Protein AF-A0A815CQS0-F1 (afdb_monomer)

Foldseek 3Di:
DDPVVVVVVVVVVVVVVVVVVVVVVVVVVVVPDDPPDPPDDDDDDDDDDDDDDDDDDDDPVPPVVVVVVQLVVVCVLQVQDDDPCSVVLSVCCVVPNPVSLVVCVVRGDVVSSVCCVPPCPVVVCVVVVVVCVVVCCVPPPDDDPPVVVLVVVVVPDPDPLVSLLVVLLVCVQPPPDDCVVVVVVVVVVPDDPDPPVPPDCSVVSSVVSNVVSVLVNVVPDPDPVVNVVVVVVVCVVCVPVVVVVVVVPPDDDDVVVVVVVVVVAVVSDDPPPCVVVCVPVVVVVVVVVVVPDDDDDDDDDDFWWKDWDPFDPQAALEDEAQAKHKGKTAIDGPADKDKAKDFVNHGDDDDPQWHWDADPRRMIMTIGGRDDQVSFGKMKIKIGDPPGIDIDIGGYYYDKFWKDWPAFWDQEDEDEAQAKDKTKTFMDIVVQWDKWKDFPNDTDDDDPQWDWDCDDDPGRMIMIMGGRDDPVNFGKMKMWIDDPPDIDIGDIYGYDYWHWKDWPAAWEADEEEAQAKDKTKTAMDIPPLWDKWKDAPNHTDDDDPQWDWDQDSVRSMTMIMGGRDDCVPHWDKMKIWIGDPVYIDIDIYTYFYWFWKDWPAFWDQEDEAEAQAKDKTKTAMDTGVLWDKWKDFVNHTDDCVQWDADPVRSMIMGIDGRDDQVPHFGWMKMWTDDPVGIDIGNIYGYHYWYFKDKDWPPPPDLEAEEEFFAKHKTKIFIDIPPQWDKFKAWQNHTDDWDDDPRTMIMDMDRGDDQVNFTKIKIWTDDPPDIDIGIHGYHYDYDDPDDDDDDDDD

Structure (mmCIF, N/CA/C/O backbone):
data_AF-A0A815CQS0-F1
#
_entry.id   AF-A0A815CQS0-F1
#
loop_
_atom_site.group_PDB
_atom_site.id
_atom_site.type_symbol
_atom_site.label_atom_id
_atom_site.label_alt_id
_atom_site.label_comp_id
_atom_site.label_asym_id
_atom_site.label_entity_id
_atom_site.label_seq_id
_atom_site.pdbx_PDB_ins_code
_atom_site.Cartn_x
_atom_site.Cartn_y
_atom_site.Cartn_z
_atom_site.occupancy
_atom_site.B_iso_or_equiv
_atom_site.auth_seq_id
_atom_site.auth_comp_id
_atom_site.auth_asym_id
_atom_site.auth_atom_id
_atom_site.pdbx_PDB_model_num
ATOM 1 N N . MET A 1 1 ? -36.519 -33.129 -28.921 1.00 37.56 1 MET A N 1
ATOM 2 C CA . MET A 1 1 ? -35.243 -32.382 -28.973 1.00 37.56 1 MET A CA 1
ATOM 3 C C . MET A 1 1 ? -35.007 -31.900 -30.396 1.00 37.56 1 MET A C 1
ATOM 5 O O . MET A 1 1 ? -35.150 -32.685 -31.317 1.00 37.56 1 MET A O 1
ATOM 9 N N . ASN A 1 2 ? -34.776 -30.619 -30.637 1.00 33.16 2 ASN A N 1
ATOM 10 C CA . ASN A 1 2 ? -35.865 -29.649 -30.654 1.00 33.16 2 ASN A CA 1
ATOM 11 C C . ASN A 1 2 ? -35.901 -28.991 -32.051 1.00 33.16 2 ASN A C 1
ATOM 13 O O . ASN A 1 2 ? -35.085 -28.128 -32.348 1.00 33.16 2 ASN A O 1
ATOM 17 N N . LYS A 1 3 ? -36.875 -29.377 -32.891 1.00 31.81 3 LYS A N 1
ATOM 18 C CA . LYS A 1 3 ? -37.221 -28.727 -34.177 1.00 31.81 3 LYS A CA 1
ATOM 19 C C . LYS A 1 3 ? -37.551 -27.223 -34.033 1.00 31.81 3 LYS A C 1
ATOM 21 O O . LYS A 1 3 ? -37.641 -26.526 -35.035 1.00 31.81 3 LYS A O 1
ATOM 26 N N . LYS A 1 4 ? -37.666 -26.710 -32.797 1.00 33.25 4 LYS A N 1
ATOM 27 C CA . LYS A 1 4 ? -37.896 -25.294 -32.470 1.00 33.25 4 LYS A CA 1
ATOM 28 C C . LYS A 1 4 ? -36.718 -24.342 -32.747 1.00 33.25 4 LYS A C 1
ATOM 30 O O . LYS A 1 4 ? -36.979 -23.146 -32.820 1.00 33.25 4 LYS A O 1
ATOM 35 N N . SER A 1 5 ? -35.467 -24.794 -32.931 1.00 40.66 5 SER A N 1
ATOM 36 C CA . SER A 1 5 ? -34.362 -23.846 -33.213 1.00 40.66 5 SER A CA 1
ATOM 37 C C . SER A 1 5 ? -34.254 -23.451 -34.694 1.00 40.66 5 SER A C 1
ATOM 39 O O . SER A 1 5 ? -33.915 -22.308 -34.992 1.00 40.66 5 SER A O 1
ATOM 41 N N . ASN A 1 6 ? -34.629 -24.335 -35.627 1.00 38.00 6 ASN A N 1
ATOM 42 C CA . ASN A 1 6 ? -34.535 -24.043 -37.065 1.00 38.00 6 ASN A CA 1
ATOM 43 C C . ASN A 1 6 ? -35.694 -23.180 -37.594 1.00 38.00 6 ASN A C 1
ATOM 45 O O . ASN A 1 6 ? -35.494 -22.385 -38.510 1.00 38.00 6 ASN A O 1
ATOM 49 N N . GLU A 1 7 ? -36.880 -23.241 -36.982 1.00 36.81 7 GLU A N 1
ATOM 50 C CA . GLU A 1 7 ? -37.988 -22.329 -37.321 1.00 36.81 7 GLU A CA 1
ATOM 51 C C . GLU A 1 7 ? -37.794 -20.919 -36.724 1.00 36.81 7 GLU A C 1
ATOM 53 O O . GLU A 1 7 ? -38.190 -19.926 -37.340 1.00 36.81 7 GLU A O 1
ATOM 58 N N . GLN A 1 8 ? -37.091 -20.790 -35.589 1.00 34.41 8 GLN A N 1
ATOM 59 C CA . GLN A 1 8 ? -36.714 -19.484 -35.025 1.00 34.41 8 GLN A CA 1
ATOM 60 C C . GLN A 1 8 ? -35.602 -18.782 -35.826 1.00 34.41 8 GLN A C 1
ATOM 62 O O . GLN A 1 8 ? -35.628 -17.5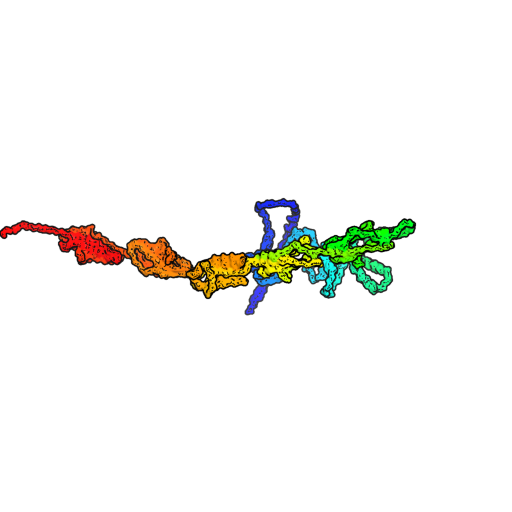54 -35.949 1.00 34.41 8 GLN A O 1
ATOM 67 N N . TRP A 1 9 ? -34.678 -19.534 -36.433 1.00 34.84 9 TRP A N 1
ATOM 68 C CA . TRP A 1 9 ? -33.640 -18.983 -37.316 1.00 34.84 9 TRP A CA 1
ATOM 69 C C . TRP A 1 9 ? -34.203 -18.496 -38.660 1.00 34.84 9 TRP A C 1
ATOM 71 O O . TRP A 1 9 ? -33.898 -17.381 -39.092 1.00 34.84 9 TRP A O 1
ATOM 81 N N . ALA A 1 10 ? -35.122 -19.249 -39.273 1.00 35.38 10 ALA A N 1
ATOM 82 C CA . ALA A 1 10 ? -35.781 -18.839 -40.518 1.00 35.38 10 ALA A CA 1
ATOM 83 C C . ALA A 1 10 ? -36.679 -17.593 -40.344 1.00 35.38 10 ALA A C 1
ATOM 85 O O . ALA A 1 10 ? -36.796 -16.770 -41.258 1.00 35.38 10 ALA A O 1
ATOM 86 N N . CYS A 1 11 ? -37.280 -17.413 -39.161 1.00 33.78 11 CYS A N 1
ATOM 87 C CA . CYS A 1 11 ? -38.107 -16.245 -38.853 1.00 33.78 11 CYS A CA 1
ATOM 88 C C . CYS A 1 11 ? -37.282 -14.971 -38.564 1.00 33.78 11 CYS A C 1
ATOM 90 O O . CYS A 1 11 ? -37.744 -13.872 -38.882 1.00 33.78 11 CYS A O 1
ATOM 92 N N . LYS A 1 12 ? -36.064 -15.090 -38.007 1.00 33.44 12 LYS A N 1
ATOM 93 C CA . LYS A 1 12 ? -35.141 -13.953 -37.801 1.00 33.44 12 LYS A CA 1
ATOM 94 C C . LYS A 1 12 ? -34.484 -13.498 -39.109 1.00 33.44 12 LYS A C 1
ATOM 96 O O . LYS A 1 12 ? -34.441 -12.299 -39.373 1.00 33.44 12 LYS A O 1
ATOM 101 N N . TYR A 1 13 ? -34.095 -14.431 -39.979 1.00 34.91 13 TYR A N 1
ATOM 102 C CA . TYR A 1 13 ? -33.489 -14.118 -41.280 1.00 34.91 13 TYR A CA 1
ATOM 103 C C . TYR A 1 13 ? -34.449 -13.364 -42.226 1.00 34.91 13 TYR A C 1
ATOM 105 O O . TYR A 1 13 ? -34.054 -12.413 -42.902 1.00 34.91 13 TYR A O 1
ATOM 113 N N . LYS A 1 14 ? -35.750 -13.705 -42.218 1.00 35.97 14 LYS A N 1
ATOM 114 C CA . LYS A 1 14 ? -36.777 -12.980 -42.996 1.00 35.97 14 LYS A CA 1
ATOM 115 C C . LYS A 1 14 ? -37.047 -11.555 -42.495 1.00 35.97 14 LYS A C 1
ATOM 117 O O . LYS A 1 14 ? -37.362 -10.696 -43.313 1.00 35.97 14 LYS A O 1
ATOM 122 N N . LYS A 1 15 ? -36.905 -11.284 -41.190 1.00 34.25 15 LYS A N 1
ATOM 123 C CA . LYS A 1 15 ? -37.084 -9.933 -40.624 1.00 34.25 15 LYS A CA 1
ATOM 124 C C . LYS A 1 15 ? -35.914 -9.003 -40.957 1.00 34.25 15 LYS A C 1
ATOM 126 O O . LYS A 1 15 ? -36.149 -7.850 -41.289 1.00 34.25 15 LYS A O 1
ATOM 131 N N . VAL A 1 16 ? -34.682 -9.514 -40.959 1.00 34.69 16 VAL A N 1
ATOM 132 C CA . VAL A 1 16 ? -33.483 -8.733 -41.321 1.00 34.69 16 VAL A CA 1
ATOM 133 C C . VAL A 1 16 ? -33.479 -8.370 -42.810 1.00 34.69 16 VAL A C 1
ATOM 135 O O . VAL A 1 16 ? -33.191 -7.231 -43.165 1.00 34.69 16 VAL A O 1
ATOM 138 N N . LYS A 1 17 ? -33.908 -9.284 -43.691 1.00 36.06 17 LYS A N 1
ATOM 139 C CA . LYS A 1 17 ? -33.993 -9.015 -45.137 1.00 36.06 17 LYS A CA 1
ATOM 140 C C . LYS A 1 17 ? -35.049 -7.955 -45.503 1.00 36.06 17 LYS A C 1
ATOM 142 O O . LYS A 1 17 ? -34.863 -7.238 -46.477 1.00 36.06 17 LYS A O 1
ATOM 147 N N . ALA A 1 18 ? -36.127 -7.830 -44.723 1.00 34.56 18 ALA A N 1
ATOM 148 C CA . ALA A 1 18 ? -37.173 -6.825 -44.945 1.00 34.56 18 ALA A CA 1
ATOM 149 C C . ALA A 1 18 ? -36.749 -5.404 -44.520 1.00 34.56 18 ALA A C 1
ATOM 151 O O . ALA A 1 18 ? -37.122 -4.437 -45.176 1.00 34.56 18 ALA A O 1
ATOM 152 N N . VAL A 1 19 ? -35.929 -5.282 -43.470 1.00 36.03 19 VAL A N 1
ATOM 153 C CA . VAL A 1 19 ? -35.406 -3.992 -42.978 1.00 36.03 19 VAL A CA 1
ATOM 154 C C . VAL A 1 19 ? -34.343 -3.419 -43.923 1.00 36.03 19 VAL A C 1
ATOM 156 O O . VAL A 1 19 ? -34.290 -2.213 -44.134 1.00 36.03 19 VAL A O 1
ATOM 159 N N . VAL A 1 20 ? -33.541 -4.283 -44.553 1.00 36.59 20 VAL A N 1
ATOM 160 C CA . VAL A 1 20 ? -32.508 -3.872 -45.521 1.00 36.59 20 VAL A CA 1
ATOM 161 C C . VAL A 1 20 ? -33.121 -3.305 -46.809 1.00 36.59 20 VAL A C 1
ATOM 163 O O . VAL A 1 20 ? -32.648 -2.292 -47.305 1.00 36.59 20 VAL A O 1
ATOM 166 N N . VAL A 1 21 ? -34.226 -3.880 -47.299 1.00 38.78 21 VAL A N 1
ATOM 167 C CA . VAL A 1 21 ? -34.936 -3.361 -48.487 1.00 38.78 21 VAL A CA 1
ATOM 168 C C . VAL A 1 21 ? -35.592 -1.999 -48.211 1.00 38.78 21 VAL A C 1
ATOM 170 O O . VAL A 1 21 ? -35.575 -1.130 -49.076 1.00 38.78 21 VAL A O 1
ATOM 173 N N . GLN A 1 22 ? -36.100 -1.773 -46.993 1.00 34.06 22 GLN A N 1
ATOM 174 C CA . GLN A 1 22 ? -36.684 -0.482 -46.595 1.00 34.06 22 GLN A CA 1
ATOM 175 C C . GLN A 1 22 ? -35.635 0.633 -46.411 1.00 34.06 22 GLN A C 1
ATOM 177 O O . GLN A 1 22 ? -35.949 1.805 -46.602 1.00 34.06 22 GLN A O 1
ATOM 182 N N . LEU A 1 23 ? -34.391 0.285 -46.060 1.00 35.97 23 LEU A N 1
ATOM 183 C CA . LEU A 1 23 ? -33.280 1.236 -45.924 1.00 35.97 23 LEU A CA 1
ATOM 184 C C . LEU A 1 23 ? -32.717 1.685 -47.281 1.00 35.97 23 LEU A C 1
ATOM 186 O O . LEU A 1 23 ? -32.390 2.861 -47.438 1.00 35.97 23 LEU A O 1
ATOM 190 N N . ASP A 1 24 ? -32.667 0.790 -48.271 1.00 38.06 24 ASP A N 1
ATOM 191 C CA . ASP A 1 24 ? -32.227 1.131 -49.631 1.00 38.06 24 ASP A CA 1
ATOM 192 C C . ASP A 1 24 ? -33.228 2.062 -50.354 1.00 38.06 24 ASP A C 1
ATOM 194 O O . ASP A 1 24 ? -32.812 2.981 -51.065 1.00 38.06 24 ASP A O 1
ATOM 198 N N . GLU A 1 25 ? -34.541 1.914 -50.112 1.00 37.16 25 GLU A N 1
ATOM 199 C CA . GLU A 1 25 ? -35.571 2.838 -50.628 1.00 37.16 25 GLU A CA 1
ATOM 200 C C . GLU A 1 25 ? -35.480 4.244 -50.002 1.00 37.16 25 GLU A C 1
ATOM 202 O O . GLU A 1 25 ? -35.700 5.243 -50.692 1.00 37.16 25 GLU A O 1
ATOM 207 N N . LEU A 1 26 ? -35.093 4.347 -48.724 1.00 34.38 26 LEU A N 1
ATOM 208 C CA . LEU A 1 26 ? -34.949 5.625 -48.013 1.00 34.38 26 LEU A CA 1
ATOM 209 C C . LEU A 1 26 ? -33.711 6.410 -48.483 1.00 34.38 26 LEU A C 1
ATOM 211 O O . LEU A 1 26 ? -33.751 7.629 -48.649 1.00 34.38 26 LEU A O 1
ATOM 215 N N . ILE A 1 27 ? -32.607 5.704 -48.746 1.00 37.62 27 ILE A N 1
ATOM 216 C CA . ILE A 1 27 ? -31.347 6.296 -49.221 1.00 37.62 27 ILE A CA 1
ATOM 217 C C . ILE A 1 27 ? -31.489 6.812 -50.659 1.00 37.62 27 ILE A C 1
ATOM 219 O O . ILE A 1 27 ? -30.944 7.871 -50.983 1.00 37.62 27 ILE A O 1
ATOM 223 N N . SER A 1 28 ? -32.278 6.126 -51.494 1.00 37.00 28 SER A N 1
ATOM 224 C CA . SER A 1 28 ? -32.592 6.578 -52.855 1.00 37.00 28 SER A CA 1
ATOM 225 C C . SER A 1 28 ? -33.450 7.849 -52.893 1.00 37.00 28 SER A C 1
ATOM 227 O O . SER A 1 28 ? -33.405 8.558 -53.893 1.00 37.00 28 SER A O 1
ATOM 229 N N . GLN A 1 29 ? -34.218 8.157 -51.839 1.00 34.09 29 GLN A N 1
ATOM 230 C CA . GLN A 1 29 ? -34.999 9.400 -51.747 1.00 34.09 29 GLN A CA 1
ATOM 231 C C . GLN A 1 29 ? -34.138 10.602 -51.326 1.00 34.09 29 GLN A C 1
ATOM 233 O O . GLN A 1 29 ? -34.359 11.716 -51.798 1.00 34.09 29 GLN A O 1
ATOM 238 N N . ILE A 1 30 ? -33.120 10.374 -50.488 1.00 34.59 30 ILE A N 1
ATOM 239 C CA . ILE A 1 30 ? -32.235 11.422 -49.944 1.00 34.59 30 ILE A CA 1
ATOM 240 C C . ILE A 1 30 ? -31.214 11.915 -50.984 1.00 34.59 30 ILE A C 1
ATOM 242 O O . ILE A 1 30 ? -30.796 13.069 -50.949 1.00 34.59 30 ILE A O 1
ATOM 246 N N . THR A 1 31 ? -30.820 11.074 -51.945 1.00 37.44 31 THR A N 1
ATOM 247 C CA . THR A 1 31 ? -29.790 11.427 -52.943 1.00 37.44 31 THR A CA 1
ATOM 248 C C . THR A 1 31 ? -30.282 12.322 -54.088 1.00 37.44 31 THR A C 1
ATOM 250 O O . THR A 1 31 ? -29.477 12.736 -54.920 1.00 37.44 31 THR A O 1
ATOM 253 N N . THR A 1 32 ? -31.572 12.662 -54.133 1.00 34.25 32 THR A N 1
ATOM 254 C CA . THR A 1 32 ? -32.178 13.474 -55.207 1.00 34.25 32 THR A CA 1
ATOM 255 C C . THR A 1 32 ? -32.376 14.960 -54.888 1.00 34.25 32 THR A C 1
ATOM 257 O O . THR A 1 32 ? -32.895 15.673 -55.745 1.00 34.25 32 THR A O 1
ATOM 260 N N . ASP A 1 33 ? -31.951 15.469 -53.724 1.00 31.02 33 ASP A N 1
ATOM 261 C CA . ASP A 1 33 ? -32.177 16.881 -53.366 1.00 31.02 33 ASP A CA 1
ATOM 262 C C . ASP A 1 33 ? -30.969 17.791 -53.694 1.00 31.02 33 ASP A C 1
ATOM 264 O O . ASP A 1 33 ? -29.853 17.616 -53.207 1.00 31.02 33 ASP A O 1
ATOM 268 N N . HIS A 1 34 ? -31.183 18.763 -54.583 1.00 35.06 34 HIS A N 1
ATOM 269 C CA . HIS A 1 34 ? -30.169 19.386 -55.450 1.00 35.06 34 HIS A CA 1
ATOM 270 C C . HIS A 1 34 ? -29.614 20.735 -54.933 1.00 35.06 34 HIS A C 1
ATOM 272 O O . HIS A 1 34 ? -29.259 21.602 -55.729 1.00 35.06 34 HIS A O 1
ATOM 278 N N . ASN A 1 35 ? -29.559 20.963 -53.614 1.00 36.25 35 ASN A N 1
ATOM 279 C CA . ASN A 1 35 ? -29.392 22.323 -53.060 1.00 36.25 35 ASN A CA 1
ATOM 280 C C . ASN A 1 35 ? -28.076 22.644 -52.323 1.00 36.25 35 ASN A C 1
ATOM 282 O O . ASN A 1 35 ? -27.936 23.752 -51.809 1.00 36.25 35 ASN A O 1
ATOM 286 N N . ILE A 1 36 ? -27.072 21.763 -52.300 1.00 36.81 36 ILE A N 1
ATOM 287 C CA . ILE A 1 36 ? -25.848 21.980 -51.496 1.00 36.81 36 ILE A CA 1
ATOM 288 C C . ILE A 1 36 ? -24.597 22.044 -52.385 1.00 36.81 36 ILE A C 1
ATOM 290 O O . ILE A 1 36 ? -23.709 21.205 -52.294 1.00 36.81 36 ILE A O 1
ATOM 294 N N . GLN A 1 37 ? -24.519 23.024 -53.292 1.00 29.28 37 GLN A N 1
ATOM 295 C CA . GLN A 1 37 ? -23.322 23.202 -54.135 1.00 29.28 37 GLN A CA 1
ATOM 296 C C . GLN A 1 37 ? -22.882 24.660 -54.365 1.00 29.28 37 GLN A C 1
ATOM 298 O O . GLN A 1 37 ? -22.112 24.921 -55.283 1.00 29.28 37 GLN A O 1
ATOM 303 N N . LYS A 1 38 ? -23.336 25.638 -53.562 1.00 33.56 38 LYS A N 1
ATOM 304 C CA . LYS A 1 38 ? -23.179 27.066 -53.922 1.00 33.56 38 LYS A CA 1
ATOM 305 C C . LYS A 1 38 ? -22.407 27.998 -52.978 1.00 33.56 38 LYS A C 1
ATOM 307 O O . LYS A 1 38 ? -22.441 29.199 -53.224 1.00 33.56 38 LYS A O 1
ATOM 312 N N . THR A 1 39 ? -21.683 27.524 -51.960 1.00 30.33 39 THR A N 1
ATOM 313 C CA . THR A 1 39 ? -21.227 28.441 -50.883 1.00 30.33 39 THR A CA 1
ATOM 314 C C . THR A 1 39 ? -19.737 28.441 -50.525 1.00 30.33 39 THR A C 1
ATOM 316 O O . THR A 1 39 ? -19.396 28.925 -49.451 1.00 30.33 39 THR A O 1
ATOM 319 N N . MET A 1 40 ? -18.819 27.974 -51.379 1.00 26.39 40 MET A N 1
ATOM 320 C CA . MET A 1 40 ? -17.378 28.046 -51.069 1.00 26.39 40 MET A CA 1
ATOM 321 C C . MET A 1 40 ? -16.512 28.479 -52.260 1.00 26.39 40 MET A C 1
ATOM 323 O O . MET A 1 40 ? -15.806 27.681 -52.859 1.00 26.39 40 MET A O 1
ATOM 327 N N . GLU A 1 41 ? -16.520 29.779 -52.564 1.00 27.72 41 GLU A N 1
ATOM 328 C CA . GLU A 1 41 ? -15.438 30.450 -53.300 1.00 27.72 41 GLU A CA 1
ATOM 329 C C . GLU A 1 41 ? -15.096 31.781 -52.604 1.00 27.72 41 GLU A C 1
ATOM 331 O O . GLU A 1 41 ? -15.866 32.738 -52.705 1.00 27.72 41 GLU A O 1
ATOM 336 N N . LYS A 1 42 ? -13.959 31.841 -51.883 1.00 27.08 42 LYS A N 1
ATOM 337 C CA . LYS A 1 42 ? -13.025 32.996 -51.785 1.00 27.08 42 LYS A CA 1
ATOM 338 C C . LYS A 1 42 ? -11.826 32.703 -50.843 1.00 27.08 42 LYS A C 1
ATOM 340 O O . LYS A 1 42 ? -12.041 32.112 -49.789 1.00 27.08 42 LYS A O 1
ATOM 345 N N . PRO A 1 43 ? -10.585 33.129 -51.175 1.00 28.38 43 PRO A N 1
ATOM 346 C CA . PRO A 1 43 ? -9.364 32.777 -50.433 1.00 28.38 43 PRO A CA 1
ATOM 347 C C . PRO A 1 43 ? -8.957 33.822 -49.371 1.00 28.38 43 PRO A C 1
ATOM 349 O O . PRO A 1 43 ? -9.232 35.011 -49.529 1.00 28.38 43 PRO A O 1
ATOM 352 N N . TRP A 1 44 ? -8.267 33.388 -48.306 1.00 27.02 44 TRP A N 1
ATOM 353 C CA . TRP A 1 44 ? -7.733 34.238 -47.223 1.00 27.02 44 TRP A CA 1
ATOM 354 C C . TRP A 1 44 ? -6.221 34.495 -47.362 1.00 27.02 44 TRP A C 1
ATOM 356 O O . TRP A 1 44 ? -5.460 33.606 -47.737 1.00 27.02 44 TRP A O 1
ATOM 366 N N . SER A 1 45 ? -5.794 35.715 -47.018 1.00 25.53 45 SER A N 1
ATOM 367 C CA . SER A 1 45 ? -4.402 36.187 -46.958 1.00 25.53 45 SER A CA 1
ATOM 368 C C . SER A 1 45 ? -3.830 36.182 -45.529 1.00 25.53 45 SER A C 1
ATOM 370 O O . SER A 1 45 ? -4.549 36.415 -44.562 1.00 25.53 45 SER A O 1
ATOM 372 N N . THR A 1 46 ? -2.514 35.986 -45.430 1.00 28.64 46 THR A N 1
ATOM 373 C CA . THR A 1 46 ? -1.618 35.997 -44.249 1.00 28.64 46 THR A CA 1
ATOM 374 C C . THR A 1 46 ? -1.661 37.262 -43.372 1.00 28.64 46 THR A C 1
ATOM 376 O O . THR A 1 46 ? -1.706 38.353 -43.935 1.00 28.64 46 THR A O 1
ATOM 379 N N . THR A 1 47 ? -1.528 37.134 -42.031 1.00 24.83 47 THR A N 1
ATOM 380 C CA . THR A 1 47 ? -0.504 37.748 -41.116 1.00 24.83 47 THR A CA 1
ATOM 381 C C . THR A 1 47 ? -0.840 37.491 -39.615 1.00 24.83 47 THR A C 1
ATOM 383 O O . THR A 1 47 ? -1.989 37.292 -39.245 1.00 24.83 47 THR A O 1
ATOM 386 N N . SER A 1 48 ? 0.209 37.463 -38.784 1.00 26.17 48 SER A N 1
ATOM 387 C CA . SER A 1 48 ? 0.407 37.142 -37.349 1.00 26.17 48 SER A CA 1
ATOM 388 C C . SER A 1 48 ? -0.351 37.923 -36.245 1.00 26.17 48 SER A C 1
ATOM 390 O O . SER A 1 48 ? -0.651 39.094 -36.447 1.00 26.17 48 SER A O 1
ATOM 392 N N . VAL A 1 49 ? -0.442 37.333 -35.028 1.00 24.00 49 VAL A N 1
ATOM 393 C CA . VAL A 1 49 ? -0.040 37.848 -33.673 1.00 24.00 49 VAL A CA 1
ATOM 394 C C . VAL A 1 49 ? -0.919 37.290 -32.518 1.00 24.00 49 VAL A C 1
ATOM 396 O O . VAL A 1 49 ? -2.079 36.939 -32.682 1.00 24.00 49 VAL A O 1
ATOM 399 N N . THR A 1 50 ? -0.271 37.182 -31.357 1.00 24.62 50 THR A N 1
ATOM 400 C CA . THR A 1 50 ? -0.569 36.661 -30.008 1.00 24.62 50 THR A CA 1
ATOM 401 C C . THR A 1 50 ? -1.868 37.048 -29.265 1.00 24.62 50 THR A C 1
ATOM 403 O O . THR A 1 50 ? -2.249 38.210 -29.238 1.00 24.62 50 THR A O 1
ATOM 406 N N . ALA A 1 51 ? -2.325 36.078 -28.454 1.00 26.59 51 ALA A N 1
ATOM 407 C CA . ALA A 1 51 ? -2.840 36.136 -27.070 1.00 26.59 51 ALA A CA 1
ATOM 408 C C . ALA A 1 51 ? -4.191 36.800 -26.690 1.00 26.59 51 ALA A C 1
ATOM 410 O O . ALA A 1 51 ? -4.448 37.970 -26.938 1.00 26.59 51 ALA A O 1
ATOM 411 N N . ARG A 1 52 ? -4.878 36.034 -25.819 1.00 22.98 52 ARG A N 1
ATOM 412 C CA . ARG A 1 52 ? -5.907 36.330 -24.797 1.00 22.98 52 ARG A CA 1
ATOM 413 C C . ARG A 1 52 ? -7.382 36.085 -25.139 1.00 22.98 52 ARG A C 1
ATOM 415 O O . ARG A 1 52 ? -7.895 36.461 -26.181 1.00 22.98 52 ARG A O 1
ATOM 422 N N . ALA A 1 53 ? -7.998 35.399 -24.178 1.00 34.81 53 ALA A N 1
ATOM 423 C CA . ALA A 1 53 ? -9.356 34.896 -24.125 1.00 34.81 53 ALA A CA 1
ATOM 424 C C . ALA A 1 53 ? -10.411 36.008 -24.119 1.00 34.81 53 ALA A C 1
ATOM 426 O O . ALA A 1 53 ? -10.242 36.989 -23.404 1.00 34.81 53 ALA A O 1
ATOM 427 N N . ASP A 1 54 ? -11.500 35.796 -24.858 1.00 24.05 54 ASP A N 1
ATOM 428 C CA . ASP A 1 54 ? -12.864 35.868 -24.330 1.00 24.05 54 ASP A CA 1
ATOM 429 C C . ASP A 1 54 ? -13.846 35.215 -25.314 1.00 24.05 54 ASP A C 1
ATOM 431 O O . ASP A 1 54 ? -13.667 35.234 -26.532 1.00 24.05 54 ASP A O 1
ATOM 435 N N . ALA A 1 55 ? -14.843 34.546 -24.745 1.00 34.75 55 ALA A N 1
ATOM 436 C CA . ALA A 1 55 ? -15.764 33.638 -25.409 1.00 34.75 55 ALA A CA 1
ATOM 437 C C . ALA A 1 55 ? -16.690 34.323 -26.432 1.00 34.75 55 ALA A C 1
ATOM 439 O O . ALA A 1 55 ? -17.306 35.349 -26.153 1.00 34.75 55 ALA A O 1
ATOM 440 N N . GLY A 1 56 ? -16.888 33.668 -27.579 1.00 24.14 56 GLY A N 1
ATOM 441 C CA . GLY A 1 56 ? -17.919 34.012 -28.554 1.00 24.14 56 GLY A CA 1
ATOM 442 C C . GLY A 1 56 ? -18.229 32.821 -29.456 1.00 24.14 56 GLY A C 1
ATOM 443 O O . GLY A 1 56 ? -17.433 32.484 -30.324 1.00 24.14 56 GLY A O 1
ATOM 444 N N . LYS A 1 57 ? -19.374 32.176 -29.202 1.00 34.47 57 LYS A N 1
ATOM 445 C CA . LYS A 1 57 ? -19.969 31.068 -29.965 1.00 34.47 57 LYS A CA 1
ATOM 446 C C . LYS A 1 57 ? -19.769 31.190 -31.482 1.00 34.47 57 LYS A C 1
ATOM 448 O O . LYS A 1 57 ? -20.278 32.123 -32.099 1.00 34.47 57 LYS A O 1
ATOM 453 N N . LEU A 1 58 ? -19.154 30.167 -32.062 1.00 25.42 58 LEU A N 1
ATOM 454 C CA . LEU A 1 58 ? -19.423 29.701 -33.417 1.00 25.42 58 LEU A CA 1
ATOM 455 C C . LEU A 1 58 ? -19.578 28.183 -33.323 1.00 25.42 58 LEU A C 1
ATOM 457 O O . LEU A 1 58 ? -18.663 27.473 -32.911 1.00 25.42 58 LEU A O 1
ATOM 461 N N . ASP A 1 59 ? -20.798 27.736 -33.596 1.00 31.09 59 ASP A N 1
ATOM 462 C CA . ASP A 1 59 ? -21.260 26.359 -33.493 1.00 31.09 59 ASP A CA 1
ATOM 463 C C . ASP A 1 59 ? -20.522 25.458 -34.502 1.00 31.09 59 ASP A C 1
ATOM 465 O O . ASP A 1 59 ? -20.882 25.395 -35.677 1.00 31.09 59 ASP A O 1
ATOM 469 N N . ASN A 1 60 ? -19.511 24.719 -34.034 1.00 33.09 60 ASN A N 1
ATOM 470 C CA . ASN A 1 60 ? -18.912 23.574 -34.735 1.00 33.09 60 ASN A CA 1
ATOM 471 C C . ASN A 1 60 ? -19.794 22.321 -34.556 1.00 33.09 60 ASN A C 1
ATOM 473 O O . ASN A 1 60 ? -19.362 21.288 -34.058 1.00 33.09 60 ASN A O 1
ATOM 477 N N . VAL A 1 61 ? -21.069 22.410 -34.938 1.00 33.19 61 VAL A N 1
ATOM 478 C CA . VAL A 1 61 ? -22.045 21.313 -34.768 1.00 33.19 61 VAL A CA 1
ATOM 479 C C . VAL A 1 61 ? -21.936 20.255 -35.888 1.00 33.19 61 VAL A C 1
ATOM 481 O O . VAL A 1 61 ? -22.576 19.215 -35.821 1.00 33.19 61 VAL A O 1
ATOM 484 N N . GLY A 1 62 ? -21.077 20.458 -36.895 1.00 34.94 62 GLY A N 1
ATOM 485 C CA . GLY A 1 62 ? -20.897 19.509 -38.006 1.00 34.94 62 GLY A CA 1
ATOM 486 C C . GLY A 1 62 ? -19.934 18.343 -37.740 1.00 34.94 62 GLY A C 1
ATOM 487 O O . GLY A 1 62 ? -20.239 17.214 -38.113 1.00 34.94 62 GLY A O 1
ATOM 488 N N . ASP A 1 63 ? -18.792 18.588 -37.089 1.00 33.38 63 ASP A N 1
ATOM 489 C CA . ASP A 1 63 ? -17.744 17.565 -36.914 1.00 33.38 63 ASP A CA 1
ATOM 490 C C . ASP A 1 63 ? -17.953 16.709 -35.653 1.00 33.38 63 ASP A C 1
ATOM 492 O O . ASP A 1 63 ? -17.690 15.503 -35.666 1.00 33.38 63 ASP A O 1
ATOM 496 N N . ASP A 1 64 ? -18.506 17.295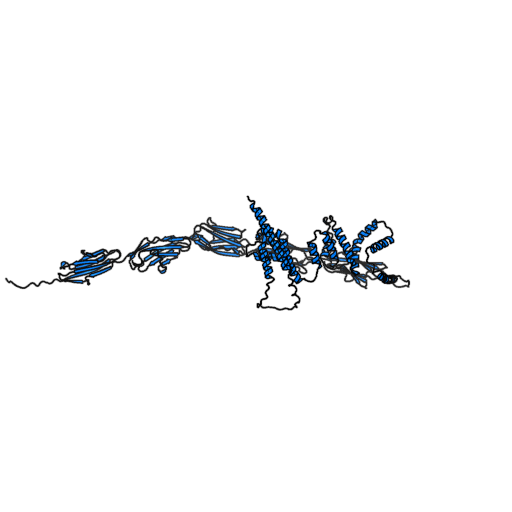 -34.585 1.00 35.97 64 ASP A N 1
ATOM 497 C CA . ASP A 1 64 ? -18.731 16.590 -33.318 1.00 35.97 64 ASP A CA 1
ATOM 498 C C . ASP A 1 64 ? -19.871 15.564 -33.403 1.00 35.97 64 ASP A C 1
ATOM 500 O O . ASP A 1 64 ? -19.775 14.501 -32.792 1.00 35.97 64 ASP A O 1
ATOM 504 N N . GLU A 1 65 ? -20.931 15.811 -34.184 1.00 40.03 65 GLU A N 1
ATOM 505 C CA . GLU A 1 65 ? -22.016 14.828 -34.356 1.00 40.03 65 GLU A CA 1
ATOM 506 C C . GLU A 1 65 ? -21.576 13.612 -35.179 1.00 40.03 65 GLU A C 1
ATOM 508 O O . GLU A 1 65 ? -21.957 12.483 -34.865 1.00 40.03 65 GLU A O 1
ATOM 513 N N . VAL A 1 66 ? -20.728 13.811 -36.191 1.00 37.56 66 VAL A N 1
ATOM 514 C CA . VAL A 1 66 ? -20.195 12.722 -37.023 1.00 37.56 66 VAL A CA 1
ATOM 515 C C . VAL A 1 66 ? -19.181 11.891 -36.238 1.00 37.56 66 VAL A C 1
ATOM 517 O O . VAL A 1 66 ? -19.239 10.660 -36.273 1.00 37.56 66 VAL A O 1
ATOM 520 N N . LEU A 1 67 ? -18.296 12.543 -35.476 1.00 38.59 67 LEU A N 1
ATOM 521 C CA . LEU A 1 67 ? -17.325 11.862 -34.622 1.00 38.59 67 LEU A CA 1
ATOM 522 C C . LEU A 1 67 ? -18.021 11.097 -33.489 1.00 38.59 67 LEU A C 1
ATOM 524 O O . LEU A 1 67 ? -17.683 9.944 -33.226 1.00 38.59 67 LEU A O 1
ATOM 528 N N . LYS A 1 68 ? -19.040 11.693 -32.864 1.00 43.28 68 LYS A N 1
ATOM 529 C CA . LYS A 1 68 ? -19.855 11.035 -31.836 1.00 43.28 68 LYS A CA 1
ATOM 530 C C . LYS A 1 68 ? -20.639 9.850 -32.403 1.00 43.28 68 LYS A C 1
ATOM 532 O O . LYS A 1 68 ? -20.618 8.779 -31.807 1.00 43.28 68 LYS A O 1
ATOM 537 N N . SER A 1 69 ? -21.225 9.989 -33.596 1.00 45.44 69 SER A N 1
ATOM 538 C CA . SER A 1 69 ? -21.907 8.887 -34.287 1.00 45.44 69 SER A CA 1
ATOM 539 C C . SER A 1 69 ? -20.959 7.733 -34.629 1.00 45.44 69 SER A C 1
ATOM 541 O O . SER A 1 69 ? -21.351 6.576 -34.501 1.00 45.44 69 SER A O 1
ATOM 543 N N . ALA A 1 70 ? -19.721 8.019 -35.044 1.00 41.09 70 ALA A N 1
ATOM 544 C CA . ALA A 1 70 ? -18.724 6.992 -35.347 1.00 41.09 70 ALA A CA 1
ATOM 545 C C . ALA A 1 70 ? -18.243 6.261 -34.080 1.00 41.09 70 ALA A C 1
ATOM 547 O O . ALA A 1 70 ? -18.115 5.036 -34.089 1.00 41.09 70 ALA A O 1
ATOM 548 N N . LYS A 1 71 ? -18.037 6.986 -32.973 1.00 47.25 71 LYS A N 1
ATOM 549 C CA . LYS A 1 71 ? -17.687 6.392 -31.672 1.00 47.25 71 LYS A CA 1
ATOM 550 C C . LYS A 1 71 ? -18.810 5.501 -31.136 1.00 47.25 71 LYS A C 1
ATOM 552 O O . LYS A 1 71 ? -18.545 4.366 -30.744 1.00 47.25 71 LYS A O 1
ATOM 557 N N . ASP A 1 72 ? -20.059 5.959 -31.207 1.00 52.59 72 ASP A N 1
ATOM 558 C CA . ASP A 1 72 ? -21.233 5.196 -30.762 1.00 52.59 72 ASP A CA 1
ATOM 559 C C . ASP A 1 72 ? -21.453 3.912 -31.585 1.00 52.59 72 ASP A C 1
ATOM 561 O O . ASP A 1 72 ? -21.921 2.900 -31.057 1.00 52.59 72 ASP A O 1
ATOM 565 N N . GLU A 1 73 ? -21.108 3.929 -32.875 1.00 46.47 73 GLU A N 1
ATOM 566 C CA . GLU A 1 73 ? -21.214 2.771 -33.769 1.00 46.47 73 GLU A CA 1
ATOM 567 C C . GLU A 1 73 ? -20.090 1.745 -33.526 1.00 46.47 73 GLU A C 1
ATOM 569 O O . GLU A 1 73 ? -20.352 0.541 -33.551 1.00 46.47 73 GLU A O 1
ATOM 574 N N . ILE A 1 74 ? -18.874 2.197 -33.185 1.00 45.56 74 ILE A N 1
ATOM 575 C CA . ILE A 1 74 ? -17.752 1.334 -32.765 1.00 45.56 74 ILE A CA 1
ATOM 576 C C . ILE A 1 74 ? -18.048 0.672 -31.411 1.00 45.56 74 ILE A C 1
ATOM 578 O O . ILE A 1 74 ? -17.844 -0.534 -31.271 1.00 45.56 74 ILE A O 1
ATOM 582 N N . ILE A 1 75 ? -18.595 1.418 -30.441 1.00 51.12 75 ILE A N 1
ATOM 583 C CA . ILE A 1 75 ? -19.017 0.879 -29.133 1.00 51.12 75 ILE A CA 1
ATOM 584 C C . ILE A 1 75 ? -20.055 -0.228 -29.317 1.00 51.12 75 ILE A C 1
ATOM 586 O O . ILE A 1 75 ? -19.937 -1.291 -28.713 1.00 51.12 75 ILE A O 1
ATOM 590 N N . ARG A 1 76 ? -21.051 0.002 -30.183 1.00 53.03 76 ARG A N 1
ATOM 591 C CA . ARG A 1 76 ? -22.094 -0.987 -30.491 1.00 53.03 76 ARG A CA 1
ATOM 592 C C . ARG A 1 76 ? -21.565 -2.217 -31.225 1.00 53.03 76 ARG A C 1
ATOM 594 O O . ARG A 1 76 ? -22.118 -3.295 -31.047 1.00 53.03 76 ARG A O 1
ATOM 601 N N . ALA A 1 77 ? -20.554 -2.062 -32.075 1.00 45.19 77 ALA A N 1
ATOM 602 C CA . ALA A 1 77 ? -19.994 -3.164 -32.854 1.00 45.19 77 ALA A CA 1
ATOM 603 C C . ALA A 1 77 ? -19.042 -4.058 -32.043 1.00 45.19 77 ALA A C 1
ATOM 605 O O . ALA A 1 77 ? -18.889 -5.228 -32.386 1.00 45.19 77 ALA A O 1
ATOM 606 N N . LEU A 1 78 ? -18.404 -3.511 -31.003 1.00 48.94 78 LEU A N 1
ATOM 607 C CA . LEU A 1 78 ? -17.420 -4.213 -30.172 1.00 48.94 78 LEU A CA 1
ATOM 608 C C . LEU A 1 78 ? -17.963 -4.661 -28.802 1.00 48.94 78 LEU A C 1
ATOM 610 O O . LEU A 1 78 ? -17.217 -5.250 -28.029 1.00 48.94 78 LEU A O 1
ATOM 614 N N . ASP A 1 79 ? -19.232 -4.367 -28.505 1.00 50.69 79 ASP A N 1
ATOM 615 C CA . ASP A 1 79 ? -19.953 -4.755 -27.280 1.00 50.69 79 ASP A CA 1
ATOM 616 C C . ASP A 1 79 ? -19.155 -4.515 -25.982 1.00 50.69 79 ASP A C 1
ATOM 618 O O . ASP A 1 79 ? -19.085 -5.341 -25.076 1.00 50.69 79 ASP A O 1
ATOM 622 N N . LEU A 1 80 ? -18.477 -3.366 -25.915 1.00 52.78 80 LEU A N 1
ATOM 623 C CA . LEU A 1 80 ? -17.624 -3.005 -24.785 1.00 52.78 80 LEU A CA 1
ATOM 624 C C . LEU A 1 80 ? -18.508 -2.662 -23.574 1.00 52.78 80 LEU A C 1
ATOM 626 O O . LEU A 1 80 ? -19.419 -1.838 -23.703 1.00 52.78 80 LEU A O 1
ATOM 630 N N . GLU A 1 81 ? -18.213 -3.191 -22.380 1.00 46.12 81 GLU A N 1
ATOM 631 C CA . GLU A 1 81 ? -19.036 -2.979 -21.170 1.00 46.12 81 GLU A CA 1
ATOM 632 C C . GLU A 1 81 ? -18.473 -1.907 -20.204 1.00 46.12 81 GLU A C 1
ATOM 634 O O . GLU A 1 81 ? -19.238 -1.060 -19.737 1.00 46.12 81 GLU A O 1
ATOM 639 N N . GLU A 1 82 ? -17.151 -1.793 -20.012 1.00 51.62 82 GLU A N 1
ATOM 640 C CA . GLU A 1 82 ? -16.539 -0.886 -19.010 1.00 51.62 82 GLU A CA 1
ATOM 641 C C . GLU A 1 82 ? -16.278 0.554 -19.499 1.00 51.62 82 GLU A C 1
ATOM 643 O O . GLU A 1 82 ? -15.612 0.776 -20.506 1.00 51.62 82 GLU A O 1
ATOM 648 N N . TYR A 1 83 ? -16.785 1.561 -18.778 1.00 48.12 83 TYR A N 1
ATOM 649 C CA . TYR A 1 83 ? -16.785 2.967 -19.223 1.00 48.12 83 TYR A CA 1
ATOM 650 C C . TYR A 1 83 ? -15.403 3.655 -19.210 1.00 48.12 83 TYR A C 1
ATOM 652 O O . TYR A 1 83 ? -15.163 4.518 -20.048 1.00 48.12 83 TYR A O 1
ATOM 660 N N . GLU A 1 84 ? -14.483 3.281 -18.312 1.00 45.44 84 GLU A N 1
ATOM 661 C CA . GLU A 1 84 ? -13.213 4.013 -18.111 1.00 45.44 84 GLU A CA 1
ATOM 662 C C . GLU A 1 84 ? -12.122 3.710 -19.155 1.00 45.44 84 GLU A C 1
ATOM 664 O O . GLU A 1 84 ? -11.230 4.529 -19.360 1.00 45.44 84 GLU A O 1
ATOM 669 N N . ILE A 1 85 ? -12.197 2.574 -19.861 1.00 50.72 85 ILE A N 1
ATOM 670 C CA . ILE A 1 85 ? -11.180 2.164 -20.855 1.00 50.72 85 ILE A CA 1
ATOM 671 C C . ILE A 1 85 ? -11.704 2.310 -22.302 1.00 50.72 85 ILE A C 1
ATOM 673 O O . ILE A 1 85 ? -10.918 2.370 -23.251 1.00 50.72 85 ILE A O 1
ATOM 677 N N . LYS A 1 86 ? -13.028 2.453 -22.485 1.00 54.00 86 LYS A N 1
ATOM 678 C CA . LYS A 1 86 ? -13.705 2.572 -23.793 1.00 54.00 86 LYS A CA 1
ATOM 679 C C . LYS A 1 86 ? -13.153 3.689 -24.666 1.00 54.00 86 LYS A C 1
ATOM 681 O O . LYS A 1 86 ? -12.747 3.424 -25.794 1.00 54.00 86 LYS A O 1
ATOM 686 N N . ASP A 1 87 ? -13.122 4.918 -24.159 1.00 53.16 87 ASP A N 1
ATOM 687 C CA . ASP A 1 87 ? -12.714 6.072 -24.966 1.00 53.16 87 ASP A CA 1
ATOM 688 C C . ASP A 1 87 ? -11.248 5.975 -25.398 1.00 53.16 87 ASP A C 1
ATOM 690 O O . ASP A 1 87 ? -10.907 6.358 -26.516 1.00 53.16 87 ASP A O 1
ATOM 694 N N . THR A 1 88 ? -10.392 5.389 -24.561 1.00 55.94 88 THR A N 1
ATOM 695 C CA . THR A 1 88 ? -8.977 5.158 -24.871 1.00 55.94 88 THR A CA 1
ATOM 696 C C . THR A 1 88 ? -8.813 4.141 -25.998 1.00 55.94 88 THR A C 1
ATOM 698 O O . THR A 1 88 ? -8.085 4.409 -26.948 1.00 55.94 88 THR A O 1
ATOM 701 N N . ILE A 1 89 ? -9.533 3.012 -25.947 1.00 53.03 89 ILE A N 1
ATOM 702 C CA . ILE A 1 89 ? -9.493 1.985 -27.003 1.00 53.03 89 ILE A CA 1
ATOM 703 C C . ILE A 1 89 ? -10.058 2.538 -28.315 1.00 53.03 89 ILE A C 1
ATOM 705 O O . ILE A 1 89 ? -9.491 2.305 -29.378 1.00 53.03 89 ILE A O 1
ATOM 709 N N . ILE A 1 90 ? -11.157 3.293 -28.259 1.00 50.62 90 ILE A N 1
ATOM 710 C CA . ILE A 1 90 ? -11.808 3.857 -29.448 1.00 50.62 90 ILE A CA 1
ATOM 711 C C . ILE A 1 90 ? -10.932 4.920 -30.102 1.00 50.62 90 ILE A C 1
ATOM 713 O O . ILE A 1 90 ? -10.782 4.910 -31.321 1.00 50.62 90 ILE A O 1
ATOM 717 N N . ASN A 1 91 ? -10.338 5.820 -29.318 1.00 50.91 91 ASN A N 1
ATOM 718 C CA . ASN A 1 91 ? -9.440 6.836 -29.856 1.00 50.91 91 ASN A CA 1
ATOM 719 C C . ASN A 1 91 ? -8.178 6.189 -30.450 1.00 50.91 91 ASN A C 1
ATOM 721 O O . ASN A 1 91 ? -7.809 6.537 -31.565 1.00 50.91 91 ASN A O 1
ATOM 725 N N . ASP A 1 92 ? -7.589 5.188 -29.786 1.00 49.50 92 ASP A N 1
ATOM 726 C CA . ASP A 1 92 ? -6.410 4.470 -30.298 1.00 49.50 92 ASP A CA 1
ATOM 727 C C . ASP A 1 92 ? -6.747 3.661 -31.575 1.00 49.50 92 ASP A C 1
ATOM 729 O O . ASP A 1 92 ? -5.985 3.657 -32.538 1.00 49.50 92 ASP A O 1
ATOM 733 N N . LEU A 1 93 ? -7.938 3.053 -31.669 1.00 48.25 93 LEU A N 1
ATOM 734 C CA . LEU A 1 93 ? -8.413 2.392 -32.897 1.00 48.25 93 LEU A CA 1
ATOM 735 C C . LEU A 1 93 ? -8.684 3.374 -34.046 1.00 48.25 93 LEU A C 1
ATOM 737 O O . LEU A 1 93 ? -8.421 3.042 -35.204 1.00 48.25 93 LEU A O 1
ATOM 741 N N . LEU A 1 94 ? -9.221 4.559 -33.749 1.00 44.56 94 LEU A N 1
ATOM 742 C CA . LEU A 1 94 ? -9.451 5.613 -34.742 1.00 44.56 94 LEU A CA 1
ATOM 743 C C . LEU A 1 94 ? -8.134 6.207 -35.257 1.00 44.56 94 LEU A C 1
ATOM 745 O O . LEU A 1 94 ? -8.061 6.597 -36.422 1.00 44.56 94 LEU A O 1
ATOM 749 N N . GLU A 1 95 ? -7.110 6.261 -34.407 1.00 43.03 95 GLU A N 1
ATOM 750 C CA . GLU A 1 95 ? -5.819 6.884 -34.700 1.00 43.03 95 GLU A CA 1
ATOM 751 C C . GLU A 1 95 ? -4.832 5.900 -35.357 1.00 43.03 95 GLU A C 1
ATOM 753 O O . GLU A 1 95 ? -4.165 6.254 -36.328 1.00 43.03 95 GLU A O 1
ATOM 758 N N . ASN A 1 96 ? -4.804 4.640 -34.903 1.00 42.72 96 ASN A N 1
ATOM 759 C CA . ASN A 1 96 ? -3.780 3.649 -35.270 1.00 42.72 96 ASN A CA 1
ATOM 760 C C . ASN A 1 96 ? -4.341 2.360 -35.921 1.00 42.72 96 ASN A C 1
ATOM 762 O O . ASN A 1 96 ? -3.587 1.494 -36.381 1.00 42.72 96 ASN A O 1
ATOM 766 N N . GLY A 1 97 ? -5.666 2.217 -36.037 1.00 42.56 97 GLY A N 1
ATOM 767 C CA . GLY A 1 97 ? -6.312 1.156 -36.817 1.00 42.56 97 GLY A CA 1
ATOM 768 C C . GLY A 1 97 ? -6.029 -0.270 -36.318 1.00 42.56 97 GLY A C 1
ATOM 769 O O . GLY A 1 97 ? -6.110 -0.567 -35.129 1.00 42.56 97 GLY A O 1
ATOM 770 N N . ARG A 1 98 ? -5.729 -1.205 -37.238 1.00 37.06 98 ARG A N 1
ATOM 771 C CA . ARG A 1 98 ? -5.573 -2.644 -36.918 1.00 37.06 98 ARG A CA 1
ATOM 772 C C . ARG A 1 98 ? -4.427 -2.952 -35.941 1.00 37.06 98 ARG A C 1
ATOM 774 O O . ARG A 1 98 ? -4.491 -3.988 -35.288 1.00 37.06 98 ARG A O 1
ATOM 781 N N . GLN A 1 99 ? -3.405 -2.096 -35.844 1.00 44.19 99 GLN A N 1
ATOM 782 C CA . GLN A 1 99 ? -2.245 -2.320 -34.966 1.00 44.19 99 GLN A CA 1
ATOM 783 C C . GLN A 1 99 ? -2.613 -2.235 -33.476 1.00 44.19 99 GLN A C 1
ATOM 785 O O . GLN A 1 99 ? -1.966 -2.874 -32.652 1.00 44.19 99 GLN A O 1
ATOM 790 N N . SER A 1 100 ? -3.701 -1.538 -33.136 1.00 47.25 100 SER A N 1
ATOM 791 C CA . SER A 1 100 ? -4.177 -1.416 -31.754 1.00 47.25 100 SER A CA 1
ATOM 792 C C . SER A 1 100 ? -5.082 -2.579 -31.318 1.00 47.25 100 SER A C 1
ATOM 794 O O . SER A 1 100 ? -5.306 -2.752 -30.125 1.00 47.25 100 SER A O 1
ATOM 796 N N . LEU A 1 101 ? -5.562 -3.436 -32.235 1.00 44.22 101 LEU A N 1
ATOM 797 C CA . LEU A 1 101 ? -6.424 -4.580 -31.884 1.00 44.22 101 LEU A CA 1
ATOM 798 C C . LEU A 1 101 ? -5.681 -5.675 -31.101 1.00 44.22 101 LEU A C 1
ATOM 800 O O . LEU A 1 101 ? -6.255 -6.235 -30.173 1.00 44.22 101 LEU A O 1
ATOM 804 N N . SER A 1 102 ? -4.413 -5.963 -31.420 1.00 49.97 102 SER A N 1
ATOM 805 C CA . SER A 1 102 ? -3.594 -6.930 -30.662 1.00 49.97 102 SER A CA 1
ATOM 806 C C . SER A 1 102 ? -3.221 -6.414 -29.266 1.00 49.97 102 SER A C 1
ATOM 808 O O . SER A 1 102 ? -3.154 -7.179 -28.312 1.00 49.97 102 SER A O 1
ATOM 810 N N . LYS A 1 103 ? -3.048 -5.094 -29.118 1.00 49.91 103 LYS A N 1
ATOM 811 C CA . LYS A 1 103 ? -2.730 -4.422 -27.846 1.00 49.91 103 LYS A CA 1
ATOM 812 C C . LYS A 1 103 ? -3.854 -4.539 -26.806 1.00 49.91 103 LYS A C 1
ATOM 814 O O . LYS A 1 103 ? -3.578 -4.541 -25.607 1.00 49.91 103 LYS A O 1
ATOM 819 N N . TYR A 1 104 ? -5.107 -4.655 -27.251 1.00 52.50 104 TYR A N 1
ATOM 820 C CA . TYR A 1 104 ? -6.293 -4.719 -26.385 1.00 52.50 104 TYR A CA 1
ATOM 821 C C . TYR A 1 104 ? -7.014 -6.076 -26.412 1.00 52.50 104 TYR A C 1
ATOM 823 O O . TYR A 1 104 ? -8.111 -6.187 -25.872 1.00 52.50 104 TYR A O 1
ATOM 831 N N . GLU A 1 105 ? -6.384 -7.117 -26.967 1.00 49.97 105 GLU A N 1
ATOM 832 C CA . GLU A 1 105 ? -6.927 -8.482 -27.104 1.00 49.97 105 GLU A CA 1
ATOM 833 C C . GLU A 1 105 ? -7.473 -9.051 -25.781 1.00 49.97 105 GLU A C 1
ATOM 835 O O . GLU A 1 105 ? -8.533 -9.661 -25.748 1.00 49.97 105 GLU A O 1
ATOM 840 N N . LYS A 1 106 ? -6.806 -8.755 -24.660 1.00 48.22 106 LYS A N 1
ATOM 841 C CA . LYS A 1 106 ? -7.212 -9.129 -23.291 1.00 48.22 106 LYS A CA 1
ATOM 842 C C . LYS A 1 106 ? -8.548 -8.520 -22.829 1.00 48.22 106 LYS A C 1
ATOM 844 O O . LYS A 1 106 ? -9.183 -9.067 -21.930 1.00 48.22 106 LYS A O 1
ATOM 849 N N . TYR A 1 107 ? -8.913 -7.354 -23.358 1.00 45.50 107 TYR A N 1
ATOM 850 C CA . TYR A 1 107 ? -10.069 -6.556 -22.928 1.00 45.50 107 TYR A CA 1
ATOM 851 C C . TYR A 1 107 ? -11.250 -6.665 -23.904 1.00 45.50 107 TYR A C 1
ATOM 853 O O . TYR A 1 107 ? -12.350 -6.209 -23.598 1.00 45.50 107 TYR A O 1
ATOM 861 N N . LEU A 1 108 ? -11.020 -7.259 -25.076 1.00 46.66 108 LEU A N 1
ATOM 862 C CA . LEU A 1 108 ? -12.025 -7.542 -26.090 1.00 46.66 108 LEU A CA 1
ATOM 863 C C . LEU A 1 108 ? -12.482 -8.990 -25.901 1.00 46.66 108 LEU A C 1
ATOM 865 O O . LEU A 1 108 ? -11.657 -9.899 -25.853 1.00 46.66 108 LEU A O 1
ATOM 869 N N . LEU A 1 109 ? -13.791 -9.221 -25.774 1.00 42.97 109 LEU A N 1
ATOM 870 C CA . LEU A 1 109 ? -14.329 -10.582 -25.703 1.00 42.97 109 LEU A CA 1
ATOM 871 C C . LEU A 1 109 ? -13.811 -11.391 -26.917 1.00 42.97 109 LEU A C 1
ATOM 873 O O . LEU A 1 109 ? -13.923 -10.898 -28.043 1.00 42.97 109 LEU A O 1
ATOM 877 N N . PRO A 1 110 ? -13.250 -12.602 -26.734 1.00 38.31 110 PRO A N 1
ATOM 878 C CA . PRO A 1 110 ? -12.591 -13.357 -27.809 1.00 38.31 110 PRO A CA 1
ATOM 879 C C . PRO A 1 110 ? -13.453 -13.551 -29.071 1.00 38.31 110 PRO A C 1
ATOM 881 O O . PRO A 1 110 ? -12.954 -13.452 -30.191 1.00 38.31 110 PRO A O 1
ATOM 884 N N . ASP A 1 111 ? -14.767 -13.708 -28.896 1.00 37.75 111 ASP A N 1
ATOM 885 C CA . ASP A 1 111 ? -15.735 -13.861 -29.990 1.00 37.75 111 ASP A CA 1
ATOM 886 C C . ASP A 1 111 ? -15.959 -12.553 -30.784 1.00 37.75 111 ASP A C 1
ATOM 888 O O . ASP A 1 111 ? -16.262 -12.581 -31.978 1.00 37.75 111 ASP A O 1
ATOM 892 N N . VAL A 1 112 ? -15.768 -11.390 -30.146 1.00 37.38 112 VAL A N 1
ATOM 893 C CA . VAL A 1 112 ? -15.816 -10.058 -30.778 1.00 37.38 112 VAL A CA 1
ATOM 894 C C . VAL A 1 112 ? -14.539 -9.796 -31.574 1.00 37.38 112 VAL A C 1
ATOM 896 O O . VAL A 1 112 ? -14.606 -9.226 -32.662 1.00 37.38 112 VAL A O 1
ATOM 899 N N . TYR A 1 113 ? -13.383 -10.244 -31.076 1.00 40.81 113 TYR A N 1
ATOM 900 C CA . TYR A 1 113 ? -12.102 -10.141 -31.777 1.00 40.81 113 TYR A CA 1
ATOM 901 C C . TYR A 1 113 ? -12.107 -10.964 -33.079 1.00 40.81 113 TYR A C 1
ATOM 903 O O . TYR A 1 113 ? -11.783 -10.430 -34.144 1.00 40.81 113 TYR A O 1
ATOM 911 N N . GLU A 1 114 ? -12.582 -12.215 -33.041 1.00 36.56 114 GLU A N 1
ATOM 912 C CA . GLU A 1 114 ? -12.720 -13.041 -34.251 1.00 36.56 114 GLU A CA 1
ATOM 913 C C . GLU A 1 114 ? -13.796 -12.518 -35.224 1.00 36.56 114 GLU A C 1
ATOM 915 O O . GLU A 1 114 ? -13.572 -12.503 -36.441 1.00 36.56 114 GLU A O 1
ATOM 920 N N . ALA A 1 115 ? -14.942 -12.032 -34.729 1.00 37.03 115 ALA A N 1
ATOM 921 C CA . ALA A 1 115 ? -16.005 -11.480 -35.577 1.00 37.03 115 ALA A CA 1
ATOM 922 C C . ALA A 1 115 ? -15.626 -10.128 -36.221 1.00 37.03 115 ALA A C 1
ATOM 924 O O . ALA A 1 115 ? -15.949 -9.877 -37.389 1.00 37.03 115 ALA A O 1
ATOM 925 N N . ALA A 1 116 ? -14.897 -9.265 -35.502 1.00 40.12 116 ALA A N 1
ATOM 926 C CA . ALA A 1 116 ? -14.418 -7.974 -36.003 1.00 40.12 116 ALA A CA 1
ATOM 927 C C . ALA A 1 116 ? -13.348 -8.130 -37.096 1.00 40.12 116 ALA A C 1
ATOM 929 O O . ALA A 1 116 ? -13.324 -7.351 -38.056 1.00 40.12 116 ALA A O 1
ATOM 930 N N . ILE A 1 117 ? -12.497 -9.156 -36.984 1.00 39.22 117 ILE A N 1
ATOM 931 C CA . ILE A 1 117 ? -11.477 -9.485 -37.986 1.00 39.22 117 ILE A CA 1
ATOM 932 C C . ILE A 1 117 ? -12.113 -9.999 -39.283 1.00 39.22 117 ILE A C 1
ATOM 934 O O . ILE A 1 117 ? -11.654 -9.612 -40.364 1.00 39.22 117 ILE A O 1
ATOM 938 N N . ASN A 1 118 ? -13.173 -10.810 -39.192 1.00 39.69 118 ASN A N 1
ATOM 939 C CA . ASN A 1 118 ? -13.689 -11.551 -40.343 1.00 39.69 118 ASN A CA 1
ATOM 940 C C . ASN A 1 118 ? -14.851 -10.889 -41.104 1.00 39.69 118 ASN A C 1
ATOM 942 O O . ASN A 1 118 ? -14.892 -11.025 -42.325 1.00 39.69 118 ASN A O 1
ATOM 946 N N . GLU A 1 119 ? -15.764 -10.135 -40.474 1.00 42.38 119 GLU A N 1
ATOM 947 C CA . GLU A 1 119 ? -16.981 -9.674 -41.186 1.00 42.38 119 GLU A CA 1
ATOM 948 C C . GLU A 1 119 ? -17.148 -8.154 -41.356 1.00 42.38 119 GLU A C 1
ATOM 950 O O . GLU A 1 119 ? -17.980 -7.724 -42.157 1.00 42.38 119 GLU A O 1
ATOM 955 N N . ASN A 1 120 ? -16.340 -7.307 -40.703 1.00 40.72 120 ASN A N 1
ATOM 956 C CA . ASN A 1 120 ? -16.550 -5.846 -40.743 1.00 40.72 120 ASN A CA 1
ATOM 957 C C . ASN A 1 120 ? -15.393 -5.008 -41.296 1.00 40.72 120 ASN A C 1
ATOM 959 O O . ASN A 1 120 ? -15.517 -3.784 -41.420 1.00 40.72 120 ASN A O 1
ATOM 963 N N . HIS A 1 121 ? -14.305 -5.642 -41.737 1.00 39.41 121 HIS A N 1
ATOM 964 C CA . HIS A 1 121 ? -13.193 -4.914 -42.343 1.00 39.41 121 HIS A CA 1
ATOM 965 C C . HIS A 1 121 ? -13.609 -4.127 -43.598 1.00 39.41 121 HIS A C 1
ATOM 967 O O . HIS A 1 121 ? -13.187 -2.989 -43.792 1.00 39.41 121 HIS A O 1
ATOM 973 N N . GLY A 1 122 ? -14.510 -4.680 -44.416 1.00 38.41 122 GLY A N 1
ATOM 974 C CA . GLY A 1 122 ? -15.008 -4.011 -45.620 1.00 38.41 122 GLY A CA 1
ATOM 975 C C . GLY A 1 122 ? -15.840 -2.752 -45.340 1.00 38.41 122 GLY A C 1
ATOM 976 O O . GLY A 1 122 ? -15.813 -1.818 -46.140 1.00 38.41 122 GLY A O 1
ATOM 977 N N . LYS A 1 123 ? -16.554 -2.686 -44.206 1.00 39.94 123 LYS A N 1
ATOM 978 C CA . LYS A 1 123 ? -17.359 -1.515 -43.818 1.00 39.94 123 LYS A CA 1
ATOM 979 C C . LYS A 1 123 ? -16.511 -0.435 -43.158 1.00 39.94 123 LYS A C 1
ATOM 981 O O . LYS A 1 123 ? -16.638 0.723 -43.546 1.00 39.94 123 LYS A O 1
ATOM 986 N N . LEU A 1 124 ? -15.598 -0.806 -42.259 1.00 37.94 124 LEU A N 1
ATOM 987 C CA . LEU A 1 124 ? -14.652 0.133 -41.647 1.00 37.94 124 LEU A CA 1
ATOM 988 C C . LEU A 1 124 ? -13.770 0.800 -42.715 1.00 37.94 124 LEU A C 1
ATOM 990 O O . LEU A 1 124 ? -13.640 2.021 -42.738 1.00 37.94 124 LEU A O 1
ATOM 994 N N . MET A 1 125 ? -13.274 0.021 -43.685 1.00 40.91 125 MET A N 1
ATOM 995 C CA . MET A 1 125 ? -12.535 0.560 -44.830 1.00 40.91 125 MET A CA 1
ATOM 996 C C . MET A 1 125 ? -13.402 1.456 -45.721 1.00 40.91 125 MET A C 1
ATOM 998 O O . MET A 1 125 ? -12.884 2.399 -46.305 1.00 40.91 125 MET A O 1
ATOM 1002 N N . LYS A 1 126 ? -14.719 1.228 -45.811 1.00 41.91 126 LYS A N 1
ATOM 1003 C CA . LYS A 1 126 ? -15.643 2.091 -46.567 1.00 41.91 126 LYS A CA 1
ATOM 1004 C C . LYS A 1 126 ? -15.879 3.441 -45.872 1.00 41.91 126 LYS A C 1
ATOM 1006 O O . LYS A 1 126 ? -15.976 4.451 -46.563 1.00 41.91 126 LYS A O 1
ATOM 1011 N N . TYR A 1 127 ? -15.924 3.473 -44.539 1.00 38.38 127 TYR A N 1
ATOM 1012 C CA . TYR A 1 127 ? -16.057 4.704 -43.747 1.00 38.38 127 TYR A CA 1
ATOM 1013 C C . TYR A 1 127 ? -14.754 5.501 -43.664 1.00 38.38 127 TYR A C 1
ATOM 1015 O O . TYR A 1 127 ? -14.775 6.704 -43.905 1.00 38.38 127 TYR A O 1
ATOM 1023 N N . LEU A 1 128 ? -13.617 4.838 -43.432 1.00 36.97 128 LEU A N 1
ATOM 1024 C CA . LEU A 1 128 ? -12.296 5.473 -43.484 1.00 36.97 128 LEU A CA 1
ATOM 1025 C C . LEU A 1 128 ? -11.990 6.013 -44.884 1.00 36.97 128 LEU A C 1
ATOM 1027 O O . LEU A 1 128 ? -11.448 7.105 -45.016 1.00 36.97 128 LEU A O 1
ATOM 1031 N N . LYS A 1 129 ? -12.415 5.303 -45.938 1.00 38.41 129 LYS A N 1
ATOM 1032 C CA . LYS A 1 129 ? -12.318 5.783 -47.320 1.00 38.41 129 LYS A CA 1
ATOM 1033 C C . LYS A 1 129 ? -13.181 7.025 -47.552 1.00 38.41 129 LYS A C 1
ATOM 1035 O O . LYS A 1 129 ? -12.659 7.993 -48.088 1.00 38.41 129 LYS A O 1
ATOM 1040 N N . LYS A 1 130 ? -14.423 7.052 -47.054 1.00 38.12 130 LYS A N 1
ATOM 1041 C CA . LYS A 1 130 ? -15.325 8.217 -47.131 1.00 38.12 130 LYS A CA 1
ATOM 1042 C C . LYS A 1 130 ? -14.808 9.427 -46.332 1.00 38.12 130 LYS A C 1
ATOM 1044 O O . LYS A 1 130 ? -14.900 10.551 -46.811 1.00 38.12 130 LYS A O 1
ATOM 1049 N N . TYR A 1 131 ? -14.214 9.200 -45.160 1.00 36.66 131 TYR A N 1
ATOM 1050 C CA . TYR A 1 131 ? -13.568 10.236 -44.344 1.00 36.66 131 TYR A CA 1
ATOM 1051 C C . TYR A 1 131 ? -12.283 10.762 -45.003 1.00 36.66 131 TYR A C 1
ATOM 1053 O O . TYR A 1 131 ? -12.070 11.970 -45.069 1.00 36.66 131 TYR A O 1
ATOM 1061 N N . SER A 1 132 ? -11.466 9.873 -45.582 1.00 35.25 132 SER A N 1
ATOM 1062 C CA . SER A 1 132 ? -10.283 10.273 -46.351 1.00 35.25 132 SER A CA 1
ATOM 1063 C C . SER A 1 132 ? -10.661 11.033 -47.623 1.00 35.25 132 SER A C 1
ATOM 1065 O O . SER A 1 132 ? -10.014 12.020 -47.928 1.00 35.25 132 SER A O 1
ATOM 1067 N N . GLU A 1 133 ? -11.738 10.646 -48.319 1.00 36.50 133 GLU A N 1
ATOM 1068 C CA . GLU A 1 133 ? -12.261 11.334 -49.509 1.00 36.50 133 GLU A CA 1
ATOM 1069 C C . GLU A 1 133 ? -12.743 12.755 -49.157 1.00 36.50 133 GLU A C 1
ATOM 1071 O O . GLU A 1 133 ? -12.401 13.701 -49.863 1.00 36.50 133 GLU A O 1
ATOM 1076 N N . GLN A 1 134 ? -13.426 12.936 -48.017 1.00 35.78 134 GLN A N 1
ATOM 1077 C CA . GLN A 1 134 ? -13.890 14.248 -47.536 1.00 35.78 134 GLN A CA 1
ATOM 1078 C C . GLN A 1 134 ? -12.750 15.163 -47.053 1.00 35.78 134 GLN A C 1
ATOM 1080 O O . GLN A 1 134 ? -12.759 16.359 -47.340 1.00 35.78 134 GLN A O 1
ATOM 1085 N N . GLN A 1 135 ? -11.734 14.620 -46.374 1.00 34.09 135 GLN A N 1
ATOM 1086 C CA . GLN A 1 135 ? -10.536 15.377 -45.976 1.00 34.09 135 GLN A CA 1
ATOM 1087 C C . GLN A 1 135 ? -9.611 15.683 -47.175 1.00 34.09 135 GLN A C 1
ATOM 1089 O O . GLN A 1 135 ? -8.890 16.684 -47.177 1.00 34.09 135 GLN A O 1
ATOM 1094 N N . TRP A 1 136 ? -9.643 14.851 -48.223 1.00 35.16 136 TRP A N 1
ATOM 1095 C CA . TRP A 1 136 ? -8.837 15.014 -49.437 1.00 35.16 136 TRP A CA 1
ATOM 1096 C C . TRP A 1 136 ? -9.429 16.056 -50.396 1.00 35.16 136 TRP A C 1
ATOM 1098 O O . TRP A 1 136 ? -8.673 16.861 -50.946 1.00 35.16 136 TRP A O 1
ATOM 1108 N N . GLU A 1 137 ? -10.757 16.104 -50.568 1.00 34.88 137 GLU A N 1
ATOM 1109 C CA . GLU A 1 137 ? -11.437 17.115 -51.403 1.00 34.88 137 GLU A CA 1
ATOM 1110 C C . GLU A 1 137 ? -11.183 18.550 -50.916 1.00 34.88 137 GLU A C 1
ATOM 1112 O O . GLU A 1 137 ? -10.999 19.449 -51.736 1.00 34.88 137 GLU A O 1
ATOM 1117 N N . VAL A 1 138 ? -11.065 18.756 -49.601 1.00 37.50 138 VAL A N 1
ATOM 1118 C CA . VAL A 1 138 ? -10.793 20.075 -49.001 1.00 37.50 138 VAL A CA 1
ATOM 1119 C C . VAL A 1 138 ? -9.320 20.498 -49.140 1.00 37.50 138 VAL A C 1
ATOM 1121 O O . VAL A 1 138 ? -9.028 21.694 -49.152 1.00 37.50 138 VAL A O 1
ATOM 1124 N N . LYS A 1 139 ? -8.377 19.552 -49.287 1.00 32.31 139 LYS A N 1
ATOM 1125 C CA . LYS A 1 139 ? -6.929 19.848 -49.253 1.00 32.31 139 LYS A CA 1
ATOM 1126 C C . LYS A 1 139 ? -6.194 19.698 -50.593 1.00 32.31 139 LYS A C 1
ATOM 1128 O O . LYS A 1 139 ? -5.154 20.328 -50.767 1.00 32.31 139 LYS A O 1
ATOM 1133 N N . TYR A 1 140 ? -6.715 18.923 -51.551 1.00 39.38 140 TYR A N 1
ATOM 1134 C CA . TYR A 1 140 ? -6.023 18.624 -52.822 1.00 39.38 140 TYR A CA 1
ATOM 1135 C C . TYR A 1 140 ? -6.926 18.627 -54.069 1.00 39.38 140 TYR A C 1
ATOM 1137 O O . TYR A 1 140 ? -6.551 18.102 -55.122 1.00 39.38 140 TYR A O 1
ATOM 1145 N N . GLY A 1 141 ? -8.112 19.233 -53.991 1.00 35.22 141 GLY A N 1
ATOM 1146 C CA . GLY A 1 141 ? -8.991 19.415 -55.144 1.00 35.22 141 GLY A CA 1
ATOM 1147 C C . GLY A 1 141 ? -8.385 20.350 -56.196 1.00 35.22 141 GLY A C 1
ATOM 1148 O O . GLY A 1 141 ? -8.523 21.564 -56.084 1.00 35.22 141 GLY A O 1
ATOM 1149 N N . SER A 1 142 ? -7.703 19.799 -57.211 1.00 41.59 142 SER A N 1
ATOM 1150 C CA . SER A 1 142 ? -7.649 20.355 -58.588 1.00 41.59 142 SER A CA 1
ATOM 1151 C C . SER A 1 142 ? -6.750 19.618 -59.599 1.00 41.59 142 SER A C 1
ATOM 1153 O O . SER A 1 142 ? -6.650 20.081 -60.735 1.00 41.59 142 SER A O 1
ATOM 1155 N N . SER A 1 143 ? -6.122 18.471 -59.303 1.00 39.31 143 SER A N 1
ATOM 1156 C CA . SER A 1 143 ? -5.225 17.869 -60.314 1.00 39.31 143 SER A CA 1
ATOM 1157 C C . SER A 1 143 ? -4.933 16.374 -60.145 1.00 39.31 143 SER A C 1
ATOM 1159 O O . SER A 1 143 ? -3.846 15.998 -59.728 1.00 39.31 143 SER A O 1
ATOM 1161 N N . ASN A 1 144 ? -5.872 15.501 -60.541 1.00 40.72 144 ASN A N 1
ATOM 1162 C CA . ASN A 1 144 ? -5.584 14.360 -61.439 1.00 40.72 144 ASN A CA 1
ATOM 1163 C C . ASN A 1 144 ? -6.797 13.431 -61.621 1.00 40.72 144 ASN A C 1
ATOM 1165 O O . ASN A 1 144 ? -7.015 12.476 -60.880 1.00 40.72 144 ASN A O 1
ATOM 1169 N N . GLN A 1 145 ? -7.554 13.670 -62.691 1.00 40.91 145 GLN A N 1
ATOM 1170 C CA . GLN A 1 145 ? -8.763 12.926 -63.064 1.00 40.91 145 GLN A CA 1
ATOM 1171 C C . GLN A 1 145 ? -8.487 11.479 -63.540 1.00 40.91 145 GLN A C 1
ATOM 1173 O O . GLN A 1 145 ? -9.411 10.678 -63.659 1.00 40.91 145 GLN A O 1
ATOM 1178 N N . TRP A 1 146 ? -7.223 11.118 -63.800 1.00 41.41 146 TRP A N 1
ATOM 1179 C CA . TRP A 1 146 ? -6.851 9.820 -64.379 1.00 41.41 146 TRP A CA 1
ATOM 1180 C C . TRP A 1 146 ? -6.747 8.689 -63.341 1.00 41.41 146 TRP A C 1
ATOM 1182 O O . TRP A 1 146 ? -7.140 7.559 -63.626 1.00 41.41 146 TRP A O 1
ATOM 1192 N N . PHE A 1 147 ? -6.299 8.987 -62.117 1.00 39.25 147 PHE A N 1
ATOM 1193 C CA . PHE A 1 147 ? -6.142 7.978 -61.061 1.00 39.25 147 PHE A CA 1
ATOM 1194 C C . PHE A 1 147 ? -7.499 7.496 -60.517 1.00 39.25 147 PHE A C 1
ATOM 1196 O O . PHE A 1 147 ? -7.667 6.334 -60.154 1.00 39.25 147 PHE A O 1
ATOM 1203 N N . ILE A 1 148 ? -8.512 8.366 -60.563 1.00 39.03 148 ILE A N 1
ATOM 1204 C CA . ILE A 1 148 ? -9.894 8.045 -60.182 1.00 39.03 148 ILE A CA 1
ATOM 1205 C C . ILE A 1 148 ? -10.571 7.110 -61.204 1.00 39.03 148 ILE A C 1
ATOM 1207 O O . ILE A 1 148 ? -11.359 6.252 -60.807 1.00 39.03 148 ILE A O 1
ATOM 1211 N N . LEU A 1 149 ? -10.263 7.223 -62.503 1.00 42.69 149 LEU A N 1
ATOM 1212 C CA . LEU A 1 149 ? -10.762 6.287 -63.526 1.00 42.69 149 LEU A CA 1
ATOM 1213 C C . LEU A 1 149 ? -10.056 4.923 -63.441 1.00 42.69 149 LEU A C 1
ATOM 1215 O O . LEU A 1 149 ? -10.723 3.894 -63.514 1.00 42.69 149 LEU A O 1
ATOM 1219 N N . PHE A 1 150 ? -8.745 4.915 -63.178 1.00 41.94 150 PHE A N 1
ATOM 1220 C CA . PHE A 1 150 ? -7.950 3.700 -62.962 1.00 41.94 150 PHE A CA 1
ATOM 1221 C C . PHE A 1 150 ? -8.450 2.874 -61.763 1.00 41.94 150 PHE A C 1
ATOM 1223 O O . PHE A 1 150 ? -8.679 1.673 -61.887 1.00 41.94 150 PHE A O 1
ATOM 1230 N N . LEU A 1 151 ? -8.711 3.518 -60.620 1.00 38.53 151 LEU A N 1
ATOM 1231 C CA . LEU A 1 151 ? -9.253 2.847 -59.432 1.00 38.53 151 LEU A CA 1
ATOM 1232 C C . LEU A 1 151 ? -10.716 2.399 -59.591 1.00 38.53 151 LEU A C 1
ATOM 1234 O O . LEU A 1 151 ? -11.145 1.474 -58.901 1.00 38.53 151 LEU A O 1
ATOM 1238 N N . LYS A 1 152 ? -11.489 3.039 -60.480 1.00 40.50 152 LYS A N 1
ATOM 1239 C CA . LYS A 1 152 ? -12.859 2.614 -60.806 1.00 40.50 152 LYS A CA 1
ATOM 1240 C C . LYS A 1 152 ? -12.889 1.354 -61.675 1.00 40.50 152 LYS A C 1
ATOM 1242 O O . LYS A 1 152 ? -13.711 0.496 -61.392 1.00 40.50 152 LYS A O 1
ATOM 1247 N N . GLU A 1 153 ? -11.994 1.195 -62.652 1.00 41.41 153 GLU A N 1
ATOM 1248 C CA . GLU A 1 153 ? -11.915 -0.041 -63.459 1.00 41.41 153 GLU A CA 1
ATOM 1249 C C . GLU A 1 153 ? -11.205 -1.191 -62.723 1.00 41.41 153 GLU A C 1
ATOM 1251 O O . GLU A 1 153 ? -11.603 -2.345 -62.869 1.00 41.41 153 GLU A O 1
ATOM 1256 N N . TYR A 1 154 ? -10.225 -0.894 -61.859 1.00 39.16 154 TYR A N 1
ATOM 1257 C CA . TYR A 1 154 ? -9.585 -1.887 -60.978 1.00 39.16 154 TYR A CA 1
ATOM 1258 C C . TYR A 1 154 ? -10.594 -2.598 -60.060 1.00 39.16 154 TYR A C 1
ATOM 1260 O O . TYR A 1 154 ? -10.413 -3.755 -59.693 1.00 39.16 154 TYR A O 1
ATOM 1268 N N . LYS A 1 155 ? -11.678 -1.900 -59.702 1.00 38.03 155 LYS A N 1
ATOM 1269 C CA . LYS A 1 155 ? -12.758 -2.404 -58.851 1.00 38.03 155 LYS A CA 1
ATOM 1270 C C . LYS A 1 155 ? -13.639 -3.463 -59.540 1.00 38.03 155 LYS A C 1
ATOM 1272 O O . LYS A 1 155 ? -14.244 -4.254 -58.824 1.00 38.03 155 LYS A O 1
ATOM 1277 N N . ASP A 1 156 ? -13.678 -3.504 -60.878 1.00 42.38 156 ASP A N 1
ATOM 1278 C CA . ASP A 1 156 ? -14.604 -4.350 -61.657 1.00 42.38 156 ASP A CA 1
ATOM 1279 C C . ASP A 1 156 ? -13.904 -5.387 -62.579 1.00 42.38 156 ASP A C 1
ATOM 1281 O O . ASP A 1 156 ? -14.576 -6.168 -63.256 1.00 42.38 156 ASP A O 1
ATOM 1285 N N . ALA A 1 157 ? -12.566 -5.449 -62.626 1.00 38.69 157 ALA A N 1
ATOM 1286 C CA . ALA A 1 157 ? -11.833 -6.344 -63.531 1.00 38.69 157 ALA A CA 1
ATOM 1287 C C . ALA A 1 157 ? -11.536 -7.729 -62.913 1.00 38.69 157 ALA A C 1
ATOM 1289 O O . ALA A 1 157 ? -10.746 -7.860 -61.984 1.00 38.69 157 ALA A O 1
ATOM 1290 N N . VAL A 1 158 ? -12.113 -8.788 -63.494 1.00 37.62 158 VAL A N 1
ATOM 1291 C CA . VAL A 1 158 ? -11.886 -10.200 -63.103 1.00 37.62 158 VAL A CA 1
ATOM 1292 C C . VAL A 1 158 ? -10.567 -10.768 -63.670 1.00 37.62 158 VAL A C 1
ATOM 1294 O O . VAL A 1 158 ? -10.157 -11.862 -63.296 1.00 37.62 158 VAL A O 1
ATOM 1297 N N . ASN A 1 159 ? -9.872 -10.047 -64.563 1.00 42.47 159 ASN A N 1
ATOM 1298 C CA . ASN A 1 159 ? -8.676 -10.556 -65.243 1.00 42.47 159 ASN A CA 1
ATOM 1299 C C . ASN A 1 159 ? -7.512 -9.543 -65.248 1.00 42.47 159 ASN A C 1
ATOM 1301 O O . ASN A 1 159 ? -7.566 -8.503 -65.916 1.00 42.47 159 ASN A O 1
ATOM 1305 N N . TYR A 1 160 ? -6.461 -9.888 -64.499 1.00 41.50 160 TYR A N 1
ATOM 1306 C CA . TYR A 1 160 ? -5.282 -9.068 -64.200 1.00 41.50 160 TYR A CA 1
ATOM 1307 C C . TYR A 1 160 ? -4.467 -8.652 -65.444 1.00 41.50 160 TYR A C 1
ATOM 1309 O O . TYR A 1 160 ? -3.891 -7.562 -65.450 1.00 41.50 160 TYR A O 1
ATOM 1317 N N . ASP A 1 161 ? -4.494 -9.428 -66.534 1.00 39.06 161 ASP A N 1
ATOM 1318 C CA . ASP A 1 161 ? -3.764 -9.108 -67.776 1.00 39.06 161 ASP A CA 1
ATOM 1319 C C . ASP A 1 161 ? -4.279 -7.846 -68.484 1.00 39.06 161 ASP A C 1
ATOM 1321 O O . ASP A 1 161 ? -3.514 -7.106 -69.102 1.00 39.06 161 ASP A O 1
ATOM 1325 N N . SER A 1 162 ? -5.575 -7.544 -68.366 1.00 42.84 162 SER A N 1
ATOM 1326 C CA . SER A 1 162 ? -6.185 -6.360 -68.997 1.00 42.84 162 SER A CA 1
ATOM 1327 C C . SER A 1 162 ? -5.800 -5.043 -68.306 1.00 42.84 162 SER A C 1
ATOM 1329 O O . SER A 1 162 ? -5.686 -3.999 -68.955 1.00 42.84 162 SER A O 1
ATOM 1331 N N . VAL A 1 163 ? -5.534 -5.112 -66.998 1.00 41.66 163 VAL A N 1
ATOM 1332 C CA . VAL A 1 163 ? -5.138 -3.987 -66.139 1.00 41.66 163 VAL A CA 1
ATOM 1333 C C . VAL A 1 163 ? -3.661 -3.652 -66.343 1.00 41.66 163 VAL A C 1
ATOM 1335 O O . VAL A 1 163 ? -3.312 -2.481 -66.496 1.00 41.66 163 VAL A O 1
ATOM 1338 N N . LEU A 1 164 ? -2.805 -4.674 -66.443 1.00 40.53 164 LEU A N 1
ATOM 1339 C CA . LEU A 1 164 ? -1.395 -4.520 -66.815 1.00 40.53 164 LEU A CA 1
ATOM 1340 C C . LEU A 1 164 ? -1.251 -3.975 -68.245 1.00 40.53 164 LEU A C 1
ATOM 1342 O O . LEU A 1 164 ? -0.419 -3.092 -68.480 1.00 40.53 164 LEU A O 1
ATOM 1346 N N . LYS A 1 165 ? -2.139 -4.393 -69.167 1.00 41.34 165 LYS A N 1
ATOM 1347 C CA . LYS A 1 165 ? -2.194 -3.878 -70.545 1.00 41.34 165 LYS A CA 1
ATOM 1348 C C . LYS A 1 165 ? -2.412 -2.362 -70.624 1.00 41.34 165 LYS A C 1
ATOM 1350 O O . LYS A 1 165 ? -1.740 -1.660 -71.383 1.00 41.34 165 LYS A O 1
ATOM 1355 N N . ARG A 1 166 ? -3.330 -1.843 -69.802 1.00 43.81 166 ARG A N 1
ATOM 1356 C CA . ARG A 1 166 ? -3.705 -0.419 -69.795 1.00 43.81 166 ARG A CA 1
ATOM 1357 C C . ARG A 1 166 ? -2.836 0.462 -68.901 1.00 43.81 166 ARG A C 1
ATOM 1359 O O . ARG A 1 166 ? -2.610 1.626 -69.226 1.00 43.81 166 ARG A O 1
ATOM 1366 N N . ALA A 1 167 ? -2.285 -0.074 -67.815 1.00 38.91 167 ALA A N 1
ATOM 1367 C CA . ALA A 1 167 ? -1.315 0.648 -66.989 1.00 38.91 167 ALA A CA 1
ATOM 1368 C C . ALA A 1 167 ? -0.059 1.032 -67.799 1.00 38.91 167 ALA A C 1
ATOM 1370 O O . ALA A 1 167 ? 0.422 2.164 -67.707 1.00 38.91 167 ALA A O 1
ATOM 1371 N N . ALA A 1 168 ? 0.399 0.131 -68.674 1.00 37.09 168 ALA A N 1
ATOM 1372 C CA . ALA A 1 168 ? 1.468 0.382 -69.639 1.00 37.09 168 ALA A CA 1
ATOM 1373 C C . ALA A 1 168 ? 1.095 1.422 -70.724 1.00 37.09 168 ALA A C 1
ATOM 1375 O O . ALA A 1 168 ? 1.938 2.225 -71.130 1.00 37.09 168 ALA A O 1
ATOM 1376 N N . GLU A 1 169 ? -0.172 1.463 -71.160 1.00 37.00 169 GLU A N 1
ATOM 1377 C CA . GLU A 1 169 ? -0.718 2.468 -72.094 1.00 37.00 169 GLU A CA 1
ATOM 1378 C C . GLU A 1 169 ? -0.691 3.892 -71.539 1.00 37.00 169 GLU A C 1
ATOM 1380 O O . GLU A 1 169 ? -0.317 4.839 -72.236 1.00 37.00 169 GLU A O 1
ATOM 1385 N N . TYR A 1 170 ? -1.101 4.057 -70.283 1.00 38.81 170 TYR A N 1
ATOM 1386 C CA . TYR A 1 170 ? -1.280 5.374 -69.676 1.00 38.81 170 TYR A CA 1
ATOM 1387 C C . TYR A 1 170 ? -0.010 5.903 -68.998 1.00 38.81 170 TYR A C 1
ATOM 1389 O O . TYR A 1 170 ? 0.207 7.120 -69.007 1.00 38.81 170 TYR A O 1
ATOM 1397 N N . GLY A 1 171 ? 0.875 5.014 -68.527 1.00 37.44 171 GLY A N 1
ATOM 1398 C CA . GLY A 1 171 ? 2.216 5.367 -68.047 1.00 37.44 171 GLY A CA 1
ATOM 1399 C C . GLY A 1 171 ? 3.053 6.103 -69.099 1.00 37.44 171 GLY A C 1
ATOM 1400 O O . GLY A 1 171 ? 3.712 7.090 -68.784 1.00 37.44 171 GLY A O 1
ATOM 1401 N N . ASN A 1 172 ? 2.930 5.723 -70.375 1.00 35.25 172 ASN A N 1
ATOM 1402 C CA . ASN A 1 172 ? 3.652 6.366 -71.479 1.00 35.25 172 ASN A CA 1
ATOM 1403 C C . ASN A 1 172 ? 3.064 7.716 -71.940 1.00 35.25 172 ASN A C 1
ATOM 1405 O O . ASN A 1 172 ? 3.746 8.466 -72.641 1.00 35.25 172 ASN A O 1
ATOM 1409 N N . LYS A 1 173 ? 1.816 8.056 -71.581 1.00 35.72 173 LYS A N 1
ATOM 1410 C CA . LYS A 1 173 ? 1.127 9.238 -72.135 1.00 35.72 173 LYS A CA 1
ATOM 1411 C C . LYS A 1 173 ? 1.176 10.481 -71.237 1.00 35.72 173 LYS A C 1
ATOM 1413 O O . LYS A 1 173 ? 1.136 11.588 -71.775 1.00 35.72 173 LYS A O 1
ATOM 1418 N N . TYR A 1 174 ? 1.288 10.339 -69.910 1.00 36.06 174 TYR A N 1
ATOM 1419 C CA . TYR A 1 174 ? 1.112 11.482 -68.990 1.00 36.06 174 TYR A CA 1
ATOM 1420 C C . TYR A 1 174 ? 2.035 11.542 -67.752 1.00 36.06 174 TYR A C 1
ATOM 1422 O O . TYR A 1 174 ? 1.908 12.485 -66.975 1.00 36.06 174 TYR A O 1
ATOM 1430 N N . LEU A 1 175 ? 2.992 10.622 -67.566 1.00 37.12 175 LEU A N 1
ATOM 1431 C CA . LEU A 1 175 ? 3.867 10.582 -66.378 1.00 37.12 175 LEU A CA 1
ATOM 1432 C C . LEU A 1 175 ? 5.347 10.689 -66.757 1.00 37.12 175 LEU A C 1
ATOM 1434 O O . LEU A 1 175 ? 6.060 9.694 -66.817 1.00 37.12 175 LEU A O 1
ATOM 1438 N N . LYS A 1 176 ? 5.824 11.913 -67.004 1.00 35.66 176 LYS A N 1
ATOM 1439 C CA . LYS A 1 176 ? 7.249 12.136 -67.277 1.00 35.66 176 LYS A CA 1
ATOM 1440 C C . LYS A 1 176 ? 8.138 12.040 -66.026 1.00 35.66 176 LYS A C 1
ATOM 1442 O O . LYS A 1 176 ? 9.332 11.867 -66.198 1.00 35.66 176 LYS A O 1
ATOM 1447 N N . ASP A 1 177 ? 7.578 12.072 -64.810 1.00 42.75 177 ASP A N 1
ATOM 1448 C CA . ASP A 1 177 ? 8.358 12.130 -63.562 1.00 42.75 177 ASP A CA 1
ATOM 1449 C C . ASP A 1 177 ? 7.641 11.415 -62.388 1.00 42.75 177 ASP A C 1
ATOM 1451 O O . ASP A 1 177 ? 7.148 12.063 -61.466 1.00 42.75 177 ASP A O 1
ATOM 1455 N N . CYS A 1 178 ? 7.529 10.076 -62.408 1.00 36.97 178 CYS A N 1
ATOM 1456 C CA . CYS A 1 178 ? 6.985 9.310 -61.271 1.00 36.97 178 CYS A CA 1
ATOM 1457 C C . CYS A 1 178 ? 7.991 8.267 -60.723 1.00 36.97 178 CYS A C 1
ATOM 1459 O O . CYS A 1 178 ? 8.445 7.414 -61.492 1.00 36.97 178 CYS A O 1
ATOM 1461 N N . PRO A 1 179 ? 8.298 8.273 -59.407 1.00 34.56 179 PRO A N 1
ATOM 1462 C CA . PRO A 1 179 ? 9.331 7.433 -58.774 1.00 34.56 179 PRO A CA 1
ATOM 1463 C C . PRO A 1 179 ? 9.125 5.915 -58.870 1.00 34.56 179 PRO A C 1
ATOM 1465 O O . PRO A 1 179 ? 10.081 5.161 -58.729 1.00 34.56 179 PRO A O 1
ATOM 1468 N N . ILE A 1 180 ? 7.907 5.440 -59.140 1.00 37.28 180 ILE A N 1
ATOM 1469 C CA . ILE A 1 180 ? 7.613 3.998 -59.206 1.00 37.28 180 ILE A CA 1
ATOM 1470 C C . ILE A 1 180 ? 8.220 3.354 -60.466 1.00 37.28 180 ILE A C 1
ATOM 1472 O O . ILE A 1 180 ? 8.694 2.223 -60.403 1.00 37.28 180 ILE A O 1
ATOM 1476 N N . LEU A 1 181 ? 8.309 4.086 -61.586 1.00 38.25 181 LEU A N 1
ATOM 1477 C CA . LEU A 1 181 ? 9.002 3.602 -62.788 1.00 38.25 181 LEU A CA 1
ATOM 1478 C C . LEU A 1 181 ? 10.524 3.522 -62.562 1.00 38.25 181 LEU A C 1
ATOM 1480 O O . LEU A 1 181 ? 11.171 2.625 -63.088 1.00 38.25 181 LEU A O 1
ATOM 1484 N N . SER A 1 182 ? 11.084 4.407 -61.727 1.00 35.94 182 SER A N 1
ATOM 1485 C CA . SER A 1 182 ? 12.501 4.380 -61.335 1.00 35.94 182 SER A CA 1
ATOM 1486 C C . SER A 1 182 ? 12.834 3.169 -60.462 1.00 35.94 182 SER A C 1
ATOM 1488 O O . SER A 1 182 ? 13.885 2.572 -60.650 1.00 35.94 182 SER A O 1
ATOM 1490 N N . ILE A 1 183 ? 11.929 2.769 -59.564 1.00 38.25 183 ILE A N 1
ATOM 1491 C CA . ILE A 1 183 ? 12.104 1.602 -58.684 1.00 38.25 183 ILE A CA 1
ATOM 1492 C C . ILE A 1 183 ? 12.028 0.295 -59.488 1.00 38.25 183 ILE A C 1
ATOM 1494 O O . ILE A 1 183 ? 12.857 -0.591 -59.310 1.00 38.25 183 ILE A O 1
ATOM 1498 N N . VAL A 1 184 ? 11.089 0.190 -60.435 1.00 38.94 184 VAL A N 1
ATOM 1499 C CA . VAL A 1 184 ? 10.969 -0.989 -61.315 1.00 38.94 184 VAL A CA 1
ATOM 1500 C C . VAL A 1 184 ? 12.141 -1.083 -62.305 1.00 38.94 184 VAL A C 1
ATOM 1502 O O . VAL A 1 184 ? 12.647 -2.174 -62.549 1.00 38.94 184 VAL A O 1
ATOM 1505 N N . LEU A 1 185 ? 12.628 0.046 -62.835 1.00 37.81 185 LEU A N 1
ATOM 1506 C CA . LEU A 1 185 ? 13.816 0.085 -63.698 1.00 37.81 185 LEU A CA 1
ATOM 1507 C C . LEU A 1 185 ? 15.125 -0.163 -62.931 1.00 37.81 185 LEU A C 1
ATOM 1509 O O . LEU A 1 185 ? 16.037 -0.742 -63.510 1.00 37.81 185 LEU A O 1
ATOM 1513 N N . GLN A 1 186 ? 15.219 0.222 -61.652 1.00 39.16 186 GLN A N 1
ATOM 1514 C CA . GLN A 1 186 ? 16.363 -0.089 -60.781 1.00 39.16 186 GLN A CA 1
ATOM 1515 C C . GLN A 1 186 ? 16.422 -1.578 -60.421 1.00 39.16 186 GLN A C 1
ATOM 1517 O O . GLN A 1 186 ? 17.491 -2.172 -60.503 1.00 39.16 186 GLN A O 1
ATOM 1522 N N . LEU A 1 187 ? 15.278 -2.210 -60.142 1.00 38.09 187 LEU A N 1
ATOM 1523 C CA . LEU A 1 187 ? 15.201 -3.659 -59.911 1.00 38.09 187 LEU A CA 1
ATOM 1524 C C . LEU A 1 187 ? 15.536 -4.481 -61.173 1.00 38.09 187 LEU A C 1
ATOM 1526 O O . LEU A 1 187 ? 16.105 -5.563 -61.068 1.00 38.09 187 LEU A O 1
ATOM 1530 N N . LEU A 1 188 ? 15.249 -3.952 -62.370 1.00 37.12 188 LEU A N 1
ATOM 1531 C CA . LEU A 1 188 ? 15.667 -4.532 -63.657 1.00 37.12 188 LEU A CA 1
ATOM 1532 C C . LEU A 1 188 ? 17.154 -4.289 -63.991 1.00 37.12 188 LEU A C 1
ATOM 1534 O O . LEU A 1 188 ? 17.719 -5.027 -64.796 1.00 37.12 188 LEU A O 1
ATOM 1538 N N . PHE A 1 189 ? 17.788 -3.270 -63.403 1.00 36.94 189 PHE A N 1
ATOM 1539 C CA . PHE A 1 189 ? 19.201 -2.933 -63.628 1.00 36.94 189 PHE A CA 1
ATOM 1540 C C . PHE A 1 189 ? 20.164 -3.757 -62.755 1.00 36.94 189 PHE A C 1
ATOM 1542 O O . PHE A 1 189 ? 21.325 -3.911 -63.128 1.00 36.94 189 PHE A O 1
ATOM 1549 N N . GLU A 1 190 ? 19.699 -4.286 -61.617 1.00 36.03 190 GLU A N 1
ATOM 1550 C CA . GLU A 1 190 ? 20.539 -4.992 -60.632 1.00 36.03 190 GLU A CA 1
ATOM 1551 C C . GLU A 1 190 ? 20.606 -6.521 -60.795 1.00 36.03 190 GLU A C 1
ATOM 1553 O O . GLU A 1 190 ? 21.313 -7.177 -60.038 1.00 36.03 190 GLU A O 1
ATOM 1558 N N . GLY A 1 191 ? 19.957 -7.102 -61.812 1.00 34.91 191 GLY A N 1
ATOM 1559 C CA . GLY A 1 191 ? 20.219 -8.487 -62.226 1.00 34.91 191 GLY A CA 1
ATOM 1560 C C . GLY A 1 191 ? 20.004 -9.538 -61.130 1.00 34.91 191 GLY A C 1
ATOM 1561 O O . GLY A 1 191 ? 20.898 -10.338 -60.859 1.00 34.91 191 GLY A O 1
ATOM 1562 N N . ILE A 1 192 ? 18.824 -9.551 -60.507 1.00 34.94 192 ILE A N 1
ATOM 1563 C CA . ILE A 1 192 ? 18.424 -10.643 -59.612 1.00 34.94 192 ILE A CA 1
ATOM 1564 C C . ILE A 1 192 ? 18.067 -11.865 -60.473 1.00 34.94 192 ILE A C 1
ATOM 1566 O O . ILE A 1 192 ? 17.030 -11.898 -61.133 1.00 34.94 192 ILE A O 1
ATOM 1570 N N . ASP A 1 193 ? 18.965 -12.847 -60.473 1.00 36.91 193 ASP A N 1
ATOM 1571 C CA . ASP A 1 193 ? 18.810 -14.166 -61.087 1.00 36.91 193 ASP A CA 1
ATOM 1572 C C . ASP A 1 193 ? 18.004 -15.063 -60.130 1.00 36.91 193 ASP A C 1
ATOM 1574 O O . ASP A 1 193 ? 18.564 -15.796 -59.314 1.00 36.91 193 ASP A O 1
ATOM 1578 N N . ASP A 1 194 ? 16.675 -14.921 -60.147 1.00 35.56 194 ASP A N 1
ATOM 1579 C CA . ASP A 1 194 ? 15.768 -15.781 -59.383 1.00 35.56 194 ASP A CA 1
ATOM 1580 C C . ASP A 1 194 ? 14.946 -16.655 -60.337 1.00 35.56 194 ASP A C 1
ATOM 1582 O O . ASP A 1 194 ? 14.130 -16.181 -61.134 1.00 35.56 194 ASP A O 1
ATOM 1586 N N . THR A 1 195 ? 15.158 -17.963 -60.225 1.00 35.47 195 THR A N 1
ATOM 1587 C CA . THR A 1 195 ? 14.523 -19.045 -60.994 1.00 35.47 195 THR A CA 1
ATOM 1588 C C . THR A 1 195 ? 12.985 -19.075 -60.951 1.00 35.47 195 THR A C 1
ATOM 1590 O O . THR A 1 195 ? 12.367 -19.847 -61.677 1.00 35.47 195 THR A O 1
ATOM 1593 N N . CYS A 1 196 ? 12.339 -18.217 -60.157 1.00 37.56 196 CYS A N 1
ATOM 1594 C CA . CYS A 1 196 ? 10.880 -18.095 -60.084 1.00 37.56 196 CYS A CA 1
ATOM 1595 C C . CYS A 1 196 ? 10.243 -17.282 -61.238 1.00 37.56 196 CYS A C 1
ATOM 1597 O O . CYS A 1 196 ? 9.019 -17.249 -61.352 1.00 37.56 196 CYS A O 1
ATOM 1599 N N . MET A 1 197 ? 11.036 -16.611 -62.084 1.00 38.88 197 MET A N 1
ATOM 1600 C CA . MET A 1 197 ? 10.547 -15.774 -63.201 1.00 38.88 197 MET A CA 1
ATOM 1601 C C . MET A 1 197 ? 10.401 -16.520 -64.542 1.00 38.88 197 MET A C 1
ATOM 1603 O O . MET A 1 197 ? 9.912 -15.936 -65.509 1.00 38.88 197 MET A O 1
ATOM 1607 N N . ASP A 1 198 ? 10.794 -17.794 -64.618 1.00 39.34 198 ASP A N 1
ATOM 1608 C CA . ASP A 1 198 ? 10.943 -18.516 -65.893 1.00 39.34 198 ASP A CA 1
ATOM 1609 C C . ASP A 1 198 ? 9.682 -19.287 -66.348 1.00 39.34 198 ASP A C 1
ATOM 1611 O O . ASP A 1 198 ? 9.644 -19.821 -67.454 1.00 39.34 198 ASP A O 1
ATOM 1615 N N . GLU A 1 199 ? 8.612 -19.344 -65.540 1.00 38.41 199 GLU A N 1
ATOM 1616 C CA . GLU A 1 199 ? 7.480 -20.248 -65.829 1.00 38.41 199 GLU A CA 1
ATOM 1617 C C . GLU A 1 199 ? 6.175 -19.611 -66.324 1.00 38.41 199 GLU A C 1
ATOM 1619 O O . GLU A 1 199 ? 5.241 -20.342 -66.652 1.00 38.41 199 GLU A O 1
ATOM 1624 N N . THR A 1 200 ? 6.061 -18.291 -66.497 1.00 41.62 200 THR A N 1
ATOM 1625 C CA . THR A 1 200 ? 4.858 -17.738 -67.153 1.00 41.62 200 THR A CA 1
ATOM 1626 C C . THR A 1 200 ? 5.153 -16.548 -68.059 1.00 41.62 200 THR A C 1
ATOM 1628 O O . THR A 1 200 ? 5.890 -15.633 -67.714 1.00 41.62 200 THR A O 1
ATOM 1631 N N . ASN A 1 201 ? 4.521 -16.568 -69.237 1.00 48.50 201 ASN A N 1
ATOM 1632 C CA . ASN A 1 201 ? 4.635 -15.651 -70.385 1.00 48.50 201 ASN A CA 1
ATOM 1633 C C . ASN A 1 201 ? 4.300 -14.160 -70.111 1.00 48.50 201 ASN A C 1
ATOM 1635 O O . ASN A 1 201 ? 4.079 -13.390 -71.043 1.00 48.50 201 ASN A O 1
ATOM 1639 N N . VAL A 1 202 ? 4.316 -13.725 -68.852 1.00 38.59 202 VAL A N 1
ATOM 1640 C CA . VAL A 1 202 ? 4.029 -12.362 -68.387 1.00 38.59 202 VAL A CA 1
ATOM 1641 C C . VAL A 1 202 ? 4.974 -11.341 -69.025 1.00 38.59 202 VAL A C 1
ATOM 1643 O O . VAL A 1 202 ? 4.552 -10.244 -69.386 1.00 38.59 202 VAL A O 1
ATOM 1646 N N . PHE A 1 203 ? 6.243 -11.706 -69.241 1.00 37.53 203 PHE A N 1
ATOM 1647 C CA . PHE A 1 203 ? 7.226 -10.807 -69.850 1.00 37.53 203 PHE A CA 1
ATOM 1648 C C . PHE A 1 203 ? 6.931 -10.537 -71.334 1.00 37.53 203 PHE A C 1
ATOM 1650 O O . PHE A 1 203 ? 7.052 -9.402 -71.790 1.00 37.53 203 PHE A O 1
ATOM 1657 N N . ASN A 1 204 ? 6.480 -11.548 -72.084 1.00 40.56 204 ASN A N 1
ATOM 1658 C CA . ASN A 1 204 ? 6.118 -11.395 -73.496 1.00 40.56 204 ASN A CA 1
ATOM 1659 C C . ASN A 1 204 ? 4.819 -10.595 -73.667 1.00 40.56 204 ASN A C 1
ATOM 1661 O O . ASN A 1 204 ? 4.752 -9.728 -74.542 1.00 40.56 204 ASN A O 1
ATOM 1665 N N . ASP A 1 205 ? 3.821 -10.817 -72.810 1.00 39.78 205 ASP A N 1
ATOM 1666 C CA . ASP A 1 205 ? 2.534 -10.117 -72.884 1.00 39.78 205 ASP A CA 1
ATOM 1667 C C . ASP A 1 205 ? 2.622 -8.657 -72.415 1.00 39.78 205 ASP A C 1
ATOM 1669 O O . ASP A 1 205 ? 2.027 -7.770 -73.040 1.00 39.78 205 ASP A O 1
ATOM 1673 N N . LEU A 1 206 ? 3.436 -8.360 -71.395 1.00 38.38 206 LEU A N 1
ATOM 1674 C CA . LEU A 1 206 ? 3.725 -6.987 -70.965 1.00 38.38 206 LEU A CA 1
ATOM 1675 C C . LEU A 1 206 ? 4.570 -6.235 -72.010 1.00 38.38 206 LEU A C 1
ATOM 1677 O O . LEU A 1 206 ? 4.351 -5.049 -72.259 1.00 38.38 206 LEU A O 1
ATOM 1681 N N . TRP A 1 207 ? 5.485 -6.929 -72.691 1.00 40.00 207 TRP A N 1
ATOM 1682 C CA . TRP A 1 207 ? 6.328 -6.349 -73.736 1.00 40.00 207 TRP A CA 1
ATOM 1683 C C . TRP A 1 207 ? 5.557 -6.032 -75.031 1.00 40.00 207 TRP A C 1
ATOM 1685 O O . TRP A 1 207 ? 5.696 -4.925 -75.566 1.00 40.00 207 TRP A O 1
ATOM 1695 N N . CYS A 1 208 ? 4.681 -6.935 -75.498 1.00 40.66 208 CYS A N 1
ATOM 1696 C CA . CYS A 1 208 ? 3.811 -6.714 -76.670 1.00 40.66 208 CYS A CA 1
ATOM 1697 C C . CYS A 1 208 ? 2.822 -5.559 -76.444 1.00 40.66 208 CYS A C 1
ATOM 1699 O O . CYS A 1 208 ? 2.560 -4.740 -77.320 1.00 40.66 208 CYS A O 1
ATOM 1701 N N . THR A 1 209 ? 2.328 -5.438 -75.216 1.00 39.19 209 THR A N 1
ATOM 1702 C CA . THR A 1 209 ? 1.471 -4.338 -74.769 1.00 39.19 209 THR A CA 1
ATOM 1703 C C . THR A 1 209 ? 2.143 -2.976 -74.879 1.00 39.19 209 THR A C 1
ATOM 1705 O O . THR A 1 209 ? 1.549 -2.022 -75.382 1.00 39.19 209 THR A O 1
ATOM 1708 N N . ILE A 1 210 ? 3.366 -2.860 -74.356 1.00 39.31 210 ILE A N 1
ATOM 1709 C CA . ILE A 1 210 ? 4.101 -1.592 -74.306 1.00 39.31 210 ILE A CA 1
ATOM 1710 C C . ILE A 1 210 ? 4.438 -1.121 -75.728 1.00 39.31 210 ILE A C 1
ATOM 1712 O O . ILE A 1 210 ? 4.385 0.079 -76.014 1.00 39.31 210 ILE A O 1
ATOM 1716 N N . THR A 1 211 ? 4.726 -2.056 -76.638 1.00 39.03 211 THR A N 1
ATOM 1717 C CA . THR A 1 211 ? 5.070 -1.765 -78.036 1.00 39.03 211 THR A CA 1
ATOM 1718 C C . THR A 1 211 ? 3.854 -1.391 -78.891 1.00 39.03 211 THR A C 1
ATOM 1720 O O . THR A 1 211 ? 3.889 -0.336 -79.531 1.00 39.03 211 THR A O 1
ATOM 1723 N N . ASP A 1 212 ? 2.752 -2.147 -78.844 1.00 40.50 212 ASP A N 1
ATOM 1724 C CA . ASP A 1 212 ? 1.544 -1.874 -79.651 1.00 40.50 212 ASP A CA 1
ATOM 1725 C C . ASP A 1 212 ? 0.852 -0.560 -79.267 1.00 40.50 212 ASP A C 1
ATOM 1727 O O . ASP A 1 212 ? 0.335 0.189 -80.107 1.00 40.50 212 ASP A O 1
ATOM 1731 N N . ASN A 1 213 ? 0.881 -0.241 -77.979 1.00 38.84 213 ASN A N 1
ATOM 1732 C CA . ASN A 1 213 ? 0.203 0.926 -77.450 1.00 38.84 213 ASN A CA 1
ATOM 1733 C C . ASN A 1 213 ? 1.083 2.181 -77.408 1.00 38.84 213 ASN A C 1
ATOM 1735 O O . ASN A 1 213 ? 0.583 3.308 -77.536 1.00 38.84 213 ASN A O 1
ATOM 1739 N N . GLY A 1 214 ? 2.402 1.990 -77.324 1.00 37.94 214 GLY A N 1
ATOM 1740 C CA . GLY A 1 214 ? 3.392 3.021 -77.621 1.00 37.94 214 GLY A CA 1
ATOM 1741 C C . GLY A 1 214 ? 3.282 3.496 -79.073 1.00 37.94 214 GLY A C 1
ATOM 1742 O O . GLY A 1 214 ? 3.184 4.699 -79.311 1.00 37.94 214 GLY A O 1
ATOM 1743 N N . LEU A 1 215 ? 3.177 2.573 -80.039 1.00 38.22 215 LEU A N 1
ATOM 1744 C CA . LEU A 1 215 ? 2.997 2.877 -81.469 1.00 38.22 215 LEU A CA 1
ATOM 1745 C C . LEU A 1 215 ? 1.721 3.688 -81.757 1.00 38.22 215 LEU A C 1
ATOM 1747 O O . LEU A 1 215 ? 1.782 4.707 -82.451 1.00 38.22 215 LEU A O 1
ATOM 1751 N N . LYS A 1 216 ? 0.580 3.316 -81.160 1.00 41.12 216 LYS A N 1
ATOM 1752 C CA . LYS A 1 216 ? -0.689 4.067 -81.284 1.00 41.12 216 LYS A CA 1
ATOM 1753 C C . LYS A 1 216 ? -0.639 5.460 -80.648 1.00 41.12 216 LYS A C 1
ATOM 1755 O O . LYS A 1 216 ? -1.265 6.394 -81.151 1.00 41.12 216 LYS A O 1
ATOM 1760 N N . SER A 1 217 ? 0.125 5.626 -79.570 1.00 37.75 217 SER A N 1
ATOM 1761 C CA . SER A 1 217 ? 0.256 6.904 -78.858 1.00 37.75 217 SER A CA 1
ATOM 1762 C C . SER A 1 217 ? 1.177 7.896 -79.580 1.00 37.75 217 SER A C 1
ATOM 1764 O O . SER A 1 217 ? 0.951 9.104 -79.509 1.00 37.75 217 SER A O 1
ATOM 1766 N N . ILE A 1 218 ? 2.161 7.408 -80.345 1.00 36.16 218 ILE A N 1
ATOM 1767 C CA . ILE A 1 218 ? 3.100 8.213 -81.149 1.00 36.16 218 ILE A CA 1
ATOM 1768 C C . ILE A 1 218 ? 2.412 8.932 -82.319 1.00 36.16 218 ILE A C 1
ATOM 1770 O O . ILE A 1 218 ? 2.829 10.040 -82.679 1.00 36.16 218 ILE A O 1
ATOM 1774 N N . GLY A 1 219 ? 1.351 8.355 -82.898 1.00 39.09 219 GLY A N 1
ATOM 1775 C CA . GLY A 1 219 ? 0.591 8.947 -84.009 1.00 39.09 219 GLY A CA 1
ATOM 1776 C C . GLY A 1 219 ? -0.009 10.325 -83.693 1.00 39.09 219 GLY A C 1
ATOM 1777 O O . GLY A 1 219 ? -0.132 11.153 -84.589 1.00 39.09 219 GLY A O 1
ATOM 1778 N N . ASN A 1 220 ? -0.263 10.619 -82.412 1.00 40.34 220 ASN A N 1
ATOM 1779 C CA . ASN A 1 220 ? -1.008 11.801 -81.960 1.00 40.34 220 ASN A CA 1
ATOM 1780 C C . ASN A 1 220 ? -0.157 12.976 -81.433 1.00 40.34 220 ASN A C 1
ATOM 1782 O O . ASN A 1 220 ? -0.722 13.955 -80.951 1.00 40.34 220 ASN A O 1
ATOM 1786 N N . PHE A 1 221 ? 1.178 12.926 -81.515 1.00 37.16 221 PHE A N 1
ATOM 1787 C CA . PHE A 1 221 ? 2.045 14.020 -81.048 1.00 37.16 221 PHE A CA 1
ATOM 1788 C C . PHE A 1 221 ? 2.803 14.697 -82.199 1.00 37.16 221 PHE A C 1
ATOM 1790 O O . PHE A 1 221 ? 3.554 14.056 -82.932 1.00 37.16 221 PHE A O 1
ATOM 1797 N N . SER A 1 222 ? 2.637 16.017 -82.324 1.00 35.16 222 SER A N 1
ATOM 1798 C CA . SER A 1 222 ? 3.235 16.884 -83.352 1.00 35.16 222 SER A CA 1
ATOM 1799 C C . SER A 1 222 ? 4.650 17.394 -83.020 1.00 35.16 222 SER A C 1
ATOM 1801 O O . SER A 1 222 ? 5.154 18.285 -83.700 1.00 35.16 222 SER A O 1
ATOM 1803 N N . ASP A 1 223 ? 5.300 16.858 -81.983 1.00 40.84 223 ASP A N 1
ATOM 1804 C CA . ASP A 1 223 ? 6.605 17.324 -81.498 1.00 40.84 223 ASP A CA 1
ATOM 1805 C C . ASP A 1 223 ? 7.733 16.333 -81.855 1.00 40.84 223 ASP A C 1
ATOM 1807 O O . ASP A 1 223 ? 7.833 15.230 -81.304 1.00 40.84 223 ASP A O 1
ATOM 1811 N N . ASN A 1 224 ? 8.604 16.735 -82.788 1.00 38.97 224 ASN A N 1
ATOM 1812 C CA . ASN A 1 224 ? 9.690 15.912 -83.334 1.00 38.97 224 ASN A CA 1
ATOM 1813 C C . ASN A 1 224 ? 10.742 15.490 -82.290 1.00 38.97 224 ASN A C 1
ATOM 1815 O O . ASN A 1 224 ? 11.410 14.473 -82.484 1.00 38.97 224 ASN A O 1
ATOM 1819 N N . LYS A 1 225 ? 10.885 16.203 -81.162 1.00 39.56 225 LYS A N 1
ATOM 1820 C CA . LYS A 1 225 ? 11.876 15.845 -80.129 1.00 39.56 225 LYS A CA 1
ATOM 1821 C C . LYS A 1 225 ? 11.458 14.649 -79.270 1.00 39.56 225 LYS A C 1
ATOM 1823 O O . LYS A 1 225 ? 12.321 13.889 -78.845 1.00 39.56 225 LYS A O 1
ATOM 1828 N N . LYS A 1 226 ? 10.157 14.430 -79.047 1.00 39.75 226 LYS A N 1
ATOM 1829 C CA . LYS A 1 226 ? 9.659 13.312 -78.218 1.00 39.75 226 LYS A CA 1
ATOM 1830 C C . LYS A 1 226 ? 9.563 11.995 -78.993 1.00 39.75 226 LYS A C 1
ATOM 1832 O O . LYS A 1 226 ? 9.846 10.943 -78.429 1.00 39.75 226 LYS A O 1
ATOM 1837 N N . ARG A 1 227 ? 9.277 12.055 -80.302 1.00 36.88 227 ARG A N 1
ATOM 1838 C CA . ARG A 1 227 ? 9.370 10.890 -81.203 1.00 36.88 227 ARG A CA 1
ATOM 1839 C C . ARG A 1 227 ? 10.801 10.344 -81.279 1.00 36.88 227 ARG A C 1
ATOM 1841 O O . ARG A 1 227 ? 10.979 9.136 -81.235 1.00 36.88 227 ARG A O 1
ATOM 1848 N N . SER A 1 228 ? 11.814 11.215 -81.300 1.00 38.72 228 SER A N 1
ATOM 1849 C CA . SER A 1 228 ? 13.232 10.829 -81.376 1.00 38.72 228 SER A CA 1
ATOM 1850 C C . SER A 1 228 ? 13.718 10.010 -80.178 1.00 38.72 228 SER A C 1
ATOM 1852 O O . SER A 1 228 ? 14.487 9.080 -80.368 1.00 38.72 228 SER A O 1
ATOM 1854 N N . VAL A 1 229 ? 13.278 10.330 -78.958 1.00 39.16 229 VAL A N 1
ATOM 1855 C CA . VAL A 1 229 ? 13.747 9.663 -77.727 1.00 39.16 229 VAL A CA 1
ATOM 1856 C C . VAL A 1 229 ? 13.159 8.254 -77.593 1.00 39.16 229 VAL A C 1
ATOM 1858 O O . VAL A 1 229 ? 13.876 7.317 -77.256 1.00 39.16 229 VAL A O 1
ATOM 1861 N N . LEU A 1 230 ? 11.883 8.073 -77.949 1.00 38.16 230 LEU A N 1
ATOM 1862 C CA . LEU A 1 230 ? 11.218 6.766 -77.928 1.00 38.16 230 LEU A CA 1
ATOM 1863 C C . LEU A 1 230 ? 11.673 5.866 -79.097 1.00 38.16 230 LEU A C 1
ATOM 1865 O O . LEU A 1 230 ? 11.881 4.670 -78.910 1.00 38.16 230 LEU A O 1
ATOM 1869 N N . PHE A 1 231 ? 11.923 6.442 -80.283 1.00 38.66 231 PHE A N 1
ATOM 1870 C CA . PHE A 1 231 ? 12.568 5.730 -81.396 1.00 38.66 231 PHE A CA 1
ATOM 1871 C C . PHE A 1 231 ? 14.022 5.356 -81.086 1.00 38.66 231 PHE A C 1
ATOM 1873 O O . PHE A 1 231 ? 14.481 4.312 -81.538 1.00 38.66 231 PHE A O 1
ATOM 1880 N N . GLN A 1 232 ? 14.750 6.169 -80.316 1.00 41.38 232 GLN A N 1
ATOM 1881 C CA . GLN A 1 232 ? 16.115 5.860 -79.894 1.00 41.38 232 GLN A CA 1
ATOM 1882 C C . GLN A 1 232 ? 16.145 4.730 -78.855 1.00 41.38 232 GLN A C 1
ATOM 1884 O O . GLN A 1 232 ? 16.959 3.825 -78.990 1.00 41.38 232 GLN A O 1
ATOM 1889 N N . ALA A 1 233 ? 15.185 4.696 -77.925 1.00 39.69 233 ALA A N 1
ATOM 1890 C CA . ALA A 1 233 ? 15.016 3.594 -76.976 1.00 39.69 233 ALA A CA 1
ATOM 1891 C C . ALA A 1 233 ? 14.616 2.265 -77.658 1.00 39.69 233 ALA A C 1
ATOM 1893 O O . ALA A 1 233 ? 15.210 1.225 -77.380 1.00 39.69 233 ALA A O 1
ATOM 1894 N N . LEU A 1 234 ? 13.683 2.284 -78.622 1.00 37.22 234 LEU A N 1
ATOM 1895 C CA . LEU A 1 234 ? 13.318 1.095 -79.416 1.00 37.22 234 LEU A CA 1
ATOM 1896 C C . LEU A 1 234 ? 14.468 0.615 -80.323 1.00 37.22 234 LEU A C 1
ATOM 1898 O O . LEU A 1 234 ? 14.679 -0.589 -80.480 1.00 37.22 234 LEU A O 1
ATOM 1902 N N . ARG A 1 235 ? 15.246 1.548 -80.891 1.00 41.00 235 ARG A N 1
ATOM 1903 C CA . ARG A 1 235 ? 16.426 1.266 -81.726 1.00 41.00 235 ARG A CA 1
ATOM 1904 C C . ARG A 1 235 ? 17.589 0.672 -80.934 1.00 41.00 235 ARG A C 1
ATOM 1906 O O . ARG A 1 235 ? 18.391 -0.044 -81.528 1.00 41.00 235 ARG A O 1
ATOM 1913 N N . GLU A 1 236 ? 17.702 0.974 -79.645 1.00 42.38 236 GLU A N 1
ATOM 1914 C CA . GLU A 1 236 ? 18.734 0.411 -78.768 1.00 42.38 236 GLU A CA 1
ATOM 1915 C C . GLU A 1 236 ? 18.314 -0.928 -78.146 1.00 42.38 236 GLU A C 1
ATOM 1917 O O . GLU A 1 236 ? 19.171 -1.790 -77.973 1.00 42.38 236 GLU A O 1
ATOM 1922 N N . TYR A 1 237 ? 17.011 -1.178 -77.960 1.00 40.19 237 TYR A N 1
ATOM 1923 C CA . TYR A 1 237 ? 16.504 -2.459 -77.450 1.00 40.19 237 TYR A CA 1
ATOM 1924 C C . TYR A 1 237 ? 16.410 -3.578 -78.514 1.00 40.19 237 TYR A C 1
ATOM 1926 O O . TYR A 1 237 ? 16.738 -4.727 -78.231 1.00 40.19 237 TYR A O 1
ATOM 1934 N N . TYR A 1 238 ? 16.024 -3.284 -79.766 1.00 39.62 238 TYR A N 1
ATOM 1935 C CA . TYR A 1 238 ? 15.930 -4.299 -80.844 1.00 39.62 238 TYR A CA 1
ATOM 1936 C C . TYR A 1 238 ? 17.238 -4.546 -81.612 1.00 39.62 238 TYR A C 1
ATOM 1938 O O . TYR A 1 238 ? 17.313 -5.434 -82.468 1.00 39.62 238 TYR A O 1
ATOM 1946 N N . ARG A 1 239 ? 18.289 -3.778 -81.314 1.00 45.34 239 ARG A N 1
ATOM 1947 C CA . ARG A 1 239 ? 19.572 -3.857 -82.022 1.00 45.34 239 ARG A CA 1
ATOM 1948 C C . ARG A 1 239 ? 20.319 -5.193 -81.883 1.00 45.34 239 ARG A C 1
ATOM 1950 O O . ARG A 1 239 ? 21.064 -5.494 -82.807 1.00 45.34 239 ARG A O 1
ATOM 1957 N N . PRO A 1 240 ? 20.123 -6.017 -80.836 1.00 41.84 240 PRO A N 1
ATOM 1958 C CA . PRO A 1 240 ? 20.733 -7.349 -80.790 1.00 41.84 240 PRO A CA 1
ATOM 1959 C C . PRO A 1 240 ? 19.947 -8.414 -81.585 1.00 41.84 240 PRO A C 1
ATOM 1961 O O . PRO A 1 240 ? 20.536 -9.139 -82.380 1.00 41.84 240 PRO A O 1
ATOM 1964 N N . LYS A 1 241 ? 18.609 -8.473 -81.461 1.00 40.44 241 LYS A N 1
ATOM 1965 C CA . LYS A 1 241 ? 17.783 -9.545 -82.069 1.00 40.44 241 LYS A CA 1
ATOM 1966 C C . LYS A 1 241 ? 17.578 -9.417 -83.586 1.00 40.44 241 LYS A C 1
ATOM 1968 O O . LYS A 1 241 ? 17.426 -10.428 -84.267 1.00 40.44 241 LYS A O 1
ATOM 1973 N N . LEU A 1 242 ? 17.597 -8.199 -84.139 1.00 39.22 242 LEU A N 1
ATOM 1974 C CA . LEU A 1 242 ? 17.441 -7.985 -85.587 1.00 39.22 242 LEU A CA 1
ATOM 1975 C C . LEU A 1 242 ? 18.689 -8.430 -86.373 1.00 39.22 242 LEU A C 1
ATOM 1977 O O . LEU A 1 242 ? 18.568 -8.974 -87.468 1.00 39.22 242 LEU A O 1
ATOM 1981 N N . PHE A 1 243 ? 19.882 -8.242 -85.798 1.00 42.28 243 PHE A N 1
ATOM 1982 C CA . PHE A 1 243 ? 21.139 -8.704 -86.393 1.00 42.28 243 PHE A CA 1
ATOM 1983 C C . PHE A 1 243 ? 21.290 -10.228 -86.300 1.00 42.28 243 PHE A C 1
ATOM 1985 O O . PHE A 1 243 ? 21.738 -10.842 -87.261 1.00 42.28 243 PHE A O 1
ATOM 1992 N N . GLU A 1 244 ? 20.803 -10.847 -85.221 1.00 40.97 244 GLU A N 1
ATOM 1993 C CA . GLU A 1 244 ? 20.813 -12.306 -85.051 1.00 40.97 244 GLU A CA 1
ATOM 1994 C C . GLU A 1 244 ? 19.878 -13.045 -86.044 1.00 40.97 244 GLU A C 1
ATOM 1996 O O . GLU A 1 244 ? 20.179 -14.152 -86.492 1.00 40.97 244 GLU A O 1
ATOM 2001 N N . LEU A 1 245 ? 18.752 -12.430 -86.436 1.00 41.25 245 LEU A N 1
ATOM 2002 C CA . LEU A 1 245 ? 17.836 -12.947 -87.471 1.00 41.25 245 LEU A CA 1
ATOM 2003 C C . LEU A 1 245 ? 18.357 -12.707 -88.899 1.00 41.25 245 LEU A C 1
ATOM 2005 O O . LEU A 1 245 ? 18.183 -13.561 -89.770 1.00 41.25 245 LEU A O 1
ATOM 2009 N N . LEU A 1 246 ? 19.042 -11.584 -89.136 1.00 38.06 246 LEU A N 1
ATOM 2010 C CA . LEU A 1 246 ? 19.699 -11.283 -90.412 1.00 38.06 246 LEU A CA 1
ATOM 2011 C C . LEU A 1 246 ? 20.912 -12.196 -90.665 1.00 38.06 246 LEU A C 1
ATOM 2013 O O . LEU A 1 246 ? 21.045 -12.703 -91.780 1.00 38.06 246 LEU A O 1
ATOM 2017 N N . GLU A 1 247 ? 21.720 -12.505 -89.643 1.00 43.31 247 GLU A N 1
ATOM 2018 C CA . GLU A 1 247 ? 22.826 -13.479 -89.723 1.00 43.31 247 GLU A CA 1
ATOM 2019 C C . GLU A 1 247 ? 22.346 -14.910 -90.035 1.00 43.31 247 GLU A C 1
ATOM 2021 O O . GLU A 1 247 ? 23.050 -15.662 -90.710 1.00 43.31 247 GLU A O 1
ATOM 2026 N N . LYS A 1 248 ? 21.118 -15.273 -89.630 1.00 39.88 248 LYS A N 1
ATOM 2027 C CA . LYS A 1 248 ? 20.490 -16.576 -89.932 1.00 39.88 248 LYS A CA 1
ATOM 2028 C C . LYS A 1 248 ? 19.829 -16.659 -91.322 1.00 39.88 248 LYS A C 1
ATOM 2030 O O . LYS A 1 248 ? 19.544 -17.763 -91.777 1.00 39.88 248 LYS A O 1
ATOM 2035 N N . SER A 1 249 ? 19.608 -15.538 -92.021 1.00 49.91 249 SER A N 1
ATOM 2036 C CA . SER A 1 249 ? 18.803 -15.476 -93.264 1.00 49.91 249 SER A CA 1
ATOM 2037 C C . SER A 1 249 ? 19.569 -15.672 -94.591 1.00 49.91 249 SER A C 1
ATOM 2039 O O . SER A 1 249 ? 18.951 -15.769 -95.646 1.00 49.91 249 SER A O 1
ATOM 2041 N N . GLN A 1 250 ? 20.906 -15.752 -94.562 1.00 41.31 250 GLN A N 1
ATOM 2042 C CA . GLN A 1 250 ? 21.799 -15.945 -95.727 1.00 41.31 250 GLN A CA 1
ATOM 2043 C C . GLN A 1 250 ? 21.693 -14.931 -96.901 1.00 41.31 250 GLN A C 1
ATOM 2045 O O . GLN A 1 250 ? 22.248 -15.191 -97.972 1.00 41.31 250 GLN A O 1
ATOM 2050 N N . VAL A 1 251 ? 21.071 -13.759 -96.739 1.00 46.12 251 VAL A N 1
ATOM 2051 C CA . VAL A 1 251 ? 20.997 -12.727 -97.801 1.00 46.12 251 VAL A CA 1
ATOM 2052 C C . VAL A 1 251 ? 22.296 -11.901 -97.854 1.00 46.12 251 VAL A C 1
ATOM 2054 O O . VAL A 1 251 ? 22.762 -11.411 -96.829 1.00 46.12 251 VAL A O 1
ATOM 2057 N N . LYS A 1 252 ? 22.921 -11.772 -99.038 1.00 40.66 252 LYS A N 1
ATOM 2058 C CA . LYS A 1 252 ? 24.328 -11.329 -99.199 1.00 40.66 252 LYS A CA 1
ATOM 2059 C C . LYS A 1 252 ? 24.563 -9.947 -99.843 1.00 40.66 252 LYS A C 1
ATOM 2061 O O . LYS A 1 252 ? 25.727 -9.614 -100.060 1.00 40.66 252 LYS A O 1
ATOM 2066 N N . ASP A 1 253 ? 23.547 -9.122 -100.118 1.00 46.94 253 ASP A N 1
ATOM 2067 C CA . ASP A 1 253 ? 23.758 -7.763 -100.663 1.00 46.94 253 ASP A CA 1
ATOM 2068 C C . ASP A 1 253 ? 23.078 -6.637 -99.863 1.00 46.94 253 ASP A C 1
ATOM 2070 O O . ASP A 1 253 ? 22.130 -6.850 -99.108 1.00 46.94 253 ASP A O 1
ATOM 2074 N N . LYS A 1 254 ? 23.656 -5.430 -99.964 1.00 39.75 254 LYS A N 1
ATOM 2075 C CA . LYS A 1 254 ? 23.296 -4.246 -99.165 1.00 39.75 254 LYS A CA 1
ATOM 2076 C C . LYS A 1 25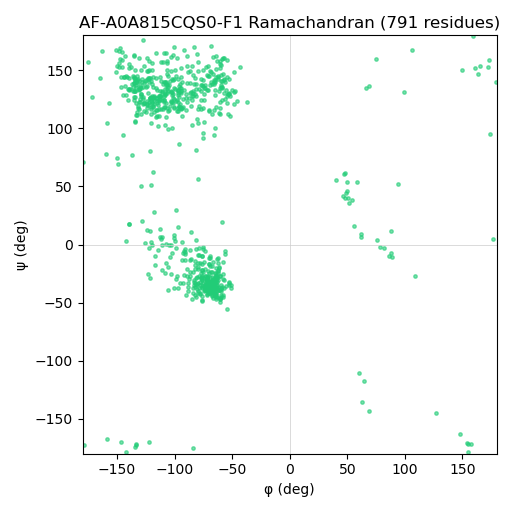4 ? 22.087 -3.474 -99.706 1.00 39.75 254 LYS A C 1
ATOM 2078 O O . LYS A 1 254 ? 21.474 -2.748 -98.927 1.00 39.75 254 LYS A O 1
ATOM 2083 N N . ASP A 1 255 ? 21.742 -3.633 -100.981 1.00 40.66 255 ASP A N 1
ATOM 2084 C CA . ASP A 1 255 ? 20.661 -2.868 -101.618 1.00 40.66 255 ASP A CA 1
ATOM 2085 C C . ASP A 1 255 ? 19.285 -3.479 -101.304 1.00 40.66 255 ASP A C 1
ATOM 2087 O O . ASP A 1 255 ? 18.339 -2.751 -101.004 1.00 40.66 255 ASP A O 1
ATOM 2091 N N . SER A 1 256 ? 19.192 -4.811 -101.202 1.00 46.59 256 SER A N 1
ATOM 2092 C CA . SER A 1 256 ? 17.948 -5.498 -100.814 1.00 46.59 256 SER A CA 1
ATOM 2093 C C . SER A 1 256 ? 17.544 -5.229 -99.356 1.00 46.59 256 SER A C 1
ATOM 2095 O O . SER A 1 256 ? 16.364 -5.222 -99.014 1.00 46.59 256 SER A O 1
ATOM 2097 N N . LEU A 1 257 ? 18.522 -4.955 -98.486 1.00 42.94 257 LEU A N 1
ATOM 2098 C CA . LEU A 1 257 ? 18.322 -4.601 -97.073 1.00 42.94 257 LEU A CA 1
ATOM 2099 C C . LEU A 1 257 ? 17.744 -3.185 -96.899 1.00 42.94 257 LEU A C 1
ATOM 2101 O O . LEU A 1 257 ? 17.051 -2.917 -95.918 1.00 42.94 257 LEU A O 1
ATOM 2105 N N . TYR A 1 258 ? 18.029 -2.287 -97.845 1.00 42.91 258 TYR A N 1
ATOM 2106 C CA . TYR A 1 258 ? 17.536 -0.911 -97.848 1.00 42.91 258 TYR A CA 1
ATOM 2107 C C . TYR A 1 258 ? 16.091 -0.833 -98.359 1.00 42.91 258 TYR A C 1
ATOM 2109 O O . TYR A 1 258 ? 15.267 -0.159 -97.742 1.00 42.91 258 TYR A O 1
ATOM 2117 N N . GLU A 1 259 ? 15.763 -1.584 -99.415 1.00 43.12 259 GLU A N 1
ATOM 2118 C CA . GLU A 1 259 ? 14.397 -1.680 -99.955 1.00 43.12 259 GLU A CA 1
ATOM 2119 C C . GLU A 1 259 ? 13.443 -2.407 -98.991 1.00 43.12 259 GLU A C 1
ATOM 2121 O O . GLU A 1 259 ? 12.349 -1.918 -98.715 1.00 43.12 259 GLU A O 1
ATOM 2126 N N . LEU A 1 260 ? 13.892 -3.486 -98.335 1.00 43.25 260 LEU A N 1
ATOM 2127 C CA . LEU A 1 260 ? 13.098 -4.176 -97.308 1.00 43.25 260 LEU A CA 1
ATOM 2128 C C . LEU A 1 260 ? 12.806 -3.278 -96.087 1.00 43.25 260 LEU A C 1
ATOM 2130 O O . LEU A 1 260 ? 11.751 -3.389 -95.459 1.00 43.25 260 LEU A O 1
ATOM 2134 N N . ALA A 1 261 ? 13.728 -2.373 -95.743 1.00 41.62 261 ALA A N 1
ATOM 2135 C CA . ALA A 1 261 ? 13.540 -1.398 -94.668 1.00 41.62 261 ALA A CA 1
ATOM 2136 C C . ALA A 1 261 ? 12.618 -0.231 -95.072 1.00 41.62 261 ALA A C 1
ATOM 2138 O O . ALA A 1 261 ? 11.971 0.354 -94.205 1.00 41.62 261 ALA A O 1
ATOM 2139 N N . LEU A 1 262 ? 12.546 0.104 -96.364 1.00 42.72 262 LEU A N 1
ATOM 2140 C CA . LEU A 1 262 ? 11.662 1.137 -96.915 1.00 42.72 262 LEU A CA 1
ATOM 2141 C C . LEU A 1 262 ? 10.212 0.652 -97.052 1.00 42.72 262 LEU A C 1
ATOM 2143 O O . LEU A 1 262 ? 9.303 1.386 -96.655 1.00 42.72 262 LEU A O 1
ATOM 2147 N N . ASP A 1 263 ? 9.993 -0.580 -97.516 1.00 39.84 263 ASP A N 1
ATOM 2148 C CA . ASP A 1 263 ? 8.651 -1.160 -97.681 1.00 39.84 263 ASP A CA 1
ATOM 2149 C C . ASP A 1 263 ? 7.936 -1.370 -96.336 1.00 39.84 263 ASP A C 1
ATOM 2151 O O . ASP A 1 263 ? 6.764 -1.023 -96.187 1.00 39.84 263 ASP A O 1
ATOM 2155 N N . ASN A 1 264 ? 8.659 -1.804 -95.298 1.00 39.09 264 ASN A N 1
ATOM 2156 C CA . ASN A 1 264 ? 8.094 -1.973 -93.951 1.00 39.09 264 ASN A CA 1
ATOM 2157 C C . ASN A 1 264 ? 7.746 -0.642 -93.249 1.00 39.09 264 ASN A C 1
ATOM 2159 O O . ASN A 1 264 ? 6.963 -0.619 -92.300 1.00 39.09 264 ASN A O 1
ATOM 2163 N N . VAL A 1 265 ? 8.298 0.487 -93.710 1.00 39.97 265 VAL A N 1
ATOM 2164 C CA . VAL A 1 265 ? 7.961 1.833 -93.207 1.00 39.97 265 VAL A CA 1
ATOM 2165 C C . VAL A 1 265 ? 6.745 2.420 -93.939 1.00 39.97 265 VAL A C 1
ATOM 2167 O O . VAL A 1 265 ? 6.041 3.266 -93.382 1.00 39.97 265 VAL A O 1
ATOM 2170 N N . ALA A 1 266 ? 6.459 1.961 -95.161 1.00 36.81 266 ALA A N 1
ATOM 2171 C CA . ALA A 1 266 ? 5.301 2.392 -95.942 1.00 36.81 266 ALA A CA 1
ATOM 2172 C C . ALA A 1 266 ? 3.970 1.781 -95.453 1.00 36.81 266 ALA A C 1
ATOM 2174 O O . ALA A 1 266 ? 2.921 2.398 -95.645 1.00 36.81 266 ALA A O 1
ATOM 2175 N N . GLU A 1 267 ? 3.994 0.630 -94.772 1.00 38.62 267 GLU A N 1
ATOM 2176 C CA . GLU A 1 267 ? 2.782 -0.110 -94.377 1.00 38.62 267 GLU A CA 1
ATOM 2177 C C . GLU A 1 267 ? 2.100 0.405 -93.082 1.00 38.62 267 GLU A C 1
ATOM 2179 O O . GLU A 1 267 ? 0.908 0.186 -92.881 1.00 38.62 267 GLU A O 1
ATOM 2184 N N . TYR A 1 268 ? 2.787 1.196 -92.242 1.00 40.56 268 TYR A N 1
ATOM 2185 C CA . TYR A 1 268 ? 2.260 1.714 -90.956 1.00 40.56 268 TYR A CA 1
ATOM 2186 C C . TYR A 1 268 ? 2.245 3.259 -90.888 1.00 40.56 268 TYR A C 1
ATOM 2188 O O . TYR A 1 268 ? 2.765 3.894 -89.969 1.00 40.56 268 TYR A O 1
ATOM 2196 N N . GLY A 1 269 ? 1.654 3.855 -91.931 1.00 29.36 269 GLY A N 1
ATOM 2197 C CA . GLY A 1 269 ? 1.795 5.242 -92.400 1.00 29.36 269 GLY A CA 1
ATOM 2198 C C . GLY A 1 269 ? 1.583 6.421 -91.438 1.00 29.36 269 GLY A C 1
ATOM 2199 O O . GLY A 1 269 ? 0.617 6.452 -90.696 1.00 29.36 269 GLY A O 1
ATOM 2200 N N . TRP A 1 270 ? 2.407 7.468 -91.620 1.00 32.94 270 TRP A N 1
ATOM 2201 C CA . TRP A 1 270 ? 2.092 8.913 -91.506 1.00 32.94 270 TRP A CA 1
ATOM 2202 C C . TRP A 1 270 ? 3.022 9.694 -92.468 1.00 32.94 270 TRP A C 1
ATOM 2204 O O . TRP A 1 270 ? 3.993 10.328 -92.054 1.00 32.94 270 TRP A O 1
ATOM 2214 N N . LEU A 1 271 ? 2.762 9.630 -93.781 1.00 37.34 271 LEU A N 1
ATOM 2215 C CA . LEU A 1 271 ? 3.611 10.242 -94.821 1.00 37.34 271 LEU A CA 1
ATOM 2216 C C . LEU A 1 271 ? 2.820 11.115 -95.814 1.00 37.34 271 LEU A C 1
ATOM 2218 O O . LEU A 1 271 ? 2.988 11.003 -97.022 1.00 37.34 271 LEU A O 1
ATOM 2222 N N . GLN A 1 272 ? 1.992 12.041 -95.318 1.00 37.72 272 GLN A N 1
ATOM 2223 C CA . GLN A 1 272 ? 1.497 13.154 -96.154 1.00 37.72 272 GLN A CA 1
ATOM 2224 C C . GLN A 1 272 ? 2.150 14.513 -95.839 1.00 37.72 272 GLN A C 1
ATOM 2226 O O . GLN A 1 272 ? 2.198 15.378 -96.707 1.00 37.72 272 GLN A O 1
ATOM 2231 N N . GLY A 1 273 ? 2.764 14.697 -94.662 1.00 37.12 273 GLY A N 1
ATOM 2232 C CA . GLY A 1 273 ? 3.426 15.964 -94.299 1.00 37.12 273 GLY A CA 1
ATOM 2233 C C . GLY A 1 273 ? 4.904 16.091 -94.703 1.00 37.12 273 GLY A C 1
ATOM 2234 O O . GLY A 1 273 ? 5.423 17.199 -94.812 1.00 37.12 273 GLY A O 1
ATOM 2235 N N . LEU A 1 274 ? 5.608 14.979 -94.946 1.00 36.62 274 LEU A N 1
ATOM 2236 C CA . LEU A 1 274 ? 7.069 14.981 -95.135 1.00 36.62 274 LEU A CA 1
ATOM 2237 C C . LEU A 1 274 ? 7.534 15.074 -96.596 1.00 36.62 274 LEU A C 1
ATOM 2239 O O . LEU A 1 274 ? 8.694 15.406 -96.822 1.00 36.62 274 LEU A O 1
ATOM 2243 N N . GLN A 1 275 ? 6.670 14.886 -97.599 1.00 35.88 275 GLN A N 1
ATOM 2244 C CA . GLN A 1 275 ? 7.057 15.142 -98.998 1.00 35.88 275 GLN A CA 1
ATOM 2245 C C . GLN A 1 275 ? 7.324 16.637 -99.265 1.00 35.88 275 GLN A C 1
ATOM 2247 O O . GLN A 1 275 ? 8.228 16.972 -100.034 1.00 35.88 275 GLN A O 1
ATOM 2252 N N . ALA A 1 276 ? 6.619 17.538 -98.570 1.00 35.53 276 ALA A N 1
ATOM 2253 C CA . ALA A 1 276 ? 6.863 18.981 -98.641 1.00 35.53 276 ALA A CA 1
ATOM 2254 C C . ALA A 1 276 ? 8.171 19.400 -97.936 1.00 35.53 276 ALA A C 1
ATOM 2256 O O . ALA A 1 276 ? 8.837 20.341 -98.364 1.00 35.53 276 ALA A O 1
ATOM 2257 N N . VAL A 1 277 ? 8.582 18.664 -96.898 1.00 35.38 277 VAL A N 1
ATOM 2258 C CA . VAL A 1 277 ? 9.829 18.900 -96.148 1.00 35.38 277 VAL A CA 1
ATOM 2259 C C . VAL A 1 277 ? 11.036 18.270 -96.859 1.00 35.38 277 VAL A C 1
ATOM 2261 O O . VAL A 1 277 ? 12.099 18.887 -96.938 1.00 35.38 277 VAL A O 1
ATOM 2264 N N . ARG A 1 278 ? 10.859 17.101 -97.491 1.00 35.44 278 ARG A N 1
ATOM 2265 C CA . ARG A 1 278 ? 11.878 16.420 -98.310 1.00 35.44 278 ARG A CA 1
ATOM 2266 C C . ARG A 1 278 ? 12.346 17.283 -99.487 1.00 35.44 278 ARG A C 1
ATOM 2268 O O . ARG A 1 278 ? 13.540 17.325 -99.761 1.00 35.44 278 ARG A O 1
ATOM 2275 N N . LYS A 1 279 ? 11.442 18.037 -100.129 1.00 38.41 279 LYS A N 1
ATOM 2276 C CA . LYS A 1 279 ? 11.798 18.986 -101.204 1.00 38.41 279 LYS A CA 1
ATOM 2277 C C . LYS A 1 279 ? 12.564 20.228 -100.727 1.00 38.41 279 LYS A C 1
ATOM 2279 O O . LYS A 1 279 ? 13.160 20.902 -101.559 1.00 38.41 279 LYS A O 1
ATOM 2284 N N . ARG A 1 280 ? 12.562 20.538 -99.425 1.00 38.72 280 ARG A N 1
ATOM 2285 C CA . ARG A 1 280 ? 13.153 21.774 -98.876 1.00 38.72 280 ARG A CA 1
ATOM 2286 C C . ARG A 1 280 ? 14.452 21.556 -98.093 1.00 38.72 280 ARG A C 1
ATOM 2288 O O . ARG A 1 280 ? 15.246 22.480 -98.010 1.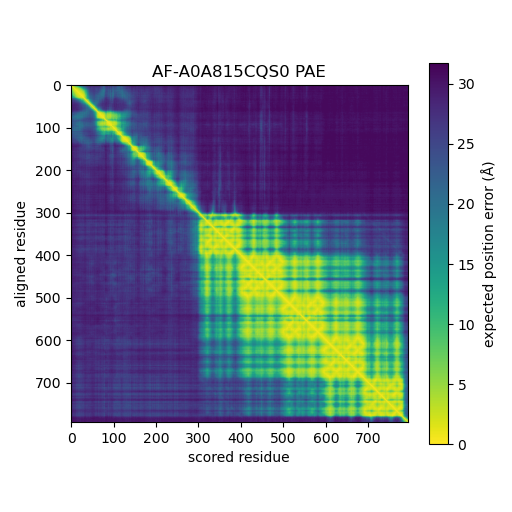00 38.72 280 ARG A O 1
ATOM 2295 N N . ILE A 1 281 ? 14.683 20.355 -97.553 1.00 39.28 281 ILE A N 1
ATOM 2296 C CA . ILE A 1 281 ? 15.851 20.053 -96.699 1.00 39.28 281 ILE A CA 1
ATOM 2297 C C . ILE A 1 281 ? 16.950 19.265 -97.437 1.00 39.28 281 ILE A C 1
ATOM 2299 O O . ILE A 1 281 ? 18.124 19.414 -97.107 1.00 39.28 281 ILE A O 1
ATOM 2303 N N . ILE A 1 282 ? 16.612 18.499 -98.483 1.00 38.09 282 ILE A N 1
ATOM 2304 C CA . ILE A 1 282 ? 17.617 17.780 -99.289 1.00 38.09 282 ILE A CA 1
ATOM 2305 C C . ILE A 1 282 ? 18.609 18.716 -100.017 1.00 38.09 282 ILE A C 1
ATOM 2307 O O . ILE A 1 282 ? 19.777 18.346 -100.066 1.00 38.09 282 ILE A O 1
ATOM 2311 N N . PRO A 1 283 ? 18.249 19.924 -100.504 1.00 36.94 283 PRO A N 1
ATOM 2312 C CA . PRO A 1 283 ? 19.236 20.811 -101.133 1.00 36.94 283 PRO A CA 1
ATOM 2313 C C . PRO A 1 283 ? 20.240 21.416 -100.138 1.00 36.94 283 PRO A C 1
ATOM 2315 O O . PRO A 1 283 ? 21.410 21.562 -100.464 1.00 36.94 283 PRO A O 1
ATOM 2318 N N . ILE A 1 284 ? 19.814 21.716 -98.905 1.00 37.28 284 ILE A N 1
ATOM 2319 C CA . ILE A 1 284 ? 20.656 22.441 -97.937 1.00 37.28 284 ILE A CA 1
ATOM 2320 C C . ILE A 1 284 ? 21.683 21.510 -97.281 1.00 37.28 284 ILE A C 1
ATOM 2322 O O . ILE A 1 284 ? 22.825 21.904 -97.093 1.00 37.28 284 ILE A O 1
ATOM 2326 N N . PHE A 1 285 ? 21.329 20.253 -96.994 1.00 35.44 285 PHE A N 1
ATOM 2327 C CA . PHE A 1 285 ? 22.276 19.310 -96.383 1.00 35.44 285 PHE A CA 1
ATOM 2328 C C . PHE A 1 285 ? 23.265 18.700 -97.395 1.00 35.44 285 PHE A C 1
ATOM 2330 O O . PHE A 1 285 ? 24.323 18.223 -96.994 1.00 35.44 285 PHE A O 1
ATOM 2337 N N . PHE A 1 286 ? 22.949 18.734 -98.699 1.00 34.44 286 PHE A N 1
ATOM 2338 C CA . PHE A 1 286 ? 23.880 18.331 -99.761 1.00 34.44 286 PHE A CA 1
ATOM 2339 C C . PHE A 1 286 ? 24.881 19.435 -100.131 1.00 34.44 286 PHE A C 1
ATOM 2341 O O . PHE A 1 286 ? 26.006 19.101 -100.493 1.00 34.44 286 PHE A O 1
ATOM 2348 N N . GLU A 1 287 ? 24.543 20.722 -99.975 1.00 36.09 287 GLU A N 1
ATOM 2349 C CA . GLU A 1 287 ? 25.526 21.805 -100.154 1.00 36.09 287 GLU A CA 1
ATOM 2350 C C . GLU A 1 287 ? 26.530 21.889 -98.992 1.00 36.09 287 GLU A C 1
ATOM 2352 O O . GLU A 1 287 ? 27.718 22.078 -99.236 1.00 36.09 287 GLU A O 1
ATOM 2357 N N . THR A 1 288 ? 26.132 21.604 -97.744 1.00 34.56 288 THR A N 1
ATOM 2358 C CA . THR A 1 288 ? 27.084 21.595 -96.607 1.00 34.56 288 THR A CA 1
ATOM 2359 C C . THR A 1 288 ? 27.978 20.343 -96.558 1.00 34.56 288 THR A C 1
ATOM 2361 O O . THR A 1 288 ? 29.011 20.337 -95.890 1.00 34.56 288 THR A O 1
ATOM 2364 N N . LEU A 1 289 ? 27.618 19.270 -97.278 1.00 33.56 289 LEU A N 1
ATOM 2365 C CA . LEU A 1 289 ? 28.458 18.072 -97.448 1.00 33.56 289 LEU A CA 1
ATOM 2366 C C . LEU A 1 289 ? 29.442 18.188 -98.628 1.00 33.56 289 LEU A C 1
ATOM 2368 O O . LEU A 1 289 ? 30.394 17.412 -98.696 1.00 33.56 289 LEU A O 1
ATOM 2372 N N . LEU A 1 290 ? 29.253 19.176 -99.511 1.00 32.94 290 LEU A N 1
ATOM 2373 C CA . LEU A 1 290 ? 30.177 19.520 -100.596 1.00 32.94 290 LEU A CA 1
ATOM 2374 C C . LEU A 1 290 ? 31.219 20.585 -100.190 1.00 32.94 290 LEU A C 1
ATOM 2376 O O . LEU A 1 290 ? 32.243 20.701 -100.857 1.00 32.94 290 LEU A O 1
ATOM 2380 N N . GLU A 1 291 ? 31.045 21.276 -99.056 1.00 35.69 291 GLU A N 1
ATOM 2381 C CA . GLU A 1 291 ? 32.027 22.235 -98.504 1.00 35.69 291 GLU A CA 1
ATOM 2382 C C . GLU A 1 291 ? 33.259 21.592 -97.833 1.00 35.69 291 GLU A C 1
ATOM 2384 O O . GLU A 1 291 ? 34.172 22.301 -97.420 1.00 35.69 291 GLU A O 1
ATOM 2389 N N . ASN A 1 292 ? 33.345 20.257 -97.754 1.00 35.94 292 ASN A N 1
ATOM 2390 C CA . ASN A 1 292 ? 34.527 19.552 -97.228 1.00 35.94 292 ASN A CA 1
ATOM 2391 C C . ASN A 1 292 ? 35.219 18.640 -98.260 1.00 35.94 292 ASN A C 1
ATOM 2393 O O . ASN A 1 292 ? 35.881 17.670 -97.889 1.00 35.94 292 ASN A O 1
ATOM 2397 N N . ILE A 1 293 ? 35.111 18.959 -99.555 1.00 33.00 293 ILE A N 1
ATOM 2398 C CA . ILE A 1 293 ? 36.044 18.437 -100.564 1.00 33.00 293 ILE A CA 1
ATOM 2399 C C . ILE A 1 293 ? 37.268 19.372 -100.595 1.00 33.00 293 ILE A C 1
ATOM 2401 O O . ILE A 1 293 ? 37.105 20.555 -100.898 1.00 33.00 293 ILE A O 1
ATOM 2405 N N . PRO A 1 294 ? 38.495 18.894 -100.302 1.00 36.88 294 PRO A N 1
ATOM 2406 C CA . PRO A 1 294 ? 39.685 19.730 -100.375 1.00 36.88 294 PRO A CA 1
ATOM 2407 C C . PRO A 1 294 ? 39.957 20.093 -101.835 1.00 36.88 294 PRO A C 1
ATOM 2409 O O . PRO A 1 294 ? 40.318 19.236 -102.644 1.00 36.88 294 PRO A O 1
ATOM 2412 N N . VAL A 1 295 ? 39.807 21.373 -102.169 1.00 34.41 295 VAL A N 1
ATOM 2413 C CA . VAL A 1 295 ? 40.362 21.928 -103.402 1.00 34.41 295 VAL A CA 1
ATOM 2414 C C . VAL A 1 295 ? 41.855 22.120 -103.169 1.00 34.41 295 VAL A C 1
ATOM 2416 O O . VAL A 1 295 ? 42.283 22.864 -102.289 1.00 34.41 295 VAL A O 1
ATOM 2419 N N . SER A 1 296 ? 42.645 21.392 -103.950 1.00 37.62 296 SER A N 1
ATOM 2420 C CA . SER A 1 296 ? 44.087 21.555 -104.097 1.00 37.62 296 SER A CA 1
ATOM 2421 C C . SER A 1 296 ? 44.467 23.028 -104.269 1.00 37.62 296 SER A C 1
ATOM 2423 O O . SER A 1 296 ? 43.999 23.671 -105.210 1.00 37.62 296 SER A O 1
ATOM 2425 N N . GLY A 1 297 ? 45.340 23.541 -103.403 1.00 31.23 297 GLY A N 1
ATOM 2426 C CA . GLY A 1 297 ? 45.773 24.932 -103.473 1.00 31.23 297 GLY A CA 1
ATOM 2427 C C . GLY A 1 297 ? 46.781 25.328 -102.400 1.00 31.23 297 GLY A C 1
ATOM 2428 O O . GLY A 1 297 ? 46.464 26.119 -101.526 1.00 31.23 297 GLY A O 1
ATOM 2429 N N . ASP A 1 298 ? 47.994 24.804 -102.552 1.00 31.19 298 ASP A N 1
ATOM 2430 C CA . ASP A 1 298 ? 49.260 25.396 -102.109 1.00 31.19 298 ASP A CA 1
ATOM 2431 C C . ASP A 1 298 ? 49.646 25.391 -100.612 1.00 31.19 298 ASP A C 1
ATOM 2433 O O . ASP A 1 298 ? 48.885 25.123 -99.688 1.00 31.19 298 ASP A O 1
ATOM 2437 N N . THR A 1 299 ? 50.948 25.553 -100.433 1.00 45.06 299 THR A N 1
ATOM 2438 C CA . THR A 1 299 ? 51.825 24.902 -99.469 1.00 45.06 299 THR A CA 1
ATOM 2439 C C . THR A 1 299 ? 52.165 25.770 -98.252 1.00 45.06 299 THR A C 1
ATOM 2441 O O . THR A 1 299 ? 52.048 26.987 -98.271 1.00 45.06 299 THR A O 1
ATOM 2444 N N . SER A 1 300 ? 52.658 25.091 -97.203 1.00 43.16 300 SER A N 1
ATOM 2445 C CA . SER A 1 300 ? 53.377 25.618 -96.023 1.00 43.16 300 SER A CA 1
ATOM 2446 C C . SER A 1 300 ? 52.596 25.962 -94.737 1.00 43.16 300 SER A C 1
ATOM 2448 O O . SER A 1 300 ? 52.822 27.002 -94.122 1.00 43.16 300 SER A O 1
ATOM 2450 N N . GLY A 1 301 ? 51.785 25.029 -94.225 1.00 43.56 301 GLY A N 1
ATOM 2451 C CA . GLY A 1 301 ? 51.366 25.005 -92.813 1.00 43.56 301 GLY A CA 1
ATOM 2452 C C . GLY A 1 301 ? 51.572 23.613 -92.210 1.00 43.56 301 GLY A C 1
ATOM 2453 O O . GLY A 1 301 ? 50.983 22.650 -92.684 1.00 43.56 301 GLY A O 1
ATOM 2454 N N . LYS A 1 302 ? 52.446 23.476 -91.205 1.00 50.47 302 LYS A N 1
ATOM 2455 C CA . LYS A 1 302 ? 52.799 22.191 -90.569 1.00 50.47 302 LYS A CA 1
ATOM 2456 C C . LYS A 1 302 ? 51.547 21.446 -90.073 1.00 50.47 302 LYS A C 1
ATOM 2458 O O . LYS A 1 302 ? 50.832 21.960 -89.223 1.00 50.47 302 LYS A O 1
ATOM 2463 N N . SER A 1 303 ? 51.321 20.224 -90.542 1.00 53.56 303 SER A N 1
ATOM 2464 C CA . SER A 1 303 ? 50.325 19.277 -90.018 1.00 53.56 303 SER A CA 1
ATOM 2465 C C . SER A 1 303 ? 50.798 18.669 -88.688 1.00 53.56 303 SER A C 1
ATOM 2467 O O . SER A 1 303 ? 51.895 18.113 -88.623 1.00 53.56 303 SER A O 1
ATOM 2469 N N . VAL A 1 304 ? 49.990 18.783 -87.623 1.00 69.81 304 VAL A N 1
ATOM 2470 C CA . VAL A 1 304 ? 50.359 18.391 -86.246 1.00 69.81 304 VAL A CA 1
ATOM 2471 C C . VAL A 1 304 ? 49.340 17.391 -85.682 1.00 69.81 304 VAL A C 1
ATOM 2473 O O . VAL A 1 304 ? 48.174 17.736 -85.471 1.00 69.81 304 VAL A O 1
ATOM 2476 N N . GLN A 1 305 ? 49.786 16.152 -85.438 1.00 78.69 305 GLN A N 1
ATOM 2477 C CA . GLN A 1 305 ? 49.030 15.124 -84.704 1.00 78.69 305 GLN A CA 1
ATOM 2478 C C . GLN A 1 305 ? 48.714 15.586 -83.267 1.00 78.69 305 GLN A C 1
ATOM 2480 O O . GLN A 1 305 ? 49.461 16.413 -82.732 1.00 78.69 305 GLN A O 1
ATOM 2485 N N . PRO A 1 306 ? 47.660 15.063 -82.614 1.00 82.50 306 PRO A N 1
ATOM 2486 C CA . PRO A 1 306 ? 47.310 15.457 -81.258 1.00 82.50 306 PRO A CA 1
ATOM 2487 C C . PRO A 1 306 ? 48.472 15.161 -80.306 1.00 82.50 306 PRO A C 1
ATOM 2489 O O . PRO A 1 306 ? 49.065 14.082 -80.352 1.00 82.50 306 PRO A O 1
ATOM 2492 N N . LYS A 1 307 ? 48.791 16.103 -79.425 1.00 85.00 307 LYS A N 1
ATOM 2493 C CA . LYS A 1 307 ? 49.797 15.944 -78.376 1.00 85.00 307 LYS A CA 1
ATOM 2494 C C . LYS A 1 307 ? 49.179 16.307 -77.034 1.00 85.00 307 LYS A C 1
ATOM 2496 O O . LYS A 1 307 ? 48.499 17.325 -76.924 1.00 85.00 307 LYS A O 1
ATOM 2501 N N . VAL A 1 308 ? 49.444 15.483 -76.023 1.00 85.19 308 VAL A N 1
ATOM 2502 C CA . VAL A 1 308 ? 49.109 15.796 -74.630 1.00 85.19 308 VAL A CA 1
ATOM 2503 C C . VAL A 1 308 ? 49.955 16.993 -74.202 1.00 85.19 308 VAL A C 1
ATOM 2505 O O . VAL A 1 308 ? 51.188 16.920 -74.190 1.00 85.19 308 VAL A O 1
ATOM 2508 N N . GLU A 1 309 ? 49.297 18.104 -73.896 1.00 80.25 309 GLU A N 1
ATOM 2509 C CA . GLU A 1 309 ? 49.900 19.172 -73.109 1.00 80.25 309 GLU A CA 1
ATOM 2510 C C . GLU A 1 309 ? 49.882 18.696 -71.651 1.00 80.25 309 GLU A C 1
ATOM 2512 O O . GLU A 1 309 ? 48.941 18.017 -71.245 1.00 80.25 309 GLU A O 1
ATOM 2517 N N . ALA A 1 310 ? 50.975 18.914 -70.914 1.00 66.25 310 ALA A N 1
ATOM 2518 C CA . ALA A 1 310 ? 51.218 18.341 -69.585 1.00 66.25 310 ALA A CA 1
ATOM 2519 C C . ALA A 1 310 ? 49.974 18.377 -68.658 1.00 66.25 310 ALA A C 1
ATOM 2521 O O . ALA A 1 310 ? 49.129 19.257 -68.826 1.00 66.25 310 ALA A O 1
ATOM 2522 N N . PRO A 1 311 ? 49.854 17.454 -67.678 1.00 62.03 311 PRO A N 1
ATOM 2523 C CA . PRO A 1 311 ? 48.686 17.395 -66.800 1.00 62.03 311 PRO A CA 1
ATOM 2524 C C . PRO A 1 311 ? 48.335 18.771 -66.236 1.00 62.03 311 PRO A C 1
ATOM 2526 O O . PRO A 1 311 ? 49.208 19.480 -65.733 1.00 62.03 311 PRO A O 1
ATOM 2529 N N . ILE A 1 312 ? 47.056 19.137 -66.323 1.00 66.94 312 ILE A N 1
ATOM 2530 C CA . ILE A 1 312 ? 46.555 20.387 -65.754 1.00 66.94 312 ILE A CA 1
ATOM 2531 C C . ILE A 1 312 ? 46.688 20.287 -64.228 1.00 66.94 312 ILE A C 1
ATOM 2533 O O . ILE A 1 312 ? 46.469 19.224 -63.646 1.00 66.94 312 ILE A O 1
ATOM 2537 N N . SER A 1 313 ? 47.052 21.389 -63.573 1.00 58.12 313 SER A N 1
ATOM 2538 C CA . SER A 1 313 ? 47.322 21.458 -62.129 1.00 58.12 313 SER A CA 1
ATOM 2539 C C . SER A 1 313 ? 46.158 21.027 -61.222 1.00 58.12 313 SER A C 1
ATOM 2541 O O . SER A 1 313 ? 46.389 20.769 -60.047 1.00 58.12 313 SER A O 1
ATOM 2543 N N . GLU A 1 314 ? 44.931 20.925 -61.744 1.00 58.75 314 GLU A N 1
ATOM 2544 C CA . GLU A 1 314 ? 43.713 20.533 -61.009 1.00 58.75 314 GLU A CA 1
ATOM 2545 C C . GLU A 1 314 ? 43.342 19.039 -61.140 1.00 58.75 314 GLU A C 1
ATOM 2547 O O . GLU A 1 314 ? 42.217 18.644 -60.840 1.00 58.75 314 GLU A O 1
ATOM 2552 N N . ASN A 1 315 ? 44.250 18.180 -61.612 1.00 66.19 315 ASN A N 1
ATOM 2553 C CA . ASN A 1 315 ? 43.959 16.755 -61.792 1.00 66.19 315 ASN A CA 1
ATOM 2554 C C . ASN A 1 315 ? 43.942 16.001 -60.439 1.00 66.19 315 ASN A C 1
ATOM 2556 O O . ASN A 1 315 ? 44.982 15.525 -59.977 1.00 66.19 315 ASN A O 1
ATOM 2560 N N . ASN A 1 316 ? 42.774 15.880 -59.794 1.00 66.44 316 ASN A N 1
ATOM 2561 C CA . ASN A 1 316 ? 42.627 15.194 -58.505 1.00 66.44 316 ASN A CA 1
ATOM 2562 C C . ASN A 1 316 ? 42.683 13.668 -58.685 1.00 66.44 316 ASN A C 1
ATOM 2564 O O . ASN A 1 316 ? 41.690 13.002 -58.967 1.00 66.44 316 ASN A O 1
ATOM 2568 N N . GLN A 1 317 ? 43.874 13.099 -58.490 1.00 79.56 317 GLN A N 1
ATOM 2569 C CA . GLN A 1 317 ? 44.131 11.653 -58.602 1.00 79.56 317 GLN A CA 1
ATOM 2570 C C . GLN A 1 317 ? 43.610 10.850 -57.396 1.00 79.56 317 GLN A C 1
ATOM 2572 O O . GLN A 1 317 ? 43.678 9.618 -57.374 1.00 79.56 317 GLN A O 1
ATOM 2577 N N . SER A 1 318 ? 43.075 11.534 -56.386 1.00 86.75 318 SER A N 1
ATOM 2578 C CA . SER A 1 318 ? 42.385 10.919 -55.266 1.00 86.75 318 SER A CA 1
ATOM 2579 C C . SER A 1 318 ? 41.272 11.807 -54.718 1.00 86.75 318 SER A C 1
ATOM 2581 O O . SER A 1 318 ? 41.319 13.031 -54.834 1.00 86.75 318 SER A O 1
ATOM 2583 N N . CYS A 1 319 ? 40.262 11.185 -54.119 1.00 89.31 319 CYS A N 1
ATOM 2584 C CA . CYS A 1 319 ? 39.183 11.873 -53.414 1.00 89.31 319 CYS A CA 1
ATOM 2585 C C . CYS A 1 319 ? 38.671 11.024 -52.245 1.00 89.31 319 CYS A C 1
ATOM 2587 O O . CYS A 1 319 ? 38.983 9.834 -52.142 1.00 89.31 319 CYS A O 1
ATOM 2589 N N . VAL A 1 320 ? 37.894 11.632 -51.348 1.00 90.31 320 VAL A N 1
ATOM 2590 C CA . VAL A 1 320 ? 37.192 10.896 -50.288 1.00 90.31 320 VAL A CA 1
ATOM 2591 C C . VAL A 1 320 ? 35.878 10.344 -50.845 1.00 90.31 320 VAL A C 1
ATOM 2593 O O . VAL A 1 320 ? 35.250 10.977 -51.693 1.00 90.31 320 VAL A O 1
ATOM 2596 N N . PHE A 1 321 ? 35.458 9.170 -50.377 1.00 90.50 321 PHE A N 1
ATOM 2597 C CA . PHE A 1 321 ? 34.159 8.583 -50.712 1.00 90.50 321 PHE A CA 1
ATOM 2598 C C . PHE A 1 321 ? 33.015 9.604 -50.556 1.00 90.50 321 PHE A C 1
ATOM 2600 O O . PHE A 1 321 ? 32.923 10.298 -49.542 1.00 90.50 321 PHE A O 1
ATOM 2607 N N . GLY A 1 322 ? 32.143 9.689 -51.561 1.00 87.19 322 GLY A N 1
ATOM 2608 C CA . GLY A 1 322 ? 31.000 10.600 -51.609 1.00 87.19 322 GLY A CA 1
ATOM 2609 C C . GLY A 1 322 ? 31.339 12.051 -51.970 1.00 87.19 322 GLY A C 1
ATOM 2610 O O . GLY A 1 322 ? 30.420 12.861 -52.089 1.00 87.19 322 GLY A O 1
ATOM 2611 N N . GLN A 1 323 ? 32.614 12.403 -52.177 1.00 90.25 323 GLN A N 1
ATOM 2612 C CA . GLN A 1 323 ? 32.998 13.726 -52.677 1.00 90.25 323 GLN A CA 1
ATOM 2613 C C . GLN A 1 323 ? 32.982 13.788 -54.204 1.00 90.25 323 GLN A C 1
ATOM 2615 O O . GLN A 1 323 ? 33.272 12.810 -54.892 1.00 90.25 323 GLN A O 1
ATOM 2620 N N . ASP A 1 324 ? 32.685 14.972 -54.734 1.00 91.62 324 ASP A N 1
ATOM 2621 C CA . ASP A 1 324 ? 32.879 15.271 -56.147 1.00 91.62 324 ASP A CA 1
ATOM 2622 C C . ASP A 1 324 ? 34.378 15.344 -56.466 1.00 91.62 324 ASP A C 1
ATOM 2624 O O . ASP A 1 324 ? 35.157 15.968 -55.743 1.00 91.62 324 ASP A O 1
ATOM 2628 N N . THR A 1 325 ? 34.777 14.754 -57.587 1.00 91.00 325 THR A N 1
ATOM 2629 C CA . THR A 1 325 ? 36.134 14.856 -58.127 1.00 91.00 325 THR A CA 1
ATOM 2630 C C . THR A 1 325 ? 36.100 15.116 -59.629 1.00 91.00 325 THR A C 1
ATOM 2632 O O . THR A 1 325 ? 35.080 14.921 -60.293 1.00 91.00 325 THR A O 1
ATOM 2635 N N . GLN A 1 326 ? 37.212 15.585 -60.183 1.00 91.31 326 GLN A N 1
ATOM 2636 C CA . GLN A 1 326 ? 37.359 15.786 -61.616 1.00 91.31 326 GLN A CA 1
ATOM 2637 C C . GLN A 1 326 ? 38.788 15.507 -62.067 1.00 91.31 326 GLN A C 1
ATOM 2639 O O . GLN A 1 326 ? 39.745 15.664 -61.309 1.00 91.31 326 GLN A O 1
ATOM 2644 N N . MET A 1 327 ? 38.912 15.117 -63.327 1.00 89.50 327 MET A N 1
ATOM 2645 C CA . MET A 1 327 ? 40.183 14.904 -64.000 1.00 89.50 327 MET A CA 1
ATOM 2646 C C . MET A 1 327 ? 40.141 15.554 -65.376 1.00 89.50 327 MET A C 1
ATOM 2648 O O . MET A 1 327 ? 39.183 15.369 -66.129 1.00 89.50 327 MET A O 1
ATOM 2652 N N . SER A 1 328 ? 41.183 16.312 -65.704 1.00 89.75 328 SER A N 1
ATOM 2653 C CA . SER A 1 328 ? 41.207 17.159 -66.897 1.00 89.75 328 SER A CA 1
ATOM 2654 C C . SER A 1 328 ? 42.511 16.994 -67.663 1.00 89.75 328 SER A C 1
ATOM 2656 O O . SER A 1 328 ? 43.598 17.008 -67.081 1.00 89.75 328 SER A O 1
ATOM 2658 N N . TRP A 1 329 ? 42.399 16.879 -68.984 1.00 89.12 329 TRP A N 1
ATOM 2659 C CA . TRP A 1 329 ? 43.532 16.766 -69.896 1.00 89.12 329 TRP A CA 1
ATOM 2660 C C . TRP A 1 329 ? 43.392 17.750 -71.046 1.00 89.12 329 TRP A C 1
ATOM 2662 O O . TRP A 1 329 ? 42.328 17.839 -71.658 1.00 89.12 329 TRP A O 1
ATOM 2672 N N . LYS A 1 330 ? 44.482 18.455 -71.358 1.00 89.31 330 LYS A N 1
ATOM 2673 C CA . LYS A 1 330 ? 44.553 19.364 -72.498 1.00 89.31 330 LYS A CA 1
ATOM 2674 C C . LYS A 1 330 ? 45.290 18.714 -73.657 1.00 89.31 330 LYS A C 1
ATOM 2676 O O . LYS A 1 330 ? 46.388 18.174 -73.502 1.00 89.31 330 LYS A O 1
ATOM 2681 N N . PHE A 1 331 ? 44.673 18.767 -74.827 1.00 88.62 331 PHE A N 1
ATOM 2682 C CA . PHE A 1 331 ? 45.229 18.226 -76.055 1.00 88.62 331 PHE A CA 1
ATOM 2683 C C . PHE A 1 331 ? 45.382 19.343 -77.079 1.00 88.62 331 PHE A C 1
ATOM 2685 O O . PHE A 1 331 ? 44.418 20.027 -77.403 1.00 88.62 331 PHE A O 1
ATOM 2692 N N . ASN A 1 332 ? 46.582 19.470 -77.643 1.00 83.75 332 ASN A N 1
ATOM 2693 C CA . ASN A 1 332 ? 46.854 20.405 -78.730 1.00 83.75 332 ASN A CA 1
ATOM 2694 C C . ASN A 1 332 ? 47.029 19.647 -80.046 1.00 83.75 332 ASN A C 1
ATOM 2696 O O . ASN A 1 332 ? 47.672 18.600 -80.093 1.00 83.75 332 ASN A O 1
ATOM 2700 N N . GLY A 1 333 ? 46.493 20.191 -81.134 1.00 74.62 333 GLY A N 1
ATOM 2701 C CA . GLY A 1 333 ? 46.603 19.628 -82.477 1.00 74.62 333 GLY A CA 1
ATOM 2702 C C . GLY A 1 333 ? 45.978 20.565 -83.506 1.00 74.62 333 GLY A C 1
ATOM 2703 O O . GLY A 1 333 ? 45.147 21.399 -83.159 1.00 74.62 333 GLY A O 1
ATOM 2704 N N . ILE A 1 334 ? 46.392 20.452 -84.769 1.00 71.56 334 ILE A N 1
ATOM 2705 C CA . ILE A 1 334 ? 45.837 21.267 -85.860 1.00 71.56 334 ILE A CA 1
ATOM 2706 C C . ILE A 1 334 ? 44.751 20.446 -86.567 1.00 71.56 334 ILE A C 1
ATOM 2708 O O . ILE A 1 334 ? 45.014 19.338 -87.035 1.00 71.56 334 ILE A O 1
ATOM 2712 N N . GLY A 1 335 ? 43.528 20.984 -86.618 1.00 68.69 335 GLY A N 1
ATOM 2713 C CA . GLY A 1 335 ? 42.320 20.297 -87.097 1.00 68.69 335 GLY A CA 1
ATOM 2714 C C . GLY A 1 335 ? 41.373 19.892 -85.959 1.00 68.69 335 GLY A C 1
ATOM 2715 O O . GLY A 1 335 ? 41.739 19.946 -84.789 1.00 68.69 335 GLY A O 1
ATOM 2716 N N . LYS A 1 336 ? 40.137 19.495 -86.293 1.00 73.62 336 LYS A N 1
ATOM 2717 C CA . LYS A 1 336 ? 39.105 19.140 -85.302 1.00 73.62 336 LYS A CA 1
ATOM 2718 C C . LYS A 1 336 ? 39.550 17.938 -84.454 1.00 73.62 336 LYS A C 1
ATOM 2720 O O . LYS A 1 336 ? 39.673 16.830 -84.975 1.00 73.62 336 LYS A O 1
ATOM 2725 N N . LEU A 1 337 ? 39.781 18.168 -83.161 1.00 79.12 337 LEU A N 1
ATOM 2726 C CA . LEU A 1 337 ? 40.115 17.139 -82.176 1.00 79.12 337 LEU A CA 1
ATOM 2727 C C . LEU A 1 337 ? 38.839 16.467 -81.664 1.00 79.12 337 LEU A C 1
ATOM 2729 O O . LEU A 1 337 ? 37.843 17.134 -81.399 1.00 79.12 337 LEU A O 1
ATOM 2733 N N . ARG A 1 338 ? 38.875 15.143 -81.512 1.00 83.75 338 ARG A N 1
ATOM 2734 C CA . ARG A 1 338 ? 37.836 14.370 -80.826 1.00 83.75 338 ARG A CA 1
ATOM 2735 C C . ARG A 1 338 ? 38.455 13.675 -79.624 1.00 83.75 338 ARG A C 1
ATOM 2737 O O . ARG A 1 338 ? 39.335 12.834 -79.821 1.00 83.75 338 ARG A O 1
ATOM 2744 N N . VAL A 1 339 ? 37.987 13.987 -78.417 1.00 88.69 339 VAL A N 1
ATOM 2745 C CA . VAL A 1 339 ? 38.391 13.276 -77.198 1.00 88.69 339 VAL A CA 1
ATOM 2746 C C . VAL A 1 339 ? 37.349 12.209 -76.858 1.00 88.69 339 VAL A C 1
ATOM 2748 O O . VAL A 1 339 ? 36.156 12.341 -77.121 1.00 88.69 339 VAL A O 1
ATOM 2751 N N . THR A 1 340 ? 37.794 11.056 -76.374 1.00 89.62 340 THR A N 1
ATOM 2752 C CA . THR A 1 340 ? 36.922 9.972 -75.910 1.00 89.62 340 THR A CA 1
ATOM 2753 C C . THR A 1 340 ? 37.521 9.365 -74.654 1.00 89.62 340 THR A C 1
ATOM 2755 O O . THR A 1 340 ? 38.720 9.084 -74.613 1.00 89.62 340 THR A O 1
ATOM 2758 N N . TRP A 1 341 ? 36.689 9.180 -73.635 1.00 92.56 341 TRP A N 1
ATOM 2759 C CA . TRP A 1 341 ? 37.103 8.667 -72.338 1.00 92.56 341 TRP A CA 1
ATOM 2760 C C . TRP A 1 341 ? 36.816 7.173 -72.199 1.00 92.56 341 TRP A C 1
ATOM 2762 O O . TRP A 1 341 ? 35.820 6.660 -72.708 1.00 92.56 341 TRP A O 1
ATOM 2772 N N . PHE A 1 342 ? 37.710 6.491 -71.490 1.00 91.88 342 PHE A N 1
ATOM 2773 C CA . PHE A 1 342 ? 37.633 5.071 -71.170 1.00 91.88 342 PHE A CA 1
ATOM 2774 C C . PHE A 1 342 ? 37.902 4.887 -69.675 1.00 91.88 342 PHE A C 1
ATOM 2776 O O . PHE A 1 342 ? 38.772 5.562 -69.129 1.00 91.88 342 PHE A O 1
ATOM 2783 N N . PHE A 1 343 ? 37.203 3.962 -69.026 1.00 93.00 343 PHE A N 1
ATOM 2784 C CA . PHE A 1 343 ? 37.459 3.507 -67.662 1.00 93.00 343 PHE A CA 1
ATOM 2785 C C . PHE A 1 343 ? 37.873 2.041 -67.729 1.00 93.00 343 PHE A C 1
ATOM 2787 O O . PHE A 1 343 ? 37.160 1.232 -68.319 1.00 93.00 343 PHE A O 1
ATOM 2794 N N . LYS A 1 344 ? 39.048 1.700 -67.185 1.00 90.75 344 LYS A N 1
ATOM 2795 C CA . LYS A 1 344 ? 39.633 0.346 -67.283 1.00 90.75 344 LYS A CA 1
ATOM 2796 C C . LYS A 1 344 ? 39.631 -0.176 -68.735 1.00 90.75 344 LYS A C 1
ATOM 2798 O O . LYS A 1 344 ? 39.209 -1.294 -69.007 1.00 90.75 344 LYS A O 1
ATOM 2803 N N . ASP A 1 345 ? 40.052 0.688 -69.664 1.00 88.50 345 ASP A N 1
ATOM 2804 C CA . ASP A 1 345 ? 40.103 0.466 -71.121 1.00 88.50 345 ASP A CA 1
ATOM 2805 C C . ASP A 1 345 ? 38.758 0.208 -71.829 1.00 88.50 345 ASP A C 1
ATOM 2807 O O . ASP A 1 345 ? 38.733 -0.056 -73.033 1.00 88.50 345 ASP A O 1
ATOM 2811 N N . GLN A 1 346 ? 37.631 0.373 -71.133 1.00 88.44 346 GLN A N 1
ATOM 2812 C CA . GLN A 1 346 ? 36.291 0.268 -71.710 1.00 88.44 346 GLN A CA 1
ATOM 2813 C C . GLN A 1 346 ? 35.610 1.640 -71.805 1.00 88.44 346 GLN A C 1
ATOM 2815 O O . GLN A 1 346 ? 35.752 2.463 -70.898 1.00 88.44 346 GLN A O 1
ATOM 2820 N N . PRO A 1 347 ? 34.880 1.936 -72.896 1.00 85.81 347 PRO A N 1
ATOM 2821 C CA . PRO A 1 347 ? 34.068 3.144 -72.959 1.00 85.81 347 PRO A CA 1
ATOM 2822 C C . PRO A 1 347 ? 32.944 3.057 -71.921 1.00 85.81 347 PRO A C 1
ATOM 2824 O O . PRO A 1 347 ? 32.358 1.995 -71.727 1.00 85.81 347 PRO A O 1
ATOM 2827 N N . PHE A 1 348 ? 32.624 4.178 -71.280 1.00 84.31 348 PHE A N 1
ATOM 2828 C CA . PHE A 1 348 ? 31.534 4.266 -70.310 1.00 84.31 348 PHE A CA 1
ATOM 2829 C C . PHE A 1 348 ? 30.517 5.333 -70.737 1.00 84.31 348 PHE A C 1
ATOM 2831 O O . PHE A 1 348 ? 30.885 6.304 -71.409 1.00 84.31 348 PHE A O 1
ATOM 2838 N N . PRO A 1 349 ? 29.233 5.167 -70.382 1.00 81.12 349 PRO A N 1
ATOM 2839 C CA . PRO A 1 349 ? 28.217 6.166 -70.671 1.00 81.12 349 PRO A CA 1
ATOM 2840 C C . PRO A 1 349 ? 28.370 7.386 -69.754 1.00 81.12 349 PRO A C 1
ATOM 2842 O O . PRO A 1 349 ? 28.575 7.259 -68.548 1.00 81.12 349 PRO A O 1
ATOM 2845 N N . VAL A 1 350 ? 28.225 8.577 -70.333 1.00 85.06 350 VAL A N 1
ATOM 2846 C CA . VAL A 1 350 ? 28.092 9.839 -69.588 1.00 85.06 350 VAL A CA 1
ATOM 2847 C C . VAL A 1 350 ? 26.679 9.908 -69.005 1.00 85.06 350 VAL A C 1
ATOM 2849 O O . VAL A 1 350 ? 25.711 9.589 -69.696 1.00 85.06 350 VAL A O 1
ATOM 2852 N N . ASN A 1 351 ? 26.555 10.323 -67.747 1.00 86.81 351 ASN A N 1
ATOM 2853 C CA . ASN A 1 351 ? 25.284 10.469 -67.034 1.00 86.81 351 ASN A CA 1
ATOM 2854 C C . ASN A 1 351 ? 25.350 11.646 -66.037 1.00 86.81 351 ASN A C 1
ATOM 2856 O O . ASN A 1 351 ? 26.292 12.438 -66.056 1.00 86.81 351 ASN A O 1
ATOM 2860 N N . ASP A 1 352 ? 24.352 11.790 -65.162 1.00 85.69 352 ASP A N 1
ATOM 2861 C CA . ASP A 1 352 ? 24.312 12.891 -64.187 1.00 85.69 352 ASP A CA 1
ATOM 2862 C C . ASP A 1 352 ? 25.464 12.848 -63.165 1.00 85.69 352 ASP A C 1
ATOM 2864 O O . ASP A 1 352 ? 25.879 13.896 -62.657 1.00 85.69 352 ASP A O 1
ATOM 2868 N N . ARG A 1 353 ? 26.013 11.654 -62.899 1.00 91.88 353 ARG A N 1
ATOM 2869 C CA . ARG A 1 353 ? 27.158 11.431 -62.006 1.00 91.88 353 ARG A CA 1
ATOM 2870 C C . ARG A 1 353 ? 28.492 11.635 -62.726 1.00 91.88 353 ARG A C 1
ATOM 2872 O O . ARG A 1 353 ? 29.366 12.315 -62.198 1.00 91.88 353 ARG A O 1
ATOM 2879 N N . LEU A 1 354 ? 28.638 11.064 -63.920 1.00 91.75 354 LEU A N 1
ATOM 2880 C CA . LEU A 1 354 ? 29.835 11.088 -64.761 1.00 91.75 354 LEU A CA 1
ATOM 2881 C C . LEU A 1 354 ? 29.615 12.041 -65.937 1.00 91.75 354 LEU A C 1
ATOM 2883 O O . LEU A 1 354 ? 28.996 11.663 -66.928 1.00 91.75 354 LEU A O 1
ATOM 2887 N N . GLN A 1 355 ? 30.132 13.264 -65.848 1.00 92.44 355 GLN A N 1
ATOM 2888 C CA . GLN A 1 355 ? 29.944 14.316 -66.851 1.00 92.44 355 GLN A CA 1
ATOM 2889 C C . GLN A 1 355 ? 31.255 14.610 -67.577 1.00 92.44 355 GLN A C 1
ATOM 2891 O O . GLN A 1 355 ? 32.277 14.814 -66.930 1.00 92.44 355 GLN A O 1
ATOM 2896 N N . ILE A 1 356 ? 31.227 14.676 -68.909 1.00 92.38 356 ILE A N 1
ATOM 2897 C CA . ILE A 1 356 ? 32.385 15.084 -69.713 1.00 92.38 356 ILE A CA 1
ATOM 2898 C C . ILE A 1 356 ? 32.114 16.466 -70.300 1.00 92.38 356 ILE A C 1
ATOM 2900 O O . ILE A 1 356 ? 31.083 16.675 -70.940 1.00 92.38 356 ILE A O 1
ATOM 2904 N N . THR A 1 357 ? 33.039 17.399 -70.102 1.00 89.62 357 THR A N 1
ATOM 2905 C CA . THR A 1 357 ? 33.009 18.730 -70.715 1.00 89.62 357 THR A CA 1
ATOM 2906 C C . THR A 1 357 ? 34.259 18.951 -71.554 1.00 89.62 357 THR A C 1
ATOM 2908 O O . THR A 1 357 ? 35.353 18.532 -71.181 1.00 89.62 357 THR A O 1
ATOM 2911 N N . GLU A 1 358 ? 34.097 19.598 -72.704 1.00 87.88 358 GLU A N 1
ATOM 2912 C CA . GLU A 1 358 ? 35.193 19.975 -73.596 1.00 87.88 358 GLU A CA 1
ATOM 2913 C C . GLU A 1 358 ? 35.139 21.483 -73.842 1.00 87.88 358 GLU A C 1
ATOM 2915 O O . GLU A 1 358 ? 34.057 22.041 -74.039 1.00 87.88 358 GLU A O 1
ATOM 2920 N N . THR A 1 359 ? 36.291 22.144 -73.806 1.00 84.94 359 THR A N 1
ATOM 2921 C CA . THR A 1 359 ? 36.435 23.583 -74.065 1.00 84.94 359 THR A CA 1
ATOM 2922 C C . THR A 1 359 ? 37.153 23.831 -75.389 1.00 84.94 359 THR A C 1
ATOM 2924 O O . THR A 1 359 ? 37.927 22.997 -75.864 1.00 84.94 359 THR A O 1
ATOM 2927 N N . ASP A 1 360 ? 36.938 25.012 -75.977 1.00 80.69 360 ASP A N 1
ATOM 2928 C CA . ASP A 1 360 ? 37.507 25.395 -77.281 1.00 80.69 360 ASP A CA 1
ATOM 2929 C C . ASP A 1 360 ? 39.044 25.416 -77.303 1.00 80.69 360 ASP A C 1
ATOM 2931 O O . ASP A 1 360 ? 39.661 25.324 -78.363 1.00 80.69 360 ASP A O 1
ATOM 2935 N N . ASP A 1 361 ? 39.679 25.510 -76.132 1.00 80.75 361 ASP A N 1
ATOM 2936 C CA . ASP A 1 361 ? 41.131 25.460 -75.985 1.00 80.75 361 ASP A CA 1
ATOM 2937 C C . ASP A 1 361 ? 41.706 24.029 -75.989 1.00 80.75 361 ASP A C 1
ATOM 2939 O O . ASP A 1 361 ? 42.909 23.867 -75.799 1.00 80.75 361 ASP A O 1
ATOM 2943 N N . GLY A 1 362 ? 40.872 23.002 -76.201 1.00 80.56 362 GLY A N 1
ATOM 2944 C CA . GLY A 1 362 ? 41.288 21.600 -76.291 1.00 80.56 362 GLY A CA 1
ATOM 2945 C C . GLY A 1 362 ? 41.344 20.856 -74.953 1.00 80.56 362 GLY A C 1
ATOM 2946 O O . GLY A 1 362 ? 41.888 19.748 -74.899 1.00 80.56 362 GLY A O 1
ATOM 2947 N N . THR A 1 363 ? 40.799 21.428 -73.874 1.00 88.69 363 THR A N 1
ATOM 2948 C CA . THR A 1 363 ? 40.692 20.753 -72.571 1.00 88.69 363 THR A CA 1
ATOM 2949 C C . THR A 1 363 ? 39.447 19.873 -72.508 1.00 88.69 363 THR A C 1
ATOM 2951 O O . THR A 1 363 ? 38.339 20.337 -72.746 1.00 88.69 363 THR A O 1
ATOM 2954 N N . SER A 1 364 ? 39.619 18.604 -72.135 1.00 89.94 364 SER A N 1
ATOM 2955 C CA . SER A 1 364 ? 38.530 17.672 -71.829 1.00 89.94 364 SER A CA 1
ATOM 2956 C C . SER A 1 364 ? 38.568 17.310 -70.347 1.00 89.94 364 SER A C 1
ATOM 2958 O O . SER A 1 364 ? 39.617 16.914 -69.836 1.00 89.94 364 SER A O 1
ATOM 2960 N N . THR A 1 365 ? 37.440 17.452 -69.656 1.00 91.12 365 THR A N 1
ATOM 2961 C CA . THR A 1 365 ? 37.293 17.206 -68.217 1.00 91.12 365 THR A CA 1
ATOM 2962 C C . THR A 1 365 ? 36.231 16.150 -67.968 1.00 91.12 365 THR A C 1
ATOM 2964 O O . THR A 1 365 ? 35.095 16.320 -68.398 1.00 91.12 365 THR A O 1
ATOM 2967 N N . LEU A 1 366 ? 36.579 15.096 -67.232 1.00 91.69 366 LEU A N 1
ATOM 2968 C CA . LEU A 1 366 ? 35.628 14.159 -66.645 1.00 91.69 366 LEU A CA 1
ATOM 2969 C C . LEU A 1 366 ? 35.373 14.564 -65.191 1.00 91.69 366 LEU A C 1
ATOM 2971 O O . LEU A 1 366 ? 36.277 14.490 -64.360 1.00 91.69 366 LEU A O 1
ATOM 2975 N N . LYS A 1 367 ? 34.140 14.960 -64.881 1.00 92.31 367 LYS A N 1
ATOM 2976 C CA . LYS A 1 367 ? 33.648 15.191 -63.523 1.00 92.31 367 LYS A CA 1
ATOM 2977 C C . LYS A 1 367 ? 32.890 13.961 -63.031 1.00 92.31 367 LYS A C 1
ATOM 2979 O O . LYS A 1 367 ? 31.991 13.478 -63.713 1.00 92.31 367 LYS A O 1
ATOM 2984 N N . ILE A 1 368 ? 33.231 13.499 -61.836 1.00 93.25 368 ILE A N 1
ATOM 2985 C CA . ILE A 1 368 ? 32.601 12.384 -61.130 1.00 93.25 368 ILE A CA 1
ATOM 2986 C C . ILE A 1 368 ? 31.982 12.959 -59.859 1.00 93.25 368 ILE A C 1
ATOM 2988 O O . ILE A 1 368 ? 32.699 13.391 -58.959 1.00 93.25 368 ILE A O 1
ATOM 2992 N N . ARG A 1 369 ? 30.653 13.023 -59.796 1.00 92.00 369 ARG A N 1
ATOM 2993 C CA . ARG A 1 369 ? 29.938 13.458 -58.591 1.00 92.00 369 ARG A CA 1
ATOM 2994 C C . ARG A 1 369 ? 29.808 12.305 -57.610 1.00 92.00 369 ARG A C 1
ATOM 2996 O O . ARG A 1 369 ? 29.598 11.182 -58.048 1.00 92.00 369 ARG A O 1
ATOM 3003 N N . GLN A 1 370 ? 29.902 12.589 -56.313 1.00 90.00 370 GLN A N 1
ATOM 3004 C CA . GLN A 1 370 ? 29.739 11.586 -55.251 1.00 90.00 370 GLN A CA 1
ATOM 3005 C C . GLN A 1 370 ? 30.529 10.290 -55.506 1.00 90.00 370 GLN A C 1
ATOM 3007 O O . GLN A 1 370 ? 29.949 9.218 -55.644 1.00 90.00 370 GLN A O 1
ATOM 3012 N N . ALA A 1 371 ? 31.855 10.396 -55.600 1.00 91.06 371 ALA A N 1
ATOM 3013 C CA . ALA A 1 371 ? 32.713 9.280 -55.983 1.00 91.06 371 ALA A CA 1
ATOM 3014 C C . ALA A 1 371 ? 32.549 8.054 -55.066 1.00 91.06 371 ALA A C 1
ATOM 3016 O O . ALA A 1 371 ? 32.658 8.150 -53.841 1.00 91.06 371 ALA A O 1
ATOM 3017 N N . GLU A 1 372 ? 32.361 6.886 -55.668 1.00 91.00 372 GLU A N 1
ATOM 3018 C CA . GLU A 1 372 ? 32.221 5.601 -54.986 1.00 91.00 372 GLU A CA 1
ATOM 3019 C C . GLU A 1 372 ? 33.469 4.733 -55.177 1.00 91.00 372 GLU A C 1
ATOM 3021 O O . GLU A 1 372 ? 34.278 4.942 -56.080 1.00 91.00 372 GLU A O 1
ATOM 3026 N N . PHE A 1 373 ? 33.621 3.679 -54.372 1.00 87.75 373 PHE A N 1
ATOM 3027 C CA . PHE A 1 373 ? 34.734 2.736 -54.545 1.00 87.75 373 PHE A CA 1
ATOM 3028 C C . PHE A 1 373 ? 34.731 2.043 -55.916 1.00 87.75 373 PHE A C 1
ATOM 3030 O O . PHE A 1 373 ? 35.794 1.682 -56.419 1.00 87.75 373 PHE A O 1
ATOM 3037 N N . ALA A 1 374 ? 33.560 1.888 -56.542 1.00 89.50 374 ALA A N 1
ATOM 3038 C CA . ALA A 1 374 ? 33.436 1.338 -57.890 1.00 89.50 374 ALA A CA 1
ATOM 3039 C C . ALA A 1 374 ? 34.087 2.234 -58.962 1.00 89.50 374 ALA A C 1
ATOM 3041 O O . ALA A 1 374 ? 34.581 1.715 -59.965 1.00 89.50 374 ALA A O 1
ATOM 3042 N N . ASP A 1 375 ? 34.160 3.549 -58.720 1.00 90.38 375 ASP A N 1
ATOM 3043 C CA . ASP A 1 375 ? 34.777 4.522 -59.629 1.00 90.38 375 ASP A CA 1
ATOM 3044 C C . ASP A 1 375 ? 36.312 4.470 -59.583 1.00 90.38 375 ASP A C 1
ATOM 3046 O O . ASP A 1 375 ? 36.981 5.066 -60.430 1.00 90.38 375 ASP A O 1
ATOM 3050 N N . GLN A 1 376 ? 36.898 3.746 -58.623 1.00 92.50 376 GLN A N 1
ATOM 3051 C CA . GLN A 1 376 ? 38.341 3.572 -58.518 1.00 92.50 376 GLN A CA 1
ATOM 3052 C C . GLN A 1 376 ? 38.902 2.788 -59.713 1.00 92.50 376 GLN A C 1
ATOM 3054 O O . GLN A 1 376 ? 38.482 1.666 -60.032 1.00 92.50 376 GLN A O 1
ATOM 3059 N N . GLY A 1 377 ? 39.935 3.346 -60.340 1.00 90.62 377 GLY A N 1
ATOM 3060 C CA . GLY A 1 377 ? 40.619 2.710 -61.458 1.00 90.62 377 GLY A CA 1
ATOM 3061 C C . GLY A 1 377 ? 41.294 3.699 -62.396 1.00 90.62 377 GLY A C 1
ATOM 3062 O O . GLY A 1 377 ? 41.423 4.887 -62.104 1.00 90.62 377 GLY A O 1
ATOM 3063 N N . VAL A 1 378 ? 41.756 3.178 -63.530 1.00 92.69 378 VAL A N 1
ATOM 3064 C CA . VAL A 1 378 ? 42.457 3.957 -64.553 1.00 92.69 378 VAL A CA 1
ATOM 3065 C C . VAL A 1 378 ? 41.448 4.535 -65.540 1.00 92.69 378 VAL A C 1
ATOM 3067 O O . VAL A 1 378 ? 40.715 3.789 -66.190 1.00 92.69 378 VAL A O 1
ATOM 3070 N N . TYR A 1 379 ? 41.453 5.854 -65.685 1.00 92.50 379 TYR A N 1
ATOM 3071 C CA . TYR A 1 379 ? 40.721 6.593 -66.702 1.00 92.50 379 TYR A CA 1
ATOM 3072 C C . TYR A 1 379 ? 41.676 7.043 -67.803 1.00 92.50 379 TYR A C 1
ATOM 3074 O O . TYR A 1 379 ? 42.729 7.621 -67.528 1.00 92.50 379 TYR A O 1
ATOM 3082 N N . THR A 1 380 ? 41.302 6.791 -69.055 1.00 92.19 380 THR A N 1
ATOM 3083 C CA . THR A 1 380 ? 42.092 7.132 -70.240 1.00 92.19 380 THR A CA 1
ATOM 3084 C C . THR A 1 380 ? 41.318 8.110 -71.112 1.00 92.19 380 THR A C 1
ATOM 3086 O O . THR A 1 380 ? 40.264 7.759 -71.634 1.00 92.19 380 THR A O 1
ATOM 3089 N N . ALA A 1 381 ? 41.859 9.306 -71.325 1.00 91.50 381 ALA A N 1
ATOM 3090 C CA . ALA A 1 381 ? 41.374 10.250 -72.325 1.00 91.50 381 ALA A CA 1
ATOM 3091 C C . ALA A 1 381 ? 42.171 10.055 -73.624 1.00 91.50 381 ALA A C 1
ATOM 3093 O O . ALA A 1 381 ? 43.390 10.233 -73.648 1.00 91.50 381 ALA A O 1
ATOM 3094 N N . ARG A 1 382 ? 41.498 9.660 -74.707 1.00 91.25 382 ARG A N 1
ATOM 3095 C CA . ARG A 1 382 ? 42.091 9.457 -76.039 1.00 91.25 382 ARG A CA 1
ATOM 3096 C C . ARG A 1 382 ? 41.670 10.592 -76.959 1.00 91.25 382 ARG A C 1
ATOM 3098 O O . ARG A 1 382 ? 40.485 10.706 -77.253 1.00 91.25 382 ARG A O 1
ATOM 3105 N N . ALA A 1 383 ? 42.625 11.380 -77.442 1.00 89.62 383 ALA A N 1
ATOM 3106 C CA . ALA A 1 383 ? 42.386 12.428 -78.429 1.00 89.62 383 ALA A CA 1
ATOM 3107 C C . ALA A 1 383 ? 42.832 11.971 -79.821 1.00 89.62 383 ALA A C 1
ATOM 3109 O O . ALA A 1 383 ? 43.953 11.486 -79.985 1.00 89.62 383 ALA A O 1
ATOM 3110 N N . ALA A 1 384 ? 41.973 12.144 -80.825 1.00 87.81 384 ALA A N 1
ATOM 3111 C CA . ALA A 1 384 ? 42.244 11.775 -82.213 1.00 87.81 384 ALA A CA 1
ATOM 3112 C C . ALA A 1 384 ? 41.874 12.906 -83.187 1.00 87.81 384 ALA A C 1
ATOM 3114 O O . ALA A 1 384 ? 40.883 13.611 -82.985 1.00 87.81 384 ALA A O 1
ATOM 3115 N N . ASN A 1 385 ? 42.656 13.054 -84.258 1.00 84.75 385 ASN A N 1
ATOM 3116 C CA . ASN A 1 385 ? 42.325 13.862 -85.438 1.00 84.75 385 ASN A CA 1
ATOM 3117 C C . ASN A 1 385 ? 42.655 13.074 -86.726 1.00 84.75 385 ASN A C 1
ATOM 3119 O O . ASN A 1 385 ? 43.044 11.909 -86.664 1.00 84.75 385 ASN A O 1
ATOM 3123 N N . ALA A 1 386 ? 42.520 13.698 -87.902 1.00 79.06 386 ALA A N 1
ATOM 3124 C CA . ALA A 1 386 ? 42.794 13.052 -89.195 1.00 79.06 386 ALA A CA 1
ATOM 3125 C C . ALA A 1 386 ? 44.259 12.600 -89.397 1.00 79.06 386 ALA A C 1
ATOM 3127 O O . ALA A 1 386 ? 44.544 11.866 -90.340 1.00 79.06 386 ALA A O 1
ATOM 3128 N N . PHE A 1 387 ? 45.182 13.032 -88.533 1.00 79.19 387 PHE A N 1
ATOM 3129 C CA . PHE A 1 387 ? 46.625 12.839 -88.680 1.00 79.19 387 PHE A CA 1
ATOM 3130 C C . PHE A 1 387 ? 47.240 11.934 -87.603 1.00 79.19 387 PHE A C 1
ATOM 3132 O O . PHE A 1 387 ? 48.428 11.632 -87.687 1.00 79.19 387 PHE A O 1
ATOM 3139 N N . GLY A 1 388 ? 46.470 11.499 -86.601 1.00 81.94 388 GLY A N 1
ATOM 3140 C CA . GLY A 1 388 ? 46.949 10.586 -85.567 1.00 81.94 388 GLY A CA 1
ATOM 3141 C C . GLY A 1 388 ? 46.139 10.635 -84.275 1.00 81.94 388 GLY A C 1
ATOM 3142 O O . GLY A 1 388 ? 45.099 11.291 -84.179 1.00 81.94 388 GLY A O 1
ATOM 3143 N N . GLU A 1 389 ? 46.647 9.941 -83.260 1.00 88.00 389 GLU A N 1
ATOM 3144 C CA . GLU A 1 389 ? 46.032 9.862 -81.940 1.00 88.00 389 GLU A CA 1
ATOM 3145 C C . GLU A 1 389 ? 47.053 9.924 -80.808 1.00 88.00 389 GLU A C 1
ATOM 3147 O O . GLU A 1 389 ? 48.216 9.552 -80.961 1.00 88.00 389 GLU A O 1
ATOM 3152 N N . THR A 1 390 ? 46.592 10.359 -79.642 1.00 90.69 390 THR A N 1
ATOM 3153 C CA . THR A 1 390 ? 47.358 10.332 -78.399 1.00 90.69 390 THR A CA 1
ATOM 3154 C C . THR A 1 390 ? 46.444 10.005 -77.222 1.00 90.69 390 THR A C 1
ATOM 3156 O O . THR A 1 390 ? 45.217 10.100 -77.326 1.00 90.69 390 THR A O 1
ATOM 3159 N N . LYS A 1 391 ? 47.026 9.585 -76.098 1.00 90.81 391 LYS A N 1
ATOM 3160 C CA . LYS A 1 391 ? 46.288 9.201 -74.890 1.00 90.81 391 LYS A CA 1
ATOM 3161 C C . LYS A 1 391 ? 46.943 9.799 -73.655 1.00 90.81 391 LYS A C 1
ATOM 3163 O O . LYS A 1 391 ? 48.167 9.836 -73.564 1.00 90.81 391 LYS A O 1
ATOM 3168 N N . ALA A 1 392 ? 46.119 10.199 -72.699 1.00 90.06 392 ALA A N 1
ATOM 3169 C CA . ALA A 1 392 ? 46.528 10.553 -71.350 1.00 90.06 392 ALA A CA 1
ATOM 3170 C C . ALA A 1 392 ? 45.770 9.678 -70.346 1.00 90.06 392 ALA A C 1
ATOM 3172 O O . ALA A 1 392 ? 44.607 9.343 -70.576 1.00 90.06 392 ALA A O 1
ATOM 3173 N N . GLN A 1 393 ? 46.427 9.283 -69.256 1.00 90.00 393 GLN A N 1
ATOM 3174 C CA . GLN A 1 393 ? 45.859 8.375 -68.258 1.00 90.00 393 GLN A CA 1
ATOM 3175 C C . GLN A 1 393 ? 45.953 8.967 -66.855 1.00 90.00 393 GLN A C 1
ATOM 3177 O O . GLN A 1 393 ? 46.967 9.551 -66.482 1.00 90.00 393 GLN A O 1
ATOM 3182 N N . THR A 1 394 ? 44.894 8.805 -66.065 1.00 89.31 394 THR A N 1
ATOM 3183 C CA . THR A 1 394 ? 44.837 9.150 -64.637 1.00 89.31 394 THR A CA 1
ATOM 3184 C C . THR A 1 394 ? 44.301 7.957 -63.864 1.00 89.31 394 THR A C 1
ATOM 3186 O O . THR A 1 394 ? 43.322 7.350 -64.278 1.00 89.31 394 THR A O 1
ATOM 3189 N N . THR A 1 395 ? 44.925 7.609 -62.740 1.00 91.38 395 THR A N 1
ATOM 3190 C CA . THR A 1 395 ? 44.359 6.615 -61.819 1.00 91.38 395 THR A CA 1
ATOM 3191 C C . THR A 1 395 ? 43.636 7.352 -60.706 1.00 91.38 395 THR A C 1
ATOM 3193 O O . THR A 1 395 ? 44.286 8.078 -59.960 1.00 91.38 395 THR A O 1
ATOM 3196 N N . LEU A 1 396 ? 42.322 7.166 -60.590 1.00 91.31 396 LEU A N 1
ATOM 3197 C CA . LEU A 1 396 ? 41.548 7.668 -59.459 1.00 91.31 396 LEU A CA 1
ATOM 3198 C C . LEU A 1 396 ? 41.674 6.692 -58.291 1.00 91.31 396 LEU A C 1
ATOM 3200 O O . LEU A 1 396 ? 41.428 5.499 -58.472 1.00 91.31 396 LEU A O 1
ATOM 3204 N N . LYS A 1 397 ? 42.009 7.196 -57.101 1.00 90.75 397 LYS A N 1
ATOM 3205 C CA . LYS A 1 397 ? 41.911 6.468 -55.827 1.00 90.75 397 LYS A CA 1
ATOM 3206 C C . LYS A 1 397 ? 40.812 7.065 -54.955 1.00 90.75 397 LYS A C 1
ATOM 3208 O O . LYS A 1 397 ? 40.788 8.274 -54.745 1.00 90.75 397 LYS A O 1
ATOM 3213 N N . VAL A 1 398 ? 39.939 6.225 -54.410 1.00 91.00 398 VAL A N 1
ATOM 3214 C CA . VAL A 1 398 ? 38.872 6.673 -53.506 1.00 91.00 398 VAL A CA 1
ATOM 3215 C C . VAL A 1 398 ? 39.211 6.217 -52.093 1.00 91.00 398 VAL A C 1
ATOM 3217 O O . VAL A 1 398 ? 39.357 5.025 -51.833 1.00 91.00 398 VAL A O 1
ATOM 3220 N N . HIS A 1 399 ? 39.385 7.171 -51.181 1.00 88.56 399 HIS A N 1
ATOM 3221 C CA . HIS A 1 399 ? 39.764 6.916 -49.793 1.00 88.56 399 HIS A CA 1
ATOM 3222 C C . HIS A 1 399 ? 38.565 7.048 -48.850 1.00 88.56 399 HIS A C 1
ATOM 3224 O O . HIS A 1 399 ? 37.657 7.848 -49.068 1.00 88.56 399 HIS A O 1
ATOM 3230 N N . CYS A 1 400 ? 38.583 6.276 -47.771 1.00 88.50 400 CYS A N 1
ATOM 3231 C CA . CYS A 1 400 ? 37.687 6.434 -46.630 1.00 88.50 400 CYS A CA 1
ATOM 3232 C C . CYS A 1 400 ? 38.377 7.224 -45.509 1.00 88.50 400 CYS A C 1
ATOM 3234 O O . CYS A 1 400 ? 39.603 7.319 -45.455 1.00 88.50 400 CYS A O 1
ATOM 3236 N N . ILE A 1 401 ? 37.574 7.772 -44.600 1.00 89.69 401 ILE A N 1
ATOM 3237 C CA . ILE A 1 401 ? 38.023 8.299 -43.312 1.00 89.69 401 ILE A CA 1
ATOM 3238 C C . ILE A 1 401 ? 37.695 7.244 -42.257 1.00 89.69 401 ILE A C 1
ATOM 3240 O O . ILE A 1 401 ? 36.534 6.849 -42.112 1.00 89.69 401 ILE A O 1
ATOM 3244 N N . THR A 1 402 ? 38.719 6.782 -41.541 1.00 91.44 402 THR A N 1
ATOM 3245 C CA . THR A 1 402 ? 38.585 5.794 -40.463 1.00 91.44 402 THR A CA 1
ATOM 3246 C C . THR A 1 402 ? 37.637 6.292 -39.373 1.00 91.44 402 THR A C 1
ATOM 3248 O O . THR A 1 402 ? 37.610 7.501 -39.116 1.00 91.44 402 THR A O 1
ATOM 3251 N N . PRO A 1 403 ? 36.872 5.409 -38.707 1.00 93.75 403 PRO A N 1
ATOM 3252 C CA . PRO A 1 403 ? 36.006 5.821 -37.621 1.00 93.75 403 PRO A CA 1
ATOM 3253 C C . PRO A 1 403 ? 36.825 6.401 -36.463 1.00 93.75 403 PRO A C 1
ATOM 3255 O O . PRO A 1 403 ? 37.909 5.906 -36.164 1.00 93.75 403 PRO A O 1
ATOM 3258 N N . VAL A 1 404 ? 36.303 7.421 -35.785 1.00 94.81 404 VAL A N 1
ATOM 3259 C CA . VAL A 1 404 ? 36.893 7.985 -34.561 1.00 94.81 404 VAL A CA 1
ATOM 3260 C C . VAL A 1 404 ? 35.786 8.200 -33.539 1.00 94.81 404 VAL A C 1
ATOM 3262 O O . VAL A 1 404 ? 34.791 8.857 -33.836 1.00 94.81 404 VAL A O 1
ATOM 3265 N N . ILE A 1 405 ? 35.950 7.666 -32.326 1.00 96.56 405 ILE A N 1
ATOM 3266 C CA . ILE A 1 405 ? 35.019 7.903 -31.213 1.00 96.56 405 ILE A CA 1
ATOM 3267 C C . ILE A 1 405 ? 35.413 9.216 -30.528 1.00 96.56 405 ILE A C 1
ATOM 3269 O O . ILE A 1 405 ? 36.372 9.267 -29.761 1.00 96.56 405 ILE A O 1
ATOM 3273 N N . ASN A 1 406 ? 34.659 10.277 -30.807 1.00 95.50 406 ASN A N 1
ATOM 3274 C CA . ASN A 1 406 ? 34.878 11.626 -30.278 1.00 95.50 406 ASN A CA 1
ATOM 3275 C C . ASN A 1 406 ? 34.323 11.785 -28.856 1.00 95.50 406 ASN A C 1
ATOM 3277 O O . ASN A 1 406 ? 34.887 12.509 -28.038 1.00 95.50 406 ASN A O 1
ATOM 3281 N N . VAL A 1 407 ? 33.210 11.109 -28.556 1.00 96.75 407 VAL A N 1
ATOM 3282 C CA . VAL A 1 407 ? 32.626 11.039 -27.210 1.00 96.75 407 VAL A CA 1
ATOM 3283 C C . VAL A 1 407 ? 32.329 9.586 -26.894 1.00 96.75 407 VAL A C 1
ATOM 3285 O O . VAL A 1 407 ? 31.589 8.927 -27.624 1.00 96.75 407 VAL A O 1
ATOM 3288 N N . ASN A 1 408 ? 32.918 9.109 -25.804 1.00 97.19 408 ASN A N 1
ATOM 3289 C CA . ASN A 1 408 ? 32.840 7.725 -25.364 1.00 97.19 408 ASN A CA 1
ATOM 3290 C C . ASN A 1 408 ? 31.804 7.552 -24.233 1.00 97.19 408 ASN A C 1
ATOM 3292 O O . ASN A 1 408 ? 31.303 8.540 -23.693 1.00 97.19 408 ASN A O 1
ATOM 3296 N N . LEU A 1 409 ? 31.485 6.307 -23.875 1.00 97.38 409 LEU A N 1
ATOM 3297 C CA . LEU A 1 409 ? 30.609 5.998 -22.747 1.00 97.38 409 LEU A CA 1
ATOM 3298 C C . LEU A 1 409 ? 31.281 6.327 -21.406 1.00 97.38 409 LEU A C 1
ATOM 3300 O O . LEU A 1 409 ? 32.498 6.198 -21.249 1.00 97.38 409 LEU A O 1
ATOM 3304 N N . ASN A 1 410 ? 30.461 6.701 -20.423 1.00 95.19 410 ASN A N 1
ATOM 3305 C CA . ASN A 1 410 ? 30.886 6.839 -19.031 1.00 95.19 410 ASN A CA 1
ATOM 3306 C C . ASN A 1 410 ? 31.146 5.461 -18.405 1.00 95.19 410 ASN A C 1
ATOM 3308 O O . ASN A 1 410 ? 30.498 4.486 -18.770 1.00 95.19 410 ASN A O 1
ATOM 3312 N N . ASN A 1 411 ? 32.016 5.393 -17.393 1.00 95.75 411 ASN A N 1
ATOM 3313 C CA . ASN A 1 411 ? 32.370 4.127 -16.734 1.00 95.75 411 ASN A CA 1
ATOM 3314 C C . ASN A 1 411 ? 31.179 3.431 -16.053 1.00 95.75 411 ASN A C 1
ATOM 3316 O O . ASN A 1 411 ? 31.164 2.207 -15.950 1.00 95.75 411 ASN A O 1
ATOM 3320 N N . ALA A 1 412 ? 30.198 4.194 -15.564 1.00 96.81 412 ALA A N 1
ATOM 3321 C CA . ALA A 1 412 ? 29.002 3.651 -14.933 1.00 96.81 412 ALA A CA 1
ATOM 3322 C C . ALA A 1 412 ? 27.785 4.562 -15.125 1.00 96.81 412 ALA A C 1
ATOM 3324 O O . ALA A 1 412 ? 27.928 5.781 -15.254 1.00 96.81 412 ALA A O 1
ATOM 3325 N N . LEU A 1 413 ? 26.599 3.959 -15.088 1.00 97.44 413 LEU A N 1
ATOM 3326 C CA . LEU A 1 413 ? 25.306 4.634 -15.116 1.00 97.44 413 LEU A CA 1
ATOM 3327 C C . LEU A 1 413 ? 24.395 3.995 -14.063 1.00 97.44 413 LEU A C 1
ATOM 3329 O O . LEU A 1 413 ? 24.187 2.787 -14.084 1.00 97.44 413 LEU A O 1
ATOM 3333 N N . LYS A 1 414 ? 23.860 4.795 -13.139 1.00 96.56 414 LYS A N 1
ATOM 3334 C CA . LYS A 1 414 ? 22.835 4.341 -12.191 1.00 96.56 414 LYS A CA 1
ATOM 3335 C C . LYS A 1 414 ? 21.465 4.697 -12.747 1.00 96.56 414 LYS A C 1
ATOM 3337 O O . LYS A 1 414 ? 21.275 5.842 -13.155 1.00 96.56 414 LYS A O 1
ATOM 3342 N N . VAL A 1 415 ? 20.551 3.738 -12.764 1.00 97.38 415 VAL A N 1
ATOM 3343 C CA . VAL A 1 415 ? 19.210 3.893 -13.339 1.00 97.38 415 VAL A CA 1
ATOM 3344 C C . VAL A 1 415 ? 18.182 3.343 -12.368 1.00 97.38 415 VAL A C 1
ATOM 3346 O O . VAL A 1 415 ? 18.410 2.297 -11.757 1.00 97.38 415 VAL A O 1
ATOM 3349 N N . THR A 1 416 ? 17.045 4.025 -12.238 1.00 97.06 416 THR A N 1
ATOM 3350 C CA . THR A 1 416 ? 15.956 3.518 -11.414 1.00 97.06 416 THR A CA 1
ATOM 3351 C C . THR A 1 416 ? 15.107 2.482 -12.161 1.00 97.06 416 THR A C 1
ATOM 3353 O O . THR A 1 416 ? 14.728 2.708 -13.309 1.00 97.06 416 THR A O 1
ATOM 3356 N N . LYS A 1 417 ? 14.789 1.338 -11.530 1.00 95.81 417 LYS A N 1
ATOM 3357 C CA . LYS A 1 417 ? 13.906 0.303 -12.118 1.00 95.81 417 LYS A CA 1
ATOM 3358 C C . LYS A 1 417 ? 12.582 0.930 -12.578 1.00 95.81 417 LYS A C 1
ATOM 3360 O O . LYS A 1 417 ? 11.903 1.609 -11.804 1.00 95.81 417 LYS A O 1
ATOM 3365 N N . GLY A 1 418 ? 12.200 0.643 -13.817 1.00 94.25 418 GLY A N 1
ATOM 3366 C CA . GLY A 1 418 ? 11.013 1.157 -14.496 1.00 94.25 418 GLY A CA 1
ATOM 3367 C C . GLY A 1 418 ? 11.225 2.477 -15.243 1.00 94.25 418 GLY A C 1
ATOM 3368 O O . GLY A 1 418 ? 10.365 2.876 -16.025 1.00 94.25 418 GLY A O 1
ATOM 3369 N N . GLU A 1 419 ? 12.361 3.153 -15.057 1.00 96.19 419 GLU A N 1
ATOM 3370 C CA . GLU A 1 419 ? 12.706 4.344 -15.834 1.00 96.19 419 GLU A CA 1
ATOM 3371 C C . GLU A 1 419 ? 13.345 3.984 -17.179 1.00 96.19 419 GLU A C 1
ATOM 3373 O O . GLU A 1 419 ? 13.695 2.840 -17.454 1.00 96.19 419 GLU A O 1
ATOM 3378 N N . THR A 1 420 ? 13.497 4.981 -18.045 1.00 96.75 420 THR A N 1
ATOM 3379 C CA . THR A 1 420 ? 14.218 4.834 -19.312 1.00 96.75 420 THR A CA 1
ATOM 3380 C C . THR A 1 420 ? 15.685 5.201 -19.125 1.00 96.75 420 THR A C 1
ATOM 3382 O O . THR A 1 420 ? 15.984 6.269 -18.591 1.00 96.75 420 THR A O 1
ATOM 3385 N N . MET A 1 421 ? 16.604 4.375 -19.631 1.00 97.25 421 MET A N 1
ATOM 3386 C CA . MET A 1 421 ? 18.023 4.732 -19.711 1.00 97.25 421 MET A CA 1
ATOM 3387 C C . MET A 1 421 ? 18.470 5.035 -21.130 1.00 97.25 421 MET A C 1
ATOM 3389 O O . MET A 1 421 ? 17.881 4.582 -22.109 1.00 97.25 421 MET A O 1
ATOM 3393 N N . THR A 1 422 ? 19.542 5.813 -21.252 1.00 97.62 422 THR A N 1
ATOM 3394 C CA . THR A 1 422 ? 20.126 6.160 -22.545 1.00 97.62 422 THR A CA 1
ATOM 3395 C C . THR A 1 422 ? 21.649 6.153 -22.474 1.00 97.62 422 THR A C 1
ATOM 3397 O O . THR A 1 422 ? 22.249 6.872 -21.675 1.00 97.62 422 THR A O 1
ATOM 3400 N N . LEU A 1 423 ? 22.274 5.370 -23.350 1.00 98.00 423 LEU A N 1
ATOM 3401 C CA . LEU A 1 423 ? 23.708 5.377 -23.610 1.00 98.00 423 LEU A CA 1
ATOM 3402 C C . LEU A 1 423 ? 23.972 6.073 -24.940 1.00 98.00 423 LEU A C 1
ATOM 3404 O O . LEU A 1 423 ? 23.263 5.872 -25.924 1.00 98.00 423 LEU A O 1
ATOM 3408 N N . LYS A 1 424 ? 25.003 6.913 -24.976 1.00 96.81 424 LYS A N 1
ATOM 3409 C CA . LYS A 1 424 ? 25.297 7.761 -26.128 1.00 96.81 424 LYS A CA 1
ATOM 3410 C C . LYS A 1 424 ? 26.789 7.786 -26.397 1.00 96.81 424 LYS A C 1
ATOM 3412 O O . LYS A 1 424 ? 27.572 8.067 -25.495 1.00 96.81 424 LYS A O 1
ATOM 3417 N N . ILE A 1 425 ? 27.143 7.623 -27.664 1.00 97.06 425 ILE A N 1
ATOM 3418 C CA . ILE A 1 425 ? 28.475 7.936 -28.176 1.00 97.06 425 ILE A CA 1
ATOM 3419 C C . ILE A 1 425 ? 28.373 8.921 -29.341 1.00 97.06 425 ILE A C 1
ATOM 3421 O O . ILE A 1 425 ? 27.316 9.085 -29.956 1.00 97.06 425 ILE A O 1
ATOM 3425 N N . VAL A 1 426 ? 29.477 9.601 -29.633 1.00 96.62 426 VAL A N 1
ATOM 3426 C CA . VAL A 1 426 ? 29.615 10.432 -30.834 1.00 96.62 426 VAL A CA 1
ATOM 3427 C C . VAL A 1 426 ? 30.811 9.910 -31.606 1.00 96.62 426 VAL A C 1
ATOM 3429 O O . VAL A 1 426 ? 31.915 9.899 -31.061 1.00 96.62 426 VAL A O 1
ATOM 3432 N N . ALA A 1 427 ? 30.597 9.474 -32.843 1.00 95.31 427 ALA A N 1
ATOM 3433 C CA . ALA A 1 427 ? 31.646 8.912 -33.681 1.00 95.31 427 ALA A CA 1
ATOM 3434 C C . ALA A 1 427 ? 31.561 9.446 -35.114 1.00 95.31 427 ALA A C 1
ATOM 3436 O O . ALA A 1 427 ? 30.492 9.446 -35.717 1.00 95.31 427 ALA A O 1
ATOM 3437 N N . SER A 1 428 ? 32.694 9.877 -35.658 1.00 93.25 428 SER A N 1
ATOM 3438 C CA . SER A 1 428 ? 32.814 10.339 -37.044 1.00 93.25 428 SER A CA 1
ATOM 3439 C C . SER A 1 428 ? 33.472 9.265 -37.912 1.00 93.25 428 SER A C 1
ATOM 3441 O O . SER A 1 428 ? 34.113 8.355 -37.395 1.00 93.25 428 SER A O 1
ATOM 3443 N N . GLY A 1 429 ? 33.309 9.351 -39.231 1.00 91.25 429 GLY A N 1
ATOM 3444 C CA . GLY A 1 429 ? 33.924 8.446 -40.208 1.00 91.25 429 GLY A CA 1
ATOM 3445 C C . GLY A 1 429 ? 33.260 8.584 -41.577 1.00 91.25 429 GLY A C 1
ATOM 3446 O O . GLY A 1 429 ? 32.099 8.984 -41.658 1.00 91.25 429 GLY A O 1
ATOM 3447 N N . ILE A 1 430 ? 33.989 8.282 -42.656 1.00 89.81 430 ILE A N 1
ATOM 3448 C CA . ILE A 1 430 ? 33.454 8.325 -44.028 1.00 89.81 430 ILE A CA 1
ATOM 3449 C C . ILE A 1 430 ? 33.818 7.027 -44.763 1.00 89.81 430 ILE A C 1
ATOM 3451 O O . ILE A 1 430 ? 35.003 6.792 -44.985 1.00 89.81 430 ILE A O 1
ATOM 3455 N N . PRO A 1 431 ? 32.851 6.197 -45.191 1.00 88.81 431 PRO A N 1
ATOM 3456 C CA . PRO A 1 431 ? 31.411 6.327 -44.954 1.00 88.81 431 PRO A CA 1
ATOM 3457 C C . PRO A 1 431 ? 31.061 6.353 -43.462 1.00 88.81 431 PRO A C 1
ATOM 3459 O O . PRO A 1 431 ? 31.864 5.901 -42.634 1.00 88.81 431 PRO A O 1
ATOM 3462 N N . LYS A 1 432 ? 29.876 6.884 -43.130 1.00 89.56 432 LYS A N 1
ATOM 3463 C CA . LYS A 1 432 ? 29.399 6.903 -41.744 1.00 89.56 432 LYS A CA 1
ATOM 3464 C C . LYS A 1 432 ? 29.447 5.495 -41.160 1.00 89.56 432 LYS A C 1
ATOM 3466 O O . LYS A 1 432 ? 28.968 4.567 -41.815 1.00 89.56 432 LYS A O 1
ATOM 3471 N N . PRO A 1 433 ? 30.048 5.318 -39.977 1.00 92.38 433 PRO A N 1
ATOM 3472 C CA . PRO A 1 433 ? 30.242 3.988 -39.449 1.00 92.38 433 PRO A CA 1
ATOM 3473 C C . PRO A 1 433 ? 28.926 3.363 -38.977 1.00 92.38 433 PRO A C 1
ATOM 3475 O O . PRO A 1 433 ? 28.042 4.026 -38.444 1.00 92.38 433 PRO A O 1
ATOM 3478 N N . HIS A 1 434 ? 28.823 2.054 -39.154 1.00 91.81 434 HIS A N 1
ATOM 3479 C CA . HIS A 1 434 ? 27.774 1.226 -38.583 1.00 91.81 434 HIS A CA 1
ATOM 3480 C C . HIS A 1 434 ? 28.035 1.003 -37.088 1.00 91.81 434 HIS A C 1
ATOM 3482 O O . HIS A 1 434 ? 29.187 0.801 -36.689 1.00 91.81 434 HIS A O 1
ATOM 3488 N N . ILE A 1 435 ? 26.973 1.003 -36.276 1.00 95.31 435 ILE A N 1
ATOM 3489 C CA . ILE A 1 435 ? 27.034 0.733 -34.836 1.00 95.31 435 ILE A CA 1
ATOM 3490 C C . ILE A 1 435 ? 26.408 -0.615 -34.494 1.00 95.31 435 ILE A C 1
ATOM 3492 O O . ILE A 1 435 ? 25.341 -0.957 -34.988 1.00 95.31 435 ILE A O 1
ATOM 3496 N N . VAL A 1 436 ? 27.049 -1.327 -33.575 1.00 96.12 436 VAL A N 1
ATOM 3497 C CA . VAL A 1 436 ? 26.500 -2.493 -32.888 1.00 96.12 436 VAL A CA 1
ATOM 3498 C C . VAL A 1 436 ? 26.632 -2.266 -31.386 1.00 96.12 436 VAL A C 1
ATOM 3500 O O . VAL A 1 436 ? 27.737 -2.041 -30.892 1.00 96.12 436 VAL A O 1
ATOM 3503 N N . TRP A 1 437 ? 25.522 -2.296 -30.653 1.00 98.19 437 TRP A N 1
ATOM 3504 C CA . TRP A 1 437 ? 25.545 -2.210 -29.192 1.00 98.19 437 TRP A CA 1
ATOM 3505 C C . TRP A 1 437 ? 25.673 -3.601 -28.585 1.00 98.19 437 TRP A C 1
ATOM 3507 O O . TRP A 1 437 ? 25.031 -4.543 -29.033 1.00 98.19 437 TRP A O 1
ATOM 3517 N N . MET A 1 438 ? 26.489 -3.711 -27.546 1.00 97.81 438 MET A N 1
ATOM 3518 C CA . MET A 1 438 ? 26.803 -4.959 -26.865 1.00 97.81 438 MET A CA 1
ATOM 3519 C C . MET A 1 438 ? 26.447 -4.840 -25.389 1.00 97.81 438 MET A C 1
ATOM 3521 O O . MET A 1 438 ? 26.759 -3.820 -24.764 1.00 97.81 438 MET A O 1
ATOM 3525 N N . LYS A 1 439 ? 25.892 -5.905 -24.815 1.00 97.56 439 LYS A N 1
ATOM 3526 C CA . LYS A 1 439 ? 25.787 -6.106 -23.370 1.00 97.56 439 LYS A CA 1
ATOM 3527 C C . LYS A 1 439 ? 26.604 -7.334 -22.984 1.00 97.56 439 LYS A C 1
ATOM 3529 O O . LYS A 1 439 ? 26.324 -8.445 -23.419 1.00 97.56 439 LYS A O 1
ATOM 3534 N N . GLY A 1 440 ? 27.655 -7.137 -22.196 1.00 94.81 440 GLY A N 1
ATOM 3535 C CA . GLY A 1 440 ? 28.694 -8.141 -22.005 1.00 94.81 440 GLY A CA 1
ATOM 3536 C C . GLY A 1 440 ? 29.345 -8.474 -23.347 1.00 94.81 440 GLY A C 1
ATOM 3537 O O . GLY A 1 440 ? 30.031 -7.630 -23.924 1.00 94.81 440 GLY A O 1
ATOM 3538 N N . ASN A 1 441 ? 29.100 -9.689 -23.838 1.00 92.44 441 ASN A N 1
ATOM 3539 C CA . ASN A 1 441 ? 29.563 -10.160 -25.146 1.00 92.44 441 ASN A CA 1
ATOM 3540 C C . ASN A 1 441 ? 28.421 -10.355 -26.157 1.00 92.44 441 ASN A C 1
ATOM 3542 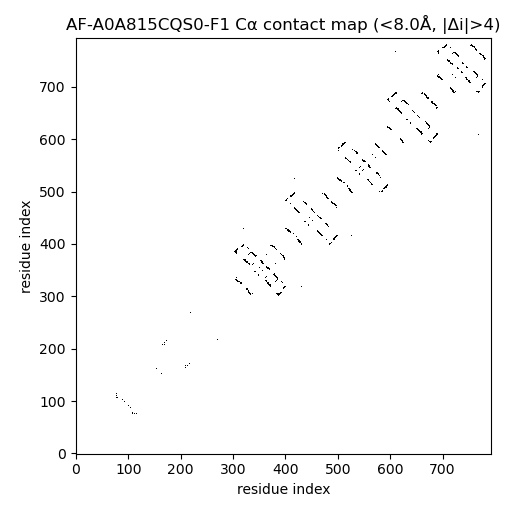O O . ASN A 1 441 ? 28.700 -10.736 -27.293 1.00 92.44 441 ASN A O 1
ATOM 3546 N N . ASP A 1 442 ? 27.174 -10.093 -25.765 1.00 95.88 442 ASP A N 1
ATOM 3547 C CA . ASP A 1 442 ? 25.998 -10.340 -26.594 1.00 95.88 442 ASP A CA 1
ATOM 3548 C C . ASP A 1 442 ? 25.587 -9.072 -27.341 1.00 95.88 442 ASP A C 1
ATOM 3550 O O . ASP A 1 442 ? 25.549 -7.977 -26.771 1.00 95.88 442 ASP A O 1
ATOM 3554 N N . GLU A 1 443 ? 25.297 -9.220 -28.630 1.00 96.00 443 GLU A N 1
ATOM 3555 C CA . GLU A 1 443 ? 24.803 -8.138 -29.477 1.00 96.00 443 GLU A CA 1
ATOM 3556 C C . GLU A 1 443 ? 23.334 -7.844 -29.164 1.00 96.00 443 GLU A C 1
ATOM 3558 O O . GLU A 1 443 ? 22.488 -8.739 -29.126 1.00 96.00 443 GLU A O 1
ATOM 3563 N N . LEU A 1 444 ? 23.029 -6.567 -28.942 1.00 95.31 444 LEU A N 1
ATOM 3564 C CA . LEU A 1 444 ? 21.676 -6.106 -28.676 1.00 95.31 444 LEU A CA 1
ATOM 3565 C C . LEU A 1 444 ? 20.940 -5.870 -29.988 1.00 95.31 444 LEU A C 1
ATOM 3567 O O . LEU A 1 444 ? 21.360 -5.066 -30.821 1.00 95.31 444 LEU A O 1
ATOM 3571 N N . THR A 1 445 ? 19.796 -6.529 -30.133 1.00 91.94 445 THR A N 1
ATOM 3572 C CA . THR A 1 445 ? 18.906 -6.351 -31.278 1.00 91.94 445 THR A CA 1
ATOM 3573 C C . THR A 1 445 ? 17.824 -5.317 -30.952 1.00 91.94 445 THR A C 1
ATOM 3575 O O . THR A 1 445 ? 17.191 -5.415 -29.896 1.00 91.94 445 THR A O 1
ATOM 3578 N N . PRO A 1 446 ? 17.598 -4.313 -31.822 1.00 91.31 446 PRO A N 1
ATOM 3579 C CA . PRO A 1 446 ? 16.518 -3.353 -31.628 1.00 91.31 446 PRO A CA 1
ATOM 3580 C C . PRO A 1 446 ? 15.142 -4.032 -31.590 1.00 91.31 446 PRO A C 1
ATOM 3582 O O . PRO A 1 446 ? 14.856 -4.914 -32.399 1.00 91.31 446 PRO A O 1
ATOM 3585 N N . ASN A 1 447 ? 14.292 -3.605 -30.661 1.00 92.06 447 ASN A N 1
ATOM 3586 C CA . ASN A 1 447 ? 12.918 -4.069 -30.463 1.00 92.06 447 ASN A CA 1
ATOM 3587 C C . ASN A 1 447 ? 12.115 -2.997 -29.687 1.00 92.06 447 ASN A C 1
ATOM 3589 O O . ASN A 1 447 ? 12.576 -1.867 -29.532 1.00 92.06 447 ASN A O 1
ATOM 3593 N N . ASP A 1 448 ? 10.924 -3.332 -29.187 1.00 89.94 448 ASP A N 1
ATOM 3594 C CA . ASP A 1 448 ? 10.076 -2.377 -28.458 1.00 89.94 448 ASP A CA 1
ATOM 3595 C C . ASP A 1 448 ? 10.703 -1.878 -27.139 1.00 89.94 448 ASP A C 1
ATOM 3597 O O . ASP A 1 448 ? 10.469 -0.739 -26.739 1.00 89.94 448 ASP A O 1
ATOM 3601 N N . HIS A 1 449 ? 11.523 -2.704 -26.479 1.00 93.50 449 HIS A N 1
ATOM 3602 C CA . HIS A 1 449 ? 12.252 -2.382 -25.242 1.00 93.50 449 HIS A CA 1
ATOM 3603 C C . HIS A 1 449 ? 13.574 -1.654 -25.522 1.00 93.50 449 HIS A C 1
ATOM 3605 O O . HIS A 1 449 ? 13.952 -0.735 -24.795 1.00 93.50 449 HIS A O 1
ATOM 3611 N N . ILE A 1 450 ? 14.265 -2.045 -26.598 1.00 96.19 450 ILE A N 1
ATOM 3612 C CA . ILE A 1 450 ? 15.604 -1.576 -26.971 1.00 96.19 450 ILE A CA 1
ATOM 3613 C C . ILE A 1 450 ? 15.546 -0.772 -28.269 1.00 96.19 450 ILE A C 1
ATOM 3615 O O . ILE A 1 450 ? 15.404 -1.325 -29.357 1.00 96.19 450 ILE A O 1
ATOM 3619 N N . GLN A 1 451 ? 15.772 0.533 -28.184 1.00 94.25 451 GLN A N 1
ATOM 3620 C CA . GLN A 1 451 ? 15.770 1.428 -29.337 1.00 94.25 451 GLN A CA 1
ATOM 3621 C C . GLN A 1 451 ? 17.185 1.894 -29.669 1.00 94.25 451 GLN A C 1
ATOM 3623 O O . GLN A 1 451 ? 17.909 2.411 -28.816 1.00 94.25 451 GLN A O 1
ATOM 3628 N N . VAL A 1 452 ? 17.577 1.749 -30.934 1.00 95.12 452 VAL A N 1
ATOM 3629 C CA . VAL A 1 452 ? 18.864 2.234 -31.441 1.00 95.12 452 VAL A CA 1
ATOM 3630 C C . VAL A 1 452 ? 18.617 3.358 -32.433 1.00 95.12 452 VAL A C 1
ATOM 3632 O O . VAL A 1 452 ? 17.909 3.190 -33.420 1.00 95.12 452 VAL A O 1
ATOM 3635 N N . THR A 1 453 ? 19.225 4.512 -32.176 1.00 90.88 453 THR A N 1
ATOM 3636 C CA . THR A 1 453 ? 19.199 5.660 -33.084 1.00 90.88 453 THR A CA 1
ATOM 3637 C C . THR A 1 453 ? 20.573 5.850 -33.711 1.00 90.88 453 THR A C 1
ATOM 3639 O O . THR A 1 453 ? 21.573 6.011 -33.003 1.00 90.88 453 THR A O 1
ATOM 3642 N N . THR A 1 454 ? 20.611 5.859 -35.043 1.00 88.06 454 THR A N 1
ATOM 3643 C CA . THR A 1 454 ? 21.803 6.141 -35.851 1.00 88.06 454 THR A CA 1
ATOM 3644 C C . THR A 1 454 ? 21.721 7.531 -36.488 1.00 88.06 454 THR A C 1
ATOM 3646 O O . THR A 1 454 ? 20.622 7.996 -36.800 1.00 88.06 454 THR A O 1
ATOM 3649 N N . PRO A 1 455 ? 22.855 8.201 -36.735 1.00 84.94 455 PRO A N 1
ATOM 3650 C CA . PRO A 1 455 ? 22.848 9.573 -37.214 1.00 84.94 455 PRO A CA 1
ATOM 3651 C C . PRO A 1 455 ? 22.382 9.719 -38.671 1.00 84.94 455 PRO A C 1
ATOM 3653 O O . PRO A 1 455 ? 22.913 9.081 -39.580 1.00 84.94 455 PRO A O 1
ATOM 3656 N N . ILE A 1 456 ? 21.477 10.672 -38.913 1.00 74.12 456 ILE A N 1
ATOM 3657 C CA . ILE A 1 456 ? 20.989 11.067 -40.247 1.00 74.12 456 ILE A CA 1
ATOM 3658 C C . ILE A 1 456 ? 21.712 12.349 -40.699 1.00 74.12 456 ILE A C 1
ATOM 3660 O O . ILE A 1 456 ? 21.996 13.237 -39.894 1.00 74.12 456 ILE A O 1
ATOM 3664 N N . GLY A 1 457 ? 22.034 12.471 -41.991 1.00 76.31 457 GLY A N 1
ATOM 3665 C CA . GLY A 1 457 ? 22.616 13.699 -42.556 1.00 76.31 457 GLY A CA 1
ATOM 3666 C C . GLY A 1 457 ? 24.006 14.016 -41.993 1.00 76.31 457 GLY A C 1
ATOM 3667 O O . GLY A 1 457 ? 24.914 13.212 -42.155 1.00 76.31 457 GLY A O 1
ATOM 3668 N N . ASN A 1 458 ? 24.168 15.152 -41.305 1.00 76.69 458 ASN A N 1
ATOM 3669 C CA . ASN A 1 458 ? 25.448 15.605 -40.729 1.00 76.69 458 ASN A CA 1
ATOM 3670 C C . ASN A 1 458 ? 25.594 15.341 -39.211 1.00 76.69 458 ASN A C 1
ATOM 3672 O O . ASN A 1 458 ? 26.531 15.851 -38.607 1.00 76.69 458 ASN A O 1
ATOM 3676 N N . ASP A 1 459 ? 24.677 14.603 -38.572 1.00 83.56 459 ASP A N 1
ATOM 3677 C CA . ASP A 1 459 ? 24.837 14.212 -37.158 1.00 83.56 459 ASP A CA 1
ATOM 3678 C C . ASP A 1 459 ? 25.917 13.121 -37.008 1.00 83.56 459 ASP A C 1
ATOM 3680 O O . ASP A 1 459 ? 26.108 12.333 -37.921 1.00 83.56 459 ASP A O 1
ATOM 3684 N N . ASP A 1 460 ? 26.587 13.018 -35.866 1.00 91.56 460 ASP A N 1
ATOM 3685 C CA . ASP A 1 460 ? 27.562 11.952 -35.556 1.00 91.56 460 ASP A CA 1
ATOM 3686 C C . ASP A 1 460 ? 27.191 11.209 -34.260 1.00 91.56 460 ASP A C 1
ATOM 3688 O O . ASP A 1 460 ? 27.990 10.468 -33.681 1.00 91.56 460 ASP A O 1
ATOM 3692 N N . LYS A 1 461 ? 25.972 11.429 -33.757 1.00 94.88 461 LYS A N 1
ATOM 3693 C CA . LYS A 1 461 ? 25.471 10.821 -32.529 1.00 94.88 461 LYS A CA 1
ATOM 3694 C C . LYS A 1 461 ? 24.846 9.454 -32.784 1.00 94.88 461 LYS A C 1
ATOM 3696 O O . LYS A 1 461 ? 23.929 9.318 -33.586 1.00 94.88 461 LYS A O 1
ATOM 3701 N N . TYR A 1 462 ? 25.262 8.480 -31.980 1.00 95.94 462 TYR A N 1
ATOM 3702 C CA . TYR A 1 462 ? 24.638 7.165 -31.898 1.00 95.94 462 TYR A CA 1
ATOM 3703 C C . TYR A 1 462 ? 24.114 6.951 -30.485 1.00 95.94 462 TYR A C 1
ATOM 3705 O O . TYR A 1 462 ? 24.779 7.304 -29.506 1.00 95.94 462 TYR A O 1
ATOM 3713 N N . THR A 1 463 ? 22.900 6.425 -30.365 1.00 96.69 463 THR A N 1
ATOM 3714 C CA . THR A 1 463 ? 22.201 6.319 -29.079 1.00 96.69 463 THR A CA 1
ATOM 3715 C C . THR A 1 463 ? 21.533 4.956 -28.933 1.00 96.69 463 THR A C 1
ATOM 3717 O O . THR A 1 463 ? 20.919 4.476 -29.882 1.00 96.69 463 THR A O 1
ATOM 3720 N N . LEU A 1 464 ? 21.670 4.354 -27.753 1.00 98.12 464 LEU A N 1
ATOM 3721 C CA . LEU A 1 464 ? 20.916 3.195 -27.285 1.00 98.12 464 LEU A CA 1
ATOM 3722 C C . LEU A 1 464 ? 19.995 3.659 -26.166 1.00 98.12 464 LEU A C 1
ATOM 3724 O O . LEU A 1 464 ? 20.468 4.199 -25.167 1.00 98.12 464 LEU A O 1
ATOM 3728 N N . THR A 1 465 ? 18.706 3.414 -26.317 1.00 97.81 465 THR A N 1
ATOM 3729 C CA . THR A 1 465 ? 17.690 3.710 -25.316 1.00 97.81 465 THR A CA 1
ATOM 3730 C C . THR A 1 465 ? 17.038 2.402 -24.895 1.00 97.81 465 THR A C 1
ATOM 3732 O O . THR A 1 465 ? 16.554 1.663 -25.746 1.00 97.81 465 THR A O 1
ATOM 3735 N N . ILE A 1 466 ? 17.045 2.113 -23.594 1.00 98.12 466 ILE A N 1
ATOM 3736 C CA . ILE A 1 466 ? 16.315 0.976 -23.021 1.00 98.12 466 ILE A CA 1
ATOM 3737 C C . ILE A 1 466 ? 15.164 1.548 -22.200 1.00 98.12 466 ILE A C 1
ATOM 3739 O O . ILE A 1 466 ? 15.395 2.317 -21.262 1.00 98.12 466 ILE A O 1
ATOM 3743 N N . LEU A 1 467 ? 13.938 1.243 -22.615 1.00 96.25 467 LEU A N 1
ATOM 3744 C CA . LEU A 1 467 ? 12.712 1.691 -21.957 1.00 96.25 467 LEU A CA 1
ATOM 3745 C C . LEU A 1 467 ? 12.430 0.821 -20.729 1.00 96.25 467 LEU A C 1
ATOM 3747 O O . LEU A 1 467 ? 12.897 -0.302 -20.671 1.00 96.25 467 LEU A O 1
ATOM 3751 N N . ASN A 1 468 ? 11.660 1.320 -19.757 1.00 95.00 468 ASN A N 1
ATOM 3752 C CA . ASN A 1 468 ? 11.159 0.533 -18.617 1.00 95.00 468 ASN A CA 1
ATOM 3753 C C . ASN A 1 468 ? 12.189 -0.460 -18.022 1.00 95.00 468 ASN A C 1
ATOM 3755 O O . ASN A 1 468 ? 11.933 -1.662 -17.943 1.00 95.00 468 ASN A O 1
ATOM 3759 N N . VAL A 1 469 ? 13.361 0.042 -17.633 1.00 97.75 469 VAL A N 1
ATOM 3760 C CA . VAL A 1 469 ? 14.527 -0.759 -17.234 1.00 97.75 469 VAL A CA 1
ATOM 3761 C C . VAL A 1 469 ? 14.184 -1.748 -16.122 1.00 97.75 469 VAL A C 1
ATOM 3763 O O . VAL A 1 469 ? 13.656 -1.363 -15.076 1.00 97.75 469 VAL A O 1
ATOM 3766 N N . GLN A 1 470 ? 14.519 -3.017 -16.330 1.00 95.50 470 GLN A N 1
ATOM 3767 C CA . GLN A 1 470 ? 14.315 -4.105 -15.374 1.00 95.50 470 GLN A CA 1
ATOM 3768 C C . GLN A 1 470 ? 15.646 -4.593 -14.778 1.00 95.50 470 GLN A C 1
ATOM 3770 O O . GLN A 1 470 ? 16.711 -4.265 -15.307 1.00 95.50 470 GLN A O 1
ATOM 3775 N N . PRO A 1 471 ? 15.631 -5.368 -13.674 1.00 94.38 471 PRO A N 1
ATOM 3776 C CA . PRO A 1 471 ? 16.842 -5.968 -13.107 1.00 94.38 471 PRO A CA 1
ATOM 3777 C C . PRO A 1 471 ? 17.689 -6.726 -14.129 1.00 94.38 471 PRO A C 1
ATOM 3779 O O . PRO A 1 471 ? 18.917 -6.680 -14.080 1.00 94.38 471 PRO A O 1
ATOM 3782 N N . GLU A 1 472 ? 17.039 -7.379 -15.093 1.00 95.50 472 GLU A N 1
ATOM 3783 C CA . GLU A 1 472 ? 17.711 -8.138 -16.137 1.00 95.50 472 GLU A CA 1
ATOM 3784 C C . GLU A 1 472 ? 18.536 -7.240 -17.044 1.00 95.50 472 GLU A C 1
ATOM 3786 O O . GLU A 1 472 ? 19.488 -7.748 -17.613 1.00 95.50 472 GLU A O 1
ATOM 3791 N N . ASP A 1 473 ? 18.231 -5.942 -17.171 1.00 96.56 473 ASP A N 1
ATOM 3792 C CA . ASP A 1 473 ? 18.978 -4.965 -17.973 1.00 96.56 473 ASP A CA 1
ATOM 3793 C C . ASP A 1 473 ? 20.282 -4.509 -17.304 1.00 96.56 473 ASP A C 1
ATOM 3795 O O . ASP A 1 473 ? 21.119 -3.877 -17.955 1.00 96.56 473 ASP A O 1
ATOM 3799 N N . GLU A 1 474 ? 20.508 -4.853 -16.036 1.00 97.44 474 GLU A N 1
ATOM 3800 C CA . GLU A 1 474 ? 21.780 -4.592 -15.372 1.00 97.44 474 GLU A CA 1
ATOM 3801 C C . GLU A 1 474 ? 22.934 -5.298 -16.105 1.00 97.44 474 GLU A C 1
ATOM 3803 O O . GLU A 1 474 ? 22.802 -6.416 -16.612 1.00 97.44 474 GLU A O 1
ATOM 3808 N N . GLY A 1 475 ? 24.086 -4.633 -16.203 1.00 97.12 475 GLY A N 1
ATOM 3809 C CA . GLY A 1 475 ? 25.252 -5.219 -16.851 1.00 97.12 475 GLY A CA 1
ATOM 3810 C C . GLY A 1 475 ? 26.233 -4.201 -17.406 1.00 97.12 475 GLY A C 1
ATOM 3811 O O . GLY A 1 475 ? 26.143 -2.998 -17.175 1.00 97.12 475 GLY A O 1
ATOM 3812 N N . GLU A 1 476 ? 27.210 -4.706 -18.147 1.00 98.50 476 GLU A N 1
ATOM 3813 C CA . GLU A 1 476 ? 28.237 -3.893 -18.784 1.00 98.50 476 GLU A CA 1
ATOM 3814 C C . GLU A 1 476 ? 27.916 -3.697 -20.265 1.00 98.50 476 GLU A C 1
ATOM 3816 O O . GLU A 1 476 ? 27.743 -4.670 -20.989 1.00 98.50 476 GLU A O 1
ATOM 3821 N N . TYR A 1 477 ? 27.860 -2.451 -20.724 1.00 98.44 477 TYR A N 1
ATOM 3822 C CA . TYR A 1 477 ? 27.493 -2.100 -22.093 1.00 98.44 477 TYR A CA 1
ATOM 3823 C C . TYR A 1 477 ? 28.674 -1.504 -22.851 1.00 98.44 477 TYR A C 1
ATOM 3825 O O . TYR A 1 477 ? 29.466 -0.745 -22.292 1.00 98.44 477 TYR A O 1
ATOM 3833 N N . SER A 1 478 ? 28.777 -1.803 -24.142 1.00 98.19 478 SER A N 1
ATOM 3834 C CA . SER A 1 478 ? 29.740 -1.170 -25.049 1.00 98.19 478 SER A CA 1
ATOM 3835 C C . SER A 1 478 ? 29.149 -1.018 -26.450 1.00 98.19 478 SER A C 1
ATOM 3837 O O . SER A 1 478 ? 28.118 -1.603 -26.765 1.00 98.19 478 SER A O 1
ATOM 3839 N N . ALA A 1 479 ? 29.779 -0.206 -27.288 1.00 97.69 479 ALA A N 1
ATOM 3840 C CA . ALA A 1 479 ? 29.402 -0.010 -28.678 1.00 97.69 479 ALA A CA 1
ATOM 3841 C C . ALA A 1 479 ? 30.586 -0.341 -29.584 1.00 97.69 479 ALA A C 1
ATOM 3843 O O . ALA A 1 479 ? 31.690 0.173 -29.394 1.00 97.69 479 ALA A O 1
ATOM 3844 N N . LYS A 1 480 ? 30.351 -1.165 -30.600 1.00 96.94 480 LYS A N 1
ATOM 3845 C CA . LYS A 1 480 ? 31.291 -1.436 -31.682 1.00 96.94 480 LYS A CA 1
ATOM 3846 C C . LYS A 1 480 ? 30.921 -0.578 -32.886 1.00 96.94 480 LYS A C 1
ATOM 3848 O O . LYS A 1 480 ? 29.789 -0.616 -33.357 1.00 96.94 480 LYS A O 1
ATOM 3853 N N . ILE A 1 481 ? 31.877 0.205 -33.369 1.00 95.25 481 ILE A N 1
ATOM 3854 C CA . ILE A 1 481 ? 31.716 1.166 -34.462 1.00 95.25 481 ILE A CA 1
ATOM 3855 C C . ILE A 1 481 ? 32.636 0.755 -35.594 1.00 95.25 481 ILE A C 1
ATOM 3857 O O . ILE A 1 481 ? 33.835 0.607 -35.378 1.00 95.25 481 ILE A O 1
ATOM 3861 N N . SER A 1 482 ? 32.104 0.583 -36.800 1.00 93.62 482 SER A N 1
ATOM 3862 C CA . SER A 1 482 ? 32.903 0.095 -37.927 1.00 93.62 482 SER A CA 1
ATOM 3863 C C . SER A 1 482 ? 32.515 0.730 -39.252 1.00 93.62 482 SER A C 1
ATOM 3865 O O . SER A 1 482 ? 31.344 0.987 -39.512 1.00 93.62 482 SER A O 1
ATOM 3867 N N . ASN A 1 483 ? 33.503 0.968 -40.106 1.00 90.50 483 ASN A N 1
ATOM 3868 C CA . ASN A 1 483 ? 33.288 1.196 -41.530 1.00 90.50 483 ASN A CA 1
ATOM 3869 C C . ASN A 1 483 ? 34.297 0.358 -42.332 1.00 90.50 483 ASN A C 1
ATOM 3871 O O . ASN A 1 483 ? 35.019 -0.462 -41.774 1.00 90.50 483 ASN A O 1
ATOM 3875 N N . MET A 1 484 ? 34.358 0.563 -43.648 1.00 85.88 484 MET A N 1
ATOM 3876 C CA . MET A 1 484 ? 35.244 -0.207 -44.533 1.00 85.88 484 MET A CA 1
ATOM 3877 C C . MET A 1 484 ? 36.744 -0.027 -44.231 1.00 85.88 484 MET A C 1
ATOM 3879 O O . MET A 1 484 ? 37.556 -0.798 -44.734 1.00 85.88 484 MET A O 1
ATOM 3883 N N . ALA A 1 485 ? 37.119 0.999 -43.463 1.00 85.12 485 ALA A N 1
ATOM 3884 C CA . ALA A 1 485 ? 38.504 1.312 -43.139 1.00 85.12 485 ALA A CA 1
ATOM 3885 C C . ALA A 1 485 ? 38.982 0.610 -41.862 1.00 85.12 485 ALA A C 1
ATOM 3887 O O . ALA A 1 485 ? 40.115 0.141 -41.818 1.00 85.12 485 ALA A O 1
ATOM 3888 N N . ASP A 1 486 ? 38.145 0.598 -40.819 1.00 90.75 486 ASP A N 1
ATOM 3889 C CA . ASP A 1 486 ? 38.513 0.111 -39.489 1.00 90.75 486 ASP A CA 1
ATOM 3890 C C . ASP A 1 486 ? 37.275 -0.176 -38.613 1.00 90.75 486 ASP A C 1
ATOM 3892 O O . ASP A 1 486 ? 36.154 0.254 -38.912 1.00 90.75 486 ASP A O 1
ATOM 3896 N N . SER A 1 487 ? 37.489 -0.884 -37.502 1.00 93.25 487 SER A N 1
ATOM 3897 C CA . SER A 1 4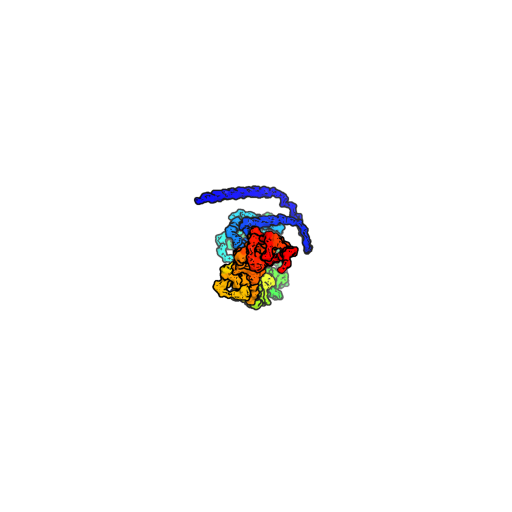87 ? 36.498 -1.184 -36.470 1.00 93.25 487 SER A CA 1
ATOM 3898 C C . SER A 1 487 ? 37.046 -0.851 -35.082 1.00 93.25 487 SER A C 1
ATOM 3900 O O . SER A 1 487 ? 38.007 -1.453 -34.616 1.00 93.25 487 SER A O 1
ATOM 3902 N N . LEU A 1 488 ? 36.346 0.019 -34.359 1.00 94.88 488 LEU A N 1
ATOM 3903 C CA . LEU A 1 488 ? 36.658 0.425 -32.992 1.00 94.88 488 LEU A CA 1
ATOM 3904 C C . LEU A 1 488 ? 35.606 -0.086 -32.005 1.00 94.88 488 LEU A C 1
ATOM 3906 O O . LEU A 1 488 ? 34.461 -0.343 -32.367 1.00 94.88 488 LEU A O 1
ATOM 3910 N N . THR A 1 489 ? 35.989 -0.208 -30.736 1.00 96.44 489 THR A N 1
ATOM 3911 C CA . THR A 1 489 ? 35.064 -0.486 -29.627 1.00 96.44 489 THR A CA 1
ATOM 3912 C C . THR A 1 489 ? 35.138 0.658 -28.625 1.00 96.44 489 THR A C 1
ATOM 3914 O O . THR A 1 489 ? 36.219 1.177 -28.347 1.00 96.44 489 THR A O 1
ATOM 3917 N N . SER A 1 490 ? 33.989 1.079 -28.107 1.00 97.69 490 SER A N 1
ATOM 3918 C CA . SER A 1 490 ? 33.893 2.091 -27.063 1.00 97.69 490 SER A CA 1
ATOM 3919 C C . SER A 1 490 ? 34.455 1.576 -25.733 1.00 97.69 490 SER A C 1
ATOM 3921 O O . SER A 1 490 ? 34.695 0.385 -25.535 1.00 97.69 490 SER A O 1
ATOM 3923 N N . ASN A 1 491 ? 34.584 2.480 -24.770 1.00 97.75 491 ASN A N 1
ATOM 3924 C CA . ASN A 1 491 ? 34.709 2.116 -23.369 1.00 97.75 491 ASN A CA 1
ATOM 3925 C C . ASN A 1 491 ? 33.460 1.353 -22.923 1.00 97.75 491 ASN A C 1
ATOM 3927 O O . ASN A 1 491 ? 32.382 1.478 -23.513 1.00 97.75 491 ASN A O 1
ATOM 3931 N N . LYS A 1 492 ? 33.626 0.591 -21.848 1.00 97.75 492 LYS A N 1
ATOM 3932 C CA . LYS A 1 492 ? 32.558 -0.143 -21.183 1.00 97.75 492 LYS A CA 1
ATOM 3933 C C . LYS A 1 492 ? 31.850 0.748 -20.160 1.00 97.75 492 LYS A C 1
ATOM 3935 O O . LYS A 1 492 ? 32.504 1.491 -19.429 1.00 97.75 492 LYS A O 1
ATOM 3940 N N . CYS A 1 493 ? 30.526 0.654 -20.105 1.00 98.19 493 CYS A N 1
ATOM 3941 C CA . CYS A 1 493 ? 29.670 1.324 -19.133 1.00 98.19 493 CYS A CA 1
ATOM 3942 C C . CYS A 1 493 ? 28.985 0.289 -18.246 1.00 98.19 493 CYS A C 1
ATOM 3944 O O . CYS A 1 493 ? 28.178 -0.497 -18.737 1.00 98.19 493 CYS A O 1
ATOM 3946 N N . LYS A 1 494 ? 29.272 0.289 -16.942 1.00 98.31 494 LYS A N 1
ATOM 3947 C CA . LYS A 1 494 ? 28.541 -0.536 -15.978 1.00 98.31 494 LYS A CA 1
ATOM 3948 C C . LYS A 1 494 ? 27.213 0.133 -15.622 1.00 98.31 494 LYS A C 1
ATOM 3950 O O . LYS A 1 494 ? 27.185 1.099 -14.858 1.00 98.31 494 LYS A O 1
ATOM 3955 N N . VAL A 1 495 ? 26.122 -0.387 -16.161 1.00 98.25 495 VAL A N 1
ATOM 3956 C CA . VAL A 1 495 ? 24.768 -0.022 -15.747 1.00 98.25 495 VAL A CA 1
ATOM 3957 C C . VAL A 1 495 ? 24.469 -0.727 -14.427 1.00 98.25 495 VAL A C 1
ATOM 3959 O O . VAL A 1 495 ? 24.746 -1.916 -14.293 1.00 98.25 495 VAL A O 1
ATOM 3962 N N . ILE A 1 496 ? 23.951 0.020 -13.456 1.00 97.06 496 ILE A N 1
ATOM 3963 C CA . ILE A 1 496 ? 23.511 -0.466 -12.145 1.00 97.06 496 ILE A CA 1
ATOM 3964 C C . ILE A 1 496 ? 22.045 -0.076 -12.001 1.00 97.06 496 ILE A C 1
ATOM 3966 O O . ILE A 1 496 ? 21.721 1.114 -12.089 1.00 97.06 496 ILE A O 1
ATOM 3970 N N . VAL A 1 497 ? 21.179 -1.062 -11.785 1.00 97.75 497 VAL A N 1
ATOM 3971 C CA . VAL A 1 497 ? 19.743 -0.844 -11.617 1.00 97.75 497 VAL A CA 1
ATOM 3972 C C . VAL A 1 497 ? 19.438 -0.800 -10.126 1.00 97.75 497 VAL A C 1
ATOM 3974 O O . VAL A 1 497 ? 19.893 -1.644 -9.361 1.00 97.75 497 VAL A O 1
ATOM 3977 N N . SER A 1 498 ? 18.672 0.190 -9.682 1.00 96.56 498 SER A N 1
ATOM 3978 C CA . SER A 1 498 ? 18.246 0.282 -8.284 1.00 96.56 498 SER A CA 1
ATOM 3979 C C . SER A 1 498 ? 16.847 0.866 -8.154 1.00 96.56 498 SER A C 1
ATOM 3981 O O . SER A 1 498 ? 16.344 1.521 -9.056 1.00 96.56 498 SER A O 1
ATOM 3983 N N . LYS A 1 499 ? 16.167 0.629 -7.039 1.00 95.94 499 LYS A N 1
ATOM 3984 C CA . LYS A 1 499 ? 14.913 1.300 -6.688 1.00 95.94 499 LYS A CA 1
ATOM 3985 C C . LYS A 1 499 ? 14.725 1.225 -5.183 1.00 95.94 499 LYS A C 1
ATOM 3987 O O . LYS A 1 499 ? 14.694 0.128 -4.624 1.00 95.94 499 LYS A O 1
ATOM 3992 N N . SER A 1 500 ? 14.616 2.381 -4.532 1.00 96.06 500 SER A N 1
ATOM 3993 C CA . SER A 1 500 ? 14.287 2.437 -3.107 1.00 96.06 500 SER A CA 1
ATOM 3994 C C . SER A 1 500 ? 12.924 1.774 -2.861 1.00 96.06 500 SER A C 1
ATOM 3996 O O . SER A 1 500 ? 12.050 1.875 -3.729 1.00 96.06 500 SER A O 1
ATOM 3998 N N . PRO A 1 501 ? 12.720 1.104 -1.716 1.00 96.12 501 PRO A N 1
ATOM 3999 C CA . PRO A 1 501 ? 11.480 0.399 -1.438 1.00 96.12 501 PRO A CA 1
ATOM 4000 C C . PRO A 1 501 ? 10.299 1.364 -1.399 1.00 96.12 501 PRO A C 1
ATOM 4002 O O . PRO A 1 501 ? 10.413 2.481 -0.887 1.00 96.12 501 PRO A O 1
ATOM 4005 N N . MET A 1 502 ? 9.158 0.923 -1.916 1.00 94.69 502 MET A N 1
ATOM 4006 C CA . MET A 1 502 ? 7.917 1.682 -1.884 1.00 94.69 502 MET A CA 1
ATOM 4007 C C . MET A 1 502 ? 6.704 0.780 -1.695 1.00 94.69 502 MET A C 1
ATOM 4009 O O . MET A 1 502 ? 6.634 -0.311 -2.259 1.00 94.69 502 MET A O 1
ATOM 4013 N N . PHE A 1 503 ? 5.706 1.263 -0.959 1.00 96.25 503 PHE A N 1
ATOM 4014 C CA . PHE A 1 503 ? 4.397 0.617 -0.901 1.00 96.25 503 PHE A CA 1
ATOM 4015 C C . PHE A 1 503 ? 3.568 0.966 -2.142 1.00 96.25 503 PHE A C 1
ATOM 4017 O O . PHE A 1 503 ? 3.199 2.123 -2.340 1.00 96.25 503 PHE A O 1
ATOM 4024 N N . ILE A 1 504 ? 3.235 -0.042 -2.949 1.00 94.94 504 ILE A N 1
ATOM 4025 C CA . ILE A 1 504 ? 2.202 0.058 -3.991 1.00 94.94 504 ILE A CA 1
ATOM 4026 C C . ILE A 1 504 ? 0.821 -0.008 -3.333 1.00 94.94 504 ILE A C 1
ATOM 4028 O O . ILE A 1 504 ? -0.041 0.828 -3.594 1.00 94.94 504 ILE A O 1
ATOM 4032 N N . VAL A 1 505 ? 0.626 -0.991 -2.450 1.00 95.81 505 VAL A N 1
ATOM 4033 C CA . VAL A 1 505 ? -0.585 -1.141 -1.635 1.00 95.81 505 VAL A CA 1
ATOM 4034 C C . VAL A 1 505 ? -0.159 -1.178 -0.179 1.00 95.81 505 VAL A C 1
ATOM 4036 O O . VAL A 1 505 ? 0.625 -2.035 0.227 1.00 95.81 505 VAL A O 1
ATOM 4039 N N . LYS A 1 506 ? -0.666 -0.223 0.597 1.00 96.25 506 LYS A N 1
ATOM 4040 C CA . LYS A 1 506 ? -0.411 -0.125 2.034 1.00 96.25 506 LYS A CA 1
ATOM 4041 C C . LYS A 1 506 ? -1.305 -1.110 2.793 1.00 96.25 506 LYS A C 1
ATOM 4043 O O . LYS A 1 506 ? -2.433 -1.346 2.350 1.00 96.25 506 LYS A O 1
ATOM 4048 N N . PRO A 1 507 ? -0.857 -1.633 3.947 1.00 96.81 507 PRO A N 1
ATOM 4049 C CA . PRO A 1 507 ? -1.742 -2.402 4.806 1.00 96.81 507 PRO A CA 1
ATOM 4050 C C . PRO A 1 507 ? -2.878 -1.504 5.308 1.00 96.81 507 PRO A C 1
ATOM 4052 O O . PRO A 1 507 ? -2.753 -0.279 5.347 1.00 96.81 507 PRO A O 1
ATOM 4055 N N . THR A 1 508 ? -3.991 -2.108 5.719 1.00 97.31 508 THR A N 1
ATOM 4056 C CA . THR A 1 508 ? -5.151 -1.387 6.259 1.00 97.31 508 THR A CA 1
ATOM 4057 C C . THR A 1 508 ? -5.450 -1.815 7.688 1.00 97.31 508 THR A C 1
ATOM 4059 O O . THR A 1 508 ? -5.220 -2.965 8.063 1.00 97.31 508 THR A O 1
ATOM 4062 N N . THR A 1 509 ? -6.007 -0.897 8.480 1.00 98.12 509 THR A N 1
ATOM 4063 C CA . THR A 1 509 ? -6.526 -1.205 9.819 1.00 98.12 509 THR A CA 1
ATOM 4064 C C . THR A 1 509 ? -7.571 -2.313 9.751 1.00 98.12 509 THR A C 1
ATOM 4066 O O . THR A 1 509 ? -8.412 -2.321 8.852 1.00 98.12 509 THR A O 1
ATOM 4069 N N . GLN A 1 510 ? -7.534 -3.225 10.719 1.00 97.25 510 GLN A N 1
ATOM 4070 C CA . GLN A 1 510 ? -8.472 -4.337 10.820 1.00 97.25 510 GLN A CA 1
ATOM 4071 C C . GLN A 1 510 ? -9.206 -4.347 12.148 1.00 97.25 510 GLN A C 1
ATOM 4073 O O . GLN A 1 510 ? -8.616 -4.097 13.196 1.00 97.25 510 GLN A O 1
ATOM 4078 N N . LYS A 1 511 ? -10.486 -4.716 12.072 1.00 97.06 511 LYS A N 1
ATOM 4079 C CA . LYS A 1 511 ? -11.326 -5.065 13.212 1.00 97.06 511 LYS A CA 1
ATOM 4080 C C . LYS A 1 511 ? -11.597 -6.564 13.181 1.00 97.06 511 LYS A C 1
ATOM 4082 O O . LYS A 1 511 ? -12.187 -7.043 12.216 1.00 97.06 511 LYS A O 1
ATOM 4087 N N . VAL A 1 512 ? -11.176 -7.293 14.208 1.00 97.69 512 VAL A N 1
ATOM 4088 C CA . VAL A 1 512 ? -11.235 -8.767 14.238 1.00 97.69 512 VAL A CA 1
ATOM 4089 C C . VAL A 1 512 ? -11.768 -9.225 15.589 1.00 97.69 512 VAL A C 1
ATOM 4091 O O . VAL A 1 512 ? -11.399 -8.645 16.607 1.00 97.69 512 VAL A O 1
ATOM 4094 N N . ARG A 1 513 ? -12.647 -10.233 15.652 1.00 97.25 513 ARG A N 1
ATOM 4095 C CA . ARG A 1 513 ? -13.147 -10.709 16.954 1.00 97.25 513 ARG A CA 1
ATOM 4096 C C . ARG A 1 513 ? -12.080 -11.533 17.672 1.00 97.25 513 ARG A C 1
ATOM 4098 O O . ARG A 1 513 ? -11.265 -12.198 17.038 1.00 97.25 513 ARG A O 1
ATOM 4105 N N . GLN A 1 514 ? -12.089 -11.512 19.002 1.00 96.50 514 GLN A N 1
ATOM 4106 C CA . GLN A 1 514 ? -11.179 -12.341 19.796 1.00 96.50 514 GLN A CA 1
ATOM 4107 C C . GLN A 1 514 ? -11.305 -13.827 19.423 1.00 96.50 514 GLN A C 1
ATOM 4109 O O . GLN A 1 514 ? -12.409 -14.359 19.311 1.00 96.50 514 GLN A O 1
ATOM 4114 N N . GLY A 1 515 ? -10.159 -14.480 19.228 1.00 95.25 515 GLY A N 1
ATOM 4115 C CA . GLY A 1 515 ? -10.041 -15.865 18.776 1.00 95.25 515 GLY A CA 1
ATOM 4116 C C . GLY A 1 515 ? -10.054 -16.056 17.254 1.00 95.25 515 GLY A C 1
ATOM 4117 O O . GLY A 1 515 ? -9.755 -17.154 16.797 1.00 95.25 515 GLY A O 1
ATOM 4118 N N . GLU A 1 516 ? -10.355 -15.031 16.451 1.00 97.06 516 GLU A N 1
ATOM 4119 C CA . GLU A 1 516 ? -10.289 -15.125 14.983 1.00 97.06 516 GLU A CA 1
ATOM 4120 C C . GLU A 1 516 ? -8.859 -14.884 14.452 1.00 97.06 516 GLU A C 1
ATOM 4122 O O . GLU A 1 516 ? -7.898 -14.790 15.215 1.00 97.06 516 GLU A O 1
ATOM 4127 N N . THR A 1 517 ? -8.688 -14.837 13.127 1.00 97.31 517 THR A N 1
ATOM 4128 C CA . THR A 1 517 ? -7.395 -14.577 12.471 1.00 97.31 517 THR A CA 1
ATOM 4129 C C . THR A 1 517 ? -7.383 -13.182 11.850 1.00 97.31 517 THR A C 1
ATOM 4131 O O . THR A 1 517 ? -8.282 -12.853 11.080 1.00 97.31 517 THR A O 1
ATOM 4134 N N . ALA A 1 518 ? -6.354 -12.382 12.136 1.00 97.69 518 ALA A N 1
ATOM 4135 C CA . ALA A 1 518 ? -6.095 -11.108 11.459 1.00 97.69 518 ALA A CA 1
ATOM 4136 C C . ALA A 1 518 ? -5.091 -11.300 10.315 1.00 97.69 518 ALA A C 1
ATOM 4138 O O . ALA A 1 518 ? -4.098 -12.003 10.502 1.00 97.69 518 ALA A O 1
ATOM 4139 N N . VAL A 1 519 ? -5.313 -10.674 9.151 1.00 97.38 519 VAL A N 1
ATOM 4140 C CA . VAL A 1 519 ? -4.448 -10.849 7.964 1.00 97.38 519 VAL A CA 1
ATOM 4141 C C . VAL A 1 519 ? -4.113 -9.510 7.323 1.00 97.38 519 VAL A C 1
ATOM 4143 O O . VAL A 1 519 ? -4.963 -8.901 6.681 1.00 97.38 519 VAL A O 1
ATOM 4146 N N . PHE A 1 520 ? -2.888 -9.024 7.485 1.00 97.88 520 PHE A N 1
ATOM 4147 C CA . PHE A 1 520 ? -2.411 -7.795 6.853 1.00 97.88 520 PHE A CA 1
ATOM 4148 C C . PHE A 1 520 ? -1.686 -8.130 5.556 1.00 97.88 520 PHE A C 1
ATOM 4150 O O . PHE A 1 520 ? -0.870 -9.048 5.519 1.00 97.88 520 PHE A O 1
ATOM 4157 N N . VAL A 1 521 ? -1.985 -7.380 4.497 1.00 95.94 521 VAL A N 1
ATOM 4158 C CA . VAL A 1 521 ? -1.380 -7.555 3.175 1.00 95.94 521 VAL A CA 1
ATOM 4159 C C . VAL A 1 521 ? -0.882 -6.207 2.679 1.00 95.94 521 VAL A C 1
ATOM 4161 O O . VAL A 1 521 ? -1.599 -5.213 2.778 1.00 95.94 521 VAL A O 1
ATOM 4164 N N . SER A 1 522 ? 0.325 -6.201 2.126 1.00 95.44 522 SER A N 1
ATOM 4165 C CA . SER A 1 522 ? 0.936 -5.045 1.477 1.00 95.44 522 SER A CA 1
ATOM 4166 C C . SER A 1 522 ? 1.554 -5.478 0.153 1.00 95.44 522 SER A C 1
ATOM 4168 O O . SER A 1 522 ? 2.154 -6.550 0.083 1.00 95.44 522 SER A O 1
ATOM 4170 N N . ASN A 1 523 ? 1.469 -4.633 -0.873 1.00 95.19 523 ASN A N 1
ATOM 4171 C CA . ASN A 1 523 ? 2.238 -4.807 -2.104 1.00 95.19 523 ASN A CA 1
ATOM 4172 C C . ASN A 1 523 ? 3.369 -3.787 -2.131 1.00 95.19 523 ASN A C 1
ATOM 4174 O O . ASN A 1 523 ? 3.143 -2.603 -1.866 1.00 95.19 523 ASN A O 1
ATOM 4178 N N . VAL A 1 524 ? 4.574 -4.245 -2.434 1.00 95.06 524 VAL A N 1
ATOM 4179 C CA . VAL A 1 524 ? 5.816 -3.494 -2.258 1.00 95.06 524 VAL A CA 1
ATOM 4180 C C . VAL A 1 524 ? 6.661 -3.626 -3.511 1.00 95.06 524 VAL A C 1
ATOM 4182 O O . VAL A 1 524 ? 6.787 -4.708 -4.055 1.00 95.06 524 VAL A O 1
ATOM 4185 N N . ASP A 1 525 ? 7.264 -2.539 -3.961 1.00 93.44 525 ASP A N 1
ATOM 4186 C CA . ASP A 1 525 ? 8.239 -2.574 -5.051 1.00 93.44 525 ASP A CA 1
ATOM 4187 C C . ASP A 1 525 ? 9.574 -2.041 -4.545 1.00 93.44 525 ASP A C 1
ATOM 4189 O O . ASP A 1 525 ? 9.640 -1.300 -3.565 1.00 93.44 525 ASP A O 1
ATOM 4193 N N . GLY A 1 526 ? 10.650 -2.432 -5.204 1.00 94.06 526 GLY A N 1
ATOM 4194 C CA . GLY A 1 526 ? 12.008 -2.074 -4.839 1.00 94.06 526 GLY A CA 1
ATOM 4195 C C . GLY A 1 526 ? 13.004 -3.027 -5.476 1.00 94.06 526 GLY A C 1
ATOM 4196 O O . GLY A 1 526 ? 12.696 -4.185 -5.760 1.00 94.06 526 GLY A O 1
ATOM 4197 N N . TYR A 1 527 ? 14.208 -2.526 -5.723 1.00 94.44 527 TYR A N 1
ATOM 4198 C CA . TYR A 1 527 ? 15.304 -3.335 -6.230 1.00 94.44 527 TYR A CA 1
ATOM 4199 C C . TYR A 1 527 ? 16.648 -2.870 -5.641 1.00 94.44 527 TYR A C 1
ATOM 4201 O O . TYR A 1 527 ? 16.957 -1.678 -5.730 1.00 94.44 527 TYR A O 1
ATOM 4209 N N . PRO A 1 528 ? 17.468 -3.767 -5.066 1.00 94.12 528 PRO A N 1
ATOM 4210 C CA . PRO A 1 528 ? 17.204 -5.181 -4.794 1.00 94.12 528 PRO A CA 1
ATOM 4211 C C . PRO A 1 528 ? 15.932 -5.424 -3.978 1.00 94.12 528 PRO A C 1
ATOM 4213 O O . PRO A 1 528 ? 15.421 -4.504 -3.330 1.00 94.12 528 PRO A O 1
ATOM 4216 N N . THR A 1 529 ? 15.411 -6.649 -4.069 1.00 92.56 529 THR A N 1
ATOM 4217 C CA . THR A 1 529 ? 14.172 -7.071 -3.409 1.00 92.56 529 THR A CA 1
ATOM 4218 C C . THR A 1 529 ? 14.176 -6.651 -1.934 1.00 92.56 529 THR A C 1
ATOM 4220 O O . THR A 1 529 ? 15.089 -7.053 -1.207 1.00 92.56 529 THR A O 1
ATOM 4223 N N . PRO A 1 530 ? 13.201 -5.838 -1.486 1.00 93.81 530 PRO A N 1
ATOM 4224 C CA . PRO A 1 530 ? 13.180 -5.348 -0.116 1.00 93.81 530 PRO A CA 1
ATOM 4225 C C . PRO A 1 530 ? 13.013 -6.468 0.910 1.00 93.81 530 PRO A C 1
ATOM 4227 O O . PRO A 1 530 ? 12.265 -7.424 0.705 1.00 93.81 530 PRO A O 1
ATOM 4230 N N . ILE A 1 531 ? 13.674 -6.309 2.052 1.00 92.19 531 ILE A N 1
ATOM 4231 C CA . ILE A 1 531 ? 13.438 -7.104 3.252 1.00 92.19 531 ILE A CA 1
ATOM 4232 C C . ILE A 1 531 ? 12.188 -6.555 3.933 1.00 92.19 531 ILE A C 1
ATOM 4234 O O . ILE A 1 531 ? 12.055 -5.343 4.109 1.00 92.19 531 ILE A O 1
ATOM 4238 N N . ILE A 1 532 ? 11.282 -7.448 4.332 1.00 94.06 532 ILE A N 1
ATOM 4239 C CA . ILE A 1 532 ? 10.035 -7.081 5.002 1.00 94.06 532 ILE A CA 1
ATOM 4240 C C . ILE A 1 532 ? 10.089 -7.479 6.467 1.00 94.06 532 ILE A C 1
ATOM 4242 O O . ILE A 1 532 ? 10.376 -8.626 6.803 1.00 94.06 532 ILE A O 1
ATOM 4246 N N . THR A 1 533 ? 9.752 -6.533 7.334 1.00 94.50 533 THR A N 1
ATOM 4247 C CA . THR A 1 533 ? 9.718 -6.713 8.780 1.00 94.50 533 THR A CA 1
ATOM 4248 C C . THR A 1 533 ? 8.377 -6.238 9.323 1.00 94.50 533 THR A C 1
ATOM 4250 O O . THR A 1 533 ? 7.960 -5.118 9.051 1.00 94.50 533 THR A O 1
ATOM 4253 N N . TRP A 1 534 ? 7.704 -7.065 10.120 1.00 96.88 534 TRP A N 1
ATOM 4254 C CA . TRP A 1 534 ? 6.466 -6.674 10.794 1.00 96.88 534 TRP A CA 1
ATOM 4255 C C . TRP A 1 534 ? 6.703 -6.444 12.284 1.00 96.88 534 TRP A C 1
ATOM 4257 O O . TRP A 1 534 ? 7.376 -7.234 12.949 1.00 96.88 534 TRP A O 1
ATOM 4267 N N . LEU A 1 535 ? 6.124 -5.375 12.826 1.00 97.00 535 LEU A N 1
ATOM 4268 C CA . LEU A 1 535 ? 6.181 -5.042 14.244 1.00 97.00 535 LEU A CA 1
ATOM 4269 C C . LEU A 1 535 ? 4.774 -4.940 14.827 1.00 97.00 535 LEU A C 1
ATOM 4271 O O . LEU A 1 535 ? 3.866 -4.413 14.191 1.00 97.00 535 LEU A O 1
ATOM 4275 N N . LEU A 1 536 ? 4.619 -5.388 16.068 1.00 96.62 536 LEU A N 1
ATOM 4276 C CA . LEU A 1 536 ? 3.433 -5.187 16.891 1.00 96.62 536 LEU A CA 1
ATOM 4277 C C . LEU A 1 536 ? 3.811 -4.318 18.088 1.00 96.62 536 LEU A C 1
ATOM 4279 O O . LEU A 1 536 ? 4.699 -4.670 18.866 1.00 96.62 536 LEU A O 1
ATOM 4283 N N . ASN A 1 537 ? 3.139 -3.177 18.239 1.00 96.38 537 ASN A N 1
ATOM 4284 C CA . ASN A 1 537 ? 3.391 -2.205 19.308 1.00 96.38 537 ASN A CA 1
ATOM 4285 C C . ASN A 1 537 ? 4.885 -1.827 19.419 1.00 96.38 537 ASN A C 1
ATOM 4287 O O . ASN A 1 537 ? 5.444 -1.740 20.513 1.00 96.38 537 ASN A O 1
ATOM 4291 N N . GLY A 1 538 ? 5.546 -1.667 18.264 1.00 94.88 538 GLY A N 1
ATOM 4292 C CA . GLY A 1 538 ? 6.973 -1.343 18.149 1.00 94.88 538 GLY A CA 1
ATOM 4293 C C . GLY A 1 538 ? 7.938 -2.505 18.415 1.00 94.88 538 GLY A C 1
ATOM 4294 O O . GLY A 1 538 ? 9.149 -2.299 18.407 1.00 94.88 538 GLY A O 1
ATOM 4295 N N . LYS A 1 539 ? 7.445 -3.727 18.654 1.00 95.44 539 LYS A N 1
ATOM 4296 C CA . LYS A 1 539 ? 8.275 -4.923 18.857 1.00 95.44 539 LYS A CA 1
ATOM 4297 C C . LYS A 1 539 ? 8.215 -5.836 17.644 1.00 95.44 539 LYS A C 1
ATOM 4299 O O . LYS A 1 539 ? 7.139 -6.083 17.113 1.00 95.44 539 LYS A O 1
ATOM 4304 N N . LEU A 1 540 ? 9.365 -6.376 17.254 1.00 93.38 540 LEU A N 1
ATOM 4305 C CA . LEU A 1 540 ? 9.475 -7.324 16.149 1.00 93.38 540 LEU A CA 1
ATOM 4306 C C . LEU A 1 540 ? 8.558 -8.538 16.365 1.00 93.38 540 LEU A C 1
ATOM 4308 O O . LEU A 1 540 ? 8.663 -9.229 17.385 1.00 93.38 540 LEU A O 1
ATOM 4312 N N . LEU A 1 541 ? 7.692 -8.813 15.390 1.00 91.06 541 LEU A N 1
ATOM 4313 C CA . LEU A 1 541 ? 6.959 -10.070 15.324 1.00 91.06 541 LEU A CA 1
ATOM 4314 C C . LEU A 1 541 ? 7.906 -11.156 14.816 1.00 91.06 541 LEU A C 1
ATOM 4316 O O . LEU A 1 541 ? 8.532 -11.022 13.770 1.00 91.06 541 LEU A O 1
ATOM 4320 N N . THR A 1 542 ? 8.030 -12.226 15.593 1.00 82.38 542 THR A N 1
ATOM 4321 C CA . THR A 1 542 ? 8.811 -13.411 15.225 1.00 82.38 542 THR A CA 1
ATOM 4322 C C . THR A 1 542 ? 7.863 -14.494 14.742 1.00 82.38 542 THR A C 1
ATOM 4324 O O . THR A 1 542 ? 6.783 -14.652 15.312 1.00 82.38 542 THR A O 1
ATOM 4327 N N . GLU A 1 543 ? 8.273 -15.240 13.717 1.00 81.94 543 GLU A N 1
ATOM 4328 C CA . GLU A 1 543 ? 7.517 -16.395 13.236 1.00 81.94 543 GLU A CA 1
ATOM 4329 C C . GLU A 1 543 ? 7.351 -17.426 14.357 1.00 81.94 543 GLU A C 1
ATOM 4331 O O . GLU A 1 543 ? 8.319 -17.865 14.988 1.00 81.94 543 GLU A O 1
ATOM 4336 N N . LYS A 1 544 ? 6.095 -17.771 14.633 1.00 84.25 544 LYS A N 1
ATOM 4337 C CA . LYS A 1 544 ? 5.661 -18.750 15.637 1.00 84.25 544 LYS A CA 1
ATOM 4338 C C . LYS A 1 544 ? 4.395 -19.426 15.122 1.00 84.25 544 LYS A C 1
ATOM 4340 O O . LYS A 1 544 ? 3.779 -18.939 14.187 1.00 84.25 544 LYS A O 1
ATOM 4345 N N . GLU A 1 545 ? 3.952 -20.503 15.764 1.00 73.81 545 GLU A N 1
ATOM 4346 C CA . GLU A 1 545 ? 2.761 -21.255 15.328 1.00 73.81 545 GLU A CA 1
ATOM 4347 C C . GLU A 1 545 ? 1.503 -20.377 15.143 1.00 73.81 545 GLU A C 1
ATOM 4349 O O . GLU A 1 545 ? 0.716 -20.620 14.236 1.00 73.81 545 GLU A O 1
ATOM 4354 N N . SER A 1 546 ? 1.342 -19.313 15.941 1.00 85.81 546 SER A N 1
ATOM 4355 C CA . SER A 1 546 ? 0.226 -18.362 15.834 1.00 85.81 546 SER A CA 1
ATOM 4356 C C . SER A 1 546 ? 0.496 -17.131 14.957 1.00 85.81 546 SER A C 1
ATOM 4358 O O . SER A 1 546 ? -0.424 -16.345 14.738 1.00 85.81 546 SER A O 1
ATOM 4360 N N . VAL A 1 547 ? 1.728 -16.923 14.480 1.00 91.06 547 VAL A N 1
ATOM 4361 C CA . VAL A 1 547 ? 2.130 -15.745 13.693 1.00 91.06 547 VAL A CA 1
ATOM 4362 C C . VAL A 1 547 ? 2.914 -16.189 12.468 1.00 91.06 547 VAL A C 1
ATOM 4364 O O . VAL A 1 547 ? 4.059 -16.627 12.567 1.00 91.06 547 VAL A O 1
ATOM 4367 N N . GLU A 1 548 ? 2.306 -16.002 11.306 1.00 90.69 548 GLU A N 1
ATOM 4368 C CA . GLU A 1 548 ? 2.888 -16.331 10.014 1.00 90.69 548 GLU A CA 1
ATOM 4369 C C . GLU A 1 548 ? 3.243 -15.046 9.260 1.00 90.69 548 GLU A C 1
ATOM 4371 O O . GLU A 1 548 ? 2.381 -14.200 9.007 1.00 90.69 548 GLU A O 1
ATOM 4376 N N . VAL A 1 549 ? 4.515 -14.909 8.891 1.00 89.56 549 VAL A N 1
ATOM 4377 C CA . VAL A 1 549 ? 5.020 -13.827 8.043 1.00 89.56 549 VAL A CA 1
ATOM 4378 C C . VAL A 1 549 ? 5.458 -14.444 6.725 1.00 89.56 549 VAL A C 1
ATOM 4380 O O . VAL A 1 549 ? 6.193 -15.422 6.699 1.00 89.56 549 VAL A O 1
ATOM 4383 N N . GLN A 1 550 ? 4.977 -13.900 5.615 1.00 86.25 550 GLN A N 1
ATOM 4384 C CA . GLN A 1 550 ? 5.300 -14.394 4.284 1.00 86.25 550 GLN A CA 1
ATOM 4385 C C . GLN A 1 550 ? 5.615 -13.226 3.364 1.00 86.25 550 GLN A C 1
ATOM 4387 O O . GLN A 1 550 ? 4.918 -12.209 3.365 1.00 86.25 550 GLN A O 1
ATOM 4392 N N . PHE A 1 551 ? 6.639 -13.399 2.536 1.00 85.19 551 PHE A N 1
ATOM 4393 C CA . PHE A 1 551 ? 6.912 -12.502 1.428 1.00 85.19 551 PHE A CA 1
ATOM 4394 C C . PHE A 1 551 ? 6.969 -13.290 0.120 1.00 85.19 551 PHE A C 1
ATOM 4396 O O . PHE A 1 551 ? 7.813 -14.166 -0.069 1.00 85.19 551 PHE A O 1
ATOM 4403 N N . TYR A 1 552 ? 6.050 -12.973 -0.784 1.00 83.44 552 TYR A N 1
ATOM 4404 C CA . TYR A 1 552 ? 5.944 -13.568 -2.107 1.00 83.44 552 TYR A CA 1
ATOM 4405 C C . TYR A 1 552 ? 6.652 -12.666 -3.114 1.00 83.44 552 TYR A C 1
ATOM 4407 O O . TYR A 1 552 ? 6.018 -11.818 -3.738 1.00 83.44 552 TYR A O 1
ATOM 4415 N N . ALA A 1 553 ? 7.962 -12.855 -3.282 1.00 76.25 553 ALA A N 1
ATOM 4416 C CA . ALA A 1 553 ? 8.788 -12.014 -4.154 1.00 76.25 553 ALA A CA 1
ATOM 4417 C C . ALA A 1 553 ? 8.304 -11.971 -5.617 1.00 76.25 553 ALA A C 1
ATOM 4419 O O . ALA A 1 553 ? 8.451 -10.956 -6.278 1.00 76.25 553 ALA A O 1
ATOM 4420 N N . THR A 1 554 ? 7.691 -13.042 -6.130 1.00 73.25 554 THR A N 1
ATOM 4421 C CA . THR A 1 554 ? 7.139 -13.077 -7.499 1.00 73.25 554 THR A CA 1
ATOM 4422 C C . THR A 1 554 ? 5.857 -12.263 -7.668 1.00 73.25 554 THR A C 1
ATOM 4424 O O . THR A 1 554 ? 5.494 -11.923 -8.789 1.00 73.25 554 THR A O 1
ATOM 4427 N N . ALA A 1 555 ? 5.154 -11.992 -6.569 1.00 75.75 555 ALA A N 1
ATOM 4428 C CA . ALA A 1 555 ? 3.910 -11.231 -6.538 1.00 75.75 555 ALA A CA 1
ATOM 4429 C C . ALA A 1 555 ? 4.079 -9.879 -5.830 1.00 75.75 555 ALA A C 1
ATOM 4431 O O . ALA A 1 555 ? 3.082 -9.186 -5.612 1.00 75.75 555 ALA A O 1
ATOM 4432 N N . ASP A 1 556 ? 5.313 -9.532 -5.438 1.00 86.81 556 ASP A N 1
ATOM 4433 C CA . ASP A 1 556 ? 5.641 -8.299 -4.727 1.00 86.81 556 ASP A CA 1
ATOM 4434 C C . ASP A 1 556 ? 4.745 -8.083 -3.490 1.00 86.81 556 ASP A C 1
ATOM 4436 O O . ASP A 1 556 ? 4.337 -6.967 -3.176 1.00 86.81 556 ASP A O 1
ATOM 4440 N N . GLN A 1 557 ? 4.384 -9.171 -2.794 1.00 93.19 557 GLN A N 1
ATOM 4441 C CA . GLN A 1 557 ? 3.373 -9.163 -1.733 1.00 93.19 557 GLN A CA 1
ATOM 4442 C C . GLN A 1 557 ? 3.942 -9.612 -0.387 1.00 93.19 557 GLN A C 1
ATOM 4444 O O . GLN A 1 557 ? 4.411 -10.739 -0.232 1.00 93.19 557 GLN A O 1
ATOM 4449 N N . ALA A 1 558 ? 3.810 -8.752 0.617 1.00 93.50 558 ALA A N 1
ATOM 4450 C CA . ALA A 1 558 ? 4.045 -9.062 2.016 1.00 93.50 558 ALA A CA 1
ATOM 4451 C C . ALA A 1 558 ? 2.731 -9.388 2.724 1.00 93.50 558 ALA A C 1
ATOM 4453 O O . ALA A 1 558 ? 1.764 -8.632 2.630 1.00 93.50 558 ALA A O 1
ATOM 4454 N N . LYS A 1 559 ? 2.709 -10.482 3.481 1.00 95.25 559 LYS A N 1
ATOM 4455 C CA . LYS A 1 559 ? 1.549 -10.930 4.247 1.00 95.25 559 LYS A CA 1
ATOM 4456 C C . LYS A 1 559 ? 1.948 -11.242 5.685 1.00 95.25 559 LYS A C 1
ATOM 4458 O O . LYS A 1 559 ? 2.917 -11.956 5.922 1.00 95.25 559 LYS A O 1
ATOM 4463 N N . LEU A 1 560 ? 1.163 -10.743 6.631 1.00 96.94 560 LEU A N 1
ATOM 4464 C CA . LEU A 1 560 ? 1.219 -11.102 8.045 1.00 96.94 560 LEU A CA 1
ATOM 4465 C C . LEU A 1 560 ? -0.127 -11.705 8.439 1.00 96.94 560 LEU A C 1
ATOM 4467 O O . LEU A 1 560 ? -1.155 -11.057 8.262 1.00 96.94 560 LEU A O 1
ATOM 4471 N N . SER A 1 561 ? -0.125 -12.907 9.009 1.00 96.88 561 SER A N 1
ATOM 4472 C CA . SER A 1 561 ? -1.320 -13.541 9.574 1.00 96.88 561 SER A CA 1
ATOM 4473 C C . SER A 1 561 ? -1.106 -13.835 11.057 1.00 96.88 561 SER A C 1
ATOM 4475 O O . SER A 1 561 ? -0.127 -14.480 11.422 1.00 96.88 561 SER A O 1
ATOM 4477 N N . ILE A 1 562 ? -2.022 -13.378 11.910 1.00 96.94 562 ILE A N 1
ATOM 4478 C CA . ILE A 1 562 ? -2.022 -13.645 13.355 1.00 96.94 562 ILE A CA 1
ATOM 4479 C C . ILE A 1 562 ? -3.270 -14.464 13.665 1.00 96.94 562 ILE A C 1
ATOM 4481 O O . ILE A 1 562 ? -4.383 -13.951 13.559 1.00 96.94 562 ILE A O 1
ATOM 4485 N N . GLN A 1 563 ? -3.093 -15.735 14.011 1.00 95.88 563 GLN A N 1
ATOM 4486 C CA . GLN A 1 563 ? -4.179 -16.649 14.362 1.00 95.88 563 GLN A CA 1
ATOM 4487 C C . GLN A 1 563 ? -4.555 -16.519 15.837 1.00 95.88 563 GLN A C 1
ATOM 4489 O O . GLN A 1 563 ? -3.707 -16.197 16.670 1.00 95.88 563 GLN A O 1
ATOM 4494 N N . ASN A 1 564 ? -5.809 -16.845 16.165 1.00 95.31 564 ASN A N 1
ATOM 4495 C CA . ASN A 1 564 ? -6.339 -16.820 17.530 1.00 95.31 564 ASN A CA 1
ATOM 4496 C C . ASN A 1 564 ? -6.030 -15.494 18.243 1.00 95.31 564 ASN A C 1
ATOM 4498 O O . ASN A 1 564 ? -5.430 -15.479 19.320 1.00 95.31 564 ASN A O 1
ATOM 4502 N N . VAL A 1 565 ? -6.399 -14.375 17.611 1.00 96.56 565 VAL A N 1
ATOM 4503 C CA . VAL A 1 565 ? -6.071 -13.039 18.118 1.00 96.56 565 VAL A CA 1
ATOM 4504 C C . VAL A 1 565 ? -6.608 -12.847 19.533 1.00 96.56 565 VAL A C 1
ATOM 4506 O O . VAL A 1 565 ? -7.707 -13.279 19.878 1.00 96.56 565 VAL A O 1
ATOM 4509 N N . ASP A 1 566 ? -5.831 -12.155 20.353 1.00 95.44 566 ASP A N 1
ATOM 4510 C CA . ASP A 1 566 ? -6.118 -11.958 21.768 1.00 95.44 566 ASP A CA 1
ATOM 4511 C C . ASP A 1 566 ? -5.978 -10.479 22.104 1.00 95.44 566 ASP A C 1
ATOM 4513 O O . ASP A 1 566 ? -5.013 -9.840 21.681 1.00 95.44 566 ASP A O 1
ATOM 4517 N N . LEU A 1 567 ? -6.956 -9.938 22.831 1.00 95.19 567 LEU A N 1
ATOM 4518 C CA . LEU A 1 567 ? -7.062 -8.505 23.089 1.00 95.19 567 LEU A CA 1
ATOM 4519 C C . LEU A 1 567 ? -5.831 -7.955 23.822 1.00 95.19 567 LEU A C 1
ATOM 4521 O O . LEU A 1 567 ? -5.376 -6.864 23.495 1.00 95.19 567 LEU A O 1
ATOM 4525 N N . GLU A 1 568 ? -5.281 -8.690 24.790 1.00 92.94 568 GLU A N 1
ATOM 4526 C CA . GLU A 1 568 ? -4.161 -8.206 25.605 1.00 92.94 568 GLU A CA 1
ATOM 4527 C C . GLU A 1 568 ? -2.816 -8.388 24.897 1.00 92.94 568 GLU A C 1
ATOM 4529 O O . GLU A 1 568 ? -1.905 -7.575 25.064 1.00 92.94 568 GLU A O 1
ATOM 4534 N N . GLN A 1 569 ? -2.685 -9.447 24.095 1.00 92.94 569 GLN A N 1
ATOM 4535 C CA . GLN A 1 569 ? -1.424 -9.778 23.433 1.00 92.94 569 GLN A CA 1
ATOM 4536 C C . GLN A 1 569 ? -1.244 -9.098 22.078 1.00 92.94 569 GLN A C 1
ATOM 4538 O O . GLN A 1 569 ? -0.117 -8.752 21.728 1.00 92.94 569 GLN A O 1
ATOM 4543 N N . HIS A 1 570 ? -2.325 -8.943 21.310 1.00 95.38 570 HIS A N 1
ATOM 4544 C CA . HIS A 1 570 ? -2.253 -8.651 19.877 1.00 95.38 570 HIS A CA 1
ATOM 4545 C C . HIS A 1 570 ? -2.861 -7.303 19.474 1.00 95.38 570 HIS A C 1
ATOM 4547 O O . HIS A 1 570 ? -2.562 -6.820 18.383 1.00 95.38 570 HIS A O 1
ATOM 4553 N N . ALA A 1 571 ? -3.694 -6.675 20.309 1.00 96.44 571 ALA A N 1
ATOM 4554 C CA . ALA A 1 571 ? -4.288 -5.389 19.958 1.00 96.44 571 ALA A CA 1
ATOM 4555 C C . ALA A 1 571 ? -3.240 -4.265 19.926 1.00 96.44 571 ALA A C 1
ATOM 4557 O O . ALA A 1 571 ? -2.276 -4.251 20.700 1.00 96.44 571 ALA A O 1
ATOM 4558 N N . GLY A 1 572 ? -3.459 -3.289 19.046 1.00 96.31 572 GLY A N 1
ATOM 4559 C CA . GLY A 1 572 ? -2.632 -2.088 18.960 1.00 96.31 572 GLY A CA 1
ATOM 4560 C C . GLY A 1 572 ? -2.093 -1.825 17.561 1.00 96.31 572 GLY A C 1
ATOM 4561 O O . GLY A 1 572 ? -2.799 -2.019 16.573 1.00 96.31 572 GLY A O 1
ATOM 4562 N N . SER A 1 573 ? -0.875 -1.296 17.467 1.00 98.12 573 SER A N 1
ATOM 4563 C CA . SER A 1 573 ? -0.295 -0.853 16.197 1.00 98.12 573 SER A CA 1
ATOM 4564 C C . SER A 1 573 ? 0.487 -1.970 15.510 1.00 98.12 573 SER A C 1
ATOM 4566 O O . SER A 1 573 ? 1.422 -2.515 16.097 1.00 98.12 573 SER A O 1
ATOM 4568 N N . ILE A 1 574 ? 0.156 -2.248 14.253 1.00 98.12 574 ILE A N 1
ATOM 4569 C CA . ILE A 1 574 ? 0.903 -3.132 13.360 1.00 98.12 574 ILE A CA 1
ATOM 4570 C C . ILE A 1 574 ? 1.690 -2.265 12.380 1.00 98.12 574 ILE A C 1
ATOM 4572 O O . ILE A 1 574 ? 1.095 -1.477 11.647 1.00 98.12 574 ILE A O 1
ATOM 4576 N N . THR A 1 575 ? 3.008 -2.423 12.346 1.00 98.12 575 THR A N 1
ATOM 4577 C CA . THR A 1 575 ? 3.897 -1.693 11.434 1.00 98.12 575 THR A CA 1
ATOM 4578 C C . THR A 1 575 ? 4.512 -2.661 10.434 1.00 98.12 575 THR A C 1
ATOM 4580 O O . THR A 1 575 ? 5.129 -3.644 10.834 1.00 98.12 575 THR A O 1
ATOM 4583 N N . CYS A 1 576 ? 4.357 -2.385 9.142 1.00 97.75 576 CYS A N 1
ATOM 4584 C CA . CYS A 1 576 ? 5.108 -3.030 8.071 1.00 97.75 576 CYS A CA 1
ATOM 4585 C C . CYS A 1 576 ? 6.298 -2.136 7.727 1.00 97.75 576 CYS A C 1
ATOM 4587 O O . CYS A 1 576 ? 6.100 -1.010 7.278 1.00 97.75 576 CYS A O 1
ATOM 4589 N N . ARG A 1 577 ? 7.514 -2.634 7.915 1.00 96.81 577 ARG A N 1
ATOM 4590 C CA . ARG A 1 577 ? 8.773 -1.992 7.530 1.00 96.81 577 ARG A CA 1
ATOM 4591 C C . ARG A 1 577 ? 9.346 -2.703 6.315 1.00 96.81 577 ARG A C 1
ATOM 4593 O O . ARG A 1 577 ? 9.389 -3.933 6.287 1.00 96.81 577 ARG A O 1
ATOM 4600 N N . VAL A 1 578 ? 9.773 -1.933 5.324 1.00 96.69 578 VAL A N 1
ATOM 4601 C CA . VAL A 1 578 ? 10.338 -2.430 4.067 1.00 96.69 578 VAL A CA 1
ATOM 4602 C C . VAL A 1 578 ? 11.650 -1.715 3.788 1.00 96.69 578 VAL A C 1
ATOM 4604 O O . VAL A 1 578 ? 11.690 -0.487 3.774 1.00 96.69 578 VAL A O 1
ATOM 4607 N N . GLU A 1 579 ? 12.734 -2.461 3.587 1.00 96.00 579 GLU A N 1
ATOM 4608 C CA . GLU A 1 579 ? 14.074 -1.877 3.453 1.00 96.00 579 GLU A CA 1
ATOM 4609 C C . GLU A 1 579 ? 14.943 -2.588 2.413 1.00 96.00 579 GLU A C 1
ATOM 4611 O O . GLU A 1 579 ? 14.884 -3.80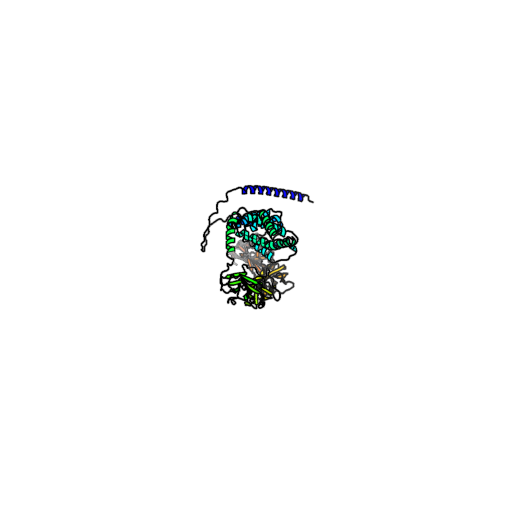3 2.243 1.00 96.00 579 GLU A O 1
ATOM 4616 N N . ASN A 1 580 ? 15.776 -1.822 1.714 1.00 95.81 580 ASN A N 1
ATOM 4617 C CA . ASN A 1 580 ? 16.909 -2.318 0.941 1.00 95.81 580 ASN A CA 1
ATOM 4618 C C . ASN A 1 580 ? 18.086 -1.334 1.080 1.00 95.81 580 ASN A C 1
ATOM 4620 O O . ASN A 1 580 ? 17.994 -0.322 1.772 1.00 95.81 580 ASN A O 1
ATOM 4624 N N . GLU A 1 581 ? 19.211 -1.601 0.417 1.00 96.19 581 GLU A N 1
ATOM 4625 C CA . GLU A 1 581 ? 20.412 -0.753 0.518 1.00 96.19 581 GLU A CA 1
ATOM 4626 C C . GLU A 1 581 ? 20.223 0.696 0.004 1.00 96.19 581 GLU A C 1
ATOM 4628 O O . GLU A 1 581 ? 21.066 1.558 0.252 1.00 96.19 581 GLU A O 1
ATOM 4633 N N . TYR A 1 582 ? 19.119 0.977 -0.699 1.00 94.12 582 TYR A N 1
ATOM 4634 C CA . TYR A 1 582 ? 18.782 2.282 -1.271 1.00 94.12 582 TYR A CA 1
ATOM 4635 C C . TYR A 1 582 ? 17.685 3.026 -0.499 1.00 94.12 582 TYR A C 1
ATOM 4637 O O . TYR A 1 582 ? 17.323 4.139 -0.890 1.00 94.12 582 TYR A O 1
ATOM 4645 N N . GLY A 1 583 ? 17.138 2.453 0.575 1.00 94.88 583 GLY A N 1
ATOM 4646 C CA . GLY A 1 583 ? 16.190 3.154 1.433 1.00 94.88 583 GLY A CA 1
ATOM 4647 C C . GLY A 1 583 ? 15.305 2.244 2.270 1.00 94.88 583 GLY A C 1
ATOM 4648 O O . GLY A 1 583 ? 15.354 1.020 2.185 1.00 94.88 583 GLY A O 1
ATOM 4649 N N . GLU A 1 584 ? 14.452 2.887 3.054 1.00 96.81 584 GLU A N 1
ATOM 4650 C CA . GLU A 1 584 ? 13.515 2.254 3.970 1.00 96.81 584 GLU A CA 1
ATOM 4651 C C . GLU A 1 584 ? 12.188 3.022 3.952 1.00 96.81 584 GLU A C 1
ATOM 4653 O O . GLU A 1 584 ? 12.178 4.253 3.850 1.00 96.81 584 GLU A O 1
ATOM 4658 N N . GLN A 1 585 ? 11.075 2.300 4.068 1.00 97.12 585 GLN A N 1
ATOM 4659 C CA . GLN A 1 585 ? 9.761 2.861 4.370 1.00 97.12 585 GLN A CA 1
ATOM 4660 C C . GLN A 1 585 ? 9.060 2.041 5.451 1.00 97.12 585 GLN A C 1
ATOM 4662 O O . GLN A 1 585 ? 9.227 0.826 5.538 1.00 97.12 585 GLN A O 1
ATOM 4667 N N . GLU A 1 586 ? 8.215 2.701 6.237 1.00 97.25 586 GLU A N 1
ATOM 4668 C CA . GLU A 1 586 ? 7.362 2.058 7.233 1.00 97.25 586 GLU A CA 1
ATOM 4669 C C . GLU A 1 586 ? 5.921 2.543 7.085 1.00 97.25 586 GLU A C 1
ATOM 4671 O O . GLU A 1 586 ? 5.668 3.726 6.862 1.00 97.25 586 GLU A O 1
ATOM 4676 N N . GLU A 1 587 ? 4.968 1.631 7.249 1.00 98.06 587 GLU A N 1
ATOM 4677 C CA . GLU A 1 587 ? 3.540 1.937 7.295 1.00 98.06 587 GLU A CA 1
ATOM 4678 C C . GLU A 1 587 ? 2.911 1.303 8.526 1.00 98.06 587 GLU A C 1
ATOM 4680 O O . GLU A 1 587 ? 3.089 0.113 8.785 1.00 98.06 587 GLU A O 1
ATOM 4685 N N . THR A 1 588 ? 2.171 2.104 9.295 1.00 98.31 588 THR A N 1
ATOM 4686 C CA . THR A 1 588 ? 1.578 1.684 10.570 1.00 98.31 588 THR A CA 1
ATOM 4687 C C . THR A 1 588 ? 0.057 1.757 10.522 1.00 98.31 588 THR A C 1
ATOM 4689 O O . THR A 1 588 ? -0.520 2.801 10.225 1.00 98.31 588 THR A O 1
ATOM 4692 N N . VAL A 1 589 ? -0.593 0.654 10.885 1.00 98.38 589 VAL A N 1
ATOM 4693 C CA . VAL A 1 589 ? -2.051 0.496 10.971 1.00 98.38 589 VAL A CA 1
ATOM 4694 C C . VAL A 1 589 ? -2.464 -0.054 12.332 1.00 98.38 589 VAL A C 1
ATOM 4696 O O . VAL A 1 589 ? -1.615 -0.354 13.169 1.00 98.38 589 VAL A O 1
ATOM 4699 N N . ARG A 1 590 ? -3.771 -0.172 12.588 1.00 97.94 590 ARG A N 1
ATOM 4700 C CA . ARG A 1 590 ? -4.294 -0.738 13.839 1.00 97.94 590 ARG A CA 1
ATOM 4701 C C . ARG A 1 590 ? -4.855 -2.149 13.664 1.00 97.94 590 ARG A C 1
ATOM 4703 O O . ARG A 1 590 ? -5.460 -2.461 12.640 1.00 97.94 590 ARG A O 1
ATOM 4710 N N . LEU A 1 591 ? -4.681 -2.971 14.694 1.00 98.06 591 LEU A N 1
ATOM 4711 C CA . LEU A 1 591 ? -5.451 -4.183 14.936 1.00 98.06 591 LEU A CA 1
ATOM 4712 C C . LEU A 1 591 ? -6.382 -3.929 16.127 1.00 98.06 591 LEU A C 1
ATOM 4714 O O . LEU A 1 591 ? -5.948 -3.938 17.281 1.00 98.06 591 LEU A O 1
ATOM 4718 N N . ASP A 1 592 ? -7.656 -3.698 15.828 1.00 97.38 592 ASP A N 1
ATOM 4719 C CA . ASP A 1 592 ? -8.715 -3.498 16.810 1.00 97.38 592 ASP A CA 1
ATOM 4720 C C . ASP A 1 592 ? -9.391 -4.848 17.086 1.00 97.38 592 ASP 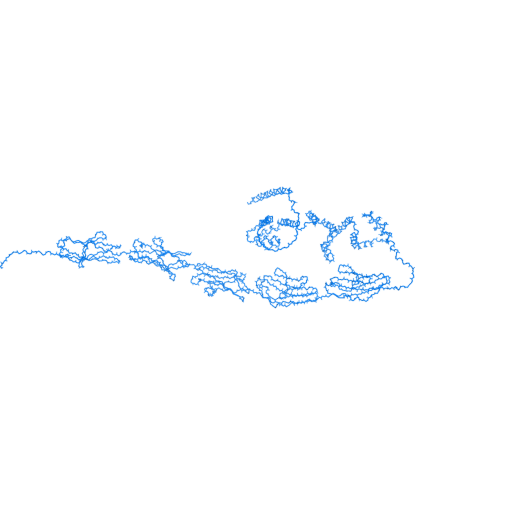A C 1
ATOM 4722 O O . ASP A 1 592 ? -10.080 -5.410 16.230 1.00 97.38 592 ASP A O 1
ATOM 4726 N N . ILE A 1 593 ? -9.187 -5.394 18.284 1.00 98.19 593 ILE A N 1
ATOM 4727 C CA . ILE A 1 593 ? -9.760 -6.691 18.657 1.00 98.19 593 ILE A CA 1
ATOM 4728 C C . ILE A 1 593 ? -11.101 -6.476 19.346 1.00 98.19 593 ILE A C 1
ATOM 4730 O O . ILE A 1 593 ? -11.190 -5.745 20.333 1.00 98.19 593 ILE A O 1
ATOM 4734 N N . LEU A 1 594 ? -12.144 -7.114 18.823 1.00 97.81 594 LEU A N 1
ATOM 4735 C CA . LEU A 1 594 ? -13.515 -6.958 19.281 1.00 97.81 594 LEU A CA 1
ATOM 4736 C C . LEU A 1 594 ? -13.898 -8.078 20.263 1.00 97.81 594 LEU A C 1
ATOM 4738 O O . LEU A 1 594 ? -13.755 -9.264 19.964 1.00 97.81 594 LEU A O 1
ATOM 4742 N N . VAL A 1 595 ? -14.426 -7.699 21.424 1.00 97.50 595 VAL A N 1
ATOM 4743 C CA . VAL A 1 595 ? -14.831 -8.576 22.530 1.00 97.50 595 VAL A CA 1
ATOM 4744 C C . VAL A 1 595 ? -16.205 -8.143 23.029 1.00 97.50 595 VAL A C 1
ATOM 4746 O O . VAL A 1 595 ? -16.398 -6.972 23.360 1.00 97.50 595 VAL A O 1
ATOM 4749 N N . ALA A 1 596 ? -17.157 -9.076 23.102 1.00 97.12 596 ALA A N 1
ATOM 4750 C CA . ALA A 1 596 ? -18.493 -8.799 23.627 1.00 97.12 596 ALA A CA 1
ATOM 4751 C C . ALA A 1 596 ? -18.447 -8.334 25.095 1.00 97.12 596 ALA A C 1
ATOM 4753 O O . ALA A 1 596 ? -17.532 -8.716 25.832 1.00 97.12 596 ALA A O 1
ATOM 4754 N N . PRO A 1 597 ? -19.424 -7.532 25.549 1.00 97.75 597 PRO A N 1
ATOM 4755 C CA . PRO A 1 597 ? -19.436 -7.048 26.916 1.00 97.75 597 PRO A CA 1
ATOM 4756 C C . PRO A 1 597 ? -19.625 -8.199 27.911 1.00 97.75 597 PRO A C 1
ATOM 4758 O O . PRO A 1 597 ? -20.428 -9.105 27.692 1.00 97.75 597 PRO A O 1
ATOM 4761 N N . THR A 1 598 ? -18.911 -8.146 29.030 1.00 96.81 598 THR A N 1
ATOM 4762 C CA . THR A 1 598 ? -19.017 -9.096 30.143 1.00 96.81 598 THR A CA 1
ATOM 4763 C C . THR A 1 598 ? -19.099 -8.332 31.457 1.00 96.81 598 THR A C 1
ATOM 4765 O O . THR A 1 598 ? -18.400 -7.337 31.634 1.00 96.81 598 THR A O 1
ATOM 4768 N N . ILE A 1 599 ? -19.944 -8.785 32.384 1.00 97.75 599 ILE A N 1
ATOM 4769 C CA . ILE A 1 599 ? -20.039 -8.221 33.736 1.00 97.75 599 ILE A CA 1
ATOM 4770 C C . ILE A 1 599 ? -19.176 -9.071 34.666 1.00 97.75 599 ILE A C 1
ATOM 4772 O O . ILE A 1 599 ? -19.406 -10.271 34.804 1.00 97.75 599 ILE A O 1
ATOM 4776 N N . THR A 1 600 ? -18.170 -8.452 35.281 1.00 96.88 600 THR A N 1
ATOM 4777 C CA . THR A 1 600 ? -17.253 -9.114 36.219 1.00 96.88 600 THR A CA 1
ATOM 4778 C C . THR A 1 600 ? -17.636 -8.871 37.675 1.00 96.88 600 THR A C 1
ATOM 4780 O O . THR A 1 600 ? -17.400 -9.738 38.510 1.00 96.88 600 THR A O 1
ATOM 4783 N N . GLU A 1 601 ? -18.255 -7.727 37.978 1.00 97.75 601 GLU A N 1
ATOM 4784 C CA . GLU A 1 601 ? -18.885 -7.459 39.276 1.00 97.75 601 GLU A CA 1
ATOM 4785 C C . GLU A 1 601 ? -20.310 -6.969 39.032 1.00 97.75 601 GLU A C 1
ATOM 4787 O O . GLU A 1 601 ? -20.513 -5.901 38.456 1.00 97.75 601 GLU A O 1
ATOM 4792 N N . ASP A 1 602 ? -21.284 -7.783 39.430 1.00 97.88 602 ASP A N 1
ATOM 4793 C CA . ASP A 1 602 ? -22.705 -7.544 39.182 1.00 97.88 602 ASP A CA 1
ATOM 4794 C C . ASP A 1 602 ? -23.372 -6.782 40.342 1.00 97.88 602 ASP A C 1
ATOM 4796 O O . ASP A 1 602 ? -22.824 -6.669 41.443 1.00 97.88 602 ASP A O 1
ATOM 4800 N N . LEU A 1 603 ? -24.587 -6.284 40.108 1.00 97.31 603 LEU A N 1
ATOM 4801 C CA . LEU A 1 603 ? -25.420 -5.699 41.153 1.00 97.31 603 LEU A CA 1
ATOM 4802 C C . LEU A 1 603 ? -25.802 -6.744 42.206 1.00 97.31 603 LEU A C 1
ATOM 4804 O O . LEU A 1 603 ? -25.992 -7.932 41.934 1.00 97.31 603 LEU A O 1
ATOM 4808 N N . GLN A 1 604 ? -26.009 -6.271 43.434 1.00 95.06 604 GLN A N 1
ATOM 4809 C CA . GLN A 1 604 ? -26.666 -7.069 44.462 1.00 95.06 604 GLN A CA 1
ATOM 4810 C C . GLN A 1 604 ? -28.131 -7.318 44.073 1.00 95.06 604 GLN A C 1
ATOM 4812 O O . GLN A 1 604 ? -28.778 -6.449 43.502 1.00 95.06 604 GLN A O 1
ATOM 4817 N N . LYS A 1 605 ? -28.691 -8.480 44.434 1.00 95.88 605 LYS A N 1
ATOM 4818 C CA . LYS A 1 605 ? -30.106 -8.799 44.148 1.00 95.88 605 LYS A CA 1
ATOM 4819 C C . LYS A 1 605 ? -31.090 -7.869 44.863 1.00 95.88 605 LYS A C 1
ATOM 4821 O O . LYS A 1 605 ? -32.216 -7.701 44.405 1.00 95.88 605 LYS A O 1
ATOM 4826 N N . GLN A 1 606 ? -30.685 -7.304 45.997 1.00 96.44 606 GLN A N 1
ATOM 4827 C CA . GLN A 1 606 ? -31.504 -6.401 46.795 1.00 96.44 606 GLN A CA 1
ATOM 4828 C C . GLN A 1 606 ? -30.634 -5.408 47.568 1.00 96.44 606 GLN A C 1
ATOM 4830 O O . GLN A 1 606 ? -29.538 -5.764 48.005 1.00 96.44 606 GLN A O 1
ATOM 4835 N N . GLN A 1 607 ? -31.150 -4.200 47.786 1.00 95.38 607 GLN A N 1
ATOM 4836 C CA . GLN A 1 607 ? -30.501 -3.154 48.575 1.00 95.38 607 GLN A CA 1
ATOM 4837 C C . GLN A 1 607 ? -31.547 -2.386 49.393 1.00 95.38 607 GLN A C 1
ATOM 4839 O O . GLN A 1 607 ? -32.544 -1.909 48.854 1.00 95.38 607 GLN A O 1
ATOM 4844 N N . GLU A 1 608 ? -31.327 -2.245 50.700 1.00 93.25 608 GLU A N 1
ATOM 4845 C CA . GLU A 1 608 ? -32.202 -1.461 51.578 1.00 93.25 608 GLU A CA 1
ATOM 4846 C C . GLU A 1 608 ? -31.571 -0.105 51.908 1.00 93.25 608 GLU A C 1
ATOM 4848 O O . GLU A 1 608 ? -30.466 -0.056 52.450 1.00 93.25 608 GLU A O 1
ATOM 4853 N N . ILE A 1 609 ? -32.275 0.995 51.624 1.00 93.25 609 ILE A N 1
ATOM 4854 C CA . ILE A 1 609 ? -31.783 2.367 51.830 1.00 93.25 609 ILE A CA 1
ATOM 4855 C C . ILE A 1 609 ? -32.754 3.155 52.707 1.00 93.25 609 ILE A C 1
ATOM 4857 O O . ILE A 1 609 ? -33.957 3.124 52.489 1.00 93.25 609 ILE A O 1
ATOM 4861 N N . ILE A 1 610 ? -32.251 3.901 53.692 1.00 90.88 610 ILE A N 1
ATOM 4862 C CA . ILE A 1 610 ? -33.089 4.788 54.516 1.00 90.88 610 ILE A CA 1
ATOM 4863 C C . ILE A 1 610 ? -33.499 6.020 53.694 1.00 90.88 610 ILE A C 1
ATOM 4865 O O . ILE A 1 610 ? -32.655 6.639 53.048 1.00 90.88 610 ILE A O 1
ATOM 4869 N N . SER A 1 611 ? -34.776 6.401 53.760 1.00 91.19 611 SER A N 1
ATOM 4870 C CA . SER A 1 611 ? -35.338 7.575 53.086 1.00 91.19 611 SER A CA 1
ATOM 4871 C C . SER A 1 611 ? -34.509 8.834 53.360 1.00 91.19 611 SER A C 1
ATOM 4873 O O . SER A 1 611 ? -34.152 9.123 54.502 1.00 91.19 611 SER A O 1
ATOM 4875 N N . GLY A 1 612 ? -34.214 9.592 52.305 1.00 89.50 612 GLY A N 1
ATOM 4876 C CA . GLY A 1 612 ? -33.364 10.783 52.335 1.00 89.50 612 GLY A CA 1
ATOM 4877 C C . GLY A 1 612 ? -31.865 10.515 52.150 1.00 89.50 612 GLY A C 1
ATOM 4878 O O . GLY A 1 612 ? -31.117 11.477 51.991 1.00 89.50 612 GLY A O 1
ATOM 4879 N N . ARG A 1 613 ? -31.412 9.252 52.131 1.00 92.94 613 ARG A N 1
ATOM 4880 C CA . ARG A 1 613 ? -30.036 8.885 51.740 1.00 92.94 613 ARG A CA 1
ATOM 4881 C C . ARG A 1 613 ? -29.929 8.630 50.239 1.00 92.94 613 ARG A C 1
ATOM 4883 O O . ARG A 1 613 ? -30.931 8.385 49.575 1.00 92.94 613 ARG A O 1
ATOM 4890 N N . ASP A 1 614 ? -28.708 8.657 49.724 1.00 95.19 614 ASP A N 1
ATOM 4891 C CA . ASP A 1 614 ? -28.439 8.395 48.312 1.00 95.19 614 ASP A CA 1
ATOM 4892 C C . ASP A 1 614 ? -28.397 6.881 48.040 1.00 95.19 614 ASP A C 1
ATOM 4894 O O . ASP A 1 614 ? -27.830 6.111 48.821 1.00 95.19 614 ASP A O 1
ATOM 4898 N N . ILE A 1 615 ? -28.989 6.452 46.925 1.00 95.06 615 ILE A N 1
ATOM 4899 C CA . ILE A 1 615 ? -28.787 5.107 46.372 1.00 95.06 615 ILE A CA 1
ATOM 4900 C C . ILE A 1 615 ? -27.531 5.164 45.509 1.00 95.06 615 ILE A C 1
ATOM 4902 O O . ILE A 1 615 ? -27.421 6.046 44.662 1.00 95.06 615 ILE A O 1
ATOM 4906 N N . ALA A 1 616 ? -26.616 4.214 45.689 1.00 95.88 616 ALA A N 1
ATOM 4907 C CA . ALA A 1 616 ? -25.457 4.029 44.824 1.00 95.88 616 ALA A CA 1
ATOM 4908 C C . ALA A 1 616 ? -25.417 2.575 44.340 1.00 95.88 616 ALA A C 1
ATOM 4910 O O . ALA A 1 616 ? -25.243 1.658 45.146 1.00 95.88 616 ALA A O 1
ATOM 4911 N N . LEU A 1 617 ? -25.586 2.384 43.032 1.00 97.25 617 LEU A N 1
ATOM 4912 C CA . LEU A 1 617 ? -25.487 1.100 42.340 1.00 97.25 617 LEU A CA 1
ATOM 4913 C C . LEU A 1 617 ? -24.234 1.104 41.472 1.00 97.25 617 LEU A C 1
ATOM 4915 O O . LEU A 1 617 ? -23.939 2.106 40.829 1.00 97.25 617 LEU A O 1
ATOM 4919 N N . LYS A 1 618 ? -23.500 -0.007 41.456 1.00 97.00 618 LYS A N 1
ATOM 4920 C CA . LYS A 1 618 ? -22.207 -0.122 40.781 1.00 97.00 618 LYS A CA 1
ATOM 4921 C C . LYS A 1 618 ? -22.088 -1.474 40.092 1.00 97.00 618 LYS A C 1
ATOM 4923 O O . LYS A 1 618 ? -22.351 -2.494 40.721 1.00 97.00 618 LYS A O 1
ATOM 4928 N N . VAL A 1 619 ? -21.634 -1.461 38.844 1.00 97.88 619 VAL A N 1
ATOM 4929 C CA . VAL A 1 619 ? -21.264 -2.649 38.065 1.00 97.88 619 VAL A CA 1
ATOM 4930 C C . VAL A 1 619 ? -19.866 -2.462 37.493 1.00 97.88 619 VAL A C 1
ATOM 4932 O O . VAL A 1 619 ? -19.512 -1.364 37.069 1.00 97.88 619 VAL A O 1
ATOM 4935 N N . VAL A 1 620 ? -19.081 -3.537 37.449 1.00 98.06 620 VAL A N 1
ATOM 4936 C CA . VAL A 1 620 ? -17.815 -3.578 36.705 1.00 98.06 620 VAL A CA 1
ATOM 4937 C C . VAL A 1 620 ? -18.004 -4.476 35.492 1.00 98.06 620 VAL A C 1
ATOM 4939 O O . VAL A 1 620 ? -18.402 -5.635 35.635 1.00 98.06 620 VAL A O 1
ATOM 4942 N N . GLY A 1 621 ? -17.724 -3.952 34.299 1.00 96.62 621 GLY A N 1
ATOM 4943 C CA . GLY A 1 621 ? -17.904 -4.690 33.054 1.00 96.62 621 GLY A CA 1
ATOM 4944 C C . GLY A 1 621 ? -16.878 -4.346 31.980 1.00 96.62 621 GLY A C 1
ATOM 4945 O O . GLY A 1 621 ? -16.573 -3.182 31.736 1.00 96.62 621 GLY A O 1
ATOM 4946 N N . LYS A 1 622 ? -16.351 -5.375 31.318 1.00 95.25 622 LYS A N 1
ATOM 4947 C CA . LYS A 1 622 ? -15.316 -5.274 30.281 1.00 95.25 622 LYS A CA 1
ATOM 4948 C C . LYS A 1 622 ? -15.907 -5.520 28.899 1.00 95.25 622 LYS A C 1
ATOM 4950 O O . LYS A 1 622 ? -16.925 -6.188 28.771 1.00 95.25 622 LYS A O 1
ATOM 4955 N N . GLY A 1 623 ? -15.238 -5.034 27.863 1.00 95.50 623 GLY A N 1
ATOM 4956 C CA . GLY A 1 623 ? -15.571 -5.284 26.462 1.00 95.50 623 GLY A CA 1
ATOM 4957 C C . GLY A 1 623 ? -14.691 -4.432 25.555 1.00 95.50 623 GLY A C 1
ATOM 4958 O O . GLY A 1 623 ? -14.139 -3.427 26.004 1.00 95.50 623 GLY A O 1
ATOM 4959 N N . SER A 1 624 ? -14.555 -4.834 24.294 1.00 96.00 624 SER A N 1
ATOM 4960 C CA . SER A 1 624 ? -13.820 -4.072 23.283 1.00 96.00 624 SER A CA 1
ATOM 4961 C C . SER A 1 624 ? -14.645 -3.986 21.990 1.00 96.00 624 SER A C 1
ATOM 4963 O O . SER A 1 624 ? -15.016 -5.023 21.448 1.00 96.00 624 SER A O 1
ATOM 4965 N N . PRO A 1 625 ? -14.986 -2.793 21.484 1.00 95.75 625 PRO A N 1
ATOM 4966 C CA . PRO A 1 625 ? -14.801 -1.498 22.125 1.00 95.75 625 PRO A CA 1
ATOM 4967 C C . PRO A 1 625 ? -15.497 -1.438 23.489 1.00 95.75 625 PRO A C 1
ATOM 4969 O O . PRO A 1 625 ? -16.390 -2.248 23.777 1.00 95.75 625 PRO A O 1
ATOM 4972 N N . ARG A 1 626 ? -15.073 -0.485 24.326 1.00 93.75 626 ARG A N 1
ATOM 4973 C CA . ARG A 1 626 ? -15.655 -0.264 25.653 1.00 93.75 626 ARG A CA 1
ATOM 4974 C C . ARG A 1 626 ? -17.183 -0.139 25.529 1.00 93.75 626 ARG A C 1
ATOM 4976 O O . ARG A 1 626 ? -17.649 0.615 24.671 1.00 93.75 626 ARG A O 1
ATOM 4983 N N . PRO A 1 627 ? -17.966 -0.905 26.305 1.00 96.38 627 PRO A N 1
ATOM 4984 C CA . PRO A 1 627 ? -19.406 -0.928 26.128 1.00 96.38 627 PRO A CA 1
ATOM 4985 C C . PRO A 1 627 ? -20.051 0.377 26.581 1.00 96.38 627 PRO A C 1
ATOM 4987 O O . PRO A 1 627 ? -19.648 0.982 27.569 1.00 96.38 627 PRO A O 1
ATOM 4990 N N . PHE A 1 628 ? -21.102 0.767 25.871 1.00 94.81 628 PHE A N 1
ATOM 4991 C CA . PHE A 1 628 ? -22.028 1.800 26.300 1.00 94.81 628 PHE A CA 1
ATOM 4992 C C . PHE A 1 628 ? -22.936 1.255 27.406 1.00 94.81 628 PHE A C 1
ATOM 4994 O O . PHE A 1 628 ? -23.473 0.149 27.275 1.00 94.81 628 PHE A O 1
ATOM 5001 N N . ALA A 1 629 ? -23.126 2.039 28.464 1.00 95.62 629 ALA A N 1
ATOM 5002 C CA . ALA A 1 629 ? -23.990 1.705 29.585 1.00 95.62 629 ALA A CA 1
ATOM 5003 C C . ALA A 1 629 ? -25.350 2.400 29.506 1.00 95.62 629 ALA A C 1
ATOM 5005 O O . ALA A 1 629 ? -25.444 3.609 29.312 1.00 95.62 629 ALA A O 1
ATOM 5006 N N . GLN A 1 630 ? -26.413 1.640 29.764 1.00 96.06 630 GLN A N 1
ATOM 5007 C CA . GLN A 1 630 ? -27.764 2.165 29.908 1.00 96.06 630 GLN A CA 1
ATOM 5008 C C . GLN A 1 630 ? -28.424 1.615 31.169 1.00 96.06 630 GLN A C 1
ATOM 5010 O O . GLN A 1 630 ? -28.642 0.410 31.294 1.00 96.06 630 GLN A O 1
ATOM 5015 N N . TRP A 1 631 ? -28.792 2.509 32.083 1.00 97.62 631 TRP A N 1
ATOM 5016 C CA . TRP A 1 631 ? -29.525 2.162 33.298 1.00 97.62 631 TRP A CA 1
ATOM 5017 C C . TRP A 1 631 ? -31.036 2.178 33.075 1.00 97.62 631 TRP A C 1
ATOM 5019 O O . TRP A 1 631 ? -31.550 2.973 32.281 1.00 97.62 631 TRP A O 1
ATOM 5029 N N . PHE A 1 632 ? -31.730 1.310 33.810 1.00 97.31 632 PHE A N 1
ATOM 5030 C CA . PHE A 1 632 ? -33.177 1.151 33.795 1.00 97.31 632 PHE A CA 1
ATOM 5031 C C . PHE A 1 632 ? -33.738 1.110 35.219 1.00 97.31 632 PHE A C 1
ATOM 5033 O O . PHE A 1 632 ? -33.143 0.483 36.097 1.00 97.31 632 PHE A O 1
ATOM 5040 N N . PHE A 1 633 ? -34.900 1.731 35.414 1.00 96.50 633 PHE A N 1
ATOM 5041 C CA . PHE A 1 633 ? -35.750 1.635 36.601 1.00 96.50 633 PHE A CA 1
ATOM 5042 C C . PHE A 1 633 ? -37.143 1.187 36.156 1.00 96.50 633 PHE A C 1
ATOM 5044 O O . PHE A 1 633 ? -37.747 1.862 35.326 1.00 96.50 633 PHE A O 1
ATOM 5051 N N . GLU A 1 634 ? -37.633 0.049 36.660 1.00 95.19 634 GLU A N 1
ATOM 5052 C CA . GLU A 1 634 ? -38.922 -0.538 36.232 1.00 95.19 634 GLU A CA 1
ATOM 5053 C C . GLU A 1 634 ? -39.046 -0.606 34.692 1.00 95.19 634 GLU A C 1
ATOM 5055 O O . GLU A 1 634 ? -40.041 -0.198 34.095 1.00 95.19 634 GLU A O 1
ATOM 5060 N N . ASP A 1 635 ? -37.964 -1.048 34.039 1.00 91.88 635 ASP A N 1
ATOM 5061 C CA . ASP A 1 635 ? -37.793 -1.126 32.580 1.00 91.88 635 ASP A CA 1
ATOM 5062 C C . ASP A 1 635 ? -37.848 0.199 31.802 1.00 91.88 635 ASP A C 1
ATOM 5064 O O . ASP A 1 635 ? -37.732 0.200 30.574 1.00 91.88 635 ASP A O 1
ATOM 5068 N N . GLN A 1 636 ? -37.917 1.339 32.487 1.00 94.31 636 GLN A N 1
ATOM 5069 C CA . GLN A 1 636 ? -37.778 2.656 31.874 1.00 94.31 636 GLN A CA 1
ATOM 5070 C C . GLN A 1 636 ? -36.336 3.142 31.932 1.00 94.31 636 GLN A C 1
ATOM 5072 O O . GLN A 1 636 ? -35.644 2.968 32.933 1.00 94.31 636 GLN A O 1
ATOM 5077 N N . HIS A 1 637 ? -35.889 3.772 30.848 1.00 93.06 637 HIS A N 1
ATOM 5078 C CA . HIS A 1 637 ? -34.559 4.358 30.762 1.00 93.06 637 HIS A CA 1
ATOM 5079 C C . HIS A 1 637 ? -34.369 5.449 31.818 1.00 93.06 637 HIS A C 1
ATOM 5081 O O . HIS A 1 637 ? -35.229 6.310 31.994 1.00 93.06 637 HIS A O 1
ATOM 5087 N N . ILE A 1 638 ? -33.223 5.416 32.494 1.00 92.50 638 ILE A N 1
ATOM 5088 C CA . ILE A 1 638 ? -32.789 6.482 33.397 1.00 92.50 638 ILE A CA 1
ATOM 5089 C C . ILE A 1 638 ? -31.850 7.413 32.632 1.00 92.50 638 ILE A C 1
ATOM 5091 O O . ILE A 1 638 ? -30.959 6.947 31.914 1.00 92.50 638 ILE A O 1
ATOM 5095 N N . ASP A 1 639 ? -32.040 8.719 32.814 1.00 83.31 639 ASP A N 1
ATOM 5096 C CA . ASP A 1 639 ? -31.181 9.745 32.230 1.00 83.31 639 ASP A CA 1
ATOM 5097 C C . ASP A 1 639 ? -29.740 9.653 32.743 1.00 83.31 639 ASP A C 1
ATOM 5099 O O . ASP A 1 639 ? -29.476 9.365 33.916 1.00 83.31 639 ASP A O 1
ATOM 5103 N N . TRP A 1 640 ? -28.802 9.961 31.848 1.00 82.12 640 TRP A N 1
ATOM 5104 C CA . TRP A 1 640 ? -27.367 9.816 32.079 1.00 82.12 640 TRP A CA 1
ATOM 5105 C C . TRP A 1 640 ? -26.819 10.718 33.197 1.00 82.12 640 TRP A C 1
ATOM 5107 O O . TRP A 1 640 ? -25.779 10.398 33.752 1.00 82.12 640 TRP A O 1
ATOM 5117 N N . GLU A 1 641 ? -27.504 11.804 33.577 1.00 85.81 641 GLU A N 1
ATOM 5118 C CA . GLU A 1 641 ? -27.036 12.758 34.603 1.00 85.81 641 GLU A CA 1
ATOM 5119 C C . GLU A 1 641 ? -26.863 12.131 35.996 1.00 85.81 641 GLU A C 1
ATOM 5121 O O . GLU A 1 641 ? -26.110 12.637 36.829 1.00 85.81 641 GLU A O 1
ATOM 5126 N N . ASN A 1 642 ? -27.558 11.021 36.254 1.00 85.38 642 ASN A N 1
ATOM 5127 C CA . ASN A 1 642 ? -27.427 10.260 37.495 1.00 85.38 642 ASN A CA 1
ATOM 5128 C C . ASN A 1 642 ? -26.355 9.165 37.400 1.00 85.38 642 ASN A C 1
ATOM 5130 O O . ASN A 1 642 ? -26.061 8.508 38.399 1.00 85.38 642 ASN A O 1
ATOM 5134 N N . ALA A 1 643 ? -25.807 8.932 36.208 1.00 92.50 643 ALA A N 1
ATOM 5135 C CA . ALA A 1 643 ? -24.834 7.894 35.935 1.00 92.50 643 ALA A CA 1
ATOM 5136 C C . ALA A 1 643 ? -23.434 8.484 35.732 1.00 92.50 643 ALA A C 1
ATOM 5138 O O . ALA A 1 643 ? -23.247 9.577 35.202 1.00 92.50 643 ALA A O 1
ATOM 5139 N N . SER A 1 644 ? -22.427 7.732 36.150 1.00 93.31 644 SER A N 1
ATOM 5140 C CA . SER A 1 644 ? -21.022 8.060 35.942 1.00 93.31 644 SER A CA 1
ATOM 5141 C C . SER A 1 644 ? -20.245 6.809 35.583 1.00 93.31 644 SER A C 1
ATOM 5143 O O . SER A 1 644 ? -20.590 5.709 36.018 1.00 93.31 644 SER A O 1
ATOM 5145 N N . GLU A 1 645 ? -19.162 6.980 34.836 1.00 94.38 645 GLU A N 1
ATOM 5146 C CA . GLU A 1 645 ? -18.304 5.875 34.439 1.00 94.38 645 GLU A CA 1
ATOM 5147 C C . GLU A 1 645 ? -16.839 6.160 34.783 1.00 94.38 645 GLU A C 1
ATOM 5149 O O . GLU A 1 645 ? -16.355 7.275 34.592 1.00 94.38 645 GLU A O 1
ATOM 5154 N N . ASP A 1 646 ? -16.131 5.140 35.265 1.00 94.44 646 ASP A N 1
ATOM 5155 C CA . ASP A 1 646 ? -14.685 5.158 35.499 1.00 94.44 646 ASP A CA 1
ATOM 5156 C C . ASP A 1 646 ? -14.031 4.152 34.544 1.00 94.44 646 ASP A C 1
ATOM 5158 O O . ASP A 1 646 ? -14.078 2.933 34.734 1.00 94.44 646 ASP A O 1
ATOM 5162 N N . GLU A 1 647 ? -13.437 4.683 33.476 1.00 91.81 647 GLU A N 1
ATOM 5163 C CA . GLU A 1 647 ? -12.814 3.901 32.410 1.00 91.81 647 GLU A CA 1
ATOM 5164 C C . GLU A 1 647 ? -11.615 3.082 32.903 1.00 91.81 647 GLU A C 1
ATOM 5166 O O . GLU A 1 647 ? -11.466 1.924 32.514 1.00 91.81 647 GLU A O 1
ATOM 5171 N N . ALA A 1 648 ? -10.807 3.620 33.823 1.00 92.69 648 ALA A N 1
ATOM 5172 C CA . ALA A 1 648 ? -9.625 2.929 34.338 1.00 92.69 648 ALA A CA 1
ATOM 5173 C C . ALA A 1 648 ? -9.995 1.674 35.140 1.00 92.69 648 ALA A C 1
ATOM 5175 O O . ALA A 1 648 ? -9.241 0.699 35.168 1.00 92.69 648 ALA A O 1
ATOM 5176 N N . LYS A 1 649 ? -11.166 1.691 35.784 1.00 93.38 649 LYS A N 1
ATOM 5177 C CA . LYS A 1 649 ? -11.688 0.560 36.558 1.00 93.38 649 LYS A CA 1
ATOM 5178 C C . LYS A 1 649 ? -12.716 -0.281 35.809 1.00 93.38 649 LYS A C 1
ATOM 5180 O O . LYS A 1 649 ? -13.139 -1.298 36.349 1.00 93.38 649 LYS A O 1
ATOM 5185 N N . ASN A 1 650 ? -13.095 0.098 34.585 1.00 95.31 650 ASN A N 1
ATOM 5186 C CA . ASN A 1 650 ? -14.218 -0.499 33.853 1.00 95.31 650 ASN A CA 1
ATOM 5187 C C . ASN A 1 650 ? -15.528 -0.482 34.663 1.00 95.31 650 ASN A C 1
ATOM 5189 O O . ASN A 1 650 ? -16.299 -1.441 34.654 1.00 95.31 650 ASN A O 1
ATOM 5193 N N . GLU A 1 651 ? -15.751 0.601 35.403 1.00 97.38 651 GLU A N 1
ATOM 5194 C CA . GLU A 1 651 ? -16.826 0.731 36.381 1.00 97.38 651 GLU A CA 1
ATOM 5195 C C . GLU A 1 651 ? -17.926 1.668 35.873 1.00 97.38 651 GLU A C 1
ATOM 5197 O O . GLU A 1 651 ? -17.653 2.733 35.322 1.00 97.38 651 GLU A O 1
ATOM 5202 N N . TYR A 1 652 ? -19.176 1.267 36.093 1.00 97.19 652 TYR A N 1
ATOM 5203 C CA . TYR A 1 652 ? -20.384 2.010 35.753 1.00 97.19 652 TYR A CA 1
ATOM 5204 C C . TYR A 1 652 ? -21.207 2.171 37.023 1.00 97.19 652 TYR A C 1
ATOM 5206 O O . TYR A 1 652 ? -21.554 1.184 37.679 1.00 97.19 652 TYR A O 1
ATOM 5214 N N . GLN A 1 653 ? -21.522 3.410 37.376 1.00 96.88 653 GLN A N 1
ATOM 5215 C CA . GLN A 1 653 ? -22.192 3.746 38.623 1.00 96.88 653 GLN A CA 1
ATOM 5216 C C . GLN A 1 653 ? -23.456 4.561 38.348 1.00 96.88 653 GLN A C 1
ATOM 5218 O O . GLN A 1 653 ? -23.456 5.438 37.490 1.00 96.88 653 GLN A O 1
ATOM 5223 N N . LEU A 1 654 ? -24.521 4.287 39.099 1.00 97.06 654 LEU A N 1
ATOM 5224 C CA . LEU A 1 654 ? -25.736 5.094 39.166 1.00 97.06 654 LEU A CA 1
ATOM 5225 C C . LEU A 1 654 ? -25.906 5.613 40.592 1.00 97.06 654 LEU A C 1
ATOM 5227 O O . LEU A 1 654 ? -25.918 4.825 41.542 1.00 97.06 654 LEU A O 1
ATOM 5231 N N . VAL A 1 655 ? -26.066 6.927 40.740 1.00 95.94 655 VAL A N 1
ATOM 5232 C CA . VAL A 1 655 ? -26.316 7.589 42.022 1.00 95.94 655 VAL A CA 1
ATOM 5233 C C . VAL A 1 655 ? -27.643 8.338 41.972 1.00 95.94 655 VAL A C 1
ATOM 5235 O O . VAL A 1 655 ? -27.794 9.305 41.233 1.00 95.94 655 VAL A O 1
ATOM 5238 N N . ILE A 1 656 ? -28.602 7.925 42.802 1.00 94.75 656 ILE A N 1
ATOM 5239 C CA . ILE A 1 656 ? -29.885 8.618 42.970 1.00 94.75 656 ILE A CA 1
ATOM 5240 C C . ILE A 1 656 ? -29.870 9.348 44.307 1.00 94.75 656 ILE A C 1
ATOM 5242 O O . ILE A 1 656 ? -29.815 8.715 45.363 1.00 94.75 656 ILE A O 1
ATOM 5246 N N . LYS A 1 657 ? -29.925 10.682 44.270 1.00 93.25 657 LYS A N 1
ATOM 5247 C CA . LYS A 1 657 ? -29.838 11.507 45.479 1.00 93.25 657 LYS A CA 1
ATOM 5248 C C . LYS A 1 657 ? -31.143 11.527 46.266 1.00 93.25 657 LYS A C 1
ATOM 5250 O O . LYS A 1 657 ? -32.215 11.622 45.674 1.00 93.25 657 LYS A O 1
ATOM 5255 N N . GLN A 1 658 ? -31.032 11.519 47.595 1.00 92.62 658 GLN A N 1
ATOM 5256 C CA . GLN A 1 658 ? -32.147 11.687 48.537 1.00 92.62 658 GLN A CA 1
ATOM 5257 C C . GLN A 1 658 ? -33.361 10.799 48.216 1.00 92.62 658 GLN A C 1
ATOM 5259 O O . GLN A 1 658 ? -34.464 11.280 47.950 1.00 92.62 658 GLN A O 1
ATOM 5264 N N . ALA A 1 659 ? -33.153 9.484 48.244 1.00 92.44 659 ALA A N 1
ATOM 5265 C CA . ALA A 1 659 ? -34.149 8.503 47.847 1.00 92.44 659 ALA A CA 1
ATOM 5266 C C . ALA A 1 659 ? -35.440 8.590 48.673 1.00 92.44 659 ALA A C 1
ATOM 5268 O O . ALA A 1 659 ? -35.415 8.755 49.895 1.00 92.44 659 ALA A O 1
ATOM 5269 N N . THR A 1 660 ? -36.579 8.415 48.005 1.00 91.81 660 THR A N 1
ATOM 5270 C CA . THR A 1 660 ? -37.907 8.374 48.629 1.00 91.81 660 THR A CA 1
ATOM 5271 C C . THR A 1 660 ? -38.676 7.137 48.187 1.00 91.81 660 THR A C 1
ATOM 5273 O O . THR A 1 660 ? -38.537 6.673 47.054 1.00 91.81 660 THR A O 1
ATOM 5276 N N . THR A 1 661 ? -39.547 6.641 49.064 1.00 86.75 661 THR A N 1
ATOM 5277 C CA . THR A 1 661 ? -40.429 5.486 48.817 1.00 86.75 661 THR A CA 1
ATOM 5278 C C . THR A 1 661 ? -41.302 5.650 47.578 1.00 86.75 661 THR A C 1
ATOM 5280 O O . THR A 1 661 ? -41.524 4.703 46.841 1.00 86.75 661 THR A O 1
ATOM 5283 N N . ARG A 1 662 ? -41.766 6.871 47.294 1.00 86.88 662 ARG A N 1
ATOM 5284 C CA . ARG A 1 662 ? -42.678 7.135 46.170 1.00 86.88 662 ARG A CA 1
ATOM 5285 C C . ARG A 1 662 ? -42.017 7.149 44.793 1.00 86.88 662 ARG A C 1
ATOM 5287 O O . ARG A 1 662 ? -42.734 7.047 43.805 1.00 86.88 662 ARG A O 1
ATOM 5294 N N . LYS A 1 663 ? -40.704 7.381 44.716 1.00 89.75 663 LYS A N 1
ATOM 5295 C CA . LYS A 1 663 ? -40.013 7.641 43.439 1.00 89.75 663 LYS A CA 1
ATOM 5296 C C . LYS A 1 663 ? -38.901 6.656 43.117 1.00 89.75 663 LYS A C 1
ATOM 5298 O O . LYS A 1 663 ? -38.569 6.509 41.950 1.00 89.75 663 LYS A O 1
ATOM 5303 N N . ASN A 1 664 ? -38.266 6.079 44.133 1.00 93.44 664 ASN A N 1
ATOM 5304 C CA . ASN A 1 664 ? -36.978 5.401 43.971 1.00 93.44 664 ASN A CA 1
ATOM 5305 C C . ASN A 1 664 ? -36.987 3.960 44.490 1.00 93.44 664 ASN A C 1
ATOM 5307 O O . ASN A 1 664 ? -35.960 3.293 44.478 1.00 93.44 664 ASN A O 1
ATOM 5311 N N . GLU A 1 665 ? -38.126 3.490 44.988 1.00 94.44 665 GLU A N 1
ATOM 5312 C CA . GLU A 1 665 ? -38.322 2.083 45.307 1.00 94.44 665 GLU A CA 1
ATOM 5313 C C . GLU A 1 665 ? -38.739 1.322 44.056 1.00 94.44 665 GLU A C 1
ATOM 5315 O O . GLU A 1 665 ? -39.636 1.762 43.339 1.00 94.44 665 GLU A O 1
ATOM 5320 N N . GLY A 1 666 ? -38.092 0.187 43.815 1.00 95.31 666 GLY A N 1
ATOM 5321 C CA . GLY A 1 666 ? -38.340 -0.638 42.642 1.00 95.31 666 GLY A CA 1
ATOM 5322 C C . GLY A 1 666 ? -37.084 -1.353 42.170 1.00 95.31 666 GLY A C 1
ATOM 5323 O O . GLY A 1 666 ? -36.097 -1.481 42.900 1.00 95.31 666 GLY A O 1
ATOM 5324 N N . THR A 1 667 ? -37.134 -1.836 40.938 1.00 97.75 667 THR A N 1
ATOM 5325 C CA . THR A 1 667 ? -36.095 -2.679 40.353 1.00 97.75 667 THR A CA 1
ATOM 5326 C C . THR A 1 667 ? -35.194 -1.882 39.419 1.00 97.75 667 THR A C 1
ATOM 5328 O O . THR A 1 667 ? -35.662 -1.259 38.466 1.00 97.75 667 THR A O 1
ATOM 5331 N N . TYR A 1 668 ? -33.887 -1.956 39.667 1.00 97.75 668 TYR A N 1
ATOM 5332 C CA . TYR A 1 668 ? -32.852 -1.317 38.861 1.00 97.75 668 TYR A CA 1
ATOM 5333 C C . TYR A 1 668 ? -32.012 -2.353 38.119 1.00 97.75 668 TYR A C 1
ATOM 5335 O O . TYR A 1 668 ? -31.647 -3.386 38.679 1.00 97.75 668 TYR A O 1
ATOM 5343 N N . ARG A 1 669 ? -31.650 -2.063 36.870 1.00 97.62 669 ARG A N 1
ATOM 5344 C CA . ARG A 1 669 ? -30.694 -2.868 36.095 1.00 97.62 669 ARG A CA 1
ATOM 5345 C C . ARG A 1 669 ? -29.880 -1.993 35.151 1.00 97.62 669 ARG A C 1
ATOM 5347 O O . ARG A 1 669 ? -30.309 -0.899 34.793 1.00 97.62 669 ARG A O 1
ATOM 5354 N N . ILE A 1 670 ? -28.732 -2.496 34.721 1.00 97.75 670 ILE A N 1
ATOM 5355 C CA . ILE A 1 670 ? -27.894 -1.885 33.687 1.00 97.75 670 ILE A CA 1
ATOM 5356 C C . ILE A 1 670 ? -27.757 -2.844 32.508 1.00 97.75 670 ILE A C 1
ATOM 5358 O O . ILE A 1 670 ? -27.676 -4.059 32.681 1.00 97.75 670 ILE A O 1
ATOM 5362 N N . VAL A 1 671 ? -27.725 -2.281 31.307 1.00 97.56 671 VAL A N 1
ATOM 5363 C CA . VAL A 1 671 ? -27.379 -2.963 30.063 1.00 97.56 671 VAL A CA 1
ATOM 5364 C C . VAL A 1 671 ? -26.060 -2.393 29.554 1.00 97.56 671 VAL A C 1
ATOM 5366 O O . VAL A 1 671 ? -25.929 -1.177 29.422 1.00 97.56 671 VAL A O 1
ATOM 5369 N N . LEU A 1 672 ? -25.100 -3.269 29.264 1.00 98.12 672 LEU A N 1
ATOM 5370 C CA . LEU A 1 672 ? -23.823 -2.946 28.635 1.00 98.12 672 LEU A CA 1
ATOM 5371 C C . LEU A 1 672 ? -23.836 -3.462 27.194 1.00 98.12 672 LEU A C 1
ATOM 5373 O O . LEU A 1 672 ? -24.010 -4.661 26.973 1.00 98.12 672 LEU A O 1
ATOM 5377 N N . ARG A 1 673 ? -23.632 -2.577 26.213 1.00 97.50 673 ARG A N 1
ATOM 5378 C CA . ARG A 1 673 ? -23.687 -2.909 24.778 1.00 97.50 673 ARG A CA 1
ATOM 5379 C C . ARG A 1 673 ? -22.464 -2.394 24.025 1.00 97.50 673 ARG A C 1
ATOM 5381 O O . ARG A 1 673 ? -22.074 -1.244 24.189 1.00 97.50 673 ARG A O 1
ATOM 5388 N N . ASN A 1 674 ? -21.913 -3.208 23.130 1.00 96.19 674 ASN A N 1
ATOM 5389 C CA . ASN A 1 674 ? -21.009 -2.755 22.071 1.00 96.19 674 ASN A CA 1
ATOM 5390 C C . ASN A 1 674 ? -21.394 -3.382 20.718 1.00 96.19 674 ASN A C 1
ATOM 5392 O O . ASN A 1 674 ? -22.438 -4.019 20.596 1.00 96.19 674 ASN A O 1
ATOM 5396 N N . GLU A 1 675 ? -20.570 -3.193 19.684 1.00 95.56 675 GLU A N 1
ATOM 5397 C CA . GLU A 1 675 ? -20.852 -3.703 18.332 1.00 95.56 675 GLU A CA 1
ATOM 5398 C C . GLU A 1 675 ? -20.844 -5.240 18.214 1.00 95.56 675 GLU A C 1
ATOM 5400 O O . GLU A 1 675 ? -21.351 -5.788 17.236 1.00 95.56 675 GLU A O 1
ATOM 5405 N N . VAL A 1 676 ? -20.296 -5.952 19.201 1.00 95.88 676 VAL A N 1
ATOM 5406 C CA . VAL A 1 676 ? -20.227 -7.420 19.207 1.00 95.88 676 VAL A CA 1
ATOM 5407 C C . VAL A 1 676 ? -21.420 -8.033 19.929 1.00 95.88 676 VAL A C 1
ATOM 5409 O O . VAL A 1 676 ? -21.874 -9.113 19.550 1.00 95.88 676 VAL A O 1
ATOM 5412 N N . GLY A 1 677 ? -21.934 -7.369 20.965 1.00 95.44 677 GLY A N 1
ATOM 5413 C CA . GLY A 1 677 ? -23.039 -7.903 21.743 1.00 95.44 677 GLY A CA 1
ATOM 5414 C C . GLY A 1 677 ? -23.514 -7.005 22.875 1.00 95.44 677 GLY A C 1
ATOM 5415 O O . GLY A 1 677 ? -23.088 -5.862 23.043 1.00 95.44 677 GLY A O 1
ATOM 5416 N N . GLU A 1 678 ? -24.415 -7.571 23.665 1.00 97.75 678 GLU A N 1
ATOM 5417 C CA . GLU A 1 678 ? -25.076 -6.922 24.787 1.00 97.75 678 GLU A CA 1
ATOM 5418 C C . GLU A 1 678 ? -25.184 -7.898 25.957 1.00 97.75 678 GLU A C 1
ATOM 5420 O O . GLU A 1 678 ? -25.433 -9.088 25.762 1.00 97.75 678 GLU A O 1
ATOM 5425 N N . ILE A 1 679 ? -25.024 -7.382 27.171 1.00 98.12 679 ILE A N 1
ATOM 5426 C CA . ILE A 1 679 ? -25.276 -8.108 28.412 1.00 98.12 679 ILE A CA 1
ATOM 5427 C C . ILE A 1 679 ? -26.004 -7.198 29.399 1.00 98.12 679 ILE A C 1
ATOM 5429 O O . ILE A 1 679 ? -25.859 -5.977 29.355 1.00 98.12 679 ILE A O 1
ATOM 5433 N N . GLN A 1 680 ? -26.777 -7.785 30.306 1.00 97.38 680 GLN A N 1
ATOM 5434 C CA . GLN A 1 680 ? -27.480 -7.056 31.359 1.00 97.38 680 GLN A CA 1
ATOM 5435 C C . GLN A 1 680 ? -27.089 -7.575 32.740 1.00 97.38 680 GLN A C 1
ATOM 5437 O O . GLN A 1 680 ? -26.784 -8.759 32.893 1.00 97.38 680 GLN A O 1
ATOM 5442 N N . SER A 1 681 ? -27.116 -6.688 33.731 1.00 97.81 681 SER A N 1
ATOM 5443 C CA . SER A 1 681 ? -26.917 -7.045 35.135 1.00 97.81 681 SER A CA 1
ATOM 5444 C C . SER A 1 681 ? -28.058 -7.909 35.658 1.00 97.81 681 SER A C 1
ATOM 5446 O O . SER A 1 681 ? -29.183 -7.873 35.146 1.00 97.81 681 SER A O 1
ATOM 5448 N N . THR A 1 682 ? -27.811 -8.605 36.764 1.00 96.50 682 THR A N 1
ATOM 5449 C CA . THR A 1 682 ? -28.907 -9.088 37.605 1.00 96.50 682 THR A CA 1
ATOM 5450 C C . THR A 1 682 ? -29.743 -7.883 38.075 1.00 96.50 682 THR A C 1
ATOM 5452 O O . THR A 1 682 ? -29.166 -6.862 38.465 1.00 96.50 682 THR A O 1
ATOM 5455 N N . PRO A 1 683 ? -31.089 -7.940 38.037 1.00 97.44 683 PRO A N 1
ATOM 5456 C CA . PRO A 1 683 ? -31.912 -6.854 38.564 1.00 97.44 683 PRO A CA 1
ATOM 5457 C C . PRO A 1 683 ? -31.748 -6.703 40.086 1.00 97.44 683 PRO A C 1
ATOM 5459 O O . PRO A 1 683 ? -31.811 -7.689 40.823 1.00 97.44 683 PRO A O 1
ATOM 5462 N N . CYS A 1 684 ? -31.557 -5.469 40.553 1.00 98.00 684 CYS A N 1
ATOM 5463 C CA . CYS A 1 684 ? -31.456 -5.106 41.965 1.00 98.00 684 CYS A CA 1
ATOM 5464 C C . CYS A 1 684 ? -32.784 -4.533 42.465 1.00 98.00 684 CYS A C 1
ATOM 5466 O O . CYS A 1 684 ? -33.213 -3.474 42.005 1.00 98.00 684 CYS A O 1
ATOM 5468 N N . ALA A 1 685 ? -33.417 -5.202 43.428 1.00 97.81 685 ALA A N 1
ATOM 5469 C CA . ALA A 1 685 ? -34.592 -4.679 44.117 1.00 97.81 685 ALA A CA 1
ATOM 5470 C C . ALA A 1 685 ? -34.176 -3.684 45.214 1.00 97.81 685 ALA A C 1
ATOM 5472 O O . ALA A 1 685 ? -33.657 -4.072 46.266 1.00 97.81 685 ALA A O 1
ATOM 5473 N N . VAL A 1 686 ? -34.419 -2.394 44.992 1.00 97.19 686 VAL A N 1
ATOM 5474 C CA . VAL A 1 686 ? -34.135 -1.341 45.972 1.00 97.19 686 VAL A CA 1
ATOM 5475 C C . VAL A 1 686 ? -35.376 -1.080 46.816 1.00 97.19 686 VAL A C 1
ATOM 5477 O O . VAL A 1 686 ? -36.406 -0.639 46.310 1.00 97.19 686 VAL A O 1
ATOM 5480 N N . THR A 1 687 ? -35.265 -1.308 48.124 1.00 94.00 687 THR A N 1
ATOM 5481 C CA . THR A 1 687 ? -36.321 -1.002 49.097 1.00 94.00 687 THR A CA 1
ATOM 5482 C C . THR A 1 687 ? -35.947 0.248 49.886 1.00 94.00 687 THR A C 1
ATOM 5484 O O . THR A 1 687 ? -34.979 0.245 50.649 1.00 94.00 687 THR A O 1
ATOM 5487 N N . VAL A 1 688 ? -36.734 1.318 49.750 1.00 93.00 688 VAL A N 1
ATOM 5488 C CA . VAL A 1 688 ? -36.553 2.527 50.568 1.00 93.00 688 VAL A CA 1
ATOM 5489 C C . VAL A 1 688 ? -37.281 2.348 51.899 1.00 93.00 688 VAL A C 1
ATOM 5491 O O . VAL A 1 688 ? -38.458 1.999 51.922 1.00 93.00 688 VAL A O 1
ATOM 5494 N N . LEU A 1 689 ? -36.592 2.558 53.013 1.00 90.56 689 LEU A N 1
ATOM 5495 C CA . LEU A 1 689 ? -37.110 2.395 54.365 1.00 90.56 689 LEU A CA 1
ATOM 5496 C C . LEU A 1 689 ? -37.416 3.760 54.982 1.00 90.56 689 LEU A C 1
ATOM 5498 O O . LEU A 1 689 ? -36.571 4.652 54.947 1.00 90.56 689 LEU A O 1
ATOM 5502 N N . GLU A 1 690 ? -38.587 3.931 55.588 1.00 88.25 690 GLU A N 1
ATOM 5503 C CA . GLU A 1 690 ? -38.925 5.177 56.287 1.00 88.25 690 GLU A CA 1
ATOM 5504 C C . GLU A 1 690 ? -38.669 5.056 57.796 1.00 88.25 690 GLU A C 1
ATOM 5506 O O . GLU A 1 690 ? -39.110 4.068 58.403 1.00 88.25 690 GLU A O 1
ATOM 5511 N N . PRO A 1 691 ? -38.005 6.056 58.413 1.00 87.75 691 PRO A N 1
ATOM 5512 C CA . PRO A 1 691 ? -37.880 6.133 59.861 1.00 87.75 691 PRO A CA 1
ATOM 5513 C C . PRO A 1 691 ? -39.252 6.209 60.527 1.00 87.75 691 PRO A C 1
ATOM 5515 O O . PRO A 1 691 ? -40.238 6.656 59.938 1.00 87.75 691 PRO A O 1
ATOM 5518 N N . VAL A 1 692 ? -39.303 5.769 61.779 1.00 91.44 692 VAL A N 1
ATOM 5519 C CA . VAL A 1 692 ? -40.459 5.988 62.641 1.00 91.44 692 VAL A CA 1
ATOM 5520 C C . VAL A 1 692 ? -40.694 7.490 62.774 1.00 91.44 692 VAL A C 1
ATOM 5522 O O . VAL A 1 692 ? -39.763 8.252 63.014 1.00 91.44 692 VAL A O 1
ATOM 5525 N N . LYS A 1 693 ? -41.952 7.907 62.651 1.00 90.44 693 LYS A N 1
ATOM 5526 C CA . LYS A 1 693 ? -42.423 9.237 63.023 1.00 90.44 693 LYS A CA 1
ATOM 5527 C C . LYS A 1 693 ? -43.503 9.083 64.084 1.00 90.44 693 LYS A C 1
ATOM 5529 O O . LYS A 1 693 ? -44.587 8.579 63.789 1.00 90.44 693 LYS A O 1
ATOM 5534 N N . LEU A 1 694 ? -43.198 9.533 65.297 1.00 93.50 694 LEU A N 1
ATOM 5535 C CA . LEU A 1 694 ? -44.106 9.555 66.441 1.00 93.50 694 LEU A CA 1
ATOM 5536 C C . LEU A 1 694 ? -44.625 10.984 66.639 1.00 93.50 694 LEU A C 1
ATOM 5538 O O . LEU A 1 694 ? -43.849 11.932 66.680 1.00 93.50 694 LEU A O 1
ATOM 5542 N N . THR A 1 695 ? -45.942 11.157 66.736 1.00 93.31 695 THR A N 1
ATOM 5543 C CA . THR A 1 695 ? -46.591 12.454 66.987 1.00 93.31 695 THR A CA 1
ATOM 5544 C C . THR A 1 695 ? -47.536 12.342 68.178 1.00 93.31 695 THR A C 1
ATOM 5546 O O . THR A 1 695 ? -48.472 11.547 68.146 1.00 93.31 695 THR A O 1
ATOM 5549 N N . LEU A 1 696 ? -47.310 13.144 69.222 1.00 93.31 696 LEU A N 1
ATOM 5550 C CA . LEU A 1 696 ? -48.215 13.259 70.367 1.00 93.31 696 LEU A CA 1
ATOM 5551 C C . LEU A 1 696 ? -49.402 14.165 70.005 1.00 93.31 696 LEU A C 1
ATOM 5553 O O . LEU A 1 696 ? -49.204 15.328 69.661 1.00 93.31 696 LEU A O 1
ATOM 5557 N N . LEU A 1 697 ? -50.621 13.628 70.062 1.00 93.12 697 LEU A N 1
ATOM 5558 C CA . LEU A 1 697 ? -51.870 14.350 69.781 1.00 93.12 697 LEU A CA 1
ATOM 5559 C C . LEU A 1 697 ? -52.551 14.851 71.057 1.00 93.12 697 LEU A C 1
ATOM 5561 O O . LEU A 1 697 ? -53.117 15.942 71.073 1.00 93.12 697 LEU A O 1
ATOM 5565 N N . ALA A 1 698 ? -52.498 14.053 72.120 1.00 91.94 698 ALA A N 1
ATOM 5566 C CA . ALA A 1 698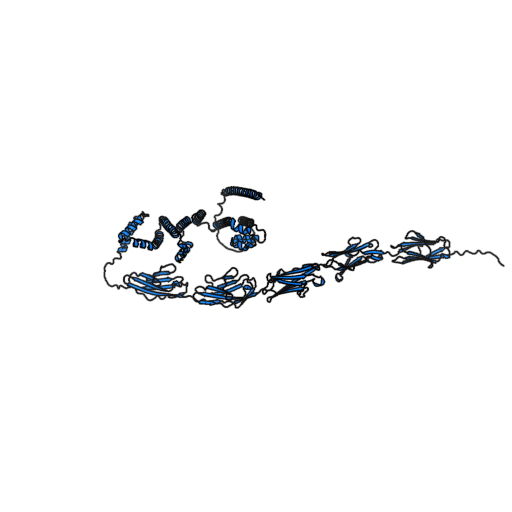 ? -52.953 14.422 73.451 1.00 91.94 698 ALA A CA 1
ATOM 5567 C C . ALA A 1 698 ? -52.052 13.740 74.490 1.00 91.94 698 ALA A C 1
ATOM 5569 O O . ALA A 1 698 ? -51.637 12.605 74.250 1.00 91.94 698 ALA A O 1
ATOM 5570 N N . PRO A 1 699 ? -51.753 14.382 75.626 1.00 90.94 699 PRO A N 1
ATOM 5571 C CA . PRO A 1 699 ? -52.017 15.793 75.931 1.00 90.94 699 PRO A CA 1
ATOM 5572 C C . PRO A 1 699 ? -51.237 16.750 75.009 1.00 90.94 699 PRO A C 1
ATOM 5574 O O . PRO A 1 699 ? -50.250 16.367 74.390 1.00 90.94 699 PRO A O 1
ATOM 5577 N N . THR A 1 700 ? -51.653 18.018 74.927 1.00 87.56 700 THR A N 1
ATOM 5578 C CA . THR A 1 700 ? -50.937 19.053 74.145 1.00 87.56 700 THR A CA 1
ATOM 5579 C C . THR A 1 700 ? -49.635 19.522 74.805 1.00 87.56 700 THR A C 1
ATOM 5581 O O . THR A 1 700 ? -48.909 20.329 74.231 1.00 87.56 700 THR A O 1
ATOM 5584 N N . SER A 1 701 ? -49.356 19.056 76.025 1.00 88.25 701 SER A N 1
ATOM 5585 C CA . SER A 1 701 ? -48.163 19.356 76.815 1.00 88.25 701 SER A CA 1
ATOM 5586 C C . SER A 1 701 ? -47.611 18.066 77.407 1.00 88.25 701 SER A C 1
ATOM 5588 O O . SER A 1 701 ? -48.369 17.241 77.907 1.00 88.25 701 SER A O 1
ATOM 5590 N N . ASN A 1 702 ? -46.286 17.931 77.427 1.00 90.12 702 ASN A N 1
ATOM 5591 C CA . ASN A 1 702 ? -45.604 16.800 78.059 1.00 90.12 702 ASN A CA 1
ATOM 5592 C C . ASN A 1 702 ? -45.714 16.814 79.592 1.00 90.12 702 ASN A C 1
ATOM 5594 O O . ASN A 1 702 ? -45.331 15.842 80.227 1.00 90.12 702 ASN A O 1
ATOM 5598 N N . LEU A 1 703 ? -46.210 17.898 80.191 1.00 92.44 703 LEU A N 1
ATOM 5599 C CA . LEU A 1 703 ? -46.559 17.980 81.608 1.00 92.44 703 LEU A CA 1
ATOM 5600 C C . LEU A 1 703 ? -48.065 18.206 81.732 1.00 92.44 703 LEU A C 1
ATOM 5602 O O . LEU A 1 703 ? -48.590 19.160 81.148 1.00 92.44 703 LEU A O 1
ATOM 5606 N N . VAL A 1 704 ? -48.734 17.345 82.492 1.00 92.94 704 VAL A N 1
ATOM 5607 C CA . VAL A 1 704 ? -50.171 17.413 82.761 1.00 92.94 704 VAL A CA 1
ATOM 5608 C C . VAL A 1 704 ? -50.391 17.399 84.265 1.00 92.94 704 VAL A C 1
ATOM 5610 O O . VAL A 1 704 ? -50.007 16.442 84.932 1.00 92.94 704 VAL A O 1
ATOM 5613 N N . ASP A 1 705 ? -51.041 18.433 84.790 1.00 91.56 705 ASP A N 1
ATOM 5614 C CA . ASP A 1 705 ? -51.495 18.487 86.177 1.00 91.56 705 ASP A CA 1
ATOM 5615 C C . ASP A 1 705 ? -53.012 18.251 86.204 1.00 91.56 705 ASP A C 1
ATOM 5617 O O . ASP A 1 705 ? -53.761 19.023 85.605 1.00 91.56 705 ASP A O 1
ATOM 5621 N N . LEU A 1 706 ? -53.467 17.194 86.881 1.00 91.19 706 LEU A N 1
ATOM 5622 C CA . LEU A 1 706 ? -54.891 16.863 87.030 1.00 91.19 706 LEU A CA 1
ATOM 5623 C C . LEU A 1 706 ? -55.300 16.784 88.504 1.00 91.19 706 LEU A C 1
ATOM 5625 O O . LEU A 1 706 ? -54.476 16.550 89.393 1.00 91.19 706 LEU A O 1
ATOM 5629 N N . LYS A 1 707 ? -56.590 16.949 88.783 1.00 89.50 707 LYS A N 1
ATOM 5630 C CA . LYS A 1 707 ? -57.199 16.605 90.074 1.00 89.50 707 LYS A CA 1
ATOM 5631 C C . LYS A 1 707 ? -57.670 15.152 90.081 1.00 89.50 707 LYS A C 1
ATOM 5633 O O . LYS A 1 707 ? -58.029 14.592 89.045 1.00 89.50 707 LYS A O 1
ATOM 5638 N N . ILE A 1 708 ? -57.730 14.550 91.271 1.00 87.94 708 ILE A N 1
ATOM 5639 C CA . ILE A 1 708 ? -58.376 13.240 91.465 1.00 87.94 708 ILE A CA 1
ATOM 5640 C C . ILE A 1 708 ? -59.808 13.309 90.914 1.00 87.94 708 ILE A C 1
ATOM 5642 O O . ILE A 1 708 ? -60.546 14.230 91.264 1.00 87.94 708 ILE A O 1
ATOM 5646 N N . GLY A 1 709 ? -60.211 12.351 90.076 1.00 84.75 709 GLY A N 1
ATOM 5647 C CA . GLY A 1 709 ? -61.515 12.396 89.399 1.00 84.75 709 GLY A CA 1
ATOM 5648 C C . GLY A 1 709 ? -61.454 12.683 87.903 1.00 84.75 709 GLY A C 1
ATOM 5649 O O . GLY A 1 709 ? -62.364 12.282 87.180 1.00 84.75 709 GLY A O 1
ATOM 5650 N N . GLU A 1 710 ? -60.415 13.378 87.436 1.00 91.12 710 GLU A N 1
ATOM 5651 C CA . GLU A 1 710 ? -60.332 13.856 86.053 1.00 91.12 710 GLU A CA 1
ATOM 5652 C C . GLU A 1 710 ? -59.887 12.763 85.070 1.00 91.12 710 GLU A C 1
ATOM 5654 O O . GLU A 1 710 ? -59.387 11.701 85.451 1.00 91.12 710 GLU A O 1
ATOM 5659 N N . LYS A 1 711 ? -60.100 13.023 83.777 1.00 91.69 711 LYS A N 1
ATOM 5660 C CA . LYS A 1 711 ? -59.726 12.116 82.690 1.00 91.69 711 LYS A CA 1
ATOM 5661 C C . LYS A 1 711 ? -58.304 12.422 82.221 1.00 91.69 711 LYS A C 1
ATOM 5663 O O . LYS A 1 711 ? -58.010 13.561 81.869 1.00 91.69 711 LYS A O 1
ATOM 5668 N N . PHE A 1 712 ? -57.456 11.403 82.136 1.00 93.81 712 PHE A N 1
ATOM 5669 C CA . PHE A 1 712 ? -56.135 11.483 81.514 1.00 93.81 712 PHE A CA 1
ATOM 5670 C C . PHE A 1 712 ? -56.104 10.647 80.243 1.00 93.81 712 PHE A C 1
ATOM 5672 O O . PHE A 1 712 ? -56.522 9.491 80.263 1.00 93.81 712 PHE A O 1
ATOM 5679 N N . GLU A 1 713 ? -55.594 11.209 79.149 1.00 94.06 713 GLU A N 1
ATOM 5680 C CA . GLU A 1 713 ? -55.419 10.484 77.894 1.00 94.06 713 GLU A CA 1
ATOM 5681 C C . GLU A 1 713 ? -54.071 10.786 77.257 1.00 94.06 713 GLU A C 1
ATOM 5683 O O . GLU A 1 713 ? -53.654 11.941 77.190 1.00 94.06 713 GLU A O 1
ATOM 5688 N N . ILE A 1 714 ? -53.433 9.737 76.742 1.00 95.38 714 ILE A N 1
ATOM 5689 C CA . ILE A 1 714 ? -52.290 9.820 75.839 1.00 95.38 714 ILE A CA 1
ATOM 5690 C C . ILE A 1 714 ? -52.749 9.275 74.497 1.00 95.38 714 ILE A C 1
ATOM 5692 O O . ILE A 1 714 ? -53.092 8.099 74.395 1.00 95.38 714 ILE A O 1
ATOM 5696 N N . ILE A 1 715 ? -52.744 10.124 73.478 1.00 94.94 715 ILE A N 1
ATOM 5697 C CA . ILE A 1 715 ? -53.067 9.761 72.102 1.00 94.94 715 ILE A CA 1
ATOM 5698 C C . ILE A 1 715 ? -51.837 10.075 71.262 1.00 94.94 715 ILE A C 1
ATOM 5700 O O . ILE A 1 715 ? -51.395 11.224 71.221 1.00 94.94 715 ILE A O 1
ATOM 5704 N N . VAL A 1 716 ? -51.291 9.069 70.586 1.00 94.75 716 VAL A N 1
ATOM 5705 C CA . VAL A 1 716 ? -50.173 9.228 69.651 1.00 94.75 716 VAL A CA 1
ATOM 5706 C C . VAL A 1 716 ? -50.539 8.670 68.283 1.00 94.75 716 VAL A C 1
ATOM 5708 O O . VAL A 1 716 ? -51.161 7.612 68.180 1.00 94.75 716 VAL A O 1
ATOM 5711 N N . ASP A 1 717 ? -50.090 9.355 67.237 1.00 94.12 717 ASP A N 1
ATOM 5712 C CA . ASP A 1 717 ? -50.038 8.806 65.887 1.00 94.12 717 ASP A CA 1
ATOM 5713 C C . ASP A 1 717 ? -48.587 8.399 65.588 1.00 94.12 717 ASP A C 1
ATOM 5715 O O . ASP A 1 717 ? -47.655 9.203 65.667 1.00 94.12 717 ASP A O 1
ATOM 5719 N N . VAL A 1 718 ? -48.388 7.126 65.262 1.00 92.44 718 VAL A N 1
ATOM 5720 C CA . VAL A 1 718 ? -47.106 6.530 64.896 1.00 92.44 718 VAL A CA 1
ATOM 5721 C C . VAL A 1 718 ? -47.188 6.078 63.445 1.00 92.44 718 VAL A C 1
ATOM 5723 O O . VAL A 1 718 ? -48.081 5.330 63.050 1.00 92.44 718 VAL A O 1
ATOM 5726 N N . SER A 1 719 ? -46.233 6.529 62.641 1.00 87.44 719 SER A N 1
ATOM 5727 C CA . SER A 1 719 ? -46.118 6.174 61.227 1.00 87.44 719 SER A CA 1
ATOM 5728 C C . SER A 1 719 ? -44.699 5.726 60.890 1.00 87.44 719 SER A C 1
ATOM 5730 O O . SER A 1 719 ? -43.752 5.977 61.633 1.00 87.44 719 SER A O 1
ATOM 5732 N N . GLY A 1 720 ? -44.578 5.010 59.783 1.00 85.56 720 GLY A N 1
ATOM 5733 C CA . GLY A 1 720 ? -43.349 4.421 59.273 1.00 85.56 720 GLY A CA 1
ATOM 5734 C C . GLY A 1 720 ? -43.732 3.366 58.245 1.00 85.56 720 GLY A C 1
ATOM 5735 O O . GLY A 1 720 ? -44.789 2.742 58.368 1.00 85.56 720 GLY A O 1
ATOM 5736 N N . LYS A 1 721 ? -42.905 3.183 57.216 1.00 81.38 721 LYS A N 1
ATOM 5737 C CA . LYS A 1 721 ? -43.205 2.233 56.139 1.00 81.38 721 LYS A CA 1
ATOM 5738 C C . LYS A 1 721 ? -43.335 0.805 56.662 1.00 81.38 721 LYS A C 1
ATOM 5740 O O . LYS A 1 721 ? -44.284 0.102 56.333 1.00 81.38 721 LYS A O 1
ATOM 5745 N N . GLU A 1 722 ? -42.383 0.386 57.489 1.00 83.25 722 GLU A N 1
ATOM 5746 C CA . GLU A 1 722 ? -42.558 -0.817 58.291 1.00 83.25 722 GLU A CA 1
ATOM 5747 C C . GLU A 1 722 ? -43.313 -0.462 59.557 1.00 83.25 722 GLU A C 1
ATOM 5749 O O . GLU A 1 722 ? -42.910 0.470 60.259 1.00 83.25 722 GLU A O 1
ATOM 5754 N N . THR A 1 723 ? -44.366 -1.224 59.852 1.00 85.56 723 THR A N 1
ATOM 5755 C CA . THR A 1 723 ? -45.205 -1.037 61.036 1.00 85.56 723 THR A CA 1
ATOM 5756 C C . THR A 1 723 ? -44.336 -0.978 62.297 1.00 85.56 723 THR A C 1
ATOM 5758 O O . THR A 1 723 ? -43.749 -1.997 62.680 1.00 85.56 723 THR A O 1
ATOM 5761 N N . PRO A 1 724 ? -44.221 0.192 62.953 1.00 90.69 724 PRO A N 1
ATOM 5762 C CA . PRO A 1 724 ? -43.379 0.321 64.132 1.00 90.69 724 PRO A CA 1
ATOM 5763 C C . PRO A 1 724 ? -43.960 -0.475 65.301 1.00 90.69 724 PRO A C 1
ATOM 5765 O O . PRO A 1 724 ? -45.167 -0.474 65.537 1.00 90.69 724 PRO A O 1
ATOM 5768 N N . LYS A 1 725 ? -43.096 -1.134 66.070 1.00 92.19 725 LYS A N 1
ATOM 5769 C CA . LYS A 1 725 ? -43.457 -1.726 67.359 1.00 92.19 725 LYS A CA 1
ATOM 5770 C C . LYS A 1 725 ? -43.589 -0.604 68.380 1.00 92.19 725 LYS A C 1
ATOM 5772 O O . LYS A 1 725 ? -42.603 0.082 68.647 1.00 92.19 725 LYS A O 1
ATOM 5777 N N . VAL A 1 726 ? -44.787 -0.430 68.930 1.00 93.75 726 VAL A N 1
ATOM 5778 C CA . VAL A 1 726 ? -45.095 0.618 69.911 1.00 93.75 726 VAL A CA 1
ATOM 5779 C C . VAL A 1 726 ? -45.231 0.012 71.302 1.00 93.75 726 VAL A C 1
ATOM 5781 O O . VAL A 1 726 ? -45.858 -1.033 71.475 1.00 93.75 726 VAL A O 1
ATOM 5784 N N . GLN A 1 727 ? -44.634 0.663 72.294 1.00 94.50 727 GLN A N 1
ATOM 5785 C CA . GLN A 1 727 ? -44.696 0.281 73.697 1.00 94.50 727 GLN A CA 1
ATOM 5786 C C . GLN A 1 727 ? -44.972 1.522 74.547 1.00 94.50 727 GLN A C 1
ATOM 5788 O O . GLN A 1 727 ? -44.298 2.534 74.394 1.00 94.50 727 GLN A O 1
ATOM 5793 N N . LEU A 1 728 ? -45.936 1.428 75.463 1.00 95.44 728 LEU A N 1
ATOM 5794 C CA . LEU A 1 728 ? -46.171 2.431 76.497 1.00 95.44 728 LEU A CA 1
ATOM 5795 C C . LEU A 1 728 ? -45.691 1.877 77.839 1.00 95.44 728 LEU A C 1
ATOM 5797 O O . LEU A 1 728 ? -46.032 0.755 78.227 1.00 95.44 728 LEU A O 1
ATOM 5801 N N . THR A 1 729 ? -44.904 2.666 78.558 1.00 96.00 729 THR A N 1
ATOM 5802 C CA . THR A 1 729 ? -44.474 2.356 79.921 1.00 96.00 729 THR A CA 1
ATOM 5803 C C . THR A 1 729 ? -44.856 3.485 80.863 1.00 96.00 729 THR A C 1
ATOM 5805 O O . THR A 1 729 ? -44.890 4.638 80.453 1.00 96.00 729 THR A O 1
ATOM 5808 N N . LYS A 1 730 ? -45.131 3.156 82.121 1.00 95.12 730 LYS A N 1
ATOM 5809 C CA . LYS A 1 730 ? -45.278 4.096 83.224 1.00 95.12 730 LYS A CA 1
ATOM 5810 C C . LYS A 1 730 ? -44.201 3.798 84.259 1.00 95.12 730 LYS A C 1
ATOM 5812 O O . LYS A 1 730 ? -44.127 2.668 84.744 1.00 95.12 730 LYS A O 1
ATOM 5817 N N . ASP A 1 731 ? -43.352 4.777 84.553 1.00 93.56 731 ASP A N 1
ATOM 5818 C CA . ASP A 1 731 ? -42.209 4.640 85.470 1.00 93.56 731 ASP A CA 1
ATOM 5819 C C . ASP A 1 731 ? -41.366 3.380 85.165 1.00 93.56 731 ASP A C 1
ATOM 5821 O O . ASP A 1 731 ? -40.958 2.627 86.051 1.00 93.56 731 ASP A O 1
ATOM 5825 N N . GLY A 1 732 ? -41.170 3.101 83.870 1.00 89.38 732 GLY A N 1
ATOM 5826 C CA . GLY A 1 732 ? -40.418 1.948 83.362 1.00 89.38 732 GLY A CA 1
ATOM 5827 C C . GLY A 1 732 ? -41.179 0.615 83.303 1.00 89.38 732 GLY A C 1
ATOM 5828 O O . GLY A 1 732 ? -40.633 -0.366 82.799 1.00 89.38 732 GLY A O 1
ATOM 5829 N N . LYS A 1 733 ? -42.433 0.537 83.765 1.00 92.44 733 LYS A N 1
ATOM 5830 C CA . LYS A 1 733 ? -43.265 -0.679 83.680 1.00 92.44 733 LYS A CA 1
ATOM 5831 C C . LYS A 1 733 ? -44.246 -0.599 82.518 1.00 92.44 733 LYS A C 1
ATOM 5833 O O . LYS A 1 733 ? -44.923 0.407 82.359 1.00 92.44 733 LYS A O 1
ATOM 5838 N N . ALA A 1 734 ? -44.354 -1.659 81.719 1.00 93.75 734 ALA A N 1
ATOM 5839 C CA . ALA A 1 734 ? -45.288 -1.701 80.594 1.00 93.75 734 ALA A CA 1
ATOM 5840 C C . ALA A 1 734 ? -46.741 -1.553 81.067 1.00 93.75 734 ALA A C 1
ATOM 5842 O O . ALA A 1 734 ? -47.169 -2.245 81.992 1.00 93.75 734 ALA A O 1
ATOM 5843 N N . VAL A 1 735 ? -47.493 -0.675 80.406 1.00 92.69 735 VAL A N 1
ATOM 5844 C CA . VAL A 1 735 ? -48.929 -0.490 80.638 1.00 92.69 735 VAL A CA 1
ATOM 5845 C C . VAL A 1 735 ? -49.697 -0.740 79.335 1.00 92.69 735 VAL A C 1
ATOM 5847 O O . VAL A 1 735 ? -49.187 -0.423 78.256 1.00 92.69 735 VAL A O 1
ATOM 5850 N N . PRO A 1 736 ? -50.894 -1.350 79.397 1.00 90.88 736 PRO A N 1
ATOM 5851 C CA . PRO A 1 736 ? -51.679 -1.635 78.203 1.00 90.88 736 PRO A CA 1
ATOM 5852 C C . PRO A 1 736 ? -52.219 -0.340 77.594 1.00 90.88 736 PRO A C 1
ATOM 5854 O O . PRO A 1 736 ? -52.600 0.576 78.314 1.00 90.88 736 PRO A O 1
ATOM 5857 N N . PHE A 1 737 ? -52.306 -0.294 76.271 1.00 91.62 737 PHE A N 1
ATOM 5858 C CA . PHE A 1 737 ? -52.938 0.777 75.505 1.00 91.62 737 PHE A CA 1
ATOM 5859 C C . PHE A 1 737 ? -53.812 0.155 74.414 1.00 91.62 737 PHE A C 1
ATOM 5861 O O . PHE A 1 737 ? -53.686 -1.025 74.081 1.00 91.62 737 PHE A O 1
ATOM 5868 N N . THR A 1 738 ? -54.715 0.952 73.864 1.00 91.06 738 THR A N 1
ATOM 5869 C CA . THR A 1 738 ? -55.564 0.573 72.734 1.00 91.06 738 THR A CA 1
ATOM 5870 C C . THR A 1 738 ? -54.925 1.041 71.433 1.00 91.06 738 THR A C 1
ATOM 5872 O O . THR A 1 738 ? -54.273 2.082 71.401 1.00 91.06 738 THR A O 1
ATOM 5875 N N . SER A 1 739 ? -55.071 0.260 70.366 1.00 88.38 739 SER A N 1
ATOM 5876 C CA . SER A 1 739 ? -54.665 0.666 69.017 1.00 88.38 739 SER A CA 1
ATOM 5877 C C . SER A 1 739 ? -55.909 0.800 68.149 1.00 88.38 739 SER A C 1
ATOM 5879 O O . SER A 1 739 ? -56.746 -0.102 68.110 1.00 88.38 739 SER A O 1
ATOM 5881 N N . GLU A 1 740 ? -56.047 1.943 67.488 1.00 85.31 740 GLU A N 1
ATOM 5882 C CA . GLU A 1 740 ? -57.087 2.207 66.500 1.00 85.31 740 GLU A CA 1
ATOM 5883 C C . GLU A 1 740 ? -56.456 2.089 65.108 1.00 85.31 740 GLU A C 1
ATOM 5885 O O . GLU A 1 740 ? -55.744 2.977 64.632 1.00 85.31 740 GLU A O 1
ATOM 5890 N N . GLY A 1 741 ? -56.676 0.946 64.458 1.00 80.12 741 GLY A N 1
ATOM 5891 C CA . GLY A 1 741 ? -55.998 0.622 63.204 1.00 80.12 741 GLY A CA 1
ATOM 5892 C C . GLY A 1 741 ? -54.499 0.373 63.407 1.00 80.12 741 GLY A C 1
ATOM 5893 O O . GLY A 1 741 ? -54.091 -0.222 64.399 1.00 80.12 741 GLY A O 1
ATOM 5894 N N . THR A 1 742 ? -53.675 0.794 62.443 1.00 74.25 742 THR A N 1
ATOM 5895 C CA . THR A 1 742 ? -52.220 0.535 62.443 1.00 74.25 742 THR A CA 1
ATOM 5896 C C . THR A 1 742 ? -51.371 1.732 62.865 1.00 74.25 742 THR A C 1
ATOM 5898 O O . THR A 1 742 ? -50.155 1.593 62.988 1.00 74.25 742 THR A O 1
ATOM 5901 N N . THR A 1 743 ? -51.977 2.907 63.047 1.00 86.38 743 THR A N 1
ATOM 5902 C CA . THR A 1 743 ? -51.240 4.168 63.223 1.00 86.38 743 THR A CA 1
ATOM 5903 C C . THR A 1 743 ? -51.565 4.905 64.512 1.00 86.38 743 THR A C 1
ATOM 5905 O O . THR A 1 743 ? -50.717 5.660 64.968 1.00 86.38 743 THR A O 1
ATOM 5908 N N . ARG A 1 744 ? -52.745 4.716 65.114 1.00 93.44 744 ARG A N 1
ATOM 5909 C CA . ARG A 1 744 ? -53.156 5.470 66.305 1.00 93.44 744 ARG A CA 1
ATOM 5910 C C . ARG A 1 744 ? -53.142 4.605 67.551 1.00 93.44 744 ARG A C 1
ATOM 5912 O O . ARG A 1 744 ? -53.688 3.504 67.549 1.00 93.44 744 ARG A O 1
ATOM 5919 N N . TYR A 1 745 ? -52.565 5.132 68.623 1.00 94.12 745 TYR A N 1
ATOM 5920 C CA . TYR A 1 745 ? -52.468 4.456 69.909 1.00 94.12 745 TYR A CA 1
ATOM 5921 C C . TYR A 1 745 ? -52.977 5.361 71.027 1.00 94.12 745 TYR A C 1
ATOM 5923 O O . TYR A 1 745 ? -52.520 6.495 71.166 1.00 94.12 745 TYR A O 1
ATOM 5931 N N . THR A 1 746 ? -53.907 4.838 71.825 1.00 94.25 746 THR A N 1
ATOM 5932 C CA . THR A 1 746 ? -54.611 5.581 72.872 1.00 94.25 746 THR A CA 1
ATOM 5933 C C . THR A 1 746 ? -54.515 4.861 74.212 1.00 94.25 746 THR A C 1
ATOM 5935 O O . THR A 1 746 ? -54.881 3.692 74.348 1.00 94.25 746 THR A O 1
ATOM 5938 N N . PHE A 1 747 ? -54.072 5.581 75.232 1.00 94.94 747 PHE A N 1
ATOM 5939 C CA . PHE A 1 747 ? -54.166 5.195 76.634 1.00 94.94 747 PHE A CA 1
ATOM 5940 C C . PHE A 1 747 ? -55.081 6.180 77.352 1.00 94.94 747 PHE A C 1
ATOM 5942 O O . PHE A 1 747 ? -54.926 7.383 77.176 1.00 94.94 747 PHE A O 1
ATOM 5949 N N . SER A 1 748 ? -56.025 5.687 78.153 1.00 92.38 748 SER A N 1
ATOM 5950 C CA . SER A 1 748 ? -56.999 6.533 78.844 1.00 92.38 748 SER A CA 1
ATOM 5951 C C . SER A 1 748 ? -57.269 6.046 80.263 1.00 92.38 748 SER A C 1
ATOM 5953 O O . SER A 1 748 ? -57.562 4.866 80.465 1.00 92.38 748 SER A O 1
ATOM 5955 N N . VAL A 1 749 ? -57.276 6.968 81.219 1.00 91.94 749 VAL A N 1
ATOM 5956 C CA . VAL A 1 749 ? -57.740 6.761 82.593 1.00 91.94 749 VAL A CA 1
ATOM 5957 C C . VAL A 1 749 ? -58.922 7.697 82.827 1.00 91.94 749 VAL A C 1
ATOM 5959 O O . VAL A 1 749 ? -58.771 8.913 82.796 1.00 91.94 749 VAL A O 1
ATOM 5962 N N . THR A 1 750 ? -60.119 7.141 83.024 1.00 88.25 750 THR A N 1
ATOM 5963 C CA . THR A 1 750 ? -61.369 7.922 83.106 1.00 88.25 750 THR A CA 1
ATOM 5964 C C . THR A 1 750 ? -61.521 8.690 84.417 1.00 88.25 750 THR A C 1
ATOM 5966 O O . THR A 1 750 ? -62.229 9.689 84.458 1.00 88.25 750 THR A O 1
ATOM 5969 N N . ASN A 1 751 ? -60.895 8.194 85.483 1.00 88.88 751 ASN A N 1
ATOM 5970 C CA . ASN A 1 751 ? -60.924 8.779 86.816 1.00 88.88 751 ASN A CA 1
ATOM 5971 C C . ASN A 1 751 ? -59.553 8.553 87.461 1.00 88.88 751 ASN A C 1
ATOM 5973 O O . ASN A 1 751 ? -59.297 7.471 87.997 1.00 88.88 751 ASN A O 1
ATOM 5977 N N . VAL A 1 752 ? -58.665 9.541 87.332 1.00 91.00 752 VAL A N 1
ATOM 5978 C CA . VAL A 1 752 ? -57.292 9.448 87.841 1.00 91.00 752 VAL A CA 1
ATOM 5979 C C . VAL A 1 752 ? -57.252 9.421 89.370 1.00 91.00 752 VAL A C 1
ATOM 5981 O O . VAL A 1 752 ? -57.944 10.182 90.051 1.00 91.00 752 VAL A O 1
ATOM 5984 N N . LYS A 1 753 ? -56.400 8.556 89.917 1.00 90.75 753 LYS A N 1
ATOM 5985 C CA . LYS A 1 753 ? -56.099 8.403 91.347 1.00 90.75 753 LYS A CA 1
ATOM 5986 C C . LYS A 1 753 ? -54.643 8.750 91.622 1.00 90.75 753 LYS A C 1
ATOM 5988 O O . LYS A 1 753 ? -53.824 8.696 90.721 1.00 90.75 753 LYS A O 1
ATOM 5993 N N . GLN A 1 754 ? -54.270 8.973 92.884 1.00 86.94 754 GLN A N 1
ATOM 5994 C CA . GLN A 1 754 ? -52.875 9.270 93.252 1.00 86.94 754 GLN A CA 1
ATOM 5995 C C . GLN A 1 754 ? -51.856 8.240 92.720 1.00 86.94 754 GLN A C 1
ATOM 5997 O O . GLN A 1 754 ? -50.735 8.605 92.382 1.00 86.94 754 GLN A O 1
ATOM 6002 N N . GLU A 1 755 ? -52.246 6.965 92.616 1.00 88.50 755 GLU A N 1
ATOM 6003 C CA . GLU A 1 755 ? -51.409 5.898 92.058 1.00 88.50 755 GLU A CA 1
ATOM 6004 C C . GLU A 1 755 ? -51.150 6.041 90.554 1.00 88.50 755 GLU A C 1
ATOM 6006 O O . GLU A 1 755 ? -50.187 5.449 90.085 1.00 88.50 755 GLU A O 1
ATOM 6011 N N . ASP A 1 756 ? -51.950 6.822 89.813 1.00 91.31 756 ASP A N 1
ATOM 6012 C CA . ASP A 1 756 ? -51.834 7.069 88.369 1.00 91.31 756 ASP A CA 1
ATOM 6013 C C . ASP A 1 756 ? -50.752 8.101 88.011 1.00 91.31 756 ASP A C 1
ATOM 6015 O O . ASP A 1 756 ? -50.292 8.112 86.868 1.00 91.31 756 ASP A O 1
ATOM 6019 N N . GLN A 1 757 ? -50.283 8.890 88.984 1.00 93.81 757 GLN A N 1
ATOM 6020 C CA . GLN A 1 757 ? -49.150 9.809 88.838 1.00 93.81 757 GLN A CA 1
ATOM 6021 C C . GLN A 1 757 ? -47.890 9.051 88.394 1.00 93.81 757 GLN A C 1
ATOM 6023 O O . GLN A 1 757 ? -47.647 7.931 88.847 1.00 93.81 757 GLN A O 1
ATOM 6028 N N . GLY A 1 758 ? -47.099 9.656 87.510 1.00 93.50 758 GLY A N 1
ATOM 6029 C CA . GLY A 1 758 ? -45.861 9.059 87.007 1.00 93.50 758 GLY A CA 1
ATOM 6030 C C . GLY A 1 758 ? -45.450 9.587 85.636 1.00 93.50 758 GLY A C 1
ATOM 6031 O O . GLY A 1 758 ? -46.111 10.449 85.050 1.00 93.50 758 GLY A O 1
ATOM 6032 N N . VAL A 1 759 ? -44.347 9.050 85.119 1.00 96.00 759 VAL A N 1
ATOM 6033 C CA . VAL A 1 759 ? -43.842 9.349 83.775 1.00 96.00 759 VAL A CA 1
ATOM 6034 C C . VAL A 1 759 ? -44.292 8.260 82.815 1.00 96.00 759 VAL A C 1
ATOM 6036 O O . VAL A 1 759 ? -43.873 7.107 82.920 1.00 96.00 759 VAL A O 1
ATOM 6039 N N . TYR A 1 760 ? -45.127 8.639 81.857 1.00 96.25 760 TYR A N 1
ATOM 6040 C CA . TYR A 1 760 ? -45.591 7.785 80.778 1.00 96.25 760 TYR A CA 1
ATOM 6041 C C . TYR A 1 760 ? -44.701 7.975 79.553 1.00 96.25 760 TYR A C 1
ATOM 6043 O O . TYR A 1 760 ? -44.650 9.062 78.989 1.00 96.25 760 TYR A O 1
ATOM 6051 N N . MET A 1 761 ? -44.007 6.929 79.122 1.00 95.81 761 MET A N 1
ATOM 6052 C CA . MET A 1 761 ? -43.116 6.963 77.967 1.00 95.81 761 MET A CA 1
ATOM 6053 C C . MET A 1 761 ? -43.656 6.061 76.866 1.00 95.81 761 MET A C 1
ATOM 6055 O O . MET A 1 761 ? -43.816 4.854 77.068 1.00 95.81 761 MET A O 1
ATOM 6059 N N . VAL A 1 762 ? -43.929 6.659 75.710 1.00 95.62 762 VAL A N 1
ATOM 6060 C CA . VAL A 1 762 ? -44.256 5.943 74.479 1.00 95.62 762 VAL A CA 1
ATOM 6061 C C . VAL A 1 762 ? -42.977 5.795 73.671 1.00 95.62 762 VAL A C 1
ATOM 6063 O O . VAL A 1 762 ? -42.400 6.798 73.260 1.00 95.62 762 VAL A O 1
ATOM 6066 N N . THR A 1 763 ? -42.588 4.558 73.388 1.00 94.94 763 THR A N 1
ATOM 6067 C CA . THR A 1 763 ? -41.480 4.212 72.496 1.00 94.94 763 THR A CA 1
ATOM 6068 C C . THR A 1 763 ? -42.039 3.549 71.244 1.00 94.94 763 THR A C 1
ATOM 6070 O O . THR A 1 763 ? -42.790 2.578 71.335 1.00 94.94 763 THR A O 1
ATOM 6073 N N . ALA A 1 764 ? -41.661 4.036 70.066 1.00 94.12 764 ALA A N 1
ATOM 6074 C CA . ALA A 1 764 ? -41.989 3.434 68.780 1.00 94.12 764 ALA A CA 1
ATOM 6075 C C . ALA A 1 764 ? -40.709 3.085 68.015 1.00 94.12 764 ALA A C 1
ATOM 6077 O O . ALA A 1 764 ? -39.849 3.935 67.800 1.00 94.12 764 ALA A O 1
ATOM 6078 N N . LYS A 1 765 ? -40.580 1.828 67.584 1.00 92.38 765 LYS A N 1
ATOM 6079 C CA . LYS A 1 765 ? -39.355 1.306 66.966 1.00 92.38 765 LYS A CA 1
ATOM 6080 C C . LYS A 1 765 ? -39.638 0.475 65.724 1.00 92.38 765 LYS A C 1
ATOM 6082 O O . LYS A 1 765 ? -40.428 -0.464 65.774 1.00 92.38 765 LYS A O 1
ATOM 6087 N N . ASN A 1 766 ? -38.923 0.743 64.637 1.00 89.50 766 ASN A N 1
ATOM 6088 C CA . ASN A 1 766 ? -38.828 -0.156 63.484 1.00 89.50 766 ASN A CA 1
ATOM 6089 C C . ASN A 1 766 ? -37.354 -0.518 63.216 1.00 89.50 766 ASN A C 1
ATOM 6091 O O . ASN A 1 766 ? -36.485 -0.242 64.049 1.00 89.50 766 ASN A O 1
ATOM 6095 N N . LYS A 1 767 ? -37.048 -1.165 62.083 1.00 85.75 767 LYS A N 1
ATOM 6096 C CA . LYS A 1 767 ? -35.661 -1.547 61.760 1.00 85.75 767 LYS A CA 1
ATOM 6097 C C . LYS A 1 767 ? -34.737 -0.362 61.440 1.00 85.75 767 LYS A C 1
ATOM 6099 O O . LYS A 1 767 ? -33.528 -0.549 61.376 1.00 85.75 767 LYS A O 1
ATOM 6104 N N . THR A 1 768 ? -35.285 0.840 61.250 1.00 84.62 768 THR A N 1
ATOM 6105 C CA . THR A 1 768 ? -34.532 2.040 60.846 1.00 84.62 768 THR A CA 1
ATOM 6106 C C . THR A 1 768 ? -34.310 3.061 61.951 1.00 84.62 768 THR A C 1
ATOM 6108 O O . THR A 1 768 ? -33.230 3.644 62.008 1.00 84.62 768 THR A O 1
ATOM 6111 N N . SER A 1 769 ? -35.293 3.296 62.824 1.00 88.62 769 SER A N 1
ATOM 6112 C CA . SER A 1 769 ? -35.172 4.260 63.921 1.00 88.62 769 SER A CA 1
ATOM 6113 C C . SER A 1 769 ? -36.029 3.877 65.131 1.00 88.62 769 SER A C 1
ATOM 6115 O O . SER A 1 769 ? -36.859 2.963 65.091 1.00 88.62 769 SER A O 1
ATOM 6117 N N . THR A 1 770 ? -35.771 4.554 66.248 1.00 93.19 770 THR A N 1
ATOM 6118 C CA . THR A 1 770 ? -36.569 4.507 67.476 1.00 93.19 770 THR A CA 1
ATOM 6119 C C . THR A 1 770 ? -36.895 5.942 67.859 1.00 93.19 770 THR A C 1
ATOM 6121 O O . THR A 1 770 ? -35.978 6.746 67.979 1.00 93.19 770 THR A O 1
ATOM 6124 N N . GLU A 1 771 ? -38.177 6.242 68.030 1.00 95.19 771 GLU A N 1
ATOM 6125 C CA . GLU A 1 771 ? -38.682 7.540 68.480 1.00 95.19 771 GLU A CA 1
ATOM 6126 C C . GLU A 1 771 ? -39.388 7.368 69.820 1.00 95.19 771 GLU A C 1
ATOM 6128 O O . GLU A 1 771 ? -40.077 6.368 70.041 1.00 95.19 771 GLU A O 1
ATOM 6133 N N . GLU A 1 772 ? -39.244 8.350 70.705 1.00 94.81 772 GLU A N 1
ATOM 6134 C CA . GLU A 1 772 ? -39.825 8.307 72.044 1.00 94.81 772 GLU A CA 1
ATOM 6135 C C . GLU A 1 772 ? -40.455 9.651 72.404 1.00 94.81 772 GLU A C 1
ATOM 6137 O O . GLU A 1 772 ? -39.947 10.710 72.039 1.00 94.81 772 GLU A O 1
ATOM 6142 N N . THR A 1 773 ? -41.556 9.617 73.151 1.00 94.69 773 THR A N 1
ATOM 6143 C CA . THR A 1 773 ? -42.100 10.807 73.815 1.00 94.69 773 THR A CA 1
ATOM 6144 C C . THR A 1 773 ? -42.498 10.473 75.243 1.00 94.69 773 THR A C 1
ATOM 6146 O O . THR A 1 773 ? -42.992 9.377 75.519 1.00 94.69 773 THR A O 1
ATOM 6149 N N . ALA A 1 774 ? -42.298 11.427 76.148 1.00 94.44 774 ALA A N 1
ATOM 6150 C CA . ALA A 1 774 ? -42.636 11.294 77.556 1.00 94.44 774 ALA A CA 1
ATOM 6151 C C . ALA A 1 774 ? -43.722 12.299 77.950 1.00 94.44 774 ALA A C 1
ATOM 6153 O O . ALA A 1 774 ? -43.642 13.481 77.619 1.00 94.44 774 ALA A O 1
ATOM 6154 N N . VAL A 1 775 ? -44.712 11.814 78.693 1.00 96.06 775 VAL A N 1
ATOM 6155 C CA . VAL A 1 775 ? -45.794 12.585 79.299 1.00 96.06 775 VAL A CA 1
ATOM 6156 C C . VAL A 1 775 ? -45.730 12.379 80.809 1.00 96.06 775 VAL A C 1
ATOM 6158 O O . VAL A 1 775 ? -45.869 11.265 81.306 1.00 96.06 775 VAL A O 1
ATOM 6161 N N . ILE A 1 776 ? -45.514 13.454 81.550 1.00 95.56 776 ILE A N 1
ATOM 6162 C CA . ILE A 1 776 ? -45.468 13.484 83.008 1.00 95.56 776 ILE A CA 1
ATOM 6163 C C . ILE A 1 776 ? -46.860 13.865 83.506 1.00 95.56 776 ILE A C 1
ATOM 6165 O O . ILE A 1 776 ? -47.332 14.969 83.234 1.00 95.56 776 ILE A O 1
ATOM 6169 N N . LEU A 1 777 ? -47.509 12.957 84.234 1.00 94.38 777 LEU A N 1
ATOM 6170 C CA . LEU A 1 777 ? -48.784 13.217 84.898 1.00 94.38 777 LEU A CA 1
ATOM 6171 C C . LEU A 1 777 ? -48.537 13.490 86.380 1.00 94.38 777 LEU A C 1
ATOM 6173 O O . LEU A 1 777 ? -48.095 12.593 87.097 1.00 94.38 777 LEU A O 1
ATOM 6177 N N . ASN A 1 778 ? -48.891 14.685 86.841 1.00 91.81 778 ASN A N 1
ATOM 6178 C CA . ASN A 1 778 ? -48.960 15.057 88.250 1.00 91.81 778 ASN A CA 1
ATOM 6179 C C . ASN A 1 778 ? -50.419 15.090 88.708 1.00 91.81 778 ASN A C 1
ATOM 6181 O O . ASN A 1 778 ? -51.292 15.571 87.984 1.00 91.81 778 ASN A O 1
ATOM 6185 N N . ILE A 1 779 ? -50.687 14.621 89.928 1.00 88.50 779 ILE A N 1
ATOM 6186 C CA . ILE A 1 779 ? -52.044 14.600 90.480 1.00 88.50 779 ILE A CA 1
ATOM 6187 C C . ILE A 1 779 ? -52.086 15.417 91.766 1.00 88.50 779 ILE A C 1
ATOM 6189 O O . ILE A 1 779 ? -51.333 15.171 92.709 1.00 88.50 779 ILE A O 1
ATOM 6193 N N . THR A 1 780 ? -52.978 16.403 91.797 1.00 78.81 780 THR A N 1
ATOM 6194 C CA . THR A 1 780 ? -53.213 17.270 92.953 1.00 78.81 780 THR A CA 1
ATOM 6195 C C . THR A 1 780 ? -54.443 16.785 93.726 1.00 78.81 780 THR A C 1
ATOM 6197 O O . THR A 1 780 ? -55.532 16.630 93.173 1.00 78.81 780 THR A O 1
ATOM 6200 N N . GLY A 1 781 ? -54.274 16.501 95.020 1.00 58.75 781 GLY A N 1
ATOM 6201 C CA . GLY A 1 781 ? -55.367 16.135 95.922 1.00 58.75 781 GLY A CA 1
ATOM 6202 C C . GLY A 1 781 ? -55.896 17.352 96.682 1.00 58.75 781 GLY A C 1
ATOM 6203 O O . GLY A 1 781 ? -55.114 18.105 97.261 1.00 58.75 781 GLY A O 1
ATOM 6204 N N . GLU A 1 782 ? -57.217 17.539 96.731 1.00 50.78 782 GLU A N 1
ATOM 6205 C CA . GLU A 1 782 ? -57.824 18.413 97.740 1.00 50.78 782 GLU A CA 1
ATOM 6206 C C . GLU A 1 782 ? -57.702 17.735 99.112 1.00 50.78 782 GLU A C 1
ATOM 6208 O O . GLU A 1 782 ? -58.274 16.671 99.355 1.00 50.78 782 GLU A O 1
ATOM 6213 N N . PHE A 1 783 ? -56.944 18.347 100.025 1.00 42.09 783 PHE A N 1
ATOM 6214 C CA . PHE A 1 783 ? -57.024 18.014 101.444 1.00 42.09 783 PHE A CA 1
ATOM 6215 C C . PHE A 1 783 ? -58.454 18.292 101.921 1.00 42.09 783 PHE A C 1
ATOM 6217 O O . PHE A 1 783 ? -58.879 19.445 101.988 1.00 42.09 783 PHE A O 1
ATOM 6224 N N . ALA A 1 784 ? -59.198 17.244 102.274 1.00 37.03 784 ALA A N 1
ATOM 6225 C CA . ALA A 1 784 ? -60.473 17.393 102.959 1.00 37.03 784 ALA A CA 1
ATOM 6226 C C . ALA A 1 784 ? -60.254 18.112 104.304 1.00 37.03 784 ALA A C 1
ATOM 6228 O O . ALA A 1 784 ? -59.560 17.609 105.191 1.00 37.03 784 ALA A O 1
ATOM 6229 N N . CYS A 1 785 ? -60.854 19.296 104.453 1.00 34.91 785 CYS A N 1
ATOM 6230 C CA . CYS A 1 785 ? -60.989 20.005 105.723 1.00 34.91 785 CYS A CA 1
ATOM 6231 C C . CYS A 1 785 ? -61.636 19.089 106.773 1.00 34.91 785 CYS A C 1
ATOM 6233 O O . CYS A 1 785 ? -62.822 18.773 106.687 1.00 34.91 785 CYS A O 1
ATOM 6235 N N . ILE A 1 786 ? -60.873 18.707 107.799 1.00 38.12 786 ILE A N 1
ATOM 6236 C CA . ILE A 1 786 ? -61.418 18.100 109.015 1.00 38.12 786 ILE A CA 1
ATOM 6237 C C . ILE A 1 786 ? -62.181 19.191 109.775 1.00 38.12 786 ILE A C 1
ATOM 6239 O O . ILE A 1 786 ? -61.607 20.178 110.240 1.00 38.12 786 ILE A O 1
ATOM 6243 N N . SER A 1 787 ? -63.493 19.012 109.896 1.00 37.84 787 SER A N 1
ATOM 6244 C CA . SER A 1 787 ? -64.371 19.823 110.733 1.00 37.84 787 SER A CA 1
ATOM 6245 C C . SER A 1 787 ? -63.953 19.746 112.206 1.00 37.84 787 SER A C 1
ATOM 6247 O O . SER A 1 787 ? -63.946 18.671 112.805 1.00 37.84 787 SER A O 1
ATOM 6249 N N . LYS A 1 788 ? -63.672 20.901 112.819 1.00 39.91 788 LYS A N 1
ATOM 6250 C CA . LYS A 1 788 ? -63.694 21.072 114.279 1.00 39.91 788 LYS A CA 1
ATOM 6251 C C . LYS A 1 788 ? -65.122 20.868 114.788 1.00 39.91 788 LYS A C 1
ATOM 6253 O O . LYS A 1 788 ? -65.968 21.698 114.471 1.00 39.91 788 LYS A O 1
ATOM 6258 N N . THR A 1 789 ? -65.365 19.874 115.645 1.00 39.28 789 THR A N 1
ATOM 6259 C CA . THR A 1 789 ? -66.030 20.081 116.953 1.00 39.28 789 THR A CA 1
ATOM 6260 C C . THR A 1 789 ? -66.013 18.829 117.846 1.00 39.28 789 THR A C 1
ATOM 6262 O O . THR A 1 789 ? -66.521 17.788 117.453 1.00 39.28 789 THR A O 1
ATOM 6265 N N . ASN A 1 790 ? -65.511 19.043 119.075 1.00 37.03 790 ASN A N 1
ATOM 6266 C CA . ASN A 1 790 ? -65.797 18.395 120.372 1.00 37.03 790 ASN A CA 1
ATOM 6267 C C . ASN A 1 790 ? -65.414 16.904 120.568 1.00 37.03 790 ASN A C 1
ATOM 6269 O O . ASN A 1 790 ? -65.681 16.072 119.719 1.00 37.03 790 ASN A O 1
ATOM 6273 N N . PHE A 1 791 ? -64.795 16.471 121.676 1.00 35.97 791 PHE A N 1
ATOM 6274 C CA . PHE A 1 791 ? -64.938 16.889 123.080 1.00 35.97 791 PHE A CA 1
ATOM 6275 C C . PHE A 1 791 ? -63.628 16.752 123.883 1.00 35.97 791 PHE A C 1
ATOM 6277 O O . PHE A 1 791 ? -62.774 15.928 123.570 1.00 35.97 791 PHE A O 1
ATOM 6284 N N . ALA A 1 792 ? -63.538 17.545 124.952 1.00 42.41 792 ALA A N 1
ATOM 6285 C CA . ALA A 1 792 ? -62.587 17.428 126.050 1.00 42.41 792 ALA A CA 1
ATOM 6286 C C . ALA A 1 792 ? -62.958 16.293 127.023 1.00 42.41 792 ALA A C 1
ATOM 6288 O O . ALA A 1 792 ? -64.128 16.190 127.395 1.00 42.41 792 ALA A O 1
ATOM 6289 N N . ALA A 1 793 ? -61.957 15.518 127.451 1.00 37.00 793 ALA A N 1
ATOM 6290 C CA . ALA A 1 793 ? -61.653 15.068 128.819 1.00 37.00 793 ALA A CA 1
ATOM 6291 C C . ALA A 1 793 ? -60.394 14.192 128.764 1.00 37.00 793 ALA A C 1
ATOM 6293 O O . ALA A 1 793 ? -60.379 13.266 127.921 1.00 37.00 793 ALA A O 1
#

pLDDT: mean 70.82, std 26.68, range [22.98, 98.5]

Solvent-accessible surface area (backbone atoms only — not comparable to full-atom values): 46094 Å² total; per-residue (Å²): 137,68,78,69,58,64,59,53,51,56,55,51,55,57,52,56,58,54,53,54,56,57,49,55,58,52,54,62,62,64,76,71,71,93,78,88,82,86,88,86,87,86,89,88,81,91,85,90,89,85,89,84,89,79,92,74,94,73,87,69,68,71,62,55,55,54,54,49,53,52,52,56,50,50,45,67,72,56,71,70,81,62,78,90,56,46,63,60,54,52,51,44,35,74,75,56,40,78,73,42,52,72,79,42,47,92,79,41,56,70,72,47,54,56,47,51,68,72,75,40,52,73,55,56,52,51,51,53,48,50,52,48,51,57,58,40,55,79,73,63,73,84,82,67,80,62,63,61,53,51,58,55,52,65,74,72,60,93,53,71,69,63,53,58,42,47,52,47,46,50,49,77,72,77,56,94,82,56,72,68,61,55,52,56,52,49,59,68,69,67,67,79,89,57,87,85,68,78,83,61,70,60,68,60,56,55,49,54,33,43,51,60,40,48,56,64,55,56,76,76,59,95,51,73,72,63,56,49,55,56,51,48,52,52,55,64,68,48,55,64,62,56,52,57,53,52,71,72,62,78,76,88,63,75,66,65,57,52,53,57,56,49,55,66,56,63,76,74,69,89,77,80,72,51,65,70,48,55,73,64,48,56,64,59,60,53,53,66,64,58,73,74,63,87,75,89,78,86,87,91,74,89,88,41,47,37,38,79,46,74,79,44,96,75,50,50,49,55,46,48,55,59,38,69,46,39,42,44,46,34,41,46,54,68,69,77,73,46,76,48,60,22,50,75,87,34,76,67,84,75,49,97,44,38,40,75,49,77,47,97,85,35,36,40,33,45,34,34,48,50,34,45,74,83,69,44,42,44,37,35,44,35,35,35,42,100,73,38,65,36,76,50,78,49,53,39,42,60,39,68,46,57,59,44,76,79,38,62,47,56,67,60,46,83,43,50,60,59,39,69,49,77,50,57,38,28,45,50,33,34,64,73,50,49,79,45,45,27,50,74,90,43,77,62,71,74,52,97,52,33,45,72,48,72,53,64,92,88,52,43,48,36,37,42,35,37,47,58,32,48,78,84,70,42,44,40,32,35,40,38,41,30,41,99,73,38,75,50,69,49,48,56,21,38,40,43,60,33,32,49,33,42,71,79,36,71,58,67,63,44,79,42,49,60,57,37,68,48,76,43,52,28,29,47,48,40,34,66,78,50,51,78,48,48,24,52,74,88,37,80,64,66,80,46,100,50,30,49,73,48,72,41,79,94,72,31,32,41,37,40,37,36,48,57,33,39,61,89,82,60,45,43,42,40,31,48,34,33,32,38,102,70,34,68,45,73,49,77,34,42,35,46,43,35,37,52,34,44,76,81,40,65,46,55,65,59,46,82,41,55,52,61,39,67,47,75,47,57,34,28,44,50,35,28,62,73,46,50,77,44,44,28,48,77,86,37,80,52,69,63,89,41,45,50,74,41,76,95,73,33,32,43,34,39,49,45,74,51,29,39,62,93,79,61,44,48,42,35,36,42,36,32,33,40,97,75,32,68,41,66,46,56,59,21,41,31,44,47,40,45,54,48,44,74,43,77,69,29,52,92,47,51,66,42,82,42,49,66,60,39,71,47,53,42,32,34,43,43,48,36,76,56,80,52,53,72,47,43,24,45,75,86,40,80,50,88,65,48,66,60,80,89,38,35,38,41,36,75,40,75,58,36,48,79,86,68,43,45,44,35,37,42,39,33,34,43,101,76,32,73,36,74,52,62,37,37,39,44,63,49,76,84,82,80,80,79,80,90,76,88,84,93,132

Sequence (793 aa):
MNKKSNEQWACKYKKVKAVVVQLDELISQITTDHNIQKTMEKPWSTTSVTARADAGKLDNVGDDEVLKSAKDEIIRALDLEEYEIKDTIINDLLENGRQSLSKYEKYLLPDVYEAAINENHGKLMKYLKKYSEQQWEVKYGSSNQWFILFLKEYKDAVNYDSVLKRAAEYGNKYLKDCPILSIVLQLLFEGIDDTCMDETNVFNDLWCTITDNGLKSIGNFSDNKKRSVLFQALREYYRPKLFELLEKSQVKDKDSLYELALDNVAEYGWLQGLQAVRKRIIPIFFETLLENIPVSGDTSGKSVQPKVEAPISENNQSCVFGQDTQMSWKFNGIGKLRVTWFFKDQPFPVNDRLQITETDDGTSTLKIRQAEFADQGVYTARAANAFGETKAQTTLKVHCITPVINVNLNNALKVTKGETMTLKIVASGIPKPHIVWMKGNDELTPNDHIQVTTPIGNDDKYTLTILNVQPEDEGEYSAKISNMADSLTSNKCKVIVSKSPMFIVKPTTQKVRQGETAVFVSNVDGYPTPIITWLLNGKLLTEKESVEVQFYATADQAKLSIQNVDLEQHAGSITCRVENEYGEQEETVRLDILVAPTITEDLQKQQEIISGRDIALKVVGKGSPRPFAQWFFEDQHIDWENASEDEAKNEYQLVIKQATTRKNEGTYRIVLRNEVGEIQSTPCAVTVLEPVKLTLLAPTSNLVDLKIGEKFEIIVDVSGKETPKVQLTKDGKAVPFTSEGTTRYTFSVTNVKQEDQGVYMVTAKNKTSTEETAVILNITGEFACISKTNFAA

Secondary structure (DSSP, 8-state):
--THHHHHHHHHHHHHHHHHHHHHHHHHHHTT----SS----PPPP--------------HHHHHHHHHHHHHHHHHHT---HHHHHHHHHHHHHHTTHHHHHTTTTS-HHHHHHHHHHSHHHHHHHHHHHHHHHHHHHHTTS-HHHHHHHHHHTT-S-HHHHHHHHHHHHHHH-SS-HHHHHHHHHHHTT---GGGSSSTHHHHHHHHHHHHHHHHHTT---HHHHHHHHHHHHHHSTTHHHHHHHHS----HHHHHHHHHHHHHTT---SSHHHHHHHHHHHHHHHHHTTS-------------EEE---TT--SEEETT--EEEEEEEE-SS--EEEEEETTEE----SSEEEEE-TTSEEEEEESS--GGG-EEEEEEEEETTEEEEEEEEEEEEPEEEEEEEPPPSEEEEETTS-EEEEEEEEEESPPEEEEEETTEEPPPSSSEEEE---TT--EEEEEESS--GGG-EEEEEEEE-SS-EEEPPPEEEEEEEEEEEEE----EEEETTS-EEEEEEEEEESPPEEEEEETTEEPPPBTTEEEEEEGGGTEEEEEE-S--HHHH-EEEEEEEEETTEEEEEEEEEEEEEEEEEEEPPPSEEEEETTSPEEEEEEEEEESPPEEEEEETTEEPPGGGEEEETTTTEEEEEESS--HHHH-EEEEEEEE-SS-EEEPPPEEEEEEPPPEEEEEESSSSEEEEETT--EEEEEEEE-SS--EEEEEETTEE---EEETTTEEEEEESS--GGG-EEEEEEEE-SS-EEEEEEEEEEE-------------

Radius of gyration: 63.29 Å; Cα contacts (8 Å, |Δi|>4): 1265; chains: 1; bounding box: 119×70×233 Å

Nearest PDB structures (foldseek):
  6iaa-assembly3_C  TM=4.573E-01  e=5.086E-36  Homo sapiens
  2rjm-assembly1_A  TM=5.258E-01  e=1.963E-27  Oryctolagus cuniculus
  2rik-assembly1_A  TM=5.214E-01  e=6.753E-27  Oryctolagus cuniculus
  6sdb-assembly1_A  TM=4.917E-01  e=2.606E-18  Homo sapiens
  4wrm-assembly1_A  TM=3.257E-01  e=3.489E-22  Homo sapiens

Mean predicted aligned error: 21.75 Å